Protein AF-0000000078268380 (afdb_homodimer)

Solvent-accessible surface area (backbone atoms only — not comparable to full-atom values): 40080 Å² total; per-residue (Å²): 128,82,74,71,72,42,47,41,82,43,81,61,57,64,82,64,25,48,62,53,7,49,46,48,42,41,39,44,39,56,58,44,50,44,55,26,58,75,68,71,49,59,41,20,28,37,31,29,39,25,11,52,25,17,49,46,27,29,56,57,20,68,49,59,56,67,57,49,31,32,64,45,68,56,46,50,64,40,42,48,55,52,28,55,73,39,67,90,38,37,74,67,30,46,23,33,47,20,30,12,30,28,51,27,10,48,48,34,34,51,52,13,50,46,28,63,74,71,45,65,69,65,47,54,49,43,48,30,60,46,40,36,16,44,46,40,17,33,50,14,53,73,41,19,41,57,16,38,52,39,13,25,58,45,55,44,99,84,62,52,67,46,61,66,34,32,50,25,5,49,52,10,30,49,40,23,59,48,26,47,35,44,31,56,78,77,49,37,53,30,18,55,45,50,13,50,53,53,13,47,51,51,29,49,75,69,66,62,54,64,60,65,58,37,72,70,36,46,66,67,35,80,51,62,71,39,66,56,34,84,42,71,66,53,24,59,45,34,38,50,32,40,60,53,47,52,49,50,44,50,51,50,43,52,52,46,15,64,72,72,71,45,64,35,62,72,53,64,16,50,28,31,48,38,29,16,40,8,52,30,8,25,51,17,7,62,48,39,31,56,44,41,33,71,41,64,56,48,48,50,47,27,66,73,62,36,50,42,24,29,56,32,49,45,46,21,19,51,49,33,37,56,53,15,34,28,23,38,56,42,29,47,63,69,40,55,47,58,18,35,52,10,13,48,36,40,49,52,28,11,39,42,20,37,48,10,51,42,48,30,32,75,65,55,64,60,61,86,39,53,63,40,31,49,37,30,6,47,24,46,25,47,21,60,27,72,40,60,48,69,58,86,87,37,63,33,43,26,50,41,36,14,44,53,53,30,30,52,51,34,43,49,52,49,51,37,47,75,68,66,49,43,59,64,78,72,86,119,127,82,74,73,72,41,48,42,80,43,80,62,57,65,85,64,24,48,62,53,7,50,47,48,42,42,38,45,39,56,59,44,50,44,56,26,58,74,68,70,47,58,41,21,27,36,32,30,40,24,11,52,25,18,49,47,27,29,57,58,20,68,47,59,56,66,58,49,29,30,64,43,69,55,46,51,66,41,42,50,54,52,27,56,72,38,67,91,38,37,74,67,30,47,21,34,47,19,30,13,30,29,52,26,9,49,48,34,33,50,52,14,51,46,27,64,75,72,46,64,70,64,48,55,48,44,48,29,60,47,39,36,16,42,45,41,17,34,50,14,52,72,42,17,42,58,16,39,52,40,12,26,58,44,56,45,97,86,62,51,68,46,60,67,32,31,51,26,6,49,51,11,30,48,42,23,58,48,26,48,35,44,30,55,78,77,48,37,54,30,18,56,46,52,13,49,54,52,14,47,52,51,29,50,76,70,67,62,53,64,59,65,58,36,70,70,35,46,64,66,35,78,50,60,70,39,66,55,34,86,44,72,65,52,23,58,44,34,37,50,32,40,61,52,47,52,48,49,45,51,51,50,44,52,53,47,14,63,71,73,71,44,63,35,61,72,53,63,16,48,28,31,48,36,28,17,37,8,51,30,8,25,52,16,7,63,50,39,32,58,43,41,31,70,42,64,54,48,48,49,46,26,67,72,63,36,48,42,25,30,55,32,51,45,45,21,20,53,49,31,38,56,50,18,36,27,23,39,56,43,30,48,61,68,41,56,45,59,19,36,51,10,14,48,37,40,50,51,28,10,41,42,20,37,48,11,50,44,48,31,32,76,65,54,63,62,59,86,39,52,64,39,31,48,37,29,6,47,24,46,24,46,21,61,28,71,41,60,48,69,57,87,87,37,64,34,43,25,51,42,37,14,44,54,52,30,29,52,50,34,43,49,51,49,51,37,48,74,70,66,48,43,58,64,78,70,87,119

Sequence (856 aa):
MSRRIIQVDEKVPLLQGFPLSLQHLFAMFGASVLVPTLFKIDPAIVLLMNGIGTLIYLFICKGKAPAFLGSSFAFLSPVFVVLGADQALWGGNYSYALGGFIASGLIFCTVALIIGRFGSDWIKIVLPPATMGPIVALIGLELAGVATGMAGIMPDDSGAYNMDAIIVSMVTLLVVAFGSIVFRGFMAVIPVLVGIIVGYAVAIGMGMVDFATITTAPVISFPTVYLPKFDINMILIIIPASLVVISEHIGHLVVTGNIIGRDLVKDPGLHRSLLGDGIATTLSGFMGSVPVTTYGENIGVMAITRVYSVWVIGGAAVISICLAFIGKLSAFIQSIPTPVMGGICILLFGVIAASGIRMLVEAKVDYSKPANLILTAVVLIVGLSGTALHIGTVQLKGMALGTVVGMALSMIFHLLDHLGLTNQPAEHMSRRIIQVDEKVPLLQGFPLSLQHLFAMFGASVLVPTLFKIDPAIVLLMNGIGTLIYLFICKGKAPAFLGSSFAFLSPVFVVLGADQALWGGNYSYALGGFIASGLIFCTVALIIGRFGSDWIKIVLPPATMGPIVALIGLELAGVATGMAGIMPDDSGAYNMDAIIVSMVTLLVVAFGSIVFRGFMAVIPVLVGIIVGYAVAIGMGMVDFATITTAPVISFPTVYLPKFDINMILIIIPASLVVISEHIGHLVVTGNIIGRDLVKDPGLHRSLLGDGIATTLSGFMGSVPVTTYGENIGVMAITRVYSVWVIGGAAVISICLAFIGKLSAFIQSIPTPVMGGICILLFGVIAASGIRMLVEAKVDYSKPANLILTAVVLIVGLSGTALHIGTVQLKGMALGTVVGMALSMIFHLLDHLGLTNQPAEH

Radius of gyration: 27.49 Å; Cα contacts (8 Å, |Δi|>4): 1688; chains: 2; bounding box: 57×74×63 Å

InterPro domains:
  IPR006042 Xanthine/uracil permease [PS01116] (336-356)
  IPR006042 Xanthine/uracil permease [TIGR00801] (13-412)
  IPR006043 Nucleobase cation symporter 2 family [PF00860] (18-390)

Foldseek 3Di:
DPQDFAAAADDDDPVVLQLLLVLLLLLCVLVLLQVCLLLVFFSLLQLQLQLVLQVLLCVLLVSHAAFGKHFDLLQVVLLCVQQVVPVVPSVVSLQQVLQLLLVLLVVLLVVLVVCVVPNCVVCCLLANLLQLLLLLLLSLVVCLVVLCVLQQVAADPVRDTDVLSVVLLQQLQCQLVVQCVPPDDSSVLNSNSVSLVVSQVSCVVVVLFDCPLLVPWDQFAAGDFDAHDHDPLSSLSRNLSSLSLLSVQVLLQCLLCVLSVHNVCVRVHSSSSSNSQSVSSNVSSRRSHHRMGTDVSSSVSCNVNSYNYNVSNSSSSVVSSVVSGGGSVSSVSNRRRSSSSSSSSNVVSNVSSVVSVVSCVVVVDDVVDVLSVVLNVQLNCQQNVQDWDDDDSHIAHHSSRSSVVSSVSSNVVVVCVVVVNDPDPDPD/DPFDFAAQADDDDCVVLQLLLVLLLLLCVLVLLQQCLLLVFFSLLQLQLQLVLQVLLCVLLVSHAAFGKHFDLLQVVLLCVQQVVPVVPSVVSLQQVLQLLLVLLVVLLVVLVVCVVPNDVVCCLLANLLQLLLLLLLSLVVCLVVLCVLQQVAADPVRDTDVLSVVLLQQLQCQLVVQCVPPDDSSVLNSNSVSLVVSQVSCVVVVLFDCPLLVPWDFFAAGDFDAHDHDPLSSLSRNLSSLSLLSVQVLLQCLLCVLSVHNVCVRVHSSSSSNSQSVSSNVSSRRSHHRMGTDVSSSVSCNVNSYNYNVSNSSSSVVSSVVSGGGSVSSVSNRRRSSSSSSSSNVVSNVSSVVSVVSCVVVVDDVVDVLSVVLNVQLNCQQNVQDWDDDDSHIAHHSSRSSVVSSVSSNVVVVCVVVVNDPDPDPD

Structure (mmCIF, N/CA/C/O backbone):
data_AF-0000000078268380-model_v1
#
loop_
_entity.id
_entity.type
_entity.pdbx_description
1 polymer 'Uracil permease'
#
loop_
_atom_site.group_PDB
_atom_site.id
_atom_site.type_symbol
_atom_site.label_atom_id
_atom_site.label_alt_id
_atom_site.label_comp_id
_atom_site.label_asym_id
_atom_site.label_entity_id
_atom_site.label_seq_id
_atom_site.pdbx_PDB_ins_code
_atom_site.Cartn_x
_atom_site.Cartn_y
_atom_site.Cartn_z
_atom_site.occupancy
_atom_site.B_iso_or_equiv
_atom_site.auth_seq_id
_atom_site.auth_comp_id
_atom_site.auth_asym_id
_atom_site.auth_atom_id
_atom_site.pdbx_PDB_model_num
ATOM 1 N N . MET A 1 1 ? -25.547 10.328 28.188 1 31.53 1 MET A N 1
ATOM 2 C CA . MET A 1 1 ? -26.312 11.438 27.625 1 31.53 1 MET A CA 1
ATOM 3 C C . MET A 1 1 ? -25.781 11.812 26.25 1 31.53 1 MET A C 1
ATOM 5 O O . MET A 1 1 ? -24.578 11.984 26.062 1 31.53 1 MET A O 1
ATOM 9 N N . SER A 1 2 ? -26.406 11.43 25.188 1 46.62 2 SER A N 1
ATOM 10 C CA . SER A 1 2 ? -26.047 11.562 23.781 1 46.62 2 SER A CA 1
ATOM 11 C C . SER A 1 2 ? -25.516 12.961 23.469 1 46.62 2 SER A C 1
ATOM 13 O O . SER A 1 2 ? -26.156 13.961 23.812 1 46.62 2 SER A O 1
ATOM 15 N N . ARG A 1 3 ? -24.312 13.109 23.484 1 55.84 3 ARG A N 1
ATOM 16 C CA . ARG A 1 3 ? -23.703 14.43 23.281 1 55.84 3 ARG A CA 1
ATOM 17 C C . ARG A 1 3 ? -24.422 15.188 22.172 1 55.84 3 ARG A C 1
ATOM 19 O O . ARG A 1 3 ? -24.625 14.656 21.078 1 55.84 3 ARG A O 1
ATOM 26 N N . ARG A 1 4 ? -24.984 16.203 22.5 1 76.5 4 ARG A N 1
ATOM 27 C CA . ARG A 1 4 ? -25.641 17.109 21.547 1 76.5 4 ARG A CA 1
ATOM 28 C C . ARG A 1 4 ? -24.719 17.438 20.375 1 76.5 4 ARG A C 1
ATOM 30 O O . ARG A 1 4 ? -23.516 17.641 20.562 1 76.5 4 ARG A O 1
ATOM 37 N N . ILE A 1 5 ? -25.188 17.266 19.078 1 86.38 5 ILE A N 1
ATOM 38 C CA . ILE A 1 5 ? -24.469 17.594 17.844 1 86.38 5 ILE A CA 1
ATOM 39 C C . ILE A 1 5 ? -24.516 19.109 17.609 1 86.38 5 ILE A C 1
ATOM 41 O O . ILE A 1 5 ? -25.578 19.719 17.656 1 86.38 5 ILE A O 1
ATOM 45 N N . ILE A 1 6 ? -23.391 19.797 17.609 1 91.19 6 ILE A N 1
ATOM 46 C CA . ILE A 1 6 ? -23.312 21.203 17.25 1 91.19 6 ILE A CA 1
ATOM 47 C C . ILE A 1 6 ? -23.109 21.328 15.734 1 91.19 6 ILE A C 1
ATOM 49 O O . ILE A 1 6 ? -22.109 20.844 15.188 1 91.19 6 ILE A O 1
ATOM 53 N N . GLN A 1 7 ? -24.016 22.016 15.172 1 92.25 7 GLN A N 1
ATOM 54 C CA . GLN A 1 7 ? -24.047 22.047 13.711 1 92.25 7 GLN A CA 1
ATOM 55 C C . GLN A 1 7 ? -23.062 23.078 13.156 1 92.25 7 GLN A C 1
ATOM 57 O O . GLN A 1 7 ? -22.531 23.891 13.906 1 92.25 7 GLN A O 1
ATOM 62 N N . VAL A 1 8 ? -22.875 23.109 11.875 1 94.06 8 VAL A N 1
ATOM 63 C CA . VAL A 1 8 ? -21.828 23.844 11.164 1 94.06 8 VAL A CA 1
ATOM 64 C C . VAL A 1 8 ? -22.016 25.344 11.375 1 94.06 8 VAL A C 1
ATOM 66 O O . VAL A 1 8 ? -21.047 26.062 11.609 1 94.06 8 VAL A O 1
ATOM 69 N N . ASP A 1 9 ? -23.203 25.781 11.438 1 91.75 9 ASP A N 1
ATOM 70 C CA . ASP A 1 9 ? -23.5 27.203 11.461 1 91.75 9 ASP A CA 1
ATOM 71 C C . ASP A 1 9 ? -23.734 27.703 12.883 1 91.75 9 ASP A C 1
ATOM 73 O O . ASP A 1 9 ? -23.922 28.906 13.109 1 91.75 9 ASP A O 1
ATOM 77 N N . GLU A 1 10 ? -23.672 26.797 13.719 1 91.19 10 GLU A N 1
ATOM 78 C CA . GLU A 1 10 ? -23.984 27.172 15.094 1 91.19 10 GLU A CA 1
ATOM 79 C C . GLU A 1 10 ? -22.797 27.828 15.781 1 91.19 10 GLU A C 1
ATOM 81 O O . GLU A 1 10 ? -21.672 27.344 15.688 1 91.19 10 GLU A O 1
ATOM 86 N N . LYS A 1 11 ? -23.156 28.891 16.453 1 91 11 LYS A N 1
ATOM 87 C CA . LYS A 1 11 ? -22.125 29.594 17.203 1 91 11 LYS A CA 1
ATOM 88 C C . LYS A 1 11 ? -21.984 29.031 18.609 1 91 11 LYS A C 1
ATOM 90 O O . LYS A 1 11 ? -22.969 28.719 19.281 1 91 11 LYS A O 1
ATOM 95 N N . VAL A 1 12 ? -20.797 28.844 18.938 1 88.75 12 VAL A N 1
ATOM 96 C CA . VAL A 1 12 ? -20.5 28.312 20.266 1 88.75 12 VAL A CA 1
ATOM 97 C C . VAL A 1 12 ? -19.969 29.438 21.172 1 88.75 12 VAL A C 1
ATOM 99 O O . VAL A 1 12 ? -19.141 30.25 20.734 1 88.75 12 VAL A O 1
ATOM 102 N N . PRO A 1 13 ? -20.531 29.469 22.328 1 88.44 13 PRO A N 1
ATOM 103 C CA . PRO A 1 13 ? -20 30.484 23.266 1 88.44 13 PRO A CA 1
ATOM 104 C C . PRO A 1 13 ? -18.5 30.359 23.484 1 88.44 13 PRO A C 1
ATOM 106 O O . PRO A 1 13 ? -17.953 29.25 23.391 1 88.44 13 PRO A O 1
ATOM 109 N N . LEU A 1 14 ? -17.922 31.469 23.75 1 87.88 14 LEU A N 1
ATOM 110 C CA . LEU A 1 14 ? -16.469 31.562 23.828 1 87.88 14 LEU A CA 1
ATOM 111 C C . LEU A 1 14 ? -15.922 30.625 24.891 1 87.88 14 LEU A C 1
ATOM 113 O O . LEU A 1 14 ? -14.867 30.016 24.719 1 87.88 14 LEU A O 1
ATOM 117 N N . LEU A 1 15 ? -16.609 30.484 25.953 1 87.56 15 LEU A N 1
ATOM 118 C CA . LEU A 1 15 ? -16.125 29.656 27.047 1 87.56 15 LEU A CA 1
ATOM 119 C C . LEU A 1 15 ? -16.125 28.188 26.656 1 87.56 15 LEU A C 1
ATOM 121 O O . LEU A 1 15 ? -15.234 27.438 27.078 1 87.56 15 LEU A O 1
ATOM 125 N N . GLN A 1 16 ? -17.047 27.875 25.906 1 87.31 16 GLN A N 1
ATOM 126 C CA . GLN A 1 16 ? -17.125 26.5 25.422 1 87.31 16 GLN A CA 1
ATOM 127 C C . GLN A 1 16 ? -16.312 26.312 24.156 1 87.31 16 GLN A C 1
ATOM 129 O O . GLN A 1 16 ? -15.766 25.234 23.906 1 87.31 16 GLN A O 1
ATOM 134 N N . GLY A 1 17 ? -16.25 27.359 23.422 1 90.5 17 GLY A N 1
ATOM 135 C CA . GLY A 1 17 ? -15.594 27.297 22.125 1 90.5 17 GLY A CA 1
ATOM 136 C C . GLY A 1 17 ? -14.086 27.281 22.219 1 90.5 17 GLY A C 1
ATOM 137 O O . GLY A 1 17 ? -13.414 26.641 21.406 1 90.5 17 GLY A O 1
ATOM 138 N N . PHE A 1 18 ? -13.57 27.922 23.219 1 92.94 18 PHE A N 1
ATOM 139 C CA . PHE A 1 18 ? -12.125 28.094 23.328 1 92.94 18 PHE A CA 1
ATOM 140 C C . PHE A 1 18 ? -11.438 26.734 23.516 1 92.94 18 PHE A C 1
ATOM 142 O O . PHE A 1 18 ? -10.516 26.391 22.766 1 92.94 18 PHE A O 1
ATOM 149 N N . PRO A 1 19 ? -11.875 25.938 24.469 1 90.5 19 PRO A N 1
ATOM 150 C CA . PRO A 1 19 ? -11.25 24.625 24.609 1 90.5 19 PRO A CA 1
ATOM 151 C C . PRO A 1 19 ? -11.414 23.75 23.359 1 90.5 19 PRO A C 1
ATOM 153 O O . PRO A 1 19 ? -10.531 22.969 23.031 1 90.5 19 PRO A O 1
ATOM 156 N N . LEU A 1 20 ? -12.492 23.906 22.703 1 91.69 20 LEU A N 1
ATOM 157 C CA . LEU A 1 20 ? -12.742 23.141 21.484 1 91.69 20 LEU A CA 1
ATOM 158 C C . LEU A 1 20 ? -11.805 23.578 20.375 1 91.69 20 LEU A C 1
ATOM 160 O O . LEU A 1 20 ? -11.289 22.734 19.625 1 91.69 20 LEU A O 1
ATOM 164 N N . SER A 1 21 ? -11.625 24.844 20.312 1 95.12 21 SER A N 1
ATOM 165 C CA . SER A 1 21 ? -10.68 25.375 19.328 1 95.12 21 SER A CA 1
ATOM 166 C C . SER A 1 21 ? -9.258 24.906 19.625 1 95.12 21 SER A C 1
ATOM 168 O O . SER A 1 21 ? -8.508 24.547 18.703 1 95.12 21 SER A O 1
ATOM 170 N N . LEU A 1 22 ? -8.914 24.906 20.859 1 93 22 LEU A N 1
ATOM 171 C CA . LEU A 1 22 ? -7.594 24.438 21.266 1 93 22 LEU A CA 1
ATOM 172 C C . LEU A 1 22 ? -7.402 22.969 20.906 1 93 22 LEU A C 1
ATOM 174 O O . LEU A 1 22 ? -6.305 22.562 20.531 1 93 22 LEU A O 1
ATOM 178 N N . GLN A 1 23 ? -8.438 22.297 21.047 1 90.12 23 GLN A N 1
ATOM 179 C CA . GLN A 1 23 ? -8.406 20.875 20.719 1 90.12 23 GLN A CA 1
ATOM 180 C C . GLN A 1 23 ? -8.07 20.656 19.25 1 90.12 23 GLN A C 1
ATOM 182 O O . GLN A 1 23 ? -7.258 19.797 18.906 1 90.12 23 GLN A O 1
ATOM 187 N N . HIS A 1 24 ? -8.703 21.391 18.391 1 92.69 24 HIS A N 1
ATOM 188 C CA . HIS A 1 24 ? -8.422 21.297 16.953 1 92.69 24 HIS A CA 1
ATOM 189 C C . HIS A 1 24 ? -6.977 21.672 16.656 1 92.69 24 HIS A C 1
ATOM 191 O O . HIS A 1 24 ? -6.316 21.031 15.844 1 92.69 24 HIS A O 1
ATOM 197 N N . LEU A 1 25 ? -6.547 22.672 17.344 1 92.44 25 LEU A N 1
ATOM 198 C CA . LEU A 1 25 ? -5.18 23.141 17.125 1 92.44 25 LEU A CA 1
ATOM 199 C C . LEU A 1 25 ? -4.172 22.078 17.562 1 92.44 25 LEU A C 1
ATOM 201 O O . LEU A 1 25 ? -3.207 21.812 16.859 1 92.44 25 LEU A O 1
ATOM 205 N N . PHE A 1 26 ? -4.41 21.5 18.656 1 88.75 26 PHE A N 1
ATOM 206 C CA . PHE A 1 26 ? -3.473 20.516 19.188 1 88.75 26 PHE A CA 1
ATOM 207 C C . PHE A 1 26 ? -3.516 19.219 18.391 1 88.75 26 PHE A C 1
ATOM 209 O O . PHE A 1 26 ? -2.504 18.531 18.25 1 88.75 26 PHE A O 1
ATOM 216 N N . ALA A 1 27 ? -4.66 18.953 17.797 1 85.69 27 ALA A N 1
ATOM 217 C CA . ALA A 1 27 ? -4.793 17.75 16.969 1 85.69 27 ALA A CA 1
ATOM 218 C C . ALA A 1 27 ? -3.918 17.844 15.727 1 85.69 27 ALA A C 1
ATOM 220 O O . ALA A 1 27 ? -3.4 16.828 15.25 1 85.69 27 ALA A O 1
ATOM 221 N N . MET A 1 28 ? -3.801 19.016 15.297 1 87 28 MET A N 1
ATOM 222 C CA . MET A 1 28 ? -3.043 19.172 14.062 1 87 28 MET A CA 1
ATOM 223 C C . MET A 1 28 ? -1.598 19.562 14.359 1 87 28 MET A C 1
ATOM 225 O O . MET A 1 28 ? -0.803 19.75 13.438 1 87 28 MET A O 1
ATOM 229 N N . PHE A 1 29 ? -1.174 19.688 15.594 1 81.12 29 PHE A N 1
ATOM 230 C CA . PHE A 1 29 ? 0.102 20.266 16.016 1 81.12 29 PHE A CA 1
ATOM 231 C C . PHE A 1 29 ? 1.265 19.422 15.5 1 81.12 29 PHE A C 1
ATOM 233 O O . PHE A 1 29 ? 2.277 19.953 15.047 1 81.12 29 PHE A O 1
ATOM 240 N N . GLY A 1 30 ? 1.129 18.156 15.555 1 78.19 30 GLY A N 1
ATOM 241 C CA . GLY A 1 30 ? 2.189 17.281 15.086 1 78.19 30 GLY A CA 1
ATOM 242 C C . GLY A 1 30 ? 2.586 17.547 13.648 1 78.19 30 GLY A C 1
ATOM 243 O O . GLY A 1 30 ? 3.77 17.703 13.344 1 78.19 30 GLY A O 1
ATOM 244 N N . ALA A 1 31 ? 1.617 17.641 12.812 1 80.31 31 ALA A N 1
ATOM 245 C CA . ALA A 1 31 ? 1.868 17.875 11.398 1 80.31 31 ALA A CA 1
ATOM 246 C C . ALA A 1 31 ? 2.432 19.281 11.172 1 80.31 31 ALA A C 1
ATOM 248 O O . ALA A 1 31 ? 3.299 19.469 10.312 1 80.31 31 ALA A O 1
ATOM 249 N N . SER A 1 32 ? 1.978 20.266 11.953 1 83.31 32 SER A N 1
ATOM 250 C CA . SER A 1 32 ? 2.355 21.656 11.773 1 83.31 32 SER A CA 1
ATOM 251 C C . SER A 1 32 ? 3.799 21.906 12.195 1 83.31 32 SER A C 1
ATOM 253 O O . SER A 1 32 ? 4.434 22.859 11.75 1 83.31 32 SER A O 1
ATOM 255 N N . VAL A 1 33 ? 4.25 21.031 13.008 1 85.88 33 VAL A N 1
ATOM 256 C CA . VAL A 1 33 ? 5.605 21.25 13.5 1 85.88 33 VAL A CA 1
ATOM 257 C C . VAL A 1 33 ? 6.586 20.391 12.703 1 85.88 33 VAL A C 1
ATOM 259 O O . VAL A 1 33 ? 7.77 20.719 12.609 1 85.88 33 VAL A O 1
ATOM 262 N N . LEU A 1 34 ? 6.105 19.406 12.102 1 88.12 34 LEU A N 1
ATOM 263 C CA . LEU A 1 34 ? 6.977 18.453 11.438 1 88.12 34 LEU A CA 1
ATOM 264 C C . LEU A 1 34 ? 7.52 19.016 10.133 1 88.12 34 LEU A C 1
ATOM 266 O O . LEU A 1 34 ? 8.727 18.953 9.875 1 88.12 34 LEU A O 1
ATOM 270 N N . VAL A 1 35 ? 6.684 19.562 9.336 1 91.5 35 VAL A N 1
ATOM 271 C CA . VAL A 1 35 ? 7.059 19.984 7.992 1 91.5 35 VAL A CA 1
ATOM 272 C C . VAL A 1 35 ? 8.117 21.078 8.07 1 91.5 35 VAL A C 1
ATOM 274 O O . VAL A 1 35 ? 9.164 20.984 7.414 1 91.5 35 VAL A O 1
ATOM 277 N N . PRO A 1 36 ? 7.926 22.094 8.922 1 92.06 36 PRO A N 1
ATOM 278 C CA . PRO A 1 36 ? 8.969 23.125 9.008 1 92.06 36 PRO A CA 1
ATOM 279 C C . PRO A 1 36 ? 10.281 22.578 9.57 1 92.06 36 PRO A C 1
ATOM 281 O O . PRO A 1 36 ? 11.359 23.047 9.195 1 92.06 36 PRO A O 1
ATOM 284 N N . THR A 1 37 ? 10.211 21.641 10.391 1 88.06 37 THR A N 1
ATOM 285 C CA . THR A 1 37 ? 11.422 21.031 10.914 1 88.06 37 THR A CA 1
ATOM 286 C C . THR A 1 37 ? 12.172 20.281 9.812 1 88.06 37 THR A C 1
ATOM 288 O O . THR A 1 37 ? 13.398 20.359 9.719 1 88.06 37 THR A O 1
ATOM 291 N N . LEU A 1 38 ? 11.422 19.625 8.992 1 88.44 38 LEU A N 1
ATOM 292 C CA . LEU A 1 38 ? 12.031 18.875 7.902 1 88.44 38 LEU A CA 1
ATOM 293 C C . LEU A 1 38 ? 12.648 19.797 6.867 1 88.44 38 LEU A C 1
ATOM 295 O O . LEU A 1 38 ? 13.695 19.5 6.293 1 88.44 38 LEU A O 1
ATOM 299 N N . PHE A 1 39 ? 12.047 20.906 6.66 1 92.06 39 PHE A N 1
ATOM 300 C CA . PHE A 1 39 ? 12.539 21.859 5.672 1 92.06 39 PHE A CA 1
ATOM 301 C C . PHE A 1 39 ? 13.523 22.828 6.297 1 92.06 39 PHE A C 1
ATOM 303 O O . PHE A 1 39 ? 14.164 23.625 5.594 1 92.06 39 PHE A O 1
ATOM 310 N N . LYS A 1 40 ? 13.695 22.797 7.633 1 89.81 40 LYS A N 1
ATOM 311 C CA . LYS A 1 40 ? 14.578 23.672 8.383 1 89.81 40 LYS A CA 1
ATOM 312 C C . LYS A 1 40 ? 14.18 25.141 8.211 1 89.81 40 LYS A C 1
ATOM 314 O O . LYS A 1 40 ? 15.016 25.984 7.898 1 89.81 40 LYS A O 1
ATOM 319 N N . ILE A 1 41 ? 12.938 25.344 8.352 1 93.06 41 ILE A N 1
ATOM 320 C CA . ILE A 1 41 ? 12.43 26.719 8.297 1 93.06 41 ILE A CA 1
ATOM 321 C C . ILE A 1 41 ? 11.75 27.062 9.625 1 93.06 41 ILE A C 1
ATOM 323 O O . ILE A 1 41 ? 11.562 26.203 10.477 1 93.06 41 ILE A O 1
ATOM 327 N N . ASP A 1 42 ? 11.414 28.297 9.734 1 93.94 42 ASP A N 1
ATOM 328 C CA . ASP A 1 42 ? 10.773 28.797 10.945 1 93.94 42 ASP A CA 1
ATOM 329 C C . ASP A 1 42 ? 9.359 28.25 11.094 1 93.94 42 ASP A C 1
ATOM 331 O O . ASP A 1 42 ? 8.484 28.531 10.266 1 93.94 42 ASP A O 1
ATOM 335 N N . PRO A 1 43 ? 9.094 27.516 12.195 1 94.88 43 PRO A N 1
ATOM 336 C CA . PRO A 1 43 ? 7.746 26.953 12.359 1 94.88 43 PRO A CA 1
ATOM 337 C C . PRO A 1 43 ? 6.688 28.047 12.547 1 94.88 43 PRO A C 1
ATOM 339 O O . PRO A 1 43 ? 5.504 27.797 12.289 1 94.88 43 PRO A O 1
ATOM 342 N N . ALA A 1 44 ? 7.148 29.219 12.922 1 95.62 44 ALA A N 1
ATOM 343 C CA . ALA A 1 44 ? 6.215 30.312 13.172 1 95.62 44 ALA A CA 1
ATOM 344 C C . ALA A 1 44 ? 5.484 30.719 11.898 1 95.62 44 ALA A C 1
ATOM 346 O O . ALA A 1 44 ? 4.289 31.016 11.922 1 95.62 44 ALA A O 1
ATOM 347 N N . ILE A 1 45 ? 6.168 30.75 10.812 1 96.62 45 ILE A N 1
ATOM 348 C CA . ILE A 1 45 ? 5.547 31.172 9.562 1 96.62 45 ILE A CA 1
ATOM 349 C C . ILE A 1 45 ? 4.52 30.125 9.117 1 96.62 45 ILE A C 1
ATOM 351 O O . ILE A 1 45 ? 3.508 30.469 8.5 1 96.62 45 ILE A O 1
ATOM 355 N N . VAL A 1 46 ? 4.777 28.859 9.406 1 96.56 46 VAL A N 1
ATOM 356 C CA . VAL A 1 46 ? 3.861 27.781 9.062 1 96.56 46 VAL A CA 1
ATOM 357 C C . VAL A 1 46 ? 2.586 27.891 9.891 1 96.56 46 VAL A C 1
ATOM 359 O O . VAL A 1 46 ? 1.479 27.797 9.352 1 96.56 46 VAL A O 1
ATOM 362 N N . LEU A 1 47 ? 2.75 28.172 11.172 1 95.94 47 LEU A N 1
ATOM 363 C CA . LEU A 1 47 ? 1.595 28.359 12.047 1 95.94 47 LEU A CA 1
ATOM 364 C C . LEU A 1 47 ? 0.762 29.547 11.594 1 95.94 47 LEU A C 1
ATOM 366 O O . LEU A 1 47 ? -0.469 29.484 11.594 1 95.94 47 LEU A O 1
ATOM 370 N N . LEU A 1 48 ? 1.456 30.562 11.242 1 97.12 48 LEU A N 1
ATOM 371 C CA . LEU A 1 48 ? 0.785 31.781 10.789 1 97.12 48 LEU A CA 1
ATOM 372 C C . LEU A 1 48 ? -0.07 31.5 9.555 1 97.12 48 LEU A C 1
ATOM 374 O O . LEU A 1 48 ? -1.255 31.828 9.531 1 97.12 48 LEU A O 1
ATOM 378 N N . MET A 1 49 ? 0.496 30.844 8.641 1 97.19 49 MET A N 1
ATOM 379 C CA . MET A 1 49 ? -0.193 30.656 7.371 1 97.19 49 MET A CA 1
ATOM 380 C C . MET A 1 49 ? -1.244 29.547 7.484 1 97.19 49 MET A C 1
ATOM 382 O O . MET A 1 49 ? -2.225 29.547 6.738 1 97.19 49 MET A O 1
ATOM 386 N N . ASN A 1 50 ? -1.064 28.547 8.383 1 96.69 50 ASN A N 1
ATOM 387 C CA . ASN A 1 50 ? -2.143 27.609 8.68 1 96.69 50 ASN A CA 1
ATOM 388 C C . ASN A 1 50 ? -3.408 28.328 9.125 1 96.69 50 ASN A C 1
ATOM 390 O O . ASN A 1 50 ? -4.504 28.016 8.656 1 96.69 50 ASN A O 1
ATOM 394 N N . GLY A 1 51 ? -3.154 29.281 10.031 1 97.56 51 GLY A N 1
ATOM 395 C CA . GLY A 1 51 ? -4.285 30.047 10.531 1 97.56 51 GLY A CA 1
ATOM 396 C C . GLY A 1 51 ? -4.922 30.922 9.477 1 97.56 51 GLY A C 1
ATOM 397 O O . GLY A 1 51 ? -6.137 30.875 9.273 1 97.56 51 GLY A O 1
ATOM 398 N N . ILE A 1 52 ? -4.113 31.672 8.773 1 98.19 52 ILE A N 1
ATOM 399 C CA . ILE A 1 52 ? -4.613 32.562 7.738 1 98.19 52 ILE A CA 1
ATOM 400 C C . ILE A 1 52 ? -5.293 31.766 6.633 1 98.19 52 ILE A C 1
ATOM 402 O O . ILE A 1 52 ? -6.379 32.125 6.172 1 98.19 52 ILE A O 1
ATOM 406 N N . GLY A 1 53 ? -4.605 30.75 6.215 1 98 53 GLY A N 1
ATOM 407 C CA . GLY A 1 53 ? -5.176 29.891 5.191 1 98 53 GLY A CA 1
ATOM 408 C C . GLY A 1 53 ? -6.531 29.328 5.574 1 98 53 GLY A C 1
ATOM 409 O O . GLY A 1 53 ? -7.438 29.25 4.746 1 98 53 GLY A O 1
ATOM 410 N N . THR A 1 54 ? -6.656 28.875 6.797 1 98.06 54 THR A N 1
ATOM 411 C CA . THR A 1 54 ? -7.914 28.328 7.293 1 98.06 54 THR A CA 1
ATOM 412 C C . THR A 1 54 ? -9.016 29.391 7.234 1 98.06 54 THR A C 1
ATOM 414 O O . THR A 1 54 ? -10.141 29.094 6.82 1 98.06 54 THR A O 1
ATOM 417 N N . LEU A 1 55 ? -8.695 30.609 7.656 1 98.44 55 LEU A N 1
ATOM 418 C CA . LEU A 1 55 ? -9.68 31.688 7.637 1 98.44 55 LEU A CA 1
ATOM 419 C C . LEU A 1 55 ? -10.109 32 6.207 1 98.44 55 LEU A C 1
ATOM 421 O O . LEU A 1 55 ? -11.289 32.25 5.945 1 98.44 55 LEU A O 1
ATOM 425 N N . ILE A 1 56 ? -9.172 31.984 5.297 1 98.38 56 ILE A N 1
ATOM 426 C CA . ILE A 1 56 ? -9.477 32.219 3.887 1 98.38 56 ILE A CA 1
ATOM 427 C C . ILE A 1 56 ? -10.398 31.109 3.371 1 98.38 56 ILE A C 1
ATOM 429 O O . ILE A 1 56 ? -11.383 31.391 2.684 1 98.38 56 ILE A O 1
ATOM 433 N N . TYR A 1 57 ? -10.039 29.906 3.66 1 98.12 57 TYR A N 1
ATOM 434 C CA . TYR A 1 57 ? -10.836 28.75 3.254 1 98.12 57 TYR A CA 1
ATOM 435 C C . TYR A 1 57 ? -12.266 28.875 3.752 1 98.12 57 TYR A C 1
ATOM 437 O O . TYR A 1 57 ? -13.219 28.656 2.992 1 98.12 57 TYR A O 1
ATOM 445 N N . LEU A 1 58 ? -12.43 29.219 5.055 1 98.06 58 LEU A N 1
ATOM 446 C CA . LEU A 1 58 ? -13.758 29.344 5.645 1 98.06 58 LEU A CA 1
ATOM 447 C C . LEU A 1 58 ? -14.539 30.469 4.973 1 98.06 58 LEU A C 1
ATOM 449 O O . LEU A 1 58 ? -15.75 30.328 4.742 1 98.06 58 LEU A O 1
ATOM 453 N N . PHE A 1 59 ? -13.875 31.5 4.691 1 98 59 PHE A N 1
ATOM 454 C CA . PHE A 1 59 ? -14.516 32.656 4.055 1 98 59 PHE A CA 1
ATOM 455 C C . PHE A 1 59 ? -14.984 32.281 2.646 1 98 59 PHE A C 1
ATOM 457 O O . PHE A 1 59 ? -16.125 32.562 2.275 1 98 59 PHE A O 1
ATOM 464 N N . ILE A 1 60 ? -14.148 31.672 1.86 1 97.88 60 ILE A N 1
ATOM 465 C CA . ILE A 1 60 ? -14.438 31.344 0.469 1 97.88 60 ILE A CA 1
ATOM 466 C C . ILE A 1 60 ? -15.547 30.297 0.408 1 97.88 60 ILE A C 1
ATOM 468 O O . ILE A 1 60 ? -16.391 30.328 -0.489 1 97.88 60 ILE A O 1
ATOM 472 N N . CYS A 1 61 ? -15.547 29.406 1.361 1 97.62 61 CYS A N 1
ATOM 473 C CA . CYS A 1 61 ? -16.562 28.375 1.411 1 97.62 61 CYS A CA 1
ATOM 474 C C . CYS A 1 61 ? -17.844 28.875 2.074 1 97.62 61 CYS A C 1
ATOM 476 O O . CYS A 1 61 ? -18.75 28.109 2.359 1 97.62 61 CYS A O 1
ATOM 478 N N . LYS A 1 62 ? -17.922 30.172 2.436 1 97.12 62 LYS A N 1
ATOM 479 C CA . LYS A 1 62 ? -19.094 30.844 2.986 1 97.12 62 LYS A CA 1
ATOM 480 C C . LYS A 1 62 ? -19.469 30.266 4.344 1 97.12 62 LYS A C 1
ATOM 482 O O . LYS A 1 62 ? -20.656 30.172 4.672 1 97.12 62 LYS A O 1
ATOM 487 N N . GLY A 1 63 ? -18.516 29.75 4.969 1 96.38 63 GLY A N 1
ATOM 488 C CA . GLY A 1 63 ? -18.734 29.219 6.305 1 96.38 63 GLY A CA 1
ATOM 489 C C . GLY A 1 63 ? -19.547 27.922 6.305 1 96.38 63 GLY A C 1
ATOM 490 O O . GLY A 1 63 ? -20.219 27.609 7.289 1 96.38 63 GLY A O 1
ATOM 491 N N . LYS A 1 64 ? -19.469 27.172 5.266 1 96.56 64 LYS A N 1
ATOM 492 C CA . LYS A 1 64 ? -20.312 26 5.172 1 96.56 64 LYS A CA 1
ATOM 493 C C . LYS A 1 64 ? -19.484 24.719 5.281 1 96.56 64 LYS A C 1
ATOM 495 O O . LYS A 1 64 ? -20.031 23.641 5.531 1 96.56 64 LYS A O 1
ATOM 500 N N . ALA A 1 65 ? -18.219 24.875 5.062 1 96.12 65 ALA A N 1
ATOM 501 C CA . ALA A 1 65 ? -17.328 23.719 5.102 1 96.12 65 ALA A CA 1
ATOM 502 C C . ALA A 1 65 ? -16.297 23.859 6.219 1 96.12 65 ALA A C 1
ATOM 504 O O . ALA A 1 65 ? -15.266 24.484 6.035 1 96.12 65 ALA A O 1
ATOM 505 N N . PRO A 1 66 ? -16.547 23.188 7.305 1 95.88 66 PRO A N 1
ATOM 506 C CA . PRO A 1 66 ? -15.57 23.266 8.391 1 95.88 66 PRO A CA 1
ATOM 507 C C . PRO A 1 66 ? -14.312 22.438 8.109 1 95.88 66 PRO A C 1
ATOM 509 O O . PRO A 1 66 ? -14.383 21.219 8.016 1 95.88 66 PRO A O 1
ATOM 512 N N . ALA A 1 67 ? -13.227 23.094 7.941 1 95.5 67 ALA A N 1
ATOM 513 C CA . ALA A 1 67 ? -11.953 22.422 7.727 1 95.5 67 ALA A CA 1
ATOM 514 C C . ALA A 1 67 ? -10.789 23.312 8.148 1 95.5 67 ALA A C 1
ATOM 516 O O . ALA A 1 67 ? -10.82 24.531 7.945 1 95.5 67 ALA A O 1
ATOM 517 N N . PHE A 1 68 ? -9.875 22.688 8.797 1 95.75 68 PHE A N 1
ATOM 518 C CA . PHE A 1 68 ? -8.617 23.344 9.133 1 95.75 68 PHE A CA 1
ATOM 519 C C . PHE A 1 68 ? -7.551 23.031 8.094 1 95.75 68 PHE A C 1
ATOM 521 O O . PHE A 1 68 ? -7.422 21.891 7.652 1 95.75 68 PHE A O 1
ATOM 528 N N . LEU A 1 69 ? -6.855 24.062 7.621 1 96.25 69 LEU A N 1
ATOM 529 C CA . LEU A 1 69 ? -5.781 23.875 6.652 1 96.25 69 LEU A CA 1
ATOM 530 C C . LEU A 1 69 ? -4.426 23.797 7.348 1 96.25 69 LEU A C 1
ATOM 532 O O . LEU A 1 69 ? -4.141 24.594 8.25 1 96.25 69 LEU A O 1
ATOM 536 N N . GLY A 1 70 ? -3.674 22.828 7.012 1 94.44 70 GLY A N 1
ATOM 537 C CA . GLY A 1 70 ? -2.322 22.656 7.516 1 94.44 70 GLY A CA 1
ATOM 538 C C . GLY A 1 70 ? -1.335 22.234 6.445 1 94.44 70 GLY A C 1
ATOM 539 O O . GLY A 1 70 ? -1.671 22.203 5.258 1 94.44 70 GLY A O 1
ATOM 540 N N . SER A 1 71 ? -0.124 21.984 6.855 1 94 71 SER A N 1
ATOM 541 C CA . SER A 1 71 ? 0.956 21.656 5.934 1 94 71 SER A CA 1
ATOM 542 C C . SER A 1 71 ? 0.638 20.391 5.141 1 94 71 SER A C 1
ATOM 544 O O . SER A 1 71 ? 0.163 19.406 5.703 1 94 71 SER A O 1
ATOM 546 N N . SER A 1 72 ? 0.862 20.422 3.885 1 93.31 72 SER A N 1
ATOM 547 C CA . SER A 1 72 ? 0.611 19.266 3.027 1 93.31 72 SER A CA 1
ATOM 548 C C . SER A 1 72 ? 1.841 18.375 2.936 1 93.31 72 SER A C 1
ATOM 550 O O . SER A 1 72 ? 2.904 18.812 2.492 1 93.31 72 SER A O 1
ATOM 552 N N . PHE A 1 73 ? 1.679 17.172 3.246 1 90.19 73 PHE A N 1
ATOM 553 C CA . PHE A 1 73 ? 2.777 16.203 3.232 1 90.19 73 PHE A CA 1
ATOM 554 C C . PHE A 1 73 ? 3.068 15.734 1.812 1 90.19 73 PHE A C 1
ATOM 556 O O . PHE A 1 73 ? 4.125 15.156 1.55 1 90.19 73 PHE A O 1
ATOM 563 N N . ALA A 1 74 ? 2.176 16.031 0.904 1 90.06 74 ALA A N 1
ATOM 564 C CA . ALA A 1 74 ? 2.346 15.617 -0.488 1 90.06 74 ALA A CA 1
ATOM 565 C C . ALA A 1 74 ? 3.559 16.297 -1.116 1 90.06 74 ALA A C 1
ATOM 567 O O . ALA A 1 74 ? 4.117 15.797 -2.098 1 90.06 74 ALA A O 1
ATOM 568 N N . PHE A 1 75 ? 4.016 17.312 -0.525 1 93.5 75 PHE A N 1
ATOM 569 C CA . PHE A 1 75 ? 5.086 18.109 -1.123 1 93.5 75 PHE A CA 1
ATOM 570 C C . PHE A 1 75 ? 6.434 17.734 -0.512 1 93.5 75 PHE A C 1
ATOM 572 O O . PHE A 1 75 ? 7.473 18.234 -0.955 1 93.5 75 PHE A O 1
ATOM 579 N N . LEU A 1 76 ? 6.465 16.906 0.441 1 91.44 76 LEU A N 1
ATOM 580 C CA . LEU A 1 76 ? 7.711 16.547 1.114 1 91.44 76 LEU A CA 1
ATOM 581 C C . LEU A 1 76 ? 8.711 15.953 0.13 1 91.44 76 LEU A C 1
ATOM 583 O O . LEU A 1 76 ? 9.828 16.469 -0.016 1 91.44 76 LEU A O 1
ATOM 587 N N . SER A 1 77 ? 8.258 15.016 -0.61 1 86.94 77 SER A N 1
ATOM 588 C CA . SER A 1 77 ? 9.172 14.289 -1.491 1 86.94 77 SER A CA 1
ATOM 589 C C . SER A 1 77 ? 9.742 15.203 -2.57 1 86.94 77 SER A C 1
ATOM 591 O O . SER A 1 77 ? 10.961 15.289 -2.736 1 86.94 77 SER A O 1
ATOM 593 N N . PRO A 1 78 ? 8.977 15.914 -3.262 1 88.25 78 PRO A N 1
ATOM 594 C CA . PRO A 1 78 ? 9.547 16.781 -4.293 1 88.25 78 PRO A CA 1
ATOM 595 C C . PRO A 1 78 ? 10.398 17.906 -3.709 1 88.25 78 PRO A C 1
ATOM 597 O O . PRO A 1 78 ? 11.375 18.328 -4.328 1 88.25 78 PRO A O 1
ATOM 600 N N . VAL A 1 79 ? 10.086 18.391 -2.572 1 92.06 79 VAL A N 1
ATOM 601 C CA . VAL A 1 79 ? 10.852 19.469 -1.963 1 92.06 79 VAL A CA 1
ATOM 602 C C . VAL A 1 79 ? 12.227 18.953 -1.542 1 92.06 79 VAL A C 1
ATOM 604 O O . VAL A 1 79 ? 13.227 19.672 -1.647 1 92.06 79 VAL A O 1
ATOM 607 N N . PHE A 1 80 ? 12.25 17.703 -1.071 1 88 80 PHE A N 1
ATOM 608 C CA . PHE A 1 80 ? 13.539 17.125 -0.725 1 88 80 PHE A CA 1
ATOM 609 C C . PHE A 1 80 ? 14.445 17.031 -1.95 1 88 80 PHE A C 1
ATOM 611 O O . PHE A 1 80 ? 15.656 17.203 -1.846 1 88 80 PHE A O 1
ATOM 618 N N . VAL A 1 81 ? 13.867 16.812 -3.08 1 83.5 81 VAL A N 1
ATOM 619 C CA . VAL A 1 81 ? 14.633 16.766 -4.32 1 83.5 81 VAL A CA 1
ATOM 620 C C . VAL A 1 81 ? 15.195 18.156 -4.633 1 83.5 81 VAL A C 1
ATOM 622 O O . VAL A 1 81 ? 16.359 18.281 -5.012 1 83.5 81 VAL A O 1
ATOM 625 N N . VAL A 1 82 ? 14.445 19.141 -4.414 1 87.31 82 VAL A N 1
ATOM 626 C CA . VAL A 1 82 ? 14.852 20.516 -4.703 1 87.31 82 VAL A CA 1
ATOM 627 C C . VAL A 1 82 ? 15.906 20.969 -3.691 1 87.31 82 VAL A C 1
ATOM 629 O O . VAL A 1 82 ? 16.922 21.562 -4.062 1 87.31 82 VAL A O 1
ATOM 632 N N . LEU A 1 83 ? 15.648 20.625 -2.43 1 88.44 83 LEU A N 1
ATOM 633 C CA . LEU A 1 83 ? 16.562 21.047 -1.371 1 88.44 83 LEU A CA 1
ATOM 634 C C . LEU A 1 83 ? 17.875 20.281 -1.458 1 88.44 83 LEU A C 1
ATOM 636 O O . LEU A 1 83 ? 18.938 20.828 -1.109 1 88.44 83 LEU A O 1
ATOM 640 N N . GLY A 1 84 ? 17.844 19 -1.887 1 77.25 84 GLY A N 1
ATOM 641 C CA . GLY A 1 84 ? 19 18.141 -1.942 1 77.25 84 GLY A CA 1
ATOM 642 C C . GLY A 1 84 ? 19.844 18.344 -3.189 1 77.25 84 GLY A C 1
ATOM 643 O O . GLY A 1 84 ? 20.922 17.75 -3.326 1 77.25 84 GLY A O 1
ATOM 644 N N . ALA A 1 85 ? 19.312 19.031 -4.086 1 67.62 85 ALA A N 1
ATOM 645 C CA . ALA A 1 85 ? 20.109 19.297 -5.281 1 67.62 85 ALA A CA 1
ATOM 646 C C . ALA A 1 85 ? 21.469 19.891 -4.922 1 67.62 85 ALA A C 1
ATOM 648 O O . ALA A 1 85 ? 22.469 19.578 -5.551 1 67.62 85 ALA A O 1
ATOM 649 N N . ASP A 1 86 ? 21.531 20.641 -3.871 1 69.62 86 ASP A N 1
ATOM 650 C CA . ASP A 1 86 ? 22.766 21.141 -3.264 1 69.62 86 ASP A CA 1
ATOM 651 C C . ASP A 1 86 ? 22.625 21.219 -1.745 1 69.62 86 ASP A C 1
ATOM 653 O O . ASP A 1 86 ? 22.031 22.172 -1.222 1 69.62 86 ASP A O 1
ATOM 657 N N . GLN A 1 87 ? 23.156 20.328 -1.171 1 66.94 87 GLN A N 1
ATOM 658 C CA . GLN A 1 87 ? 23.016 20.219 0.277 1 66.94 87 GLN A CA 1
ATOM 659 C C . GLN A 1 87 ? 23.609 21.438 0.979 1 66.94 87 GLN A C 1
ATOM 661 O O . GLN A 1 87 ? 23.141 21.844 2.037 1 66.94 87 GLN A O 1
ATOM 666 N N . ALA A 1 88 ? 24.562 22 0.364 1 66.38 88 ALA A N 1
ATOM 667 C CA . ALA A 1 88 ? 25.266 23.156 0.933 1 66.38 88 ALA A CA 1
ATOM 668 C C . ALA A 1 88 ? 24.391 24.406 0.872 1 66.38 88 ALA A C 1
ATOM 670 O O . ALA A 1 88 ? 24.594 25.344 1.646 1 66.38 88 ALA A O 1
ATOM 671 N N . LEU A 1 89 ? 23.438 24.297 0.094 1 73.06 89 LEU A N 1
ATOM 672 C CA . LEU A 1 89 ? 22.594 25.484 -0.092 1 73.06 89 LEU A CA 1
ATOM 673 C C . LEU A 1 89 ? 21.141 25.172 0.277 1 73.06 89 LEU A C 1
ATOM 675 O O . LEU A 1 89 ? 20.219 25.578 -0.428 1 73.06 89 LEU A O 1
ATOM 679 N N . TRP A 1 90 ? 20.953 24.5 1.258 1 75.19 90 TRP A N 1
ATOM 680 C CA . TRP A 1 90 ? 19.609 24.125 1.696 1 75.19 90 TRP A CA 1
ATOM 681 C C . TRP A 1 90 ? 18.703 25.344 1.826 1 75.19 90 TRP A C 1
ATOM 683 O O . TRP A 1 90 ? 17.672 25.422 1.172 1 75.19 90 TRP A O 1
ATOM 693 N N . GLY A 1 91 ? 19.172 26.312 2.516 1 75.81 91 GLY A N 1
ATOM 694 C CA . GLY A 1 91 ? 18.391 27.531 2.711 1 75.81 91 GLY A CA 1
ATOM 695 C C . GLY A 1 91 ? 18.141 28.281 1.422 1 75.81 91 GLY A C 1
ATOM 696 O O . GLY A 1 91 ? 17.016 28.766 1.188 1 75.81 91 GLY A O 1
ATOM 697 N N . GLY A 1 92 ? 19.125 28.344 0.63 1 82.56 92 GLY A N 1
ATOM 698 C CA . GLY A 1 92 ? 18.969 29.016 -0.654 1 82.56 92 GLY A CA 1
ATOM 699 C C . GLY A 1 92 ? 18.047 28.281 -1.604 1 82.56 92 GLY A C 1
ATOM 700 O O . GLY A 1 92 ? 17.297 28.922 -2.354 1 82.56 92 GLY A O 1
ATOM 701 N N . ASN A 1 93 ? 18.031 27.062 -1.472 1 91.06 93 ASN A N 1
ATOM 702 C CA . ASN A 1 93 ? 17.203 26.25 -2.357 1 91.06 93 ASN A CA 1
ATOM 703 C C . ASN A 1 93 ? 15.734 26.281 -1.952 1 91.06 93 ASN A C 1
ATOM 705 O O . ASN A 1 93 ? 14.859 25.969 -2.76 1 91.06 93 ASN A O 1
ATOM 709 N N . TYR A 1 94 ? 15.5 26.703 -0.723 1 94.81 94 TYR A N 1
ATOM 710 C CA . TYR A 1 94 ? 14.117 26.734 -0.266 1 94.81 94 TYR A CA 1
ATOM 711 C C . TYR A 1 94 ? 13.328 27.797 -1.022 1 94.81 94 TYR A C 1
ATOM 713 O O . TYR A 1 94 ? 12.141 27.625 -1.295 1 94.81 94 TYR A O 1
ATOM 721 N N . SER A 1 95 ? 14.023 28.828 -1.43 1 95.31 95 SER A N 1
ATOM 722 C CA . SER A 1 95 ? 13.375 29.891 -2.189 1 95.31 95 SER A CA 1
ATOM 723 C C . SER A 1 95 ? 12.852 29.375 -3.525 1 95.31 95 SER A C 1
ATOM 725 O O . SER A 1 95 ? 11.82 29.844 -4.02 1 95.31 95 SER A O 1
ATOM 727 N N . TYR A 1 96 ? 13.539 28.422 -4.062 1 93.88 96 TYR A N 1
ATOM 728 C CA . TYR A 1 96 ? 13.102 27.828 -5.324 1 93.88 96 TYR A CA 1
ATOM 729 C C . TYR A 1 96 ? 11.891 26.922 -5.109 1 93.88 96 TYR A C 1
ATOM 731 O O . TYR A 1 96 ? 11.039 26.812 -5.988 1 93.88 96 TYR A O 1
ATOM 739 N N . ALA A 1 97 ? 11.844 26.297 -3.959 1 95.69 97 ALA A N 1
ATOM 740 C CA . ALA A 1 97 ? 10.672 25.484 -3.635 1 95.69 97 ALA A CA 1
ATOM 741 C C . ALA A 1 97 ? 9.422 26.344 -3.535 1 95.69 97 ALA A C 1
ATOM 743 O O . ALA A 1 97 ? 8.328 25.922 -3.918 1 95.69 97 ALA A O 1
ATOM 744 N N . LEU A 1 98 ? 9.664 27.562 -3.074 1 97.5 98 LEU A N 1
ATOM 745 C CA . LEU A 1 98 ? 8.547 28.484 -2.908 1 97.5 98 LEU A CA 1
ATOM 746 C C . LEU A 1 98 ? 7.906 28.812 -4.254 1 97.5 98 LEU A C 1
ATOM 748 O O . LEU A 1 98 ? 6.688 28.969 -4.348 1 97.5 98 LEU A O 1
ATOM 752 N N . GLY A 1 99 ? 8.734 28.938 -5.238 1 97.06 99 GLY A N 1
ATOM 753 C CA . GLY A 1 99 ? 8.18 29.141 -6.574 1 97.06 99 GLY A CA 1
ATOM 754 C C . GLY A 1 99 ? 7.277 28 -7.012 1 97.06 99 GLY A C 1
ATOM 755 O O . GLY A 1 99 ? 6.258 28.219 -7.668 1 97.06 99 GLY A O 1
ATOM 756 N N . GLY A 1 100 ? 7.668 26.828 -6.664 1 96.12 100 GLY A N 1
ATOM 757 C CA . GLY A 1 100 ? 6.848 25.672 -6.953 1 96.12 100 GLY A CA 1
ATOM 758 C C . GLY A 1 100 ? 5.551 25.641 -6.172 1 96.12 100 GLY A C 1
ATOM 759 O O . GLY A 1 100 ? 4.52 25.203 -6.684 1 96.12 100 GLY A O 1
ATOM 760 N N . PHE A 1 101 ? 5.617 26.141 -4.934 1 97.88 101 PHE A N 1
ATOM 761 C CA . PHE A 1 101 ? 4.418 26.203 -4.105 1 97.88 101 PHE A CA 1
ATOM 762 C C . PHE A 1 101 ? 3.391 27.156 -4.703 1 97.88 101 PHE A C 1
ATOM 764 O O . PHE A 1 101 ? 2.203 26.828 -4.773 1 97.88 101 PHE A O 1
ATOM 771 N N . ILE A 1 102 ? 3.885 28.266 -5.121 1 98.31 102 ILE A N 1
ATOM 772 C CA . ILE A 1 102 ? 3.012 29.281 -5.715 1 98.31 102 ILE A CA 1
ATOM 773 C C . ILE A 1 102 ? 2.377 28.734 -6.988 1 98.31 102 ILE A C 1
ATOM 775 O O . ILE A 1 102 ? 1.168 28.859 -7.195 1 98.31 102 ILE A O 1
ATOM 779 N N . ALA A 1 103 ? 3.18 28.094 -7.777 1 97.81 103 ALA A N 1
ATOM 780 C CA . ALA A 1 103 ? 2.668 27.484 -9 1 97.81 103 ALA A CA 1
ATOM 781 C C . ALA A 1 103 ? 1.609 26.422 -8.68 1 97.81 103 ALA A C 1
ATOM 783 O O . ALA A 1 103 ? 0.597 26.328 -9.375 1 97.81 103 ALA A O 1
ATOM 784 N N . SER A 1 104 ? 1.838 25.641 -7.684 1 97.06 104 SER A N 1
ATOM 785 C CA . SER A 1 104 ? 0.885 24.625 -7.277 1 97.06 104 SER A CA 1
ATOM 786 C C . SER A 1 104 ? -0.434 25.234 -6.824 1 97.06 104 SER A C 1
ATOM 788 O O . SER A 1 104 ? -1.509 24.734 -7.164 1 97.06 104 SER A O 1
ATOM 790 N N . GLY A 1 105 ? -0.296 26.297 -6 1 98 105 GLY A N 1
ATOM 791 C CA . GLY A 1 105 ? -1.501 27 -5.594 1 98 105 GLY A CA 1
ATOM 792 C C . GLY A 1 105 ? -2.312 27.516 -6.766 1 98 105 GLY A C 1
ATOM 793 O O . GLY A 1 105 ? -3.541 27.422 -6.77 1 98 105 GLY A O 1
ATOM 794 N N . LEU A 1 106 ? -1.636 28 -7.73 1 98.06 106 LEU A N 1
ATOM 795 C CA . LEU A 1 106 ? -2.299 28.516 -8.922 1 98.06 106 LEU A CA 1
ATOM 796 C C . LEU A 1 106 ? -2.951 27.375 -9.719 1 98.06 106 LEU A C 1
ATOM 798 O O . LEU A 1 106 ? -4.004 27.578 -10.328 1 98.06 106 LEU A O 1
ATOM 802 N N . ILE A 1 107 ? -2.328 26.297 -9.695 1 96.81 107 ILE A N 1
ATOM 803 C CA . ILE A 1 107 ? -2.922 25.141 -10.344 1 96.81 107 ILE A CA 1
ATOM 804 C C . ILE A 1 107 ? -4.227 24.766 -9.641 1 96.81 107 ILE A C 1
ATOM 806 O O . ILE A 1 107 ? -5.23 24.484 -10.297 1 96.81 107 ILE A O 1
ATOM 810 N N . PHE A 1 108 ? -4.203 24.75 -8.305 1 97 108 PHE A N 1
ATOM 811 C CA . PHE A 1 108 ? -5.426 24.516 -7.551 1 97 108 PHE A CA 1
ATOM 812 C C . PHE A 1 108 ? -6.527 25.484 -7.969 1 97 108 PHE A C 1
ATOM 814 O O . PHE A 1 108 ? -7.66 25.062 -8.219 1 97 108 PHE A O 1
ATOM 821 N N . CYS A 1 109 ? -6.156 26.719 -8.062 1 97.69 109 CYS A N 1
ATOM 822 C CA . CYS A 1 109 ? -7.117 27.75 -8.422 1 97.69 109 CYS A CA 1
ATOM 823 C C . CYS A 1 109 ? -7.66 27.516 -9.828 1 97.69 109 CYS A C 1
ATOM 825 O O . CYS A 1 109 ? -8.859 27.656 -10.07 1 97.69 109 CYS A O 1
ATOM 827 N N . THR A 1 110 ? -6.805 27.172 -10.695 1 97.25 110 THR A N 1
ATOM 828 C CA . THR A 1 110 ? -7.211 26.938 -12.078 1 97.25 110 THR A CA 1
ATOM 829 C C . THR A 1 110 ? -8.164 25.75 -12.164 1 97.25 110 THR A C 1
ATOM 831 O O . THR A 1 110 ? -9.203 25.828 -12.828 1 97.25 110 THR A O 1
ATOM 834 N N . VAL A 1 111 ? -7.824 24.703 -11.484 1 95 111 VAL A N 1
ATOM 835 C CA . VAL A 1 111 ? -8.68 23.516 -11.492 1 95 111 VAL A CA 1
ATOM 836 C C . VAL A 1 111 ? -10.023 23.859 -10.844 1 95 111 VAL A C 1
ATOM 838 O O . VAL A 1 111 ? -11.07 23.391 -11.305 1 95 111 VAL A O 1
ATOM 841 N N . ALA A 1 112 ? -9.961 24.609 -9.789 1 96.81 112 ALA A N 1
ATOM 842 C CA . ALA A 1 112 ? -11.188 25.047 -9.117 1 96.81 112 ALA A CA 1
ATOM 843 C C . ALA A 1 112 ? -12.094 25.812 -10.062 1 96.81 112 ALA A C 1
ATOM 845 O O . ALA A 1 112 ? -13.305 25.594 -10.086 1 96.81 112 ALA A O 1
ATOM 846 N N . LEU A 1 113 ? -11.523 26.656 -10.836 1 96.69 113 LEU A N 1
ATOM 847 C CA . LEU A 1 113 ? -12.289 27.453 -11.789 1 96.69 113 LEU A CA 1
ATOM 848 C C . LEU A 1 113 ? -12.867 26.562 -12.891 1 96.69 113 LEU A C 1
ATOM 850 O O . LEU A 1 113 ? -14 26.766 -13.32 1 96.69 113 LEU A O 1
ATOM 854 N N . ILE A 1 114 ? -12.141 25.625 -13.281 1 95.38 114 ILE A N 1
ATOM 855 C CA . ILE A 1 114 ? -12.617 24.688 -14.289 1 95.38 114 ILE A CA 1
ATOM 856 C C . ILE A 1 114 ? -13.797 23.891 -13.742 1 95.38 114 ILE A C 1
ATOM 858 O O . ILE A 1 114 ? -14.805 23.703 -14.43 1 95.38 114 ILE A O 1
ATOM 862 N N . ILE A 1 115 ? -13.68 23.484 -12.531 1 94.56 115 ILE A N 1
ATOM 863 C CA . ILE A 1 115 ? -14.758 22.734 -11.883 1 94.56 115 ILE A CA 1
ATOM 864 C C . ILE A 1 115 ? -15.992 23.625 -11.75 1 94.56 115 ILE A C 1
ATOM 866 O O . ILE A 1 115 ? -17.125 23.172 -11.945 1 94.56 115 ILE A O 1
ATOM 870 N N . GLY A 1 116 ? -15.781 24.844 -11.43 1 94.38 116 GLY A N 1
ATOM 871 C CA . GLY A 1 116 ? -16.875 25.781 -11.305 1 94.38 116 GLY A CA 1
ATOM 872 C C . GLY A 1 116 ? -17.641 26 -12.602 1 94.38 116 GLY A C 1
ATOM 873 O O . GLY A 1 116 ? -18.859 26.172 -12.602 1 94.38 116 GLY A O 1
ATOM 874 N N . ARG A 1 117 ? -16.953 25.922 -13.688 1 94.19 117 ARG A N 1
ATOM 875 C CA . ARG A 1 117 ? -17.562 26.219 -14.984 1 94.19 117 ARG A CA 1
ATOM 876 C C . ARG A 1 117 ? -18.094 24.953 -15.641 1 94.19 117 ARG A C 1
ATOM 878 O O . ARG A 1 117 ? -19.156 24.969 -16.266 1 94.19 117 ARG A O 1
ATOM 885 N N . PHE A 1 118 ? -17.344 23.812 -15.453 1 92.62 118 PHE A N 1
ATOM 886 C CA . PHE A 1 118 ? -17.672 22.625 -16.25 1 92.62 118 PHE A CA 1
ATOM 887 C C . PHE A 1 118 ? -18.156 21.5 -15.359 1 92.62 118 PHE A C 1
ATOM 889 O O . PHE A 1 118 ? -18.547 20.438 -15.852 1 92.62 118 PHE A O 1
ATOM 896 N N . GLY A 1 119 ? -18.188 21.719 -14.148 1 89.25 119 GLY A N 1
ATOM 897 C CA . GLY A 1 119 ? -18.594 20.641 -13.242 1 89.25 119 GLY A CA 1
ATOM 898 C C . GLY A 1 119 ? -17.438 19.75 -12.828 1 89.25 119 GLY A C 1
ATOM 899 O O . GLY A 1 119 ? -16.312 19.906 -13.305 1 89.25 119 GLY A O 1
ATOM 900 N N . SER A 1 120 ? -17.656 18.828 -11.898 1 87.88 120 SER A N 1
ATOM 901 C CA . SER A 1 120 ? -16.594 18.016 -11.336 1 87.88 120 SER A CA 1
ATOM 902 C C . SER A 1 120 ? -16.672 16.578 -11.836 1 87.88 120 SER A C 1
ATOM 904 O O . SER A 1 120 ? -15.875 15.734 -11.422 1 87.88 120 SER A O 1
ATOM 906 N N . ASP A 1 121 ? -17.469 16.188 -12.766 1 87.31 121 ASP A N 1
ATOM 907 C CA . ASP A 1 121 ? -17.688 14.82 -13.219 1 87.31 121 ASP A CA 1
ATOM 908 C C . ASP A 1 121 ? -16.453 14.281 -13.938 1 87.31 121 ASP A C 1
ATOM 910 O O . ASP A 1 121 ? -16.172 13.078 -13.898 1 87.31 121 ASP A O 1
ATOM 914 N N . TRP A 1 122 ? -15.758 15.18 -14.578 1 87.19 122 TRP A N 1
ATOM 915 C CA . TRP A 1 122 ? -14.57 14.758 -15.32 1 87.19 122 TRP A CA 1
ATOM 916 C C . TRP A 1 122 ? -13.5 14.234 -14.375 1 87.19 122 TRP A C 1
ATOM 918 O O . TRP A 1 122 ? -12.625 13.461 -14.789 1 87.19 122 TRP A O 1
ATOM 928 N N . ILE A 1 123 ? -13.523 14.617 -13.125 1 85 123 ILE A N 1
ATOM 929 C CA . ILE A 1 123 ? -12.523 14.164 -12.156 1 85 123 ILE A CA 1
ATOM 930 C C . ILE A 1 123 ? -12.672 12.664 -11.93 1 85 123 ILE A C 1
ATOM 932 O O . ILE A 1 123 ? -11.68 11.953 -11.734 1 85 123 ILE A O 1
ATOM 936 N N . LYS A 1 124 ? -13.883 12.18 -11.984 1 85.5 124 LYS A N 1
ATOM 937 C CA . LYS A 1 124 ? -14.148 10.758 -11.781 1 85.5 124 LYS A CA 1
ATOM 938 C C . LYS A 1 124 ? -13.523 9.922 -12.898 1 85.5 124 LYS A C 1
ATOM 940 O O . LYS A 1 124 ? -13.219 8.742 -12.703 1 85.5 124 LYS A O 1
ATOM 945 N N . ILE A 1 125 ? -13.344 10.586 -14.023 1 90.25 125 ILE A N 1
ATOM 946 C CA . ILE A 1 125 ? -12.758 9.906 -15.172 1 90.25 125 ILE A CA 1
ATOM 947 C C . ILE A 1 125 ? -11.234 9.93 -15.07 1 90.25 125 ILE A C 1
ATOM 949 O O . ILE A 1 125 ? -10.578 8.914 -15.305 1 90.25 125 ILE A O 1
ATOM 953 N N . VAL A 1 126 ? -10.695 11.016 -14.648 1 89.5 126 VAL A N 1
ATOM 954 C CA . VAL A 1 126 ? -9.25 11.211 -14.617 1 89.5 126 VAL A CA 1
ATOM 955 C C . VAL A 1 126 ? -8.672 10.539 -13.375 1 89.5 126 VAL A C 1
ATOM 957 O O . VAL A 1 126 ? -7.586 9.953 -13.422 1 89.5 126 VAL A O 1
ATOM 960 N N . LEU A 1 127 ? -9.438 10.641 -12.242 1 90.06 127 LEU A N 1
ATOM 961 C CA . LEU A 1 127 ? -8.977 10.117 -10.961 1 90.06 127 LEU A CA 1
ATOM 962 C C . LEU A 1 127 ? -10.078 9.336 -10.266 1 90.06 127 LEU A C 1
ATOM 964 O O . LEU A 1 127 ? -10.539 9.727 -9.188 1 90.06 127 LEU A O 1
ATOM 968 N N . PRO A 1 128 ? -10.422 8.219 -10.82 1 91.94 128 PRO A N 1
ATOM 969 C CA . PRO A 1 128 ? -11.406 7.402 -10.109 1 91.94 128 PRO A CA 1
ATOM 970 C C . PRO A 1 128 ? -10.906 6.93 -8.742 1 91.94 128 PRO A C 1
ATOM 972 O O . PRO A 1 128 ? -9.703 6.988 -8.469 1 91.94 128 PRO A O 1
ATOM 975 N N . PRO A 1 129 ? -11.766 6.469 -7.93 1 91.75 129 PRO A N 1
ATOM 976 C CA . PRO A 1 129 ? -11.359 6.035 -6.59 1 91.75 129 PRO A CA 1
ATOM 977 C C . PRO A 1 129 ? -10.242 4.992 -6.617 1 91.75 129 PRO A C 1
ATOM 979 O O . PRO A 1 129 ? -9.344 5.02 -5.773 1 91.75 129 PRO A O 1
ATOM 982 N N . ALA A 1 130 ? -10.242 4.125 -7.633 1 95.19 130 ALA A N 1
ATOM 983 C CA . ALA A 1 130 ? -9.25 3.061 -7.758 1 95.19 130 ALA A CA 1
ATOM 984 C C . ALA A 1 130 ? -7.863 3.633 -8.023 1 95.19 130 ALA A C 1
ATOM 986 O O . ALA A 1 130 ? -6.855 2.938 -7.859 1 95.19 130 ALA A O 1
ATOM 987 N N . THR A 1 131 ? -7.82 4.863 -8.461 1 93.62 131 THR A N 1
ATOM 988 C CA . THR A 1 131 ? -6.559 5.559 -8.688 1 93.62 131 THR A CA 1
ATOM 989 C C . THR A 1 131 ? -6.262 6.527 -7.543 1 93.62 131 THR A C 1
ATOM 991 O O . THR A 1 131 ? -5.121 6.629 -7.09 1 93.62 131 THR A O 1
ATOM 994 N N . MET A 1 132 ? -7.25 7.176 -7.012 1 91.38 132 MET A N 1
ATOM 995 C CA . MET A 1 132 ? -7.086 8.195 -5.98 1 91.38 132 MET A CA 1
ATOM 996 C C . MET A 1 132 ? -6.57 7.582 -4.684 1 91.38 132 MET A C 1
ATOM 998 O O . MET A 1 132 ? -5.637 8.102 -4.07 1 91.38 132 MET A O 1
ATOM 1002 N N . GLY A 1 133 ? -7.211 6.535 -4.293 1 92.44 133 GLY A N 1
ATOM 1003 C CA . GLY A 1 133 ? -6.832 5.879 -3.051 1 92.44 133 GLY A CA 1
ATOM 1004 C C . GLY A 1 133 ? -5.359 5.516 -2.994 1 92.44 133 GLY A C 1
ATOM 1005 O O . GLY A 1 133 ? -4.641 5.953 -2.096 1 92.44 133 GLY A O 1
ATOM 1006 N N . PRO A 1 134 ? -4.91 4.789 -4.035 1 95.5 134 PRO A N 1
ATOM 1007 C CA . PRO A 1 134 ? -3.498 4.398 -4.055 1 95.5 134 PRO A CA 1
ATOM 1008 C C . PRO A 1 134 ? -2.555 5.598 -4.109 1 95.5 134 PRO A C 1
ATOM 1010 O O . PRO A 1 134 ? -1.472 5.566 -3.521 1 95.5 134 PRO A O 1
ATOM 1013 N N . ILE A 1 135 ? -2.92 6.586 -4.781 1 91.69 135 ILE A N 1
ATOM 1014 C CA . ILE A 1 135 ? -2.074 7.77 -4.883 1 91.69 135 ILE A CA 1
ATOM 1015 C C . ILE A 1 135 ? -1.918 8.406 -3.504 1 91.69 135 ILE A C 1
ATOM 1017 O O . ILE A 1 135 ? -0.811 8.781 -3.105 1 91.69 135 ILE A O 1
ATOM 1021 N N . VAL A 1 136 ? -3 8.555 -2.818 1 90.56 136 VAL A N 1
ATOM 1022 C CA . VAL A 1 136 ? -2.955 9.133 -1.479 1 90.56 136 VAL A CA 1
ATOM 1023 C C . VAL A 1 136 ? -2.15 8.227 -0.551 1 90.56 136 VAL A C 1
ATOM 1025 O O . VAL A 1 136 ? -1.368 8.711 0.272 1 90.56 136 VAL A O 1
ATOM 1028 N N . ALA A 1 137 ? -2.322 6.953 -0.7 1 94.19 137 ALA A N 1
ATOM 1029 C CA . ALA A 1 137 ? -1.558 6.008 0.108 1 94.19 137 ALA A CA 1
ATOM 1030 C C . ALA A 1 137 ? -0.061 6.148 -0.151 1 94.19 137 ALA A C 1
ATOM 1032 O O . ALA A 1 137 ? 0.748 6.047 0.775 1 94.19 137 ALA A O 1
ATOM 1033 N N . LEU A 1 138 ? 0.297 6.418 -1.348 1 93.56 138 LEU A N 1
ATOM 1034 C CA . LEU A 1 138 ? 1.696 6.527 -1.744 1 93.56 138 LEU A CA 1
ATOM 1035 C C . LEU A 1 138 ? 2.371 7.699 -1.037 1 93.56 138 LEU A C 1
ATOM 1037 O O . LEU A 1 138 ? 3.578 7.672 -0.793 1 93.56 138 LEU A O 1
ATOM 1041 N N . ILE A 1 139 ? 1.595 8.727 -0.697 1 90.06 139 ILE A N 1
ATOM 1042 C CA . ILE A 1 139 ? 2.156 9.883 -0.009 1 90.06 139 ILE A CA 1
ATOM 1043 C C . ILE A 1 139 ? 2.824 9.438 1.289 1 90.06 139 ILE A C 1
ATOM 1045 O O . ILE A 1 139 ? 3.971 9.805 1.562 1 90.06 139 ILE A O 1
ATOM 1049 N N . GLY A 1 140 ? 2.133 8.633 1.987 1 92.12 140 GLY A N 1
ATOM 1050 C CA . GLY A 1 140 ? 2.678 8.148 3.246 1 92.12 140 GLY A CA 1
ATOM 1051 C C . GLY A 1 140 ? 3.717 7.055 3.066 1 92.12 140 GLY A C 1
ATOM 1052 O O . GLY A 1 140 ? 4.746 7.055 3.744 1 92.12 140 GLY A O 1
ATOM 1053 N N . LEU A 1 141 ? 3.496 6.148 2.158 1 94.94 141 LEU A N 1
ATOM 1054 C CA . LEU A 1 141 ? 4.34 4.969 1.997 1 94.94 141 LEU A CA 1
ATOM 1055 C C . LEU A 1 141 ? 5.73 5.359 1.505 1 94.94 141 LEU A C 1
ATOM 1057 O O . LEU A 1 141 ? 6.723 4.734 1.883 1 94.94 141 LEU A O 1
ATOM 1061 N N . GLU A 1 142 ? 5.785 6.312 0.674 1 91 142 GLU A N 1
ATOM 1062 C CA . GLU A 1 142 ? 7.062 6.73 0.1 1 91 142 GLU A CA 1
ATOM 1063 C C . GLU A 1 142 ? 7.98 7.324 1.165 1 91 142 GLU A C 1
ATOM 1065 O O . GLU A 1 142 ? 9.203 7.348 0.998 1 91 142 GLU A O 1
ATOM 1070 N N . LEU A 1 143 ? 7.367 7.777 2.246 1 90.19 143 LEU A N 1
ATOM 1071 C CA . LEU A 1 143 ? 8.148 8.469 3.264 1 90.19 143 LEU A CA 1
ATOM 1072 C C . LEU A 1 143 ? 8.508 7.531 4.41 1 90.19 143 LEU A C 1
ATOM 1074 O O . LEU A 1 143 ? 9.047 7.965 5.43 1 90.19 143 LEU A O 1
ATOM 1078 N N . ALA A 1 144 ? 8.25 6.289 4.246 1 92.88 144 ALA A N 1
ATOM 1079 C CA . ALA A 1 144 ? 8.516 5.309 5.293 1 92.88 144 ALA A CA 1
ATOM 1080 C C . ALA A 1 144 ? 9.992 5.309 5.68 1 92.88 144 ALA A C 1
ATOM 1082 O O . ALA A 1 144 ? 10.336 5.301 6.863 1 92.88 144 ALA A O 1
ATOM 1083 N N . GLY A 1 145 ? 10.922 5.379 4.691 1 89.75 145 GLY A N 1
ATOM 1084 C CA . GLY A 1 145 ? 12.352 5.379 4.957 1 89.75 145 GLY A CA 1
ATOM 1085 C C . GLY A 1 145 ? 12.82 6.613 5.707 1 89.75 145 GLY A C 1
ATOM 1086 O O . GLY A 1 145 ? 13.688 6.527 6.574 1 89.75 145 GLY A O 1
ATOM 1087 N N . VAL A 1 146 ? 12.195 7.711 5.402 1 87.69 146 VAL A N 1
ATOM 1088 C CA . VAL A 1 146 ? 12.531 8.969 6.062 1 87.69 146 VAL A CA 1
ATOM 1089 C C . VAL A 1 146 ? 12.156 8.891 7.543 1 87.69 146 VAL A C 1
ATOM 1091 O O . VAL A 1 146 ? 12.93 9.289 8.406 1 87.69 146 VAL A O 1
ATOM 1094 N N . ALA A 1 147 ? 11 8.359 7.793 1 92.06 147 ALA A N 1
ATOM 1095 C CA . ALA A 1 147 ? 10.516 8.266 9.164 1 92.06 147 ALA A CA 1
ATOM 1096 C C . ALA A 1 147 ? 11.43 7.375 10.008 1 92.06 147 ALA A C 1
ATOM 1098 O O . ALA A 1 147 ? 11.828 7.75 11.109 1 92.06 147 ALA A O 1
ATOM 1099 N N . THR A 1 148 ? 11.781 6.242 9.508 1 91.44 148 THR A N 1
ATOM 1100 C CA . THR A 1 148 ? 12.594 5.309 10.281 1 91.44 148 THR A CA 1
ATOM 1101 C C . THR A 1 148 ? 14.031 5.809 10.391 1 91.44 148 THR A C 1
ATOM 1103 O O . THR A 1 148 ? 14.703 5.559 11.391 1 91.44 148 THR A O 1
ATOM 1106 N N . GLY A 1 149 ? 14.547 6.512 9.375 1 89.25 149 GLY A N 1
ATOM 1107 C CA . GLY A 1 149 ? 15.844 7.16 9.484 1 89.25 149 GLY A CA 1
ATOM 1108 C C . GLY A 1 149 ? 15.914 8.188 10.594 1 89.25 149 GLY A C 1
ATOM 1109 O O . GLY A 1 149 ? 16.859 8.203 11.375 1 89.25 149 GLY A O 1
ATOM 1110 N N . MET A 1 150 ? 14.859 8.961 10.695 1 90.5 150 MET A N 1
ATOM 1111 C CA . MET A 1 150 ? 14.789 9.984 11.734 1 90.5 150 MET A CA 1
ATOM 1112 C C . MET A 1 150 ? 14.648 9.344 13.117 1 90.5 150 MET A C 1
ATOM 1114 O O . MET A 1 150 ? 15.133 9.891 14.109 1 90.5 150 MET A O 1
ATOM 1118 N N . ALA A 1 151 ? 14.047 8.172 13.125 1 93.44 151 ALA A N 1
ATOM 1119 C CA . ALA A 1 151 ? 13.805 7.477 14.391 1 93.44 151 ALA A CA 1
ATOM 1120 C C . ALA A 1 151 ? 15.078 6.785 14.883 1 93.44 151 ALA A C 1
ATOM 1122 O O . ALA A 1 151 ? 15.148 6.363 16.031 1 93.44 151 ALA A O 1
ATOM 1123 N N . GLY A 1 152 ? 16.078 6.656 14.039 1 90.12 152 GLY A N 1
ATOM 1124 C CA . GLY A 1 152 ? 17.328 6.023 14.422 1 90.12 152 GLY A CA 1
ATOM 1125 C C . GLY A 1 152 ? 17.297 4.512 14.312 1 90.12 152 GLY A C 1
ATOM 1126 O O . GLY A 1 152 ? 18.172 3.824 14.828 1 90.12 152 GLY A O 1
ATOM 1127 N N . ILE A 1 153 ? 16.281 4 13.68 1 86.5 153 ILE A N 1
ATOM 1128 C CA . ILE A 1 153 ? 16.125 2.555 13.594 1 86.5 153 ILE A CA 1
ATOM 1129 C C . ILE A 1 153 ? 16.938 2.014 12.414 1 86.5 153 ILE A C 1
ATOM 1131 O O . ILE A 1 153 ? 17.125 0.802 12.289 1 86.5 153 ILE A O 1
ATOM 1135 N N . MET A 1 154 ? 17.516 2.797 11.578 1 81.69 154 MET A N 1
ATOM 1136 C CA . MET A 1 154 ? 18.438 2.391 10.516 1 81.69 154 MET A CA 1
ATOM 1137 C C . MET A 1 154 ? 19.891 2.586 10.945 1 81.69 154 MET A C 1
ATOM 1139 O O . MET A 1 154 ? 20.219 3.582 11.586 1 81.69 154 MET A O 1
ATOM 1143 N N . PRO A 1 155 ? 20.656 1.573 10.703 1 76.88 155 PRO A N 1
ATOM 1144 C CA . PRO A 1 155 ? 22.062 1.716 11.094 1 76.88 155 PRO A CA 1
ATOM 1145 C C . PRO A 1 155 ? 22.781 2.824 10.32 1 76.88 155 PRO A C 1
ATOM 1147 O O . PRO A 1 155 ? 22.359 3.176 9.211 1 76.88 155 PRO A O 1
ATOM 1150 N N . ASP A 1 156 ? 23.656 3.391 11.008 1 73 156 ASP A N 1
ATOM 1151 C CA . ASP A 1 156 ? 24.469 4.391 10.328 1 73 156 ASP A CA 1
ATOM 1152 C C . ASP A 1 156 ? 25.422 3.736 9.336 1 73 156 ASP A C 1
ATOM 1154 O O . ASP A 1 156 ? 25.359 2.527 9.102 1 73 156 ASP A O 1
ATOM 1158 N N . ASP A 1 157 ? 26.172 4.539 8.648 1 67.81 157 ASP A N 1
ATOM 1159 C CA . ASP A 1 157 ? 27.094 4.07 7.609 1 67.81 157 ASP A CA 1
ATOM 1160 C C . ASP A 1 157 ? 28.062 3.027 8.164 1 67.81 157 ASP A C 1
ATOM 1162 O O . ASP A 1 157 ? 28.547 2.17 7.426 1 67.81 157 ASP A O 1
ATOM 1166 N N . SER A 1 158 ? 28.266 3.127 9.461 1 71.69 158 SER A N 1
ATOM 1167 C CA . SER A 1 158 ? 29.188 2.199 10.102 1 71.69 158 SER A CA 1
ATOM 1168 C C . SER A 1 158 ? 28.469 0.946 10.586 1 71.69 158 SER A C 1
ATOM 1170 O O . SER A 1 158 ? 29.094 0.022 11.102 1 71.69 158 SER A O 1
ATOM 1172 N N . GLY A 1 159 ? 27.203 0.957 10.391 1 72.31 159 GLY A N 1
ATOM 1173 C CA . GLY A 1 159 ? 26.422 -0.2 10.812 1 72.31 159 GLY A CA 1
ATOM 1174 C C . GLY A 1 159 ? 25.984 -0.126 12.266 1 72.31 159 GLY A C 1
ATOM 1175 O O . GLY A 1 159 ? 25.375 -1.062 12.781 1 72.31 159 GLY A O 1
ATOM 1176 N N . ALA A 1 160 ? 26.328 0.968 12.977 1 80.12 160 ALA A N 1
ATOM 1177 C CA . ALA A 1 160 ? 26.031 1.106 14.398 1 80.12 160 ALA A CA 1
ATOM 1178 C C . ALA A 1 160 ? 24.641 1.711 14.609 1 80.12 160 ALA A C 1
ATOM 1180 O O . ALA A 1 160 ? 24.203 2.568 13.836 1 80.12 160 ALA A O 1
ATOM 1181 N N . TYR A 1 161 ? 23.906 1.214 15.625 1 85.56 161 TYR A N 1
ATOM 1182 C CA . TYR A 1 161 ? 22.594 1.72 16 1 85.56 161 TYR A CA 1
ATOM 1183 C C . TYR A 1 161 ? 22.703 2.73 17.141 1 85.56 161 TYR A C 1
ATOM 1185 O O . TYR A 1 161 ? 23.516 2.561 18.047 1 85.56 161 TYR A O 1
ATOM 1193 N N . ASN A 1 162 ? 22.031 3.857 17.031 1 89.06 162 ASN A N 1
ATOM 1194 C CA . ASN A 1 162 ? 21.891 4.82 18.125 1 89.06 162 ASN A CA 1
ATOM 1195 C C . ASN A 1 162 ? 20.766 4.438 19.078 1 89.06 162 ASN A C 1
ATOM 1197 O O . ASN A 1 162 ? 19.609 4.82 18.875 1 89.06 162 ASN A O 1
ATOM 1201 N N . MET A 1 163 ? 21.109 3.848 20.078 1 91.44 163 MET A N 1
ATOM 1202 C CA . MET A 1 163 ? 20.125 3.283 21 1 91.44 163 MET A CA 1
ATOM 1203 C C . MET A 1 163 ? 19.312 4.383 21.672 1 91.44 163 MET A C 1
ATOM 1205 O O . MET A 1 163 ? 18.125 4.207 21.922 1 91.44 163 MET A O 1
ATOM 1209 N N . ASP A 1 164 ? 19.953 5.465 21.938 1 94.44 164 ASP A N 1
ATOM 1210 C CA . ASP A 1 164 ? 19.234 6.578 22.547 1 94.44 164 ASP A CA 1
ATOM 1211 C C . ASP A 1 164 ? 18.125 7.086 21.609 1 94.44 164 ASP A C 1
ATOM 1213 O O . ASP A 1 164 ? 17 7.34 22.062 1 94.44 164 ASP A O 1
ATOM 1217 N N . ALA A 1 165 ? 18.516 7.215 20.344 1 94.62 165 ALA A N 1
ATOM 1218 C CA . ALA A 1 165 ? 17.531 7.672 19.359 1 94.62 165 ALA A CA 1
ATOM 1219 C C . ALA A 1 165 ? 16.375 6.672 19.234 1 94.62 165 ALA A C 1
ATOM 1221 O O . ALA A 1 165 ? 15.219 7.066 19.109 1 94.62 165 ALA A O 1
ATOM 1222 N N . ILE A 1 166 ? 16.734 5.449 19.328 1 94.25 166 ILE A N 1
ATOM 1223 C CA . ILE A 1 166 ? 15.742 4.391 19.188 1 94.25 166 ILE A CA 1
ATOM 1224 C C . ILE A 1 166 ? 14.797 4.406 20.375 1 94.25 166 ILE A C 1
ATOM 1226 O O . ILE A 1 166 ? 13.578 4.305 20.219 1 94.25 166 ILE A O 1
ATOM 1230 N N . ILE A 1 167 ? 15.289 4.566 21.5 1 96.44 167 ILE A N 1
ATOM 1231 C CA . ILE A 1 167 ? 14.469 4.586 22.703 1 96.44 167 ILE A CA 1
ATOM 1232 C C . ILE A 1 167 ? 13.508 5.766 22.656 1 96.44 167 ILE A C 1
ATOM 1234 O O . ILE A 1 167 ? 12.305 5.605 22.891 1 96.44 167 ILE A O 1
ATOM 1238 N N . VAL A 1 168 ? 14.039 6.906 22.344 1 97.38 168 VAL A N 1
ATOM 1239 C CA . VAL A 1 168 ? 13.227 8.117 22.312 1 97.38 168 VAL A CA 1
ATOM 1240 C C . VAL A 1 168 ? 12.133 7.98 21.266 1 97.38 168 VAL A C 1
ATOM 1242 O O . VAL A 1 168 ? 10.969 8.297 21.516 1 97.38 168 VAL A O 1
ATOM 1245 N N . SER A 1 169 ? 12.484 7.547 20.078 1 96.94 169 SER A N 1
ATOM 1246 C CA . SER A 1 169 ? 11.516 7.438 19 1 96.94 169 SER A CA 1
ATOM 1247 C C . SER A 1 169 ? 10.461 6.375 19.297 1 96.94 169 SER A C 1
ATOM 1249 O O . SER A 1 169 ? 9.273 6.582 19.031 1 96.94 169 SER A O 1
ATOM 1251 N N . MET A 1 170 ? 10.883 5.273 19.891 1 96 170 MET A N 1
ATOM 1252 C CA . MET A 1 170 ? 9.945 4.195 20.188 1 96 170 MET A CA 1
ATOM 1253 C C . MET A 1 170 ? 8.984 4.598 21.297 1 96 170 MET A C 1
ATOM 1255 O O . MET A 1 170 ? 7.797 4.285 21.234 1 96 170 MET A O 1
ATOM 1259 N N . VAL A 1 171 ? 9.492 5.23 22.266 1 97.69 171 VAL A N 1
ATOM 1260 C CA . VAL A 1 171 ? 8.633 5.707 23.344 1 97.69 171 VAL A CA 1
ATOM 1261 C C . VAL A 1 171 ? 7.594 6.676 22.781 1 97.69 171 VAL A C 1
ATOM 1263 O O . VAL A 1 171 ? 6.406 6.578 23.094 1 97.69 171 VAL A O 1
ATOM 1266 N N . THR A 1 172 ? 8.078 7.59 21.969 1 97.12 172 THR A N 1
ATOM 1267 C CA . THR A 1 172 ? 7.172 8.555 21.359 1 97.12 172 THR A CA 1
ATOM 1268 C C . THR A 1 172 ? 6.098 7.836 20.531 1 97.12 172 THR A C 1
ATOM 1270 O O . THR A 1 172 ? 4.906 8.117 20.688 1 97.12 172 THR A O 1
ATOM 1273 N N . LEU A 1 173 ? 6.52 6.906 19.719 1 96.5 173 LEU A N 1
ATOM 1274 C CA . LEU A 1 173 ? 5.617 6.148 18.859 1 96.5 173 LEU A CA 1
ATOM 1275 C C . LEU A 1 173 ? 4.59 5.387 19.688 1 96.5 173 LEU A C 1
ATOM 1277 O O . LEU A 1 173 ? 3.391 5.438 19.391 1 96.5 173 LEU A O 1
ATOM 1281 N N . LEU A 1 174 ? 5.035 4.723 20.672 1 96.81 174 LEU A N 1
ATOM 1282 C CA . LEU A 1 174 ? 4.16 3.869 21.469 1 96.81 174 LEU A CA 1
ATOM 1283 C C . LEU A 1 174 ? 3.17 4.703 22.266 1 96.81 174 LEU A C 1
ATOM 1285 O O . LEU A 1 174 ? 2.021 4.297 22.453 1 96.81 174 LEU A O 1
ATOM 1289 N N . VAL A 1 175 ? 3.578 5.863 22.719 1 96.62 175 VAL A N 1
ATOM 1290 C CA . VAL A 1 175 ? 2.676 6.742 23.453 1 96.62 175 VAL A CA 1
ATOM 1291 C C . VAL A 1 175 ? 1.558 7.223 22.531 1 96.62 175 VAL A C 1
ATOM 1293 O O . VAL A 1 175 ? 0.39 7.254 22.922 1 96.62 175 VAL A O 1
ATOM 1296 N N . VAL A 1 176 ? 1.916 7.59 21.375 1 94.38 176 VAL A N 1
ATOM 1297 C CA . VAL A 1 176 ? 0.906 8.062 20.438 1 94.38 176 VAL A CA 1
ATOM 1298 C C . VAL A 1 176 ? -0.024 6.91 20.062 1 94.38 176 VAL A C 1
ATOM 1300 O O . VAL A 1 176 ? -1.248 7.066 20.062 1 94.38 176 VAL A O 1
ATOM 1303 N N . ALA A 1 177 ? 0.562 5.789 19.734 1 93.94 177 ALA A N 1
ATOM 1304 C CA . ALA A 1 177 ? -0.217 4.637 19.297 1 93.94 177 ALA A CA 1
ATOM 1305 C C . ALA A 1 177 ? -1.155 4.156 20.406 1 93.94 177 ALA A C 1
ATOM 1307 O O . ALA A 1 177 ? -2.354 3.975 20.172 1 93.94 177 ALA A O 1
ATOM 1308 N N . PHE A 1 178 ? -0.646 3.982 21.578 1 94.94 178 PHE A N 1
ATOM 1309 C CA . PHE A 1 178 ? -1.456 3.482 22.688 1 94.94 178 PHE A CA 1
ATOM 1310 C C . PHE A 1 178 ? -2.385 4.566 23.203 1 94.94 178 PHE A C 1
ATOM 1312 O O . PHE A 1 178 ? -3.506 4.281 23.641 1 94.94 178 PHE A O 1
ATOM 1319 N N . GLY A 1 179 ? -1.934 5.766 23.203 1 93.56 179 GLY A N 1
ATOM 1320 C CA . GLY A 1 179 ? -2.793 6.867 23.609 1 93.56 179 GLY A CA 1
ATOM 1321 C C . GLY A 1 179 ? -4.027 7.008 22.734 1 93.56 179 GLY A C 1
ATOM 1322 O O . GLY A 1 179 ? -5.113 7.316 23.234 1 93.56 179 GLY A O 1
ATOM 1323 N N . SER A 1 180 ? -3.838 6.789 21.484 1 89.88 180 SER A N 1
ATOM 1324 C CA . SER A 1 180 ? -4.953 6.895 20.547 1 89.88 180 SER A CA 1
ATOM 1325 C C . SER A 1 180 ? -6.039 5.871 20.875 1 89.88 180 SER A C 1
ATOM 1327 O O . SER A 1 180 ? -7.203 6.059 20.516 1 89.88 180 SER A O 1
ATOM 1329 N N . ILE A 1 181 ? -5.648 4.836 21.594 1 90.5 181 ILE A N 1
ATOM 1330 C CA . ILE A 1 181 ? -6.586 3.748 21.844 1 90.5 181 ILE A CA 1
ATOM 1331 C C . ILE A 1 181 ? -7.094 3.84 23.281 1 90.5 181 ILE A C 1
ATOM 1333 O O . ILE A 1 181 ? -8.242 3.49 23.578 1 90.5 181 ILE A O 1
ATOM 1337 N N . VAL A 1 182 ? -6.246 4.316 24.156 1 92.62 182 VAL A N 1
ATOM 1338 C CA . VAL A 1 182 ? -6.551 4.195 25.578 1 92.62 182 VAL A CA 1
ATOM 1339 C C . VAL A 1 182 ? -7.055 5.531 26.125 1 92.62 182 VAL A C 1
ATOM 1341 O O . VAL A 1 182 ? -7.871 5.57 27.047 1 92.62 182 VAL A O 1
ATOM 1344 N N . PHE A 1 183 ? -6.586 6.637 25.531 1 91.31 183 PHE A N 1
ATOM 1345 C CA . PHE A 1 183 ? -6.965 7.941 26.062 1 91.31 183 PHE A CA 1
ATOM 1346 C C . PHE A 1 183 ? -8.461 8.18 25.891 1 91.31 183 PHE A C 1
ATOM 1348 O O . PHE A 1 183 ? -9.094 7.609 25 1 91.31 183 PHE A O 1
ATOM 1355 N N . ARG A 1 184 ? -9.039 8.945 26.828 1 87.44 184 ARG A N 1
ATOM 1356 C CA . ARG A 1 184 ? -10.469 9.234 26.812 1 87.44 184 ARG A CA 1
ATOM 1357 C C . ARG A 1 184 ? -10.727 10.734 26.859 1 87.44 184 ARG A C 1
ATOM 1359 O O . ARG A 1 184 ? -9.836 11.516 27.203 1 87.44 184 ARG A O 1
ATOM 1366 N N . GLY A 1 185 ? -11.938 11.102 26.375 1 80.69 185 GLY A N 1
ATOM 1367 C CA . GLY A 1 185 ? -12.328 12.5 26.438 1 80.69 185 GLY A CA 1
ATOM 1368 C C . GLY A 1 185 ? -11.422 13.398 25.609 1 80.69 185 GLY A C 1
ATOM 1369 O O . GLY A 1 185 ? -11.133 13.117 24.453 1 80.69 185 GLY A O 1
ATOM 1370 N N . PHE A 1 186 ? -10.945 14.5 26.266 1 81 186 PHE A N 1
ATOM 1371 C CA . PHE A 1 186 ? -10.094 15.484 25.609 1 81 186 PHE A CA 1
ATOM 1372 C C . PHE A 1 186 ? -8.766 14.859 25.203 1 81 186 PHE A C 1
ATOM 1374 O O . PHE A 1 186 ? -8.227 15.172 24.141 1 81 186 PHE A O 1
ATOM 1381 N N . MET A 1 187 ? -8.266 14 25.906 1 86.69 187 MET A N 1
ATOM 1382 C CA . MET A 1 187 ? -6.961 13.398 25.656 1 86.69 187 MET A CA 1
ATOM 1383 C C . MET A 1 187 ? -7.008 12.477 24.453 1 86.69 187 MET A C 1
ATOM 1385 O O . MET A 1 187 ? -5.98 12.211 23.828 1 86.69 187 MET A O 1
ATOM 1389 N N . ALA A 1 188 ? -8.148 12.047 24.062 1 85.5 188 ALA A N 1
ATOM 1390 C CA . ALA A 1 188 ? -8.32 11.117 22.953 1 85.5 188 ALA A CA 1
ATOM 1391 C C . ALA A 1 188 ? -8.016 11.789 21.625 1 85.5 188 ALA A C 1
ATOM 1393 O O . ALA A 1 188 ? -7.703 11.117 20.641 1 85.5 188 ALA A O 1
ATOM 1394 N N . VAL A 1 189 ? -8.039 13.133 21.703 1 82.25 189 VAL A N 1
ATOM 1395 C CA . VAL A 1 189 ? -7.906 13.852 20.438 1 82.25 189 VAL A CA 1
ATOM 1396 C C . VAL A 1 189 ? -6.484 14.383 20.297 1 82.25 189 VAL A C 1
ATOM 1398 O O . VAL A 1 189 ? -6.09 14.828 19.219 1 82.25 189 VAL A O 1
ATOM 1401 N N . ILE A 1 190 ? -5.633 14.203 21.359 1 88.62 190 ILE A N 1
ATOM 1402 C CA . ILE A 1 190 ? -4.32 14.844 21.266 1 88.62 190 ILE A CA 1
ATOM 1403 C C . ILE A 1 190 ? -3.23 13.82 21.578 1 88.62 190 ILE A C 1
ATOM 1405 O O . ILE A 1 190 ? -2.291 14.109 22.312 1 88.62 190 ILE A O 1
ATOM 1409 N N . PRO A 1 191 ? -3.359 12.648 21.141 1 90.06 191 PRO A N 1
ATOM 1410 C CA . PRO A 1 191 ? -2.301 11.68 21.422 1 90.06 191 PRO A CA 1
ATOM 1411 C C . PRO A 1 191 ? -0.952 12.086 20.844 1 90.06 191 PRO A C 1
ATOM 1413 O O . PRO A 1 191 ? 0.093 11.812 21.438 1 90.06 191 PRO A O 1
ATOM 1416 N N . VAL A 1 192 ? -0.966 12.719 19.781 1 90.06 192 VAL A N 1
ATOM 1417 C CA . VAL A 1 192 ? 0.272 13.109 19.125 1 90.06 192 VAL A CA 1
ATOM 1418 C C . VAL A 1 192 ? 1.003 14.148 19.953 1 90.06 192 VAL A C 1
ATOM 1420 O O . VAL A 1 192 ? 2.217 14.062 20.156 1 90.06 192 VAL A O 1
ATOM 1423 N N . LEU A 1 193 ? 0.263 15.109 20.422 1 90.75 193 LEU A N 1
ATOM 1424 C CA . LEU A 1 193 ? 0.868 16.125 21.281 1 90.75 193 LEU A CA 1
ATOM 1425 C C . LEU A 1 193 ? 1.45 15.492 22.547 1 90.75 193 LEU A C 1
ATOM 1427 O O . LEU A 1 193 ? 2.559 15.836 22.969 1 90.75 193 LEU A O 1
ATOM 1431 N N . VAL A 1 194 ? 0.714 14.617 23.156 1 94.06 194 VAL A N 1
ATOM 1432 C CA . VAL A 1 194 ? 1.197 13.93 24.344 1 94.06 194 VAL A CA 1
ATOM 1433 C C . VAL A 1 194 ? 2.463 13.141 24 1 94.06 194 VAL A C 1
ATOM 1435 O O . VAL A 1 194 ? 3.406 13.102 24.797 1 94.06 194 VAL A O 1
ATOM 1438 N N . GLY A 1 195 ? 2.443 12.531 22.859 1 95 195 GLY A N 1
ATOM 1439 C CA . GLY A 1 195 ? 3.629 11.82 22.406 1 95 195 GLY A CA 1
ATOM 1440 C C . GLY A 1 195 ? 4.844 12.719 22.266 1 95 195 GLY A C 1
ATOM 1441 O O . GLY A 1 195 ? 5.945 12.352 22.672 1 95 195 GLY A O 1
ATOM 1442 N N . ILE A 1 196 ? 4.648 13.867 21.75 1 93.56 196 ILE A N 1
ATOM 1443 C CA . ILE A 1 196 ? 5.734 14.836 21.609 1 93.56 196 ILE A CA 1
ATOM 1444 C C . ILE A 1 196 ? 6.258 15.234 22.984 1 93.56 196 ILE A C 1
ATOM 1446 O O . ILE A 1 196 ? 7.473 15.266 23.219 1 93.56 196 ILE A O 1
ATOM 1450 N N . ILE A 1 197 ? 5.379 15.477 23.906 1 95.12 197 ILE A N 1
ATOM 1451 C CA . ILE A 1 197 ? 5.754 15.922 25.234 1 95.12 197 ILE A CA 1
ATOM 1452 C C . ILE A 1 197 ? 6.516 14.805 25.953 1 95.12 197 ILE A C 1
ATOM 1454 O O . ILE A 1 197 ? 7.57 15.047 26.547 1 95.12 197 ILE A O 1
ATOM 1458 N N . VAL A 1 198 ? 6.012 13.617 25.891 1 97.56 198 VAL A N 1
ATOM 1459 C CA . VAL A 1 198 ? 6.648 12.492 26.562 1 97.56 198 VAL A CA 1
ATOM 1460 C C . VAL A 1 198 ? 7.988 12.18 25.906 1 97.56 198 VAL A C 1
ATOM 1462 O O . VAL A 1 198 ? 8.984 11.938 26.578 1 97.56 198 VAL A O 1
ATOM 1465 N N . GLY A 1 199 ? 7.996 12.133 24.578 1 97.25 199 GLY A N 1
ATOM 1466 C CA . GLY A 1 199 ? 9.25 11.93 23.875 1 97.25 199 GLY A CA 1
ATOM 1467 C C . GLY A 1 199 ? 10.289 12.984 24.188 1 97.25 199 GLY A C 1
ATOM 1468 O O . GLY A 1 199 ? 11.469 12.672 24.359 1 97.25 199 GLY A O 1
ATOM 1469 N N . TYR A 1 200 ? 9.852 14.195 24.312 1 96.25 200 TYR A N 1
ATOM 1470 C CA . TYR A 1 200 ? 10.734 15.305 24.672 1 96.25 200 TYR A CA 1
ATOM 1471 C C . TYR A 1 200 ? 11.289 15.125 26.078 1 96.25 200 TYR A C 1
ATOM 1473 O O . TYR A 1 200 ? 12.477 15.352 26.312 1 96.25 200 TYR A O 1
ATOM 1481 N N . ALA A 1 201 ? 10.453 14.695 26.922 1 97.75 201 ALA A N 1
ATOM 1482 C CA . ALA A 1 201 ? 10.867 14.461 28.312 1 97.75 201 ALA A CA 1
ATOM 1483 C C . ALA A 1 201 ? 11.93 13.359 28.391 1 97.75 201 ALA A C 1
ATOM 1485 O O . ALA A 1 201 ? 12.922 13.5 29.094 1 97.75 201 ALA A O 1
ATOM 1486 N N . VAL A 1 202 ? 11.695 12.32 27.688 1 97.94 202 VAL A N 1
ATOM 1487 C CA . VAL A 1 202 ? 12.664 11.234 27.656 1 97.94 202 VAL A CA 1
ATOM 1488 C C . VAL A 1 202 ? 13.977 11.727 27.047 1 97.94 202 VAL A C 1
ATOM 1490 O O . VAL A 1 202 ? 15.062 11.383 27.531 1 97.94 202 VAL A O 1
ATOM 1493 N N . ALA A 1 203 ? 13.875 12.516 26.031 1 97.38 203 ALA A N 1
ATOM 1494 C CA . ALA A 1 203 ? 15.047 13.07 25.375 1 97.38 203 ALA A CA 1
ATOM 1495 C C . ALA A 1 203 ? 15.836 13.977 26.312 1 97.38 203 ALA A C 1
ATOM 1497 O O . ALA A 1 203 ? 17.062 14.023 26.25 1 97.38 203 ALA A O 1
ATOM 1498 N N . ILE A 1 204 ? 15.141 14.727 27.141 1 96.62 204 ILE A N 1
ATOM 1499 C CA . ILE A 1 204 ? 15.789 15.555 28.141 1 96.62 204 ILE A CA 1
ATOM 1500 C C . ILE A 1 204 ? 16.594 14.672 29.094 1 96.62 204 ILE A C 1
ATOM 1502 O O . ILE A 1 204 ? 17.75 14.977 29.406 1 96.62 204 ILE A O 1
ATOM 1506 N N . GLY A 1 205 ? 15.984 13.586 29.484 1 96.44 205 GLY A N 1
ATOM 1507 C CA . GLY A 1 205 ? 16.656 12.656 30.375 1 96.44 205 GLY A CA 1
ATOM 1508 C C . GLY A 1 205 ? 17.906 12.039 29.781 1 96.44 205 GLY A C 1
ATOM 1509 O O . GLY A 1 205 ? 18.844 11.719 30.5 1 96.44 205 GLY A O 1
ATOM 1510 N N . MET A 1 206 ? 17.906 12.016 28.516 1 95.81 206 MET A N 1
ATOM 1511 C CA . MET A 1 206 ? 19.047 11.398 27.828 1 95.81 206 MET A CA 1
ATOM 1512 C C . MET A 1 206 ? 20.031 12.453 27.359 1 95.81 206 MET A C 1
ATOM 1514 O O . MET A 1 206 ? 21 12.141 26.656 1 95.81 206 MET A O 1
ATOM 1518 N N . GLY A 1 207 ? 19.828 13.695 27.531 1 93.31 207 GLY A N 1
ATOM 1519 C CA . GLY A 1 207 ? 20.75 14.781 27.234 1 93.31 207 GLY A CA 1
ATOM 1520 C C . GLY A 1 207 ? 20.703 15.219 25.797 1 93.31 207 GLY A C 1
ATOM 1521 O O . GLY A 1 207 ? 21.688 15.75 25.266 1 93.31 207 GLY A O 1
ATOM 1522 N N . MET A 1 208 ? 19.578 15.016 25.188 1 94.12 208 MET A N 1
ATOM 1523 C CA . MET A 1 208 ? 19.5 15.289 23.766 1 94.12 208 MET A CA 1
ATOM 1524 C C . MET A 1 208 ? 18.953 16.688 23.5 1 94.12 208 MET A C 1
ATOM 1526 O O . MET A 1 208 ? 18.906 17.141 22.359 1 94.12 208 MET A O 1
ATOM 1530 N N . VAL A 1 209 ? 18.578 17.438 24.531 1 94.12 209 VAL A N 1
ATOM 1531 C CA . VAL A 1 209 ? 17.906 18.719 24.328 1 94.12 209 VAL A CA 1
ATOM 1532 C C . VAL A 1 209 ? 18.812 19.859 24.797 1 94.12 209 VAL A C 1
ATOM 1534 O O . VAL A 1 209 ? 19.391 19.797 25.891 1 94.12 209 VAL A O 1
ATOM 1537 N N . ASP A 1 210 ? 18.984 20.797 23.906 1 89.94 210 ASP A N 1
ATOM 1538 C CA . ASP A 1 210 ? 19.703 22.031 24.25 1 89.94 210 ASP A CA 1
ATOM 1539 C C . ASP A 1 210 ? 18.734 23.125 24.656 1 89.94 210 ASP A C 1
ATOM 1541 O O . ASP A 1 210 ? 18.031 23.703 23.812 1 89.94 210 ASP A O 1
ATOM 1545 N N . PHE A 1 211 ? 18.797 23.594 25.797 1 90.81 211 PHE A N 1
ATOM 1546 C CA . PHE A 1 211 ? 17.844 24.562 26.344 1 90.81 211 PHE A CA 1
ATOM 1547 C C . PHE A 1 211 ? 18.281 25.984 26.047 1 90.81 211 PHE A C 1
ATOM 1549 O O . PHE A 1 211 ? 17.5 26.922 26.188 1 90.81 211 PHE A O 1
ATOM 1556 N N . ALA A 1 212 ? 19.469 26.156 25.594 1 89.12 212 ALA A N 1
ATOM 1557 C CA . ALA A 1 212 ? 19.984 27.5 25.344 1 89.12 212 ALA A CA 1
ATOM 1558 C C . ALA A 1 212 ? 19.156 28.203 24.281 1 89.12 212 ALA A C 1
ATOM 1560 O O . ALA A 1 212 ? 18.906 29.406 24.391 1 89.12 212 ALA A O 1
ATOM 1561 N N . THR A 1 213 ? 18.719 27.516 23.391 1 85.25 213 THR A N 1
ATOM 1562 C CA . THR A 1 213 ? 17.938 28.094 22.297 1 85.25 213 THR A CA 1
ATOM 1563 C C . THR A 1 213 ? 16.594 28.609 22.828 1 85.25 213 THR A C 1
ATOM 1565 O O . THR A 1 213 ? 16.094 29.625 22.344 1 85.25 213 THR A O 1
ATOM 1568 N N . ILE A 1 214 ? 16.062 28 23.781 1 89.81 214 ILE A N 1
ATOM 1569 C CA . ILE A 1 214 ? 14.766 28.359 24.328 1 89.81 214 ILE A CA 1
ATOM 1570 C C . ILE A 1 214 ? 14.922 29.547 25.281 1 89.81 214 ILE A C 1
ATOM 1572 O O . ILE A 1 214 ? 14.117 30.484 25.266 1 89.81 214 ILE A O 1
ATOM 1576 N N . THR A 1 215 ? 15.969 29.5 26.031 1 89.62 215 THR A N 1
ATOM 1577 C CA . THR A 1 215 ? 16.188 30.516 27.047 1 89.62 215 THR A CA 1
ATOM 1578 C C . THR A 1 215 ? 16.5 31.859 26.406 1 89.62 215 THR A C 1
ATOM 1580 O O . THR A 1 215 ? 16.078 32.906 26.906 1 89.62 215 THR A O 1
ATOM 1583 N N . THR A 1 216 ? 17.141 31.859 25.344 1 90.88 216 THR A N 1
ATOM 1584 C CA . THR A 1 216 ? 17.578 33.094 24.703 1 90.88 216 THR A CA 1
ATOM 1585 C C . THR A 1 216 ? 16.531 33.594 23.734 1 90.88 216 THR A C 1
ATOM 1587 O O . THR A 1 216 ? 16.594 34.75 23.297 1 90.88 216 THR A O 1
ATOM 1590 N N . ALA A 1 217 ? 15.57 32.812 23.484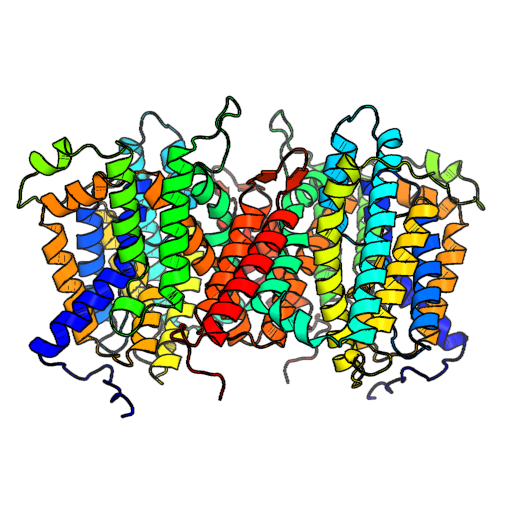 1 91.12 217 ALA A N 1
ATOM 1591 C CA . ALA A 1 217 ? 14.547 33.219 22.531 1 91.12 217 ALA A CA 1
ATOM 1592 C C . ALA A 1 217 ? 13.648 34.281 23.109 1 91.12 217 ALA A C 1
ATOM 1594 O O . ALA A 1 217 ? 13.305 34.25 24.281 1 91.12 217 ALA A O 1
ATOM 1595 N N . PRO A 1 218 ? 13.312 35.281 22.328 1 92.56 218 PRO A N 1
ATOM 1596 C CA . PRO A 1 218 ? 12.375 36.312 22.781 1 92.56 218 PRO A CA 1
ATOM 1597 C C . PRO A 1 218 ? 10.969 35.781 23 1 92.56 218 PRO A C 1
ATOM 1599 O O . PRO A 1 218 ? 10.594 34.75 22.422 1 92.56 218 PRO A O 1
ATOM 1602 N N . VAL A 1 219 ? 10.227 36.438 23.844 1 92.75 219 VAL A N 1
ATOM 1603 C CA . VAL A 1 219 ? 8.859 36.031 24.125 1 92.75 219 VAL A CA 1
ATOM 1604 C C . VAL A 1 219 ? 7.977 36.312 22.922 1 92.75 219 VAL A C 1
ATOM 1606 O O . VAL A 1 219 ? 7.168 35.469 22.516 1 92.75 219 VAL A O 1
ATOM 1609 N N . ILE A 1 220 ? 8.156 37.469 22.328 1 94.75 220 ILE A N 1
ATOM 1610 C CA . ILE A 1 220 ? 7.434 37.844 21.125 1 94.75 220 ILE A CA 1
ATOM 1611 C C . ILE A 1 220 ? 8.414 37.938 19.953 1 94.75 220 ILE A C 1
ATOM 1613 O O . ILE A 1 220 ? 9.484 38.531 20.094 1 94.75 220 ILE A O 1
ATOM 1617 N N . SER A 1 221 ? 8.117 37.281 18.938 1 92.81 221 SER A N 1
ATOM 1618 C CA . SER A 1 221 ? 8.953 37.344 17.734 1 92.81 221 SER A CA 1
ATOM 1619 C C . SER A 1 221 ? 8.117 37.281 16.469 1 92.81 221 SER A C 1
ATOM 1621 O O . SER A 1 221 ? 7.074 36.625 16.438 1 92.81 221 SER A O 1
ATOM 1623 N N . PHE A 1 222 ? 8.531 38 15.461 1 94.62 222 PHE A N 1
ATOM 1624 C CA . PHE A 1 222 ? 7.867 37.969 14.164 1 94.62 222 PHE A CA 1
ATOM 1625 C C . PHE A 1 222 ? 8.328 36.75 13.352 1 94.62 222 PHE A C 1
ATOM 1627 O O . PHE A 1 222 ? 9.516 36.406 13.344 1 94.62 222 PHE A O 1
ATOM 1634 N N . PRO A 1 223 ? 7.367 36.094 12.711 1 95.31 223 PRO A N 1
ATOM 1635 C CA . PRO A 1 223 ? 7.75 34.938 11.867 1 95.31 223 PRO A CA 1
ATOM 1636 C C . PRO A 1 223 ? 8.703 35.344 10.742 1 95.31 223 PRO A C 1
ATOM 1638 O O . PRO A 1 223 ? 8.562 36.438 10.172 1 95.31 223 PRO A O 1
ATOM 1641 N N . THR A 1 224 ? 9.641 34.469 10.422 1 93.88 224 THR A N 1
ATOM 1642 C CA . THR A 1 224 ? 10.602 34.719 9.352 1 93.88 224 THR A CA 1
ATOM 1643 C C . THR A 1 224 ? 9.945 34.5 7.988 1 93.88 224 THR A C 1
ATOM 1645 O O . THR A 1 224 ? 9.359 33.438 7.727 1 93.88 224 THR A O 1
ATOM 1648 N N . VAL A 1 225 ? 10.062 35.5 7.125 1 94.69 225 VAL A N 1
ATOM 1649 C CA . VAL A 1 225 ? 9.516 35.406 5.777 1 94.69 225 VAL A CA 1
ATOM 1650 C C . VAL A 1 225 ? 10.625 35.062 4.789 1 94.69 225 VAL A C 1
ATOM 1652 O O . VAL A 1 225 ? 11.727 35.594 4.863 1 94.69 225 VAL A O 1
ATOM 1655 N N . TYR A 1 226 ? 10.328 34.094 3.936 1 95.38 226 TYR A N 1
ATOM 1656 C CA . TYR A 1 226 ? 11.258 33.688 2.877 1 95.38 226 TYR A CA 1
ATOM 1657 C C . TYR A 1 226 ? 10.742 34.125 1.513 1 95.38 226 TYR A C 1
ATOM 1659 O O . TYR A 1 226 ? 9.578 33.906 1.177 1 95.38 226 TYR A O 1
ATOM 1667 N N . LEU A 1 227 ? 11.586 34.719 0.705 1 95.75 227 LEU A N 1
ATOM 1668 C CA . LEU A 1 227 ? 11.156 35.25 -0.585 1 95.75 227 LEU A CA 1
ATOM 1669 C C . LEU A 1 227 ? 11.273 34.188 -1.675 1 95.75 227 LEU A C 1
ATOM 1671 O O . LEU A 1 227 ? 12.281 33.469 -1.744 1 95.75 227 LEU A O 1
ATOM 1675 N N . PRO A 1 228 ? 10.32 34.125 -2.502 1 97 228 PRO A N 1
ATOM 1676 C CA . PRO A 1 228 ? 10.32 33.094 -3.541 1 97 228 PRO A CA 1
ATOM 1677 C C . PRO A 1 228 ? 11.234 33.438 -4.715 1 97 228 PRO A C 1
ATOM 1679 O O . PRO A 1 228 ? 11.453 34.594 -5.004 1 97 228 PRO A O 1
ATOM 1682 N N . LYS A 1 229 ? 11.766 32.406 -5.289 1 96.12 229 LYS A N 1
ATOM 1683 C CA . LYS A 1 229 ? 12.461 32.469 -6.574 1 96.12 229 LYS A CA 1
ATOM 1684 C C . LYS A 1 229 ? 11.797 31.516 -7.578 1 96.12 229 LYS A C 1
ATOM 1686 O O . LYS A 1 229 ? 11.211 30.5 -7.191 1 96.12 229 LYS A O 1
ATOM 1691 N N . PHE A 1 230 ? 11.922 31.953 -8.852 1 95.94 230 PHE A N 1
ATOM 1692 C CA . PHE A 1 230 ? 11.211 31.188 -9.867 1 95.94 230 PHE A CA 1
ATOM 1693 C C . PHE A 1 230 ? 12.188 30.531 -10.836 1 95.94 230 PHE A C 1
ATOM 1695 O O . PHE A 1 230 ? 12.945 31.234 -11.516 1 95.94 230 PHE A O 1
ATOM 1702 N N . ASP A 1 231 ? 12.219 29.25 -10.734 1 92.69 231 ASP A N 1
ATOM 1703 C CA . ASP A 1 231 ? 12.961 28.422 -11.672 1 92.69 231 ASP A CA 1
ATOM 1704 C C . ASP A 1 231 ? 12.07 27.328 -12.258 1 92.69 231 ASP A C 1
ATOM 1706 O O . ASP A 1 231 ? 11.508 26.516 -11.523 1 92.69 231 ASP A O 1
ATOM 1710 N N . ILE A 1 232 ? 12.008 27.281 -13.516 1 91.75 232 ILE A N 1
ATOM 1711 C CA . ILE A 1 232 ? 11.047 26.422 -14.211 1 91.75 232 ILE A CA 1
ATOM 1712 C C . ILE A 1 232 ? 11.359 24.953 -13.922 1 91.75 232 ILE A C 1
ATOM 1714 O O . ILE A 1 232 ? 10.453 24.141 -13.797 1 91.75 232 ILE A O 1
ATOM 1718 N N . ASN A 1 233 ? 12.602 24.609 -13.852 1 86.06 233 ASN A N 1
ATOM 1719 C CA . ASN A 1 233 ? 12.984 23.219 -13.594 1 86.06 233 ASN A CA 1
ATOM 1720 C C . ASN A 1 233 ? 12.539 22.766 -12.203 1 86.06 233 ASN A C 1
ATOM 1722 O O . ASN A 1 233 ? 12.047 21.656 -12.039 1 86.06 233 ASN A O 1
ATOM 1726 N N . MET A 1 234 ? 12.742 23.625 -11.242 1 88.94 234 MET A N 1
ATOM 1727 C CA . MET A 1 234 ? 12.344 23.297 -9.875 1 88.94 234 MET A CA 1
ATOM 1728 C C . MET A 1 234 ? 10.82 23.266 -9.742 1 88.94 234 MET A C 1
ATOM 1730 O O . MET A 1 234 ? 10.273 22.422 -9.031 1 88.94 234 MET A O 1
ATOM 1734 N N . ILE A 1 235 ? 10.211 24.156 -10.453 1 93.19 235 ILE A N 1
ATOM 1735 C CA . ILE A 1 235 ? 8.758 24.219 -10.445 1 93.19 235 ILE A CA 1
ATOM 1736 C C . ILE A 1 235 ? 8.18 22.922 -11.008 1 93.19 235 ILE A C 1
ATOM 1738 O O . ILE A 1 235 ? 7.23 22.359 -10.453 1 93.19 235 ILE A O 1
ATOM 1742 N N . LEU A 1 236 ? 8.758 22.406 -11.969 1 87.88 236 LEU A N 1
ATOM 1743 C CA . LEU A 1 236 ? 8.266 21.203 -12.633 1 87.88 236 LEU A CA 1
ATOM 1744 C C . LEU A 1 236 ? 8.422 19.984 -11.734 1 87.88 236 LEU A C 1
ATOM 1746 O O . LEU A 1 236 ? 7.656 19.031 -11.844 1 87.88 236 LEU A O 1
ATOM 1750 N N . ILE A 1 237 ? 9.359 20.047 -10.836 1 83.81 237 ILE A N 1
ATOM 1751 C CA . ILE A 1 237 ? 9.578 18.953 -9.891 1 83.81 237 ILE A CA 1
ATOM 1752 C C . ILE A 1 237 ? 8.453 18.938 -8.859 1 83.81 237 ILE A C 1
ATOM 1754 O O . ILE A 1 237 ? 8.031 17.859 -8.406 1 83.81 237 ILE A O 1
ATOM 1758 N N . ILE A 1 238 ? 7.898 20.094 -8.617 1 91.25 238 ILE A N 1
ATOM 1759 C CA . ILE A 1 238 ? 6.992 20.234 -7.484 1 91.25 238 ILE A CA 1
ATOM 1760 C C . ILE A 1 238 ? 5.547 20.125 -7.965 1 91.25 238 ILE A C 1
ATOM 1762 O O . ILE A 1 238 ? 4.688 19.594 -7.254 1 91.25 238 ILE A O 1
ATOM 1766 N N . ILE A 1 239 ? 5.262 20.422 -9.164 1 90.5 239 ILE A N 1
ATOM 1767 C CA . ILE A 1 239 ? 3.91 20.625 -9.68 1 90.5 239 ILE A CA 1
ATOM 1768 C C . ILE A 1 239 ? 3.148 19.297 -9.664 1 90.5 239 ILE A C 1
ATOM 1770 O O . ILE A 1 239 ? 1.938 19.281 -9.422 1 90.5 239 ILE A O 1
ATOM 1774 N N . PRO A 1 240 ? 3.73 18.172 -9.844 1 84.12 240 PRO A N 1
ATOM 1775 C CA . PRO A 1 240 ? 2.961 16.922 -9.812 1 84.12 240 PRO A CA 1
ATOM 1776 C C . PRO A 1 240 ? 2.316 16.656 -8.453 1 84.12 240 PRO A C 1
ATOM 1778 O O . PRO A 1 240 ? 1.283 15.992 -8.375 1 84.12 240 PRO A O 1
ATOM 1781 N N . ALA A 1 241 ? 2.906 17.156 -7.422 1 88.94 241 ALA A N 1
ATOM 1782 C CA . ALA A 1 241 ? 2.34 17 -6.086 1 88.94 241 ALA A CA 1
ATOM 1783 C C . ALA A 1 241 ? 0.962 17.656 -5.996 1 88.94 241 ALA A C 1
ATOM 1785 O O . ALA A 1 241 ? 0.117 17.219 -5.207 1 88.94 241 ALA A O 1
ATOM 1786 N N . SER A 1 242 ? 0.735 18.641 -6.855 1 91.62 242 SER A N 1
ATOM 1787 C CA . SER A 1 242 ? -0.548 19.344 -6.848 1 91.62 242 SER A CA 1
ATOM 1788 C C . SER A 1 242 ? -1.685 18.406 -7.254 1 91.62 242 SER A C 1
ATOM 1790 O O . SER A 1 242 ? -2.787 18.5 -6.707 1 91.62 242 SER A O 1
ATOM 1792 N N . LEU A 1 243 ? -1.427 17.531 -8.109 1 82.06 243 LEU A N 1
ATOM 1793 C CA . LEU A 1 243 ? -2.457 16.609 -8.562 1 82.06 243 LEU A CA 1
ATOM 1794 C C . LEU A 1 243 ? -2.848 15.641 -7.449 1 82.06 243 LEU A C 1
ATOM 1796 O O . LEU A 1 243 ? -4.023 15.297 -7.305 1 82.06 243 LEU A O 1
ATOM 1800 N N . VAL A 1 244 ? -1.88 15.352 -6.699 1 82.19 244 VAL A N 1
ATOM 1801 C CA . VAL A 1 244 ? -2.107 14.445 -5.582 1 82.19 244 VAL A CA 1
ATOM 1802 C C . VAL A 1 244 ? -2.938 15.148 -4.508 1 82.19 244 VAL A C 1
ATOM 1804 O O . VAL A 1 244 ? -3.869 14.562 -3.951 1 82.19 244 VAL A O 1
ATOM 1807 N N . VAL A 1 245 ? -2.607 16.344 -4.266 1 91.25 245 VAL A N 1
ATOM 1808 C CA . VAL A 1 245 ? -3.277 17.109 -3.217 1 91.25 245 VAL A CA 1
ATOM 1809 C C . VAL A 1 245 ? -4.738 17.328 -3.596 1 91.25 245 VAL A C 1
ATOM 1811 O O . VAL A 1 245 ? -5.617 17.328 -2.73 1 91.25 245 VAL A O 1
ATOM 1814 N N . ILE A 1 246 ? -4.996 17.516 -4.863 1 89.69 246 ILE A N 1
ATOM 1815 C CA . ILE A 1 246 ? -6.371 17.703 -5.324 1 89.69 246 ILE A CA 1
ATOM 1816 C C . ILE A 1 246 ? -7.203 16.469 -4.965 1 89.69 246 ILE A C 1
ATOM 1818 O O . ILE A 1 246 ? -8.32 16.594 -4.453 1 89.69 246 ILE A O 1
ATOM 1822 N N . SER A 1 247 ? -6.676 15.336 -5.219 1 80.81 247 SER A N 1
ATOM 1823 C CA . SER A 1 247 ? -7.355 14.094 -4.883 1 80.81 247 SER A CA 1
ATOM 1824 C C . SER A 1 247 ? -7.59 13.977 -3.383 1 80.81 247 SER A C 1
ATOM 1826 O O . SER A 1 247 ? -8.672 13.578 -2.947 1 80.81 247 SER A O 1
ATOM 1828 N N . GLU A 1 248 ? -6.59 14.234 -2.658 1 83.31 248 GLU A N 1
ATOM 1829 C CA . GLU A 1 248 ? -6.676 14.195 -1.201 1 83.31 248 GLU A CA 1
ATOM 1830 C C . GLU A 1 248 ? -7.742 15.156 -0.684 1 83.31 248 GLU A C 1
ATOM 1832 O O . GLU A 1 248 ? -8.516 14.812 0.208 1 83.31 248 GLU A O 1
ATOM 1837 N N . HIS A 1 249 ? -7.75 16.344 -1.264 1 91.81 249 HIS A N 1
ATOM 1838 C CA . HIS A 1 249 ? -8.719 17.359 -0.893 1 91.81 249 HIS A CA 1
ATOM 1839 C C . HIS A 1 249 ? -10.148 16.891 -1.149 1 91.81 249 HIS A C 1
ATOM 1841 O O . HIS A 1 249 ? -11.031 17.094 -0.315 1 91.81 249 HIS A O 1
ATOM 1847 N N . ILE A 1 250 ? -10.383 16.312 -2.234 1 87.31 250 ILE A N 1
ATOM 1848 C CA . ILE A 1 250 ? -11.711 15.805 -2.578 1 87.31 250 ILE A CA 1
ATOM 1849 C C . ILE A 1 250 ? -12.133 14.758 -1.555 1 87.31 250 ILE A C 1
ATOM 1851 O O . ILE A 1 250 ? -13.273 14.773 -1.074 1 87.31 250 ILE A O 1
ATOM 1855 N N . GLY A 1 251 ? -11.25 13.883 -1.273 1 82.69 251 GLY A N 1
ATOM 1856 C CA . GLY A 1 251 ? -11.539 12.875 -0.265 1 82.69 251 GLY A CA 1
ATOM 1857 C C . GLY A 1 251 ? -11.938 13.469 1.074 1 82.69 251 GLY A C 1
ATOM 1858 O O . GLY A 1 251 ? -12.914 13.031 1.688 1 82.69 251 GLY A O 1
ATOM 1859 N N . HIS A 1 252 ? -11.203 14.414 1.509 1 88.56 252 HIS A N 1
ATOM 1860 C CA . HIS A 1 252 ? -11.5 15.07 2.777 1 88.56 252 HIS A CA 1
ATOM 1861 C C . HIS A 1 252 ? -12.859 15.75 2.746 1 88.56 252 HIS A C 1
ATOM 1863 O O . HIS A 1 252 ? -13.594 15.719 3.736 1 88.56 252 HIS A O 1
ATOM 1869 N N . LEU A 1 253 ? -13.141 16.328 1.624 1 92.25 253 LEU A N 1
ATOM 1870 C CA . LEU A 1 253 ? -14.406 17.047 1.495 1 92.25 253 LEU A CA 1
ATOM 1871 C C . LEU A 1 253 ? -15.586 16.078 1.571 1 92.25 253 LEU A C 1
ATOM 1873 O O . LEU A 1 253 ? -16.578 16.344 2.25 1 92.25 253 LEU A O 1
ATOM 1877 N N . VAL A 1 254 ? -15.477 15.023 0.924 1 85.38 254 VAL A N 1
ATOM 1878 C CA . VAL A 1 254 ? -16.531 14.016 0.901 1 85.38 254 VAL A CA 1
ATOM 1879 C C . VAL A 1 254 ? -16.703 13.414 2.293 1 85.38 254 VAL A C 1
ATOM 1881 O O . VAL A 1 254 ? -17.828 13.266 2.781 1 85.38 254 VAL A O 1
ATOM 1884 N N . VAL A 1 255 ? -15.656 13.094 2.904 1 82.19 255 VAL A N 1
ATOM 1885 C CA . VAL A 1 255 ? -15.703 12.477 4.227 1 82.19 255 VAL A CA 1
ATOM 1886 C C . VAL A 1 255 ? -16.297 13.469 5.234 1 82.19 255 VAL A C 1
ATOM 1888 O O . VAL A 1 255 ? -17.094 13.086 6.094 1 82.19 255 VAL A O 1
ATOM 1891 N N . THR A 1 256 ? -15.852 14.672 5.16 1 90.44 256 THR A N 1
ATOM 1892 C CA . THR A 1 256 ? -16.406 15.711 6.027 1 90.44 256 THR A CA 1
ATOM 1893 C C . THR A 1 256 ? -17.906 15.836 5.824 1 90.44 256 THR A C 1
ATOM 1895 O O . THR A 1 256 ? -18.672 15.93 6.789 1 90.44 256 THR A O 1
ATOM 1898 N N . GLY A 1 257 ? -18.281 15.828 4.57 1 92.5 257 GLY A N 1
ATOM 1899 C CA . GLY A 1 257 ? -19.703 15.891 4.266 1 92.5 257 GLY A CA 1
ATOM 1900 C C . GLY A 1 257 ? -20.5 14.742 4.863 1 92.5 257 GLY A C 1
ATOM 1901 O O . GLY A 1 257 ? -21.594 14.945 5.398 1 92.5 257 GLY A O 1
ATOM 1902 N N . ASN A 1 258 ? -20 13.633 4.766 1 84.5 258 ASN A N 1
ATOM 1903 C CA . ASN A 1 258 ? -20.656 12.445 5.312 1 84.5 258 ASN A CA 1
ATOM 1904 C C . ASN A 1 258 ? -20.781 12.539 6.832 1 84.5 258 ASN A C 1
ATOM 1906 O O . ASN A 1 258 ? -21.781 12.102 7.395 1 84.5 258 ASN A O 1
ATOM 1910 N N . ILE A 1 259 ? -19.812 13.078 7.457 1 84.06 259 ILE A N 1
ATOM 1911 C CA . ILE A 1 259 ? -19.797 13.164 8.914 1 84.06 259 ILE A CA 1
ATOM 1912 C C . ILE A 1 259 ? -20.812 14.203 9.383 1 84.06 259 ILE A C 1
ATOM 1914 O O . ILE A 1 259 ? -21.516 13.977 10.367 1 84.06 259 ILE A O 1
ATOM 1918 N N . ILE A 1 260 ? -20.891 15.234 8.625 1 92.06 260 ILE A N 1
ATOM 1919 C CA . ILE A 1 260 ? -21.766 16.312 9.078 1 92.06 260 ILE A CA 1
ATOM 1920 C C . ILE A 1 260 ? -23.172 16.125 8.492 1 92.06 260 ILE A C 1
ATOM 1922 O O . ILE A 1 260 ? -24.109 16.812 8.906 1 92.06 260 ILE A O 1
ATOM 1926 N N . GLY A 1 261 ? -23.328 15.211 7.488 1 90.81 261 GLY A N 1
ATOM 1927 C CA . GLY A 1 261 ? -24.625 14.938 6.883 1 90.81 261 GLY A CA 1
ATOM 1928 C C . GLY A 1 261 ? -25.031 15.977 5.855 1 90.81 261 GLY A C 1
ATOM 1929 O O . GLY A 1 261 ? -26.203 16.328 5.762 1 90.81 261 GLY A O 1
ATOM 1930 N N . ARG A 1 262 ? -24.031 16.547 5.242 1 94 262 ARG A N 1
ATOM 1931 C CA . ARG A 1 262 ? -24.266 17.531 4.195 1 94 262 ARG A CA 1
ATOM 1932 C C . ARG A 1 262 ? -23.422 17.234 2.961 1 94 262 ARG A C 1
ATOM 1934 O O . ARG A 1 262 ? -22.297 16.766 3.078 1 94 262 ARG A O 1
ATOM 1941 N N . ASP A 1 263 ? -23.938 17.578 1.79 1 93.69 263 ASP A N 1
ATOM 1942 C CA . ASP A 1 263 ? -23.156 17.406 0.562 1 93.69 263 ASP A CA 1
ATOM 1943 C C . ASP A 1 263 ? -22.312 18.641 0.279 1 93.69 263 ASP A C 1
ATOM 1945 O O . ASP A 1 263 ? -22.719 19.531 -0.47 1 93.69 263 ASP A O 1
ATOM 1949 N N . LEU A 1 264 ? -21.125 18.609 0.683 1 94.62 264 LEU A N 1
ATOM 1950 C CA . LEU A 1 264 ? -20.234 19.75 0.575 1 94.62 264 LEU A CA 1
ATOM 1951 C C . LEU A 1 264 ? -19.703 19.906 -0.849 1 94.62 264 LEU A C 1
ATOM 1953 O O . LEU A 1 264 ? -19.203 20.969 -1.221 1 94.62 264 LEU A O 1
ATOM 1957 N N . VAL A 1 265 ? -19.797 18.844 -1.591 1 91.56 265 VAL A N 1
ATOM 1958 C CA . VAL A 1 265 ? -19.344 18.906 -2.979 1 91.56 265 VAL A CA 1
ATOM 1959 C C . VAL A 1 265 ? -20.281 19.781 -3.793 1 91.56 265 VAL A C 1
ATOM 1961 O O . VAL A 1 265 ? -19.875 20.406 -4.77 1 91.56 265 VAL A O 1
ATOM 1964 N N . LYS A 1 266 ? -21.484 19.781 -3.375 1 92.06 266 LYS A N 1
ATOM 1965 C CA . LYS A 1 266 ? -22.516 20.562 -4.047 1 92.06 266 LYS A CA 1
ATOM 1966 C C . LYS A 1 266 ? -22.656 21.953 -3.428 1 92.06 266 LYS A C 1
ATOM 1968 O O . LYS A 1 266 ? -22.734 22.953 -4.145 1 92.06 266 LYS A O 1
ATOM 1973 N N . ASP A 1 267 ? -22.672 21.984 -2.115 1 94.62 267 ASP A N 1
ATOM 1974 C CA . ASP A 1 267 ? -22.797 23.234 -1.359 1 94.62 267 ASP A CA 1
ATOM 1975 C C . ASP A 1 267 ? -21.906 23.219 -0.129 1 94.62 267 ASP A C 1
ATOM 1977 O O . ASP A 1 267 ? -22.156 22.484 0.829 1 94.62 267 ASP A O 1
ATOM 1981 N N . PRO A 1 268 ? -20.938 24.125 -0.161 1 95.62 268 PRO A N 1
ATOM 1982 C CA . PRO A 1 268 ? -20.641 25.328 -0.956 1 95.62 268 PRO A CA 1
ATOM 1983 C C . PRO A 1 268 ? -20.078 24.984 -2.34 1 95.62 268 PRO A C 1
ATOM 1985 O O . PRO A 1 268 ? -20.047 25.859 -3.219 1 95.62 268 PRO A O 1
ATOM 1988 N N . GLY A 1 269 ? -19.625 23.766 -2.447 1 95.12 269 GLY A N 1
ATOM 1989 C CA . GLY A 1 269 ? -19.109 23.344 -3.744 1 95.12 269 GLY A CA 1
ATOM 1990 C C . GLY A 1 269 ? -17.641 22.984 -3.719 1 95.12 269 GLY A C 1
ATOM 1991 O O . GLY A 1 269 ? -16.859 23.625 -3.02 1 95.12 269 GLY A O 1
ATOM 1992 N N . LEU A 1 270 ? -17.312 22.031 -4.566 1 95.25 270 LEU A N 1
ATOM 1993 C CA . LEU A 1 270 ? -15.922 21.609 -4.684 1 95.25 270 LEU A CA 1
ATOM 1994 C C . LEU A 1 270 ? -15.062 22.75 -5.234 1 95.25 270 LEU A C 1
ATOM 1996 O O . LEU A 1 270 ? -13.906 22.891 -4.84 1 95.25 270 LEU A O 1
ATOM 2000 N N . HIS A 1 271 ? -15.625 23.516 -6.129 1 96.88 271 HIS A N 1
ATOM 2001 C CA . HIS A 1 271 ? -14.883 24.609 -6.734 1 96.88 271 HIS A CA 1
ATOM 2002 C C . HIS A 1 271 ? -14.484 25.656 -5.688 1 96.88 271 HIS A C 1
ATOM 2004 O O . HIS A 1 271 ? -13.367 26.172 -5.719 1 96.88 271 HIS A O 1
ATOM 2010 N N . ARG A 1 272 ? -15.305 25.922 -4.73 1 97.75 272 ARG A N 1
ATOM 2011 C CA . ARG A 1 272 ? -15 26.906 -3.699 1 97.75 272 ARG A CA 1
ATOM 2012 C C . ARG A 1 272 ? -13.969 26.375 -2.711 1 97.75 272 ARG A C 1
ATOM 2014 O O . ARG A 1 272 ? -13.062 27.094 -2.299 1 97.75 272 ARG A O 1
ATOM 2021 N N . SER A 1 273 ? -14.258 25.125 -2.324 1 97.31 273 SER A N 1
ATOM 2022 C CA . SER A 1 273 ? -13.328 24.531 -1.368 1 97.31 273 SER A CA 1
ATOM 2023 C C . SER A 1 273 ? -11.922 24.438 -1.943 1 97.31 273 SER A C 1
ATOM 2025 O O . SER A 1 273 ? -10.945 24.781 -1.272 1 97.31 273 SER A O 1
ATOM 2027 N N . LEU A 1 274 ? -11.812 24 -3.168 1 97.12 274 LEU A N 1
ATOM 2028 C CA . LEU A 1 274 ? -10.508 23.875 -3.816 1 97.12 274 LEU A CA 1
ATOM 2029 C C . LEU A 1 274 ? -9.898 25.25 -4.059 1 97.12 274 LEU A C 1
ATOM 2031 O O . LEU A 1 274 ? -8.672 25.406 -3.988 1 97.12 274 LEU A O 1
ATOM 2035 N N . LEU A 1 275 ? -10.719 26.203 -4.391 1 97.94 275 LEU A N 1
ATOM 2036 C CA . LEU A 1 275 ? -10.242 27.562 -4.562 1 97.94 275 LEU A CA 1
ATOM 2037 C C . LEU A 1 275 ? -9.656 28.109 -3.258 1 97.94 275 LEU A C 1
ATOM 2039 O O . LEU A 1 275 ? -8.617 28.766 -3.268 1 97.94 275 LEU A O 1
ATOM 2043 N N . GLY A 1 276 ? -10.367 27.875 -2.191 1 97.88 276 GLY A N 1
ATOM 2044 C CA . GLY A 1 276 ? -9.836 28.25 -0.893 1 97.88 276 GLY A CA 1
ATOM 2045 C C . GLY A 1 276 ? -8.484 27.641 -0.6 1 97.88 276 GLY A C 1
ATOM 2046 O O . GLY A 1 276 ? -7.57 28.328 -0.143 1 97.88 276 GLY A O 1
ATOM 2047 N N . ASP A 1 277 ? -8.336 26.375 -0.881 1 97.56 277 ASP A N 1
ATOM 2048 C CA . ASP A 1 277 ? -7.07 25.672 -0.713 1 97.56 277 ASP A CA 1
ATOM 2049 C C . ASP A 1 277 ? -5.988 26.281 -1.607 1 97.56 277 ASP A C 1
ATOM 2051 O O . ASP A 1 277 ? -4.848 26.469 -1.173 1 97.56 277 ASP A O 1
ATOM 2055 N N . GLY A 1 278 ? -6.363 26.562 -2.826 1 98.06 278 GLY A N 1
ATOM 2056 C CA . GLY A 1 278 ? -5.426 27.109 -3.791 1 98.06 278 GLY A CA 1
ATOM 2057 C C . GLY A 1 278 ? -4.918 28.484 -3.416 1 98.06 278 GLY A C 1
ATOM 2058 O O . GLY A 1 278 ? -3.713 28.734 -3.465 1 98.06 278 GLY A O 1
ATOM 2059 N N . ILE A 1 279 ? -5.801 29.344 -3.045 1 98.56 279 ILE A N 1
ATOM 2060 C CA . ILE A 1 279 ? -5.434 30.703 -2.658 1 98.56 279 ILE A CA 1
ATOM 2061 C C . ILE A 1 279 ? -4.551 30.656 -1.413 1 98.56 279 ILE A C 1
ATOM 2063 O O . ILE A 1 279 ? -3.543 31.375 -1.339 1 98.56 279 ILE A O 1
ATOM 2067 N N . ALA A 1 280 ? -4.961 29.875 -0.484 1 98.31 280 ALA A N 1
ATOM 2068 C CA . ALA A 1 280 ? -4.168 29.734 0.734 1 98.31 280 ALA A CA 1
ATOM 2069 C C . ALA A 1 280 ? -2.76 29.234 0.418 1 98.31 280 ALA A C 1
ATOM 2071 O O . ALA A 1 280 ? -1.778 29.734 0.969 1 98.31 280 ALA A O 1
ATOM 2072 N N . THR A 1 281 ? -2.645 28.25 -0.458 1 98.25 281 THR A N 1
ATOM 2073 C CA . THR A 1 281 ? -1.35 27.703 -0.841 1 98.25 281 THR A CA 1
ATOM 2074 C C . THR A 1 281 ? -0.513 28.75 -1.577 1 98.25 281 THR A C 1
ATOM 2076 O O . THR A 1 281 ? 0.691 28.859 -1.34 1 98.25 281 THR A O 1
ATOM 2079 N N . THR A 1 282 ? -1.155 29.484 -2.447 1 98.44 282 THR A N 1
ATOM 2080 C CA . THR A 1 282 ? -0.458 30.531 -3.188 1 98.44 282 THR A CA 1
ATOM 2081 C C . THR A 1 282 ? 0.094 31.578 -2.23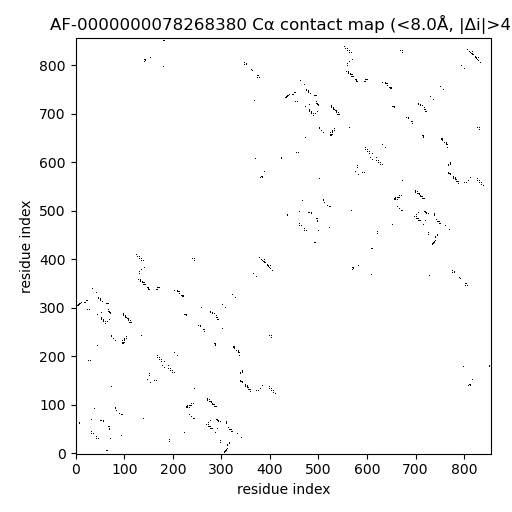6 1 98.44 282 THR A C 1
ATOM 2083 O O . THR A 1 282 ? 1.267 31.953 -2.324 1 98.44 282 THR A O 1
ATOM 2086 N N . LEU A 1 283 ? -0.734 32 -1.347 1 98.31 283 LEU A N 1
ATOM 2087 C CA . LEU A 1 283 ? -0.323 33.031 -0.383 1 98.31 283 LEU A CA 1
ATOM 2088 C C . LEU A 1 283 ? 0.771 32.5 0.536 1 98.31 283 LEU A C 1
ATOM 2090 O O . LEU A 1 283 ? 1.69 33.219 0.905 1 98.31 283 LEU A O 1
ATOM 2094 N N . SER A 1 284 ? 0.606 31.25 0.944 1 97.75 284 SER A N 1
ATOM 2095 C CA . SER A 1 284 ? 1.623 30.625 1.778 1 97.75 284 SER A CA 1
ATOM 2096 C C . SER A 1 284 ? 2.982 30.625 1.086 1 97.75 284 SER A C 1
ATOM 2098 O O . SER A 1 284 ? 4.016 30.812 1.731 1 97.75 284 SER A O 1
ATOM 2100 N N . GLY A 1 285 ? 2.949 30.328 -0.2 1 97.62 285 GLY A N 1
ATOM 2101 C CA . GLY A 1 285 ? 4.184 30.375 -0.969 1 97.62 285 GLY A CA 1
ATOM 2102 C C . GLY A 1 285 ? 4.809 31.75 -1.018 1 97.62 285 GLY A C 1
ATOM 2103 O O . GLY A 1 285 ? 6.023 31.891 -0.884 1 97.62 285 GLY A O 1
ATOM 2104 N N . PHE A 1 286 ? 4.023 32.75 -1.161 1 97.88 286 PHE A N 1
ATOM 2105 C CA . PHE A 1 286 ? 4.523 34.125 -1.229 1 97.88 286 PHE A CA 1
ATOM 2106 C C . PHE A 1 286 ? 5.105 34.562 0.112 1 97.88 286 PHE A C 1
ATOM 2108 O O . PHE A 1 286 ? 6.055 35.344 0.159 1 97.88 286 PHE A O 1
ATOM 2115 N N . MET A 1 287 ? 4.559 34.031 1.19 1 97.12 287 MET A N 1
ATOM 2116 C CA . MET A 1 287 ? 4.98 34.406 2.527 1 97.12 287 MET A CA 1
ATOM 2117 C C . MET A 1 287 ? 6.129 33.531 3.021 1 97.12 287 MET A C 1
ATOM 2119 O O . MET A 1 287 ? 6.672 33.781 4.105 1 97.12 287 MET A O 1
ATOM 2123 N N . GLY A 1 288 ? 6.496 32.562 2.25 1 96.69 288 GLY A N 1
ATOM 2124 C CA . GLY A 1 288 ? 7.633 31.734 2.613 1 96.69 288 GLY A CA 1
ATOM 2125 C C . GLY A 1 288 ? 7.25 30.547 3.473 1 96.69 288 GLY A C 1
ATOM 2126 O O . GLY A 1 288 ? 8.086 30 4.199 1 96.69 288 GLY A O 1
ATOM 2127 N N . SER A 1 289 ? 6.02 30.188 3.457 1 97 289 SER A N 1
ATOM 2128 C CA . SER A 1 289 ? 5.535 29.016 4.188 1 97 289 SER A CA 1
ATOM 2129 C C . SER A 1 289 ? 5.359 27.828 3.264 1 97 289 SER A C 1
ATOM 2131 O O . SER A 1 289 ? 5.957 27.766 2.188 1 97 289 SER A O 1
ATOM 2133 N N . VAL A 1 290 ? 4.691 26.812 3.717 1 96.56 290 VAL A N 1
ATOM 2134 C CA . VAL A 1 290 ? 4.531 25.562 2.982 1 96.56 290 VAL A CA 1
ATOM 2135 C C . VAL A 1 290 ? 3.109 25.453 2.441 1 96.56 290 VAL A C 1
ATOM 2137 O O . VAL A 1 290 ? 2.207 26.141 2.908 1 96.56 290 VAL A O 1
ATOM 2140 N N . PRO A 1 291 ? 2.982 24.641 1.4 1 96.69 291 PRO A N 1
ATOM 2141 C CA . PRO A 1 291 ? 1.616 24.453 0.909 1 96.69 291 PRO A CA 1
ATOM 2142 C C . PRO A 1 291 ? 0.682 23.875 1.973 1 96.69 291 PRO A C 1
ATOM 2144 O O . PRO A 1 291 ? 1.129 23.156 2.871 1 96.69 291 PRO A O 1
ATOM 2147 N N . VAL A 1 292 ? -0.608 24.203 1.81 1 95.81 292 VAL A N 1
ATOM 2148 C CA . VAL A 1 292 ? -1.574 23.812 2.826 1 95.81 292 VAL A CA 1
ATOM 2149 C C . VAL A 1 292 ? -2.678 22.969 2.189 1 95.81 292 VAL A C 1
ATOM 2151 O O . VAL A 1 292 ? -2.898 23.031 0.978 1 95.81 292 VAL A O 1
ATOM 2154 N N . THR A 1 293 ? -3.254 22.141 2.963 1 93.75 293 THR A N 1
ATOM 2155 C CA . THR A 1 293 ? -4.418 21.344 2.582 1 93.75 293 THR A CA 1
ATOM 2156 C C . THR A 1 293 ? -5.281 21.031 3.799 1 93.75 293 THR A C 1
ATOM 2158 O O . THR A 1 293 ? -4.906 21.344 4.93 1 93.75 293 THR A O 1
ATOM 2161 N N . THR A 1 294 ? -6.484 20.562 3.521 1 93.38 294 THR A N 1
ATOM 2162 C CA . THR A 1 294 ? -7.395 20.188 4.605 1 93.38 294 THR A CA 1
ATOM 2163 C C . THR A 1 294 ? -6.84 19.016 5.402 1 93.38 294 THR A C 1
ATOM 2165 O O . THR A 1 294 ? -6.23 18.109 4.836 1 93.38 294 THR A O 1
ATOM 2168 N N . TYR A 1 295 ? -7.07 19.031 6.676 1 89.81 295 TYR A N 1
ATOM 2169 C CA . TYR A 1 295 ? -6.477 18.031 7.547 1 89.81 295 TYR A CA 1
ATOM 2170 C C . TYR A 1 295 ? -7.508 16.984 7.965 1 89.81 295 TYR A C 1
ATOM 2172 O O . TYR A 1 295 ? -8.539 17.328 8.555 1 89.81 295 TYR A O 1
ATOM 2180 N N . GLY A 1 296 ? -7.16 15.828 7.762 1 83.56 296 GLY A N 1
ATOM 2181 C CA . GLY A 1 296 ? -7.988 14.719 8.195 1 83.56 296 GLY A CA 1
ATOM 2182 C C . GLY A 1 296 ? -8.07 14.578 9.703 1 83.56 296 GLY A C 1
ATOM 2183 O O . GLY A 1 296 ? -9.086 14.133 10.234 1 83.56 296 GLY A O 1
ATOM 2184 N N . GLU A 1 297 ? -7.027 14.945 10.414 1 81.75 297 GLU A N 1
ATOM 2185 C CA . GLU A 1 297 ? -7.027 14.891 11.875 1 81.75 297 GLU A CA 1
ATOM 2186 C C . GLU A 1 297 ? -8.18 15.703 12.453 1 81.75 297 GLU A C 1
ATOM 2188 O O . GLU A 1 297 ? -8.828 15.273 13.414 1 81.75 297 GLU A O 1
ATOM 2193 N N . ASN A 1 298 ? -8.367 16.828 11.867 1 90.12 298 ASN A N 1
ATOM 2194 C CA . ASN A 1 298 ? -9.453 17.672 12.344 1 90.12 298 ASN A CA 1
ATOM 2195 C C . ASN A 1 298 ? -10.812 17.078 12.016 1 90.12 298 ASN A C 1
ATOM 2197 O O . ASN A 1 298 ? -11.781 17.281 12.75 1 90.12 298 ASN A O 1
ATOM 2201 N N . ILE A 1 299 ? -10.883 16.391 10.93 1 87.75 299 ILE A N 1
ATOM 2202 C CA . ILE A 1 299 ? -12.109 15.672 10.609 1 87.75 299 ILE A CA 1
ATOM 2203 C C . ILE A 1 299 ? -12.367 14.609 11.68 1 87.75 299 ILE A C 1
ATOM 2205 O O . ILE A 1 299 ? -13.508 14.422 12.109 1 87.75 299 ILE A O 1
ATOM 2209 N N . GLY A 1 300 ? -11.359 14.008 12.07 1 81.62 300 GLY A N 1
ATOM 2210 C CA . GLY A 1 300 ? -11.484 13.031 13.141 1 81.62 300 GLY A CA 1
ATOM 2211 C C . GLY A 1 300 ? -11.977 13.633 14.445 1 81.62 300 GLY A C 1
ATOM 2212 O O . GLY A 1 300 ? -12.805 13.031 15.141 1 81.62 300 GLY A O 1
ATOM 2213 N N . VAL A 1 301 ? -11.43 14.766 14.75 1 86.38 301 VAL A N 1
ATOM 2214 C CA . VAL A 1 301 ? -11.859 15.461 15.961 1 86.38 301 VAL A CA 1
ATOM 2215 C C . VAL A 1 301 ? -13.352 15.75 15.883 1 86.38 301 VAL A C 1
ATOM 2217 O O . VAL A 1 301 ? -14.086 15.562 16.859 1 86.38 301 VAL A O 1
ATOM 2220 N N . MET A 1 302 ? -13.789 16.188 14.742 1 89 302 MET A N 1
ATOM 2221 C CA . MET A 1 302 ? -15.211 16.484 14.547 1 89 302 MET A CA 1
ATOM 2222 C C . MET A 1 302 ? -16.047 15.234 14.711 1 89 302 MET A C 1
ATOM 2224 O O . MET A 1 302 ? -17.109 15.273 15.336 1 89 302 MET A O 1
ATOM 2228 N N . ALA A 1 303 ? -15.578 14.195 14.203 1 82.25 303 ALA A N 1
ATOM 2229 C CA . ALA A 1 303 ? -16.312 12.938 14.266 1 82.25 303 ALA A CA 1
ATOM 2230 C C . ALA A 1 303 ? -16.469 12.461 15.711 1 82.25 303 ALA A C 1
ATOM 2232 O O . ALA A 1 303 ? -17.5 11.93 16.094 1 82.25 303 ALA A O 1
ATOM 2233 N N . ILE A 1 304 ? -15.453 12.688 16.5 1 77.81 304 ILE A N 1
ATOM 2234 C CA . ILE A 1 304 ? -15.438 12.203 17.875 1 77.81 304 ILE A CA 1
ATOM 2235 C C . ILE A 1 304 ? -16.25 13.141 18.766 1 77.81 304 ILE A C 1
ATOM 2237 O O . ILE A 1 304 ? -17.016 12.688 19.625 1 77.81 304 ILE A O 1
ATOM 2241 N N . THR A 1 305 ? -16.125 14.375 18.531 1 84.25 305 THR A N 1
ATOM 2242 C CA . THR A 1 305 ? -16.734 15.352 19.422 1 84.25 305 THR A CA 1
ATOM 2243 C C . THR A 1 305 ? -18.141 15.711 18.969 1 84.25 305 THR A C 1
ATOM 2245 O O . THR A 1 305 ? -18.938 16.25 19.734 1 84.25 305 THR A O 1
ATOM 2248 N N . ARG A 1 306 ? -18.422 15.516 17.672 1 88.31 306 ARG A N 1
ATOM 2249 C CA . ARG A 1 306 ? -19.688 15.883 17.031 1 88.31 306 ARG A CA 1
ATOM 2250 C C . ARG A 1 306 ? -19.906 17.391 17.078 1 88.31 306 ARG A C 1
ATOM 2252 O O . ARG A 1 306 ? -21.031 17.859 17.312 1 88.31 306 ARG A O 1
ATOM 2259 N N . VAL A 1 307 ? -18.828 18.078 17.109 1 91.25 307 VAL A N 1
ATOM 2260 C CA . VAL A 1 307 ? -18.859 19.531 17 1 91.25 307 VAL A CA 1
ATOM 2261 C C . VAL A 1 307 ? -18.375 19.938 15.609 1 91.25 307 VAL A C 1
ATOM 2263 O O . VAL A 1 307 ? -17.172 19.875 15.312 1 91.25 307 VAL A O 1
ATOM 2266 N N . TYR A 1 308 ? -19.297 20.469 14.82 1 94.75 308 TYR A N 1
ATOM 2267 C CA . TYR A 1 308 ? -19 20.734 13.422 1 94.75 308 TYR A CA 1
ATOM 2268 C C . TYR A 1 308 ? -18.938 22.234 13.141 1 94.75 308 TYR A C 1
ATOM 2270 O O . TYR A 1 308 ? -18.797 22.656 11.992 1 94.75 308 TYR A O 1
ATOM 2278 N N . SER A 1 309 ? -18.906 23.031 14.156 1 95.44 309 SER A N 1
ATOM 2279 C CA . SER A 1 309 ? -19.062 24.469 14.023 1 95.44 309 SER A CA 1
ATOM 2280 C C . SER A 1 309 ? -17.844 25.094 13.359 1 95.44 309 SER A C 1
ATOM 2282 O O . SER A 1 309 ? -16.719 24.891 13.797 1 95.44 309 SER A O 1
ATOM 2284 N N . VAL A 1 310 ? -18.078 25.969 12.383 1 96.12 310 VAL A N 1
ATOM 2285 C CA . VAL A 1 310 ? -17 26.688 11.695 1 96.12 310 VAL A CA 1
ATOM 2286 C C . VAL A 1 310 ? -16.375 27.719 12.625 1 96.12 310 VAL A C 1
ATOM 2288 O O . VAL A 1 310 ? -15.219 28.109 12.461 1 96.12 310 VAL A O 1
ATOM 2291 N N . TRP A 1 311 ? -17.078 28.141 13.594 1 95.69 311 TRP A N 1
ATOM 2292 C CA . TRP A 1 311 ? -16.578 29.125 14.555 1 95.69 311 TRP A CA 1
ATOM 2293 C C . TRP A 1 311 ? -15.492 28.5 15.438 1 95.69 311 TRP A C 1
ATOM 2295 O O . TRP A 1 311 ? -14.539 29.188 15.828 1 95.69 311 TRP A O 1
ATOM 2305 N N . VAL A 1 312 ? -15.688 27.281 15.695 1 95.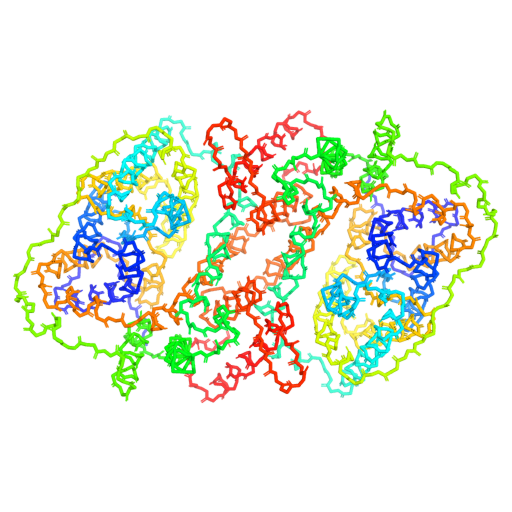81 312 VAL A N 1
ATOM 2306 C CA . VAL A 1 312 ? -14.68 26.578 16.469 1 95.81 312 VAL A CA 1
ATOM 2307 C C . VAL A 1 312 ? -13.398 26.422 15.656 1 95.81 312 VAL A C 1
ATOM 2309 O O . VAL A 1 312 ? -12.297 26.625 16.172 1 95.81 312 VAL A O 1
ATOM 2312 N N . ILE A 1 313 ? -13.562 26.109 14.398 1 96.56 313 ILE A N 1
ATOM 2313 C CA . ILE A 1 313 ? -12.422 25.984 13.5 1 96.56 313 ILE A CA 1
ATOM 2314 C C . ILE A 1 313 ? -11.766 27.344 13.305 1 96.56 313 ILE A C 1
ATOM 2316 O O . ILE A 1 313 ? -10.531 27.453 13.305 1 96.56 313 ILE A O 1
ATOM 2320 N N . GLY A 1 314 ? -12.609 28.344 13.148 1 96.81 314 GLY A N 1
ATOM 2321 C CA . GLY A 1 314 ? -12.094 29.688 13.055 1 96.81 314 GLY A CA 1
ATOM 2322 C C . GLY A 1 314 ? -11.32 30.125 14.289 1 96.81 314 GLY A C 1
ATOM 2323 O O . GLY A 1 314 ? -10.312 30.828 14.188 1 96.81 314 GLY A O 1
ATOM 2324 N N . GLY A 1 315 ? -11.875 29.75 15.406 1 96.38 315 GLY A N 1
ATOM 2325 C CA . GLY A 1 315 ? -11.156 30 16.641 1 96.38 315 GLY A CA 1
ATOM 2326 C C . GLY A 1 315 ? -9.789 29.359 16.688 1 96.38 315 GLY A C 1
ATOM 2327 O O . GLY A 1 315 ? -8.82 29.953 17.172 1 96.38 315 GLY A O 1
ATOM 2328 N N . ALA A 1 316 ? -9.742 28.109 16.234 1 96.5 316 ALA A N 1
ATOM 2329 C CA . ALA A 1 316 ? -8.461 27.422 16.156 1 96.5 316 ALA A CA 1
ATOM 2330 C C . ALA A 1 316 ? -7.488 28.172 15.242 1 96.5 316 ALA A C 1
ATOM 2332 O O . ALA A 1 316 ? -6.289 28.25 15.539 1 96.5 316 ALA A O 1
ATOM 2333 N N . ALA A 1 317 ? -7.988 28.719 14.172 1 97.62 317 ALA A N 1
ATOM 2334 C CA . ALA A 1 317 ? -7.172 29.469 13.219 1 97.62 317 ALA A CA 1
ATOM 2335 C C . ALA A 1 317 ? -6.609 30.734 13.867 1 97.62 317 ALA A C 1
ATOM 2337 O O . ALA A 1 317 ? -5.426 31.047 13.703 1 97.62 317 ALA A O 1
ATOM 2338 N N . VAL A 1 318 ? -7.402 31.406 14.562 1 97.69 318 VAL A N 1
ATOM 2339 C CA . VAL A 1 318 ? -6.984 32.625 15.227 1 97.69 318 VAL A CA 1
ATOM 2340 C C . VAL A 1 318 ? -5.922 32.312 16.281 1 97.69 318 VAL A C 1
ATOM 2342 O O . VAL A 1 318 ? -4.93 33.062 16.406 1 97.69 318 VAL A O 1
ATOM 2345 N N . ILE A 1 319 ? -6.148 31.297 16.984 1 96.75 319 ILE A N 1
ATOM 2346 C CA . ILE A 1 319 ? -5.172 30.891 17.984 1 96.75 319 ILE A CA 1
ATOM 2347 C C . ILE A 1 319 ? -3.848 30.547 17.312 1 96.75 319 ILE A C 1
ATOM 2349 O O . ILE A 1 319 ? -2.777 30.891 17.828 1 96.75 319 ILE A O 1
ATOM 2353 N N . SER A 1 320 ? -3.945 29.828 16.25 1 96.38 320 SER A N 1
ATOM 2354 C CA . SER A 1 320 ? -2.74 29.484 15.5 1 96.38 320 SER A CA 1
ATOM 2355 C C . SER A 1 320 ? -1.968 30.734 15.094 1 96.38 320 SER A C 1
ATOM 2357 O O . SER A 1 320 ? -0.742 30.781 15.211 1 96.38 320 SER A O 1
ATOM 2359 N N . ILE A 1 321 ? -2.65 31.781 14.648 1 97.38 321 ILE A N 1
ATOM 2360 C CA . ILE A 1 321 ? -2.043 33.031 14.25 1 97.38 321 ILE A CA 1
ATOM 2361 C C . ILE A 1 321 ? -1.372 33.688 15.461 1 97.38 321 ILE A C 1
ATOM 2363 O O . ILE A 1 321 ? -0.24 34.188 15.367 1 97.38 321 ILE A O 1
ATOM 2367 N N . CYS A 1 322 ? -2.004 33.625 16.562 1 96.94 322 CYS A N 1
ATOM 2368 C CA . CYS A 1 322 ? -1.461 34.219 17.781 1 96.94 322 CYS A CA 1
ATOM 2369 C C . CYS A 1 322 ? -0.205 33.5 18.234 1 96.94 322 CYS A C 1
ATOM 2371 O O . CYS A 1 322 ? 0.776 34.125 18.625 1 96.94 322 CYS A O 1
ATOM 2373 N N . LEU A 1 323 ? -0.22 32.25 18.141 1 94.81 323 LEU A N 1
ATOM 2374 C CA . LEU A 1 323 ? 0.913 31.453 18.578 1 94.81 323 LEU A CA 1
ATOM 2375 C C . LEU A 1 323 ? 2.123 31.672 17.672 1 94.81 323 LEU A C 1
ATOM 2377 O O . LEU A 1 323 ? 3.264 31.484 18.109 1 94.81 323 LEU A O 1
ATOM 2381 N N . ALA A 1 324 ? 1.853 32.031 16.438 1 96.06 324 ALA A N 1
ATOM 2382 C CA . ALA A 1 324 ? 2.926 32.25 15.477 1 96.06 324 ALA A CA 1
ATOM 2383 C C . ALA A 1 324 ? 3.832 33.406 15.93 1 96.06 324 ALA A C 1
ATOM 2385 O O . ALA A 1 324 ? 4.992 33.469 15.516 1 96.06 324 ALA A O 1
ATOM 2386 N N . PHE A 1 325 ? 3.316 34.219 16.828 1 96.94 325 PHE A N 1
ATOM 2387 C CA . PHE A 1 325 ? 4.078 35.375 17.25 1 96.94 325 PHE A CA 1
ATOM 2388 C C . PHE A 1 325 ? 4.723 35.156 18.609 1 96.94 325 PHE A C 1
ATOM 2390 O O . PHE A 1 325 ? 5.395 36.031 19.141 1 96.94 325 PHE A O 1
ATOM 2397 N N . ILE A 1 326 ? 4.57 33.969 19.109 1 95.06 326 ILE A N 1
ATOM 2398 C CA . ILE A 1 326 ? 5.219 33.625 20.359 1 95.06 326 ILE A CA 1
ATOM 2399 C C . ILE A 1 326 ? 6.582 32.969 20.062 1 95.06 326 ILE A C 1
ATOM 2401 O O . ILE A 1 326 ? 6.664 31.797 19.719 1 95.06 326 ILE A O 1
ATOM 2405 N N . GLY A 1 327 ? 7.625 33.75 20.359 1 92.62 327 GLY A N 1
ATOM 2406 C CA . GLY A 1 327 ? 8.977 33.312 20.047 1 92.62 327 GLY A CA 1
ATOM 2407 C C . GLY A 1 327 ? 9.414 32.094 20.828 1 92.62 327 GLY A C 1
ATOM 2408 O O . GLY A 1 327 ? 10.117 31.219 20.312 1 92.62 327 GLY A O 1
ATOM 2409 N N . LYS A 1 328 ? 9.039 31.953 22.031 1 92.38 328 LYS A N 1
ATOM 2410 C CA . LYS A 1 328 ? 9.414 30.828 22.891 1 92.38 328 LYS A CA 1
ATOM 2411 C C . LYS A 1 328 ? 8.828 29.531 22.359 1 92.38 328 LYS A C 1
ATOM 2413 O O . LYS A 1 328 ? 9.445 28.469 22.5 1 92.38 328 LYS A O 1
ATOM 2418 N N . LEU A 1 329 ? 7.695 29.641 21.766 1 90.38 329 LEU A N 1
ATOM 2419 C CA . LEU A 1 329 ? 7.086 28.453 21.188 1 90.38 329 LEU A CA 1
ATOM 2420 C C . LEU A 1 329 ? 7.875 27.969 19.984 1 90.38 329 LEU A C 1
ATOM 2422 O O . LEU A 1 329 ? 8.109 26.766 19.828 1 90.38 329 LEU A O 1
ATOM 2426 N N . SER A 1 330 ? 8.195 28.875 19.203 1 90.19 330 SER A N 1
ATOM 2427 C CA . SER A 1 330 ? 8.992 28.531 18.031 1 90.19 330 SER A CA 1
ATOM 2428 C C . SER A 1 330 ? 10.32 27.891 18.422 1 90.19 330 SER A C 1
ATOM 2430 O O . SER A 1 330 ? 10.75 26.906 17.812 1 90.19 330 SER A O 1
ATOM 2432 N N . ALA A 1 331 ? 10.93 28.453 19.438 1 91.31 331 ALA A N 1
ATOM 2433 C CA . ALA A 1 331 ? 12.195 27.922 19.953 1 91.31 331 ALA A CA 1
ATOM 2434 C C . ALA A 1 331 ? 12.008 26.531 20.531 1 91.31 331 ALA A C 1
ATOM 2436 O O . ALA A 1 331 ? 12.867 25.672 20.375 1 91.31 331 ALA A O 1
ATOM 2437 N N . PHE A 1 332 ? 10.961 26.359 21.203 1 90.88 332 PHE A N 1
ATOM 2438 C CA . PHE A 1 332 ? 10.633 25.047 21.766 1 90.88 332 PHE A CA 1
ATOM 2439 C C . PHE A 1 332 ? 10.523 24.016 20.641 1 90.88 332 PHE A C 1
ATOM 2441 O O . PHE A 1 332 ? 11.117 22.938 20.734 1 90.88 332 PHE A O 1
ATOM 2448 N N . ILE A 1 333 ? 9.758 24.312 19.578 1 89.75 333 ILE A N 1
ATOM 2449 C CA . ILE A 1 333 ? 9.539 23.406 18.469 1 89.75 333 ILE A CA 1
ATOM 2450 C C . ILE A 1 333 ? 10.883 23.062 17.812 1 89.75 333 ILE A C 1
ATOM 2452 O O . ILE A 1 333 ? 11.141 21.891 17.5 1 89.75 333 ILE A O 1
ATOM 2456 N N . GLN A 1 334 ? 11.75 24 17.75 1 90.19 334 GLN A N 1
ATOM 2457 C CA . GLN A 1 334 ? 13.039 23.797 17.109 1 90.19 334 GLN A CA 1
ATOM 2458 C C . GLN A 1 334 ? 13.969 22.969 17.969 1 90.19 334 GLN A C 1
ATOM 2460 O O . GLN A 1 334 ? 14.93 22.359 17.469 1 90.19 334 GLN A O 1
ATOM 2465 N N . SER A 1 335 ? 13.648 22.906 19.25 1 92.25 335 SER A N 1
ATOM 2466 C CA . SER A 1 335 ? 14.508 22.188 20.172 1 92.25 335 SER A CA 1
ATOM 2467 C C . SER A 1 335 ? 14.117 20.719 20.25 1 92.25 335 SER A C 1
ATOM 2469 O O . SER A 1 335 ? 14.812 19.922 20.875 1 92.25 335 SER A O 1
ATOM 2471 N N . ILE A 1 336 ? 13.039 20.328 19.609 1 93.19 336 ILE A N 1
ATOM 2472 C CA . ILE A 1 336 ? 12.602 18.938 19.641 1 93.19 336 ILE A CA 1
ATOM 2473 C C . ILE A 1 336 ? 13.602 18.062 18.891 1 93.19 336 ILE A C 1
ATOM 2475 O O . ILE A 1 336 ? 13.867 18.297 17.703 1 93.19 336 ILE A O 1
ATOM 2479 N N . PRO A 1 337 ? 14.125 17.094 19.547 1 94.44 337 PRO A N 1
ATOM 2480 C CA . PRO A 1 337 ? 15.117 16.234 18.891 1 94.44 337 PRO A CA 1
ATOM 2481 C C . PRO A 1 337 ? 14.523 15.438 17.734 1 94.44 337 PRO A C 1
ATOM 2483 O O . PRO A 1 337 ? 13.359 15.039 17.781 1 94.44 337 PRO A O 1
ATOM 2486 N N . THR A 1 338 ? 15.367 15.102 16.797 1 93.06 338 THR A N 1
ATOM 2487 C CA . THR A 1 338 ? 14.984 14.414 15.57 1 93.06 338 THR A CA 1
ATOM 2488 C C . THR A 1 338 ? 14.336 13.07 15.883 1 93.06 338 THR A C 1
ATOM 2490 O O . THR A 1 338 ? 13.336 12.695 15.266 1 93.06 338 THR A O 1
ATOM 2493 N N . PRO A 1 339 ? 14.805 12.359 16.875 1 95.56 339 PRO A N 1
ATOM 2494 C CA . PRO A 1 339 ? 14.195 11.055 17.125 1 95.56 339 PRO A CA 1
ATOM 2495 C C . PRO A 1 339 ? 12.75 11.164 17.609 1 95.56 339 PRO A C 1
ATOM 2497 O O . PRO A 1 339 ? 11.945 10.266 17.344 1 95.56 339 PRO A O 1
ATOM 2500 N N . VAL A 1 340 ? 12.422 12.211 18.297 1 95.44 340 VAL A N 1
ATOM 2501 C CA . VAL A 1 340 ? 11.039 12.422 18.719 1 95.44 340 VAL A CA 1
ATOM 2502 C C . VAL A 1 340 ? 10.148 12.562 17.484 1 95.44 340 VAL A C 1
ATOM 2504 O O . VAL A 1 340 ? 9.102 11.914 17.391 1 95.44 340 VAL A O 1
ATOM 2507 N N . MET A 1 341 ? 10.672 13.328 16.562 1 93.19 341 MET A N 1
ATOM 2508 C CA . MET A 1 341 ? 9.93 13.531 15.328 1 93.19 341 MET A CA 1
ATOM 2509 C C . MET A 1 341 ? 9.844 12.234 14.523 1 93.19 341 MET A C 1
ATOM 2511 O O . MET A 1 341 ? 8.828 11.969 13.875 1 93.19 341 MET A O 1
ATOM 2515 N N . GLY A 1 342 ? 10.906 11.531 14.609 1 93.06 342 GLY A N 1
ATOM 2516 C CA . GLY A 1 342 ? 10.906 10.25 13.922 1 93.06 342 GLY A CA 1
ATOM 2517 C C . GLY A 1 342 ? 9.805 9.32 14.391 1 93.06 342 GLY A C 1
ATOM 2518 O O . GLY A 1 342 ? 9.141 8.68 13.578 1 93.06 342 GLY A O 1
ATOM 2519 N N . GLY A 1 343 ? 9.617 9.258 15.695 1 94.19 343 GLY A N 1
ATOM 2520 C CA . GLY A 1 343 ? 8.539 8.445 16.25 1 94.19 343 GLY A CA 1
ATOM 2521 C C . GLY A 1 343 ? 7.168 8.883 15.781 1 94.19 343 GLY A C 1
ATOM 2522 O O . GLY A 1 343 ? 6.328 8.047 15.445 1 94.19 343 GLY A O 1
ATOM 2523 N N . ILE A 1 344 ? 6.992 10.109 15.68 1 93.25 344 ILE A N 1
ATOM 2524 C CA . ILE A 1 344 ? 5.715 10.664 15.242 1 93.25 344 ILE A CA 1
ATOM 2525 C C . ILE A 1 344 ? 5.512 10.375 13.758 1 93.25 344 ILE A C 1
ATOM 2527 O O . ILE A 1 344 ? 4.406 10.031 13.336 1 93.25 344 ILE A O 1
ATOM 2531 N N . CYS A 1 345 ? 6.535 10.516 12.984 1 92.75 345 CYS A N 1
ATOM 2532 C CA . CYS A 1 345 ? 6.453 10.367 11.539 1 92.75 345 CYS A CA 1
ATOM 2533 C C . CYS A 1 345 ? 6.094 8.938 11.156 1 92.75 345 CYS A C 1
ATOM 2535 O O . CYS A 1 345 ? 5.375 8.711 10.18 1 92.75 345 CYS A O 1
ATOM 2537 N N . ILE A 1 346 ? 6.57 8.008 11.922 1 93.88 346 ILE A N 1
ATOM 2538 C CA . ILE A 1 346 ? 6.258 6.617 11.633 1 93.88 346 ILE A CA 1
ATOM 2539 C C . ILE A 1 346 ? 4.746 6.414 11.656 1 93.88 346 ILE A C 1
ATOM 2541 O O . ILE A 1 346 ? 4.18 5.816 10.734 1 93.88 346 ILE A O 1
ATOM 2545 N N . LEU A 1 347 ? 4.129 6.965 12.609 1 93.62 347 LEU A N 1
ATOM 2546 C CA . LEU A 1 347 ? 2.688 6.773 12.727 1 93.62 347 LEU A CA 1
ATOM 2547 C C . LEU A 1 347 ? 1.936 7.703 11.781 1 93.62 347 LEU A C 1
ATOM 2549 O O . LEU A 1 347 ? 0.958 7.293 11.148 1 93.62 347 LEU A O 1
ATOM 2553 N N . LEU A 1 348 ? 2.387 8.891 11.727 1 90.19 348 LEU A N 1
ATOM 2554 C CA . LEU A 1 348 ? 1.682 9.875 10.906 1 90.19 348 LEU A CA 1
ATOM 2555 C C . LEU A 1 348 ? 1.688 9.461 9.438 1 90.19 348 LEU A C 1
ATOM 2557 O O . LEU A 1 348 ? 0.658 9.539 8.766 1 90.19 348 LEU A O 1
ATOM 2561 N N . PHE A 1 349 ? 2.83 9.07 8.891 1 92.94 349 PHE A N 1
ATOM 2562 C CA . PHE A 1 349 ? 2.902 8.664 7.496 1 92.94 349 PHE A CA 1
ATOM 2563 C C . PHE A 1 349 ? 2.105 7.383 7.266 1 92.94 349 PHE A C 1
ATOM 2565 O O . PHE A 1 349 ? 1.486 7.215 6.211 1 92.94 349 PHE A O 1
ATOM 2572 N N . GLY A 1 350 ? 2.131 6.578 8.234 1 94.19 350 GLY A N 1
ATOM 2573 C CA . GLY A 1 350 ? 1.294 5.395 8.164 1 94.19 350 GLY A CA 1
ATOM 2574 C C . GLY A 1 350 ? -0.188 5.711 8.109 1 94.19 350 GLY A C 1
ATOM 2575 O O . GLY A 1 350 ? -0.926 5.113 7.32 1 94.19 350 GLY A O 1
ATOM 2576 N N . VAL A 1 351 ? -0.574 6.617 8.906 1 90.5 351 VAL A N 1
ATOM 2577 C CA . VAL A 1 351 ? -1.982 6.996 8.961 1 90.5 351 VAL A CA 1
ATOM 2578 C C . VAL A 1 351 ? -2.395 7.645 7.645 1 90.5 351 VAL A C 1
ATOM 2580 O O . VAL A 1 351 ? -3.518 7.449 7.172 1 90.5 351 VAL A O 1
ATOM 2583 N N . ILE A 1 352 ? -1.551 8.391 7.109 1 89 352 ILE A N 1
ATOM 2584 C CA . ILE A 1 352 ? -1.835 8.977 5.805 1 89 352 ILE A CA 1
ATOM 2585 C C . ILE A 1 352 ? -2.039 7.871 4.773 1 89 352 ILE A C 1
ATOM 2587 O O . ILE A 1 352 ? -2.986 7.914 3.984 1 89 352 ILE A O 1
ATOM 2591 N N . ALA A 1 353 ? -1.144 6.938 4.781 1 94.12 353 ALA A N 1
ATOM 2592 C CA . ALA A 1 353 ? -1.272 5.801 3.873 1 94.12 353 ALA A CA 1
ATOM 2593 C C . ALA A 1 353 ? -2.592 5.066 4.098 1 94.12 353 ALA A C 1
ATOM 2595 O O . ALA A 1 353 ? -3.299 4.742 3.141 1 94.12 353 ALA A O 1
ATOM 2596 N N . ALA A 1 354 ? -2.896 4.844 5.332 1 93.25 354 ALA A N 1
ATOM 2597 C CA . ALA A 1 354 ? -4.137 4.148 5.672 1 93.25 354 ALA A CA 1
ATOM 2598 C C . ALA A 1 354 ? -5.355 4.957 5.242 1 93.25 354 ALA A C 1
ATOM 2600 O O . ALA A 1 354 ? -6.387 4.391 4.879 1 93.25 354 ALA A O 1
ATOM 2601 N N . SER A 1 355 ? -5.266 6.188 5.277 1 87.88 355 SER A N 1
ATOM 2602 C CA . SER A 1 355 ? -6.367 7.043 4.848 1 87.88 355 SER A CA 1
ATOM 2603 C C . SER A 1 355 ? -6.633 6.887 3.352 1 87.88 355 SER A C 1
ATOM 2605 O O . SER A 1 355 ? -7.777 6.996 2.904 1 87.88 355 SER A O 1
ATOM 2607 N N . GLY A 1 356 ? -5.551 6.742 2.629 1 90.88 356 GLY A N 1
ATOM 2608 C CA . GLY A 1 356 ? -5.754 6.414 1.228 1 90.88 356 GLY A CA 1
ATOM 2609 C C . GLY A 1 356 ? -6.52 5.117 1.024 1 90.88 356 GLY A C 1
ATOM 2610 O O . GLY A 1 356 ? -7.402 5.043 0.17 1 90.88 356 GLY A O 1
ATOM 2611 N N . ILE A 1 357 ? -6.207 4.141 1.818 1 94.12 357 ILE A N 1
ATOM 2612 C CA . ILE A 1 357 ? -6.891 2.854 1.76 1 94.12 357 ILE A CA 1
ATOM 2613 C C . ILE A 1 357 ? -8.336 3.014 2.232 1 94.12 357 ILE A C 1
ATOM 2615 O O . ILE A 1 357 ? -9.25 2.396 1.68 1 94.12 357 ILE A O 1
ATOM 2619 N N . ARG A 1 358 ? -8.453 3.799 3.236 1 90.31 358 ARG A N 1
ATOM 2620 C CA . ARG A 1 358 ? -9.797 4.094 3.736 1 90.31 358 ARG A CA 1
ATOM 2621 C C . ARG A 1 358 ? -10.695 4.617 2.621 1 90.31 358 ARG A C 1
ATOM 2623 O O . ARG A 1 358 ? -11.875 4.27 2.557 1 90.31 358 ARG A O 1
ATOM 2630 N N . MET A 1 359 ? -10.164 5.422 1.775 1 87.38 359 MET A N 1
ATOM 2631 C CA . MET A 1 359 ? -10.93 5.957 0.653 1 87.38 359 MET A CA 1
ATOM 2632 C C . MET A 1 359 ? -11.445 4.828 -0.236 1 87.38 359 MET A C 1
ATOM 2634 O O . MET A 1 359 ? -12.57 4.902 -0.749 1 87.38 359 MET A O 1
ATOM 2638 N N . LEU A 1 360 ? -10.703 3.814 -0.407 1 93.5 360 LEU A N 1
ATOM 2639 C CA . LEU A 1 360 ? -11.086 2.672 -1.228 1 93.5 360 LEU A CA 1
ATOM 2640 C C . LEU A 1 360 ? -12.18 1.86 -0.547 1 93.5 360 LEU A C 1
ATOM 2642 O O . LEU A 1 360 ? -13.117 1.395 -1.206 1 93.5 360 LEU A O 1
ATOM 2646 N N . VAL A 1 361 ? -12.047 1.708 0.758 1 91.56 361 VAL A N 1
ATOM 2647 C CA . VAL A 1 361 ? -13.023 0.943 1.533 1 91.56 361 VAL A CA 1
ATOM 2648 C C . VAL A 1 361 ? -14.359 1.673 1.545 1 91.56 361 VAL A C 1
ATOM 2650 O O . VAL A 1 361 ? -15.406 1.065 1.306 1 91.56 361 VAL A O 1
ATOM 2653 N N . GLU A 1 362 ? -14.297 2.959 1.761 1 85.12 362 GLU A N 1
ATOM 2654 C CA . GLU A 1 362 ? -15.523 3.752 1.857 1 85.12 362 GLU A CA 1
ATOM 2655 C C . GLU A 1 362 ? -16.203 3.877 0.501 1 85.12 362 GLU A C 1
ATOM 2657 O O . GLU A 1 362 ? -17.438 3.926 0.424 1 85.12 362 GLU A O 1
ATOM 2662 N N . ALA A 1 363 ? -15.438 3.92 -0.56 1 88.12 363 ALA A N 1
ATOM 2663 C CA . ALA A 1 363 ? -15.992 3.998 -1.909 1 88.12 363 ALA A CA 1
ATOM 2664 C C . ALA A 1 363 ? -16.469 2.629 -2.385 1 88.12 363 ALA A C 1
ATOM 2666 O O . ALA A 1 363 ? -17.094 2.516 -3.439 1 88.12 363 ALA A O 1
ATOM 2667 N N . LYS A 1 364 ? -16.156 1.589 -1.631 1 91.88 364 LYS A N 1
ATOM 2668 C CA . LYS A 1 364 ? -16.531 0.22 -1.984 1 91.88 364 LYS A CA 1
ATOM 2669 C C . LYS A 1 364 ? -16.062 -0.127 -3.395 1 91.88 364 LYS A C 1
ATOM 2671 O O . LYS A 1 364 ? -16.859 -0.586 -4.223 1 91.88 364 LYS A O 1
ATOM 2676 N N . VAL A 1 365 ? -14.828 0.149 -3.652 1 93.31 365 VAL A N 1
ATOM 2677 C CA . VAL A 1 365 ? -14.266 -0.116 -4.973 1 93.31 365 VAL A CA 1
ATOM 2678 C C . VAL A 1 365 ? -14.406 -1.6 -5.305 1 93.31 365 VAL A C 1
ATOM 2680 O O . VAL A 1 365 ? -14.07 -2.459 -4.484 1 93.31 365 VAL A O 1
ATOM 2683 N N . ASP A 1 366 ? -14.906 -1.897 -6.488 1 92.19 366 ASP A N 1
ATOM 2684 C CA . ASP A 1 366 ? -15.102 -3.277 -6.926 1 92.19 366 ASP A CA 1
ATOM 2685 C C . ASP A 1 366 ? -13.852 -3.814 -7.613 1 92.19 366 ASP A C 1
ATOM 2687 O O . ASP A 1 366 ? -13.656 -3.605 -8.812 1 92.19 366 ASP A O 1
ATOM 2691 N N . TYR A 1 367 ? -13.141 -4.645 -6.965 1 89.62 367 TYR A N 1
ATOM 2692 C CA . TYR A 1 367 ? -11.883 -5.156 -7.5 1 89.62 367 TYR A CA 1
ATOM 2693 C C . TYR A 1 367 ? -12.109 -6.418 -8.32 1 89.62 367 TYR A C 1
ATOM 2695 O O . TYR A 1 367 ? -11.164 -7.012 -8.836 1 89.62 367 TYR A O 1
ATOM 2703 N N . SER A 1 368 ? -13.297 -6.816 -8.414 1 83 368 SER A N 1
ATOM 2704 C CA . SER A 1 368 ? -13.602 -7.871 -9.375 1 83 368 SER A CA 1
ATOM 2705 C C . SER A 1 368 ? -13.484 -7.367 -10.805 1 83 368 SER A C 1
ATOM 2707 O O . SER A 1 368 ? -13.352 -8.156 -11.742 1 83 368 SER A O 1
ATOM 2709 N N . LYS A 1 369 ? -13.578 -6.047 -10.922 1 88.44 369 LYS A N 1
ATOM 2710 C CA . LYS A 1 369 ? -13.344 -5.426 -12.219 1 88.44 369 LYS A CA 1
ATOM 2711 C C . LYS A 1 369 ? -11.852 -5.285 -12.508 1 88.44 369 LYS A C 1
ATOM 2713 O O . LYS A 1 369 ? -11.133 -4.605 -11.766 1 88.44 369 LYS A O 1
ATOM 2718 N N . PRO A 1 370 ? -11.438 -5.867 -13.602 1 89.5 370 PRO A N 1
ATOM 2719 C CA . PRO A 1 370 ? -10.008 -5.832 -13.914 1 89.5 370 PRO A CA 1
ATOM 2720 C C . PRO A 1 370 ? -9.461 -4.41 -14.016 1 89.5 370 PRO A C 1
ATOM 2722 O O .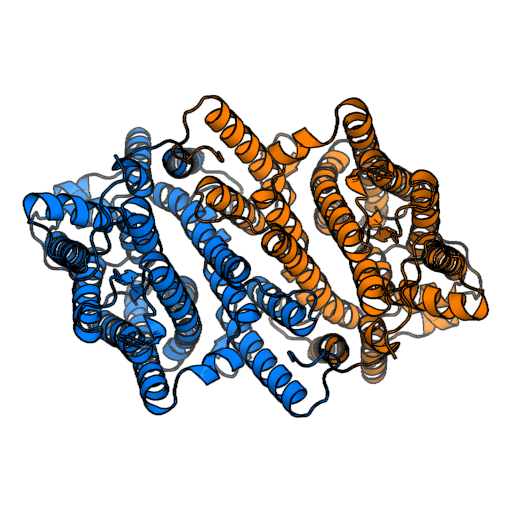 PRO A 1 370 ? -8.312 -4.156 -13.648 1 89.5 370 PRO A O 1
ATOM 2725 N N . ALA A 1 371 ? -10.266 -3.541 -14.5 1 93.19 371 ALA A N 1
ATOM 2726 C CA . ALA A 1 371 ? -9.812 -2.162 -14.664 1 93.19 371 ALA A CA 1
ATOM 2727 C C . ALA A 1 371 ? -9.398 -1.563 -13.32 1 93.19 371 ALA A C 1
ATOM 2729 O O . ALA A 1 371 ? -8.344 -0.933 -13.211 1 93.19 371 ALA A O 1
ATOM 2730 N N . ASN A 1 372 ? -10.242 -1.777 -12.289 1 94.81 372 ASN A N 1
ATOM 2731 C CA . ASN A 1 372 ? -9.938 -1.268 -10.961 1 94.81 372 ASN A CA 1
ATOM 2732 C C . ASN A 1 372 ? -8.695 -1.933 -10.375 1 94.81 372 ASN A C 1
ATOM 2734 O O . ASN A 1 372 ? -7.871 -1.269 -9.742 1 94.81 372 ASN A O 1
ATOM 2738 N N . LEU A 1 373 ? -8.617 -3.146 -10.672 1 93.31 373 LEU A N 1
ATOM 2739 C CA . LEU A 1 373 ? -7.484 -3.914 -10.156 1 93.31 373 LEU A CA 1
ATOM 2740 C C . LEU A 1 373 ? -6.176 -3.432 -10.773 1 93.31 373 LEU A C 1
ATOM 2742 O O . LEU A 1 373 ? -5.188 -3.227 -10.07 1 93.31 373 LEU A O 1
ATOM 2746 N N . ILE A 1 374 ? -6.176 -3.234 -12.039 1 94.69 374 ILE A N 1
ATOM 2747 C CA . ILE A 1 374 ? -4.973 -2.854 -12.766 1 94.69 374 ILE A CA 1
ATOM 2748 C C . ILE A 1 374 ? -4.574 -1.427 -12.398 1 94.69 374 ILE A C 1
ATOM 2750 O O . ILE A 1 374 ? -3.391 -1.134 -12.211 1 94.69 374 ILE A O 1
ATOM 2754 N N . LEU A 1 375 ? -5.547 -0.572 -12.289 1 96.12 375 LEU A N 1
ATOM 2755 C CA . LEU A 1 375 ? -5.262 0.812 -11.93 1 96.12 375 LEU A CA 1
ATOM 2756 C C . LEU A 1 375 ? -4.574 0.888 -10.57 1 96.12 375 LEU A C 1
ATOM 2758 O O . LEU A 1 375 ? -3.529 1.525 -10.43 1 96.12 375 LEU A O 1
ATOM 2762 N N . THR A 1 376 ? -5.125 0.211 -9.594 1 96.88 376 THR A N 1
ATOM 2763 C CA . THR A 1 376 ? -4.547 0.2 -8.25 1 96.88 376 THR A CA 1
ATOM 2764 C C . THR A 1 376 ? -3.17 -0.455 -8.266 1 96.88 376 THR A C 1
ATOM 2766 O O . THR A 1 376 ? -2.225 0.063 -7.664 1 96.88 376 THR A O 1
ATOM 2769 N N . ALA A 1 377 ? -3.059 -1.474 -8.992 1 95.88 377 ALA A N 1
ATOM 2770 C CA . ALA A 1 377 ? -1.834 -2.268 -9.047 1 95.88 377 ALA A CA 1
ATOM 2771 C C . ALA A 1 377 ? -0.685 -1.462 -9.648 1 95.88 377 ALA A C 1
ATOM 2773 O O . ALA A 1 377 ? 0.389 -1.36 -9.047 1 95.88 377 ALA A O 1
ATOM 2774 N N . VAL A 1 378 ? -0.934 -0.906 -10.75 1 95 378 VAL A N 1
ATOM 2775 C CA . VAL A 1 378 ? 0.117 -0.222 -11.5 1 95 378 VAL A CA 1
ATOM 2776 C C . VAL A 1 378 ? 0.545 1.038 -10.75 1 95 378 VAL A C 1
ATOM 2778 O O . VAL A 1 378 ? 1.737 1.344 -10.672 1 95 378 VAL A O 1
ATOM 2781 N N . VAL A 1 379 ? -0.377 1.727 -10.172 1 94.94 379 VAL A N 1
ATOM 2782 C CA . VAL A 1 379 ? -0.074 2.959 -9.453 1 94.94 379 VAL A CA 1
ATOM 2783 C C . VAL A 1 379 ? 0.833 2.654 -8.258 1 94.94 379 VAL A C 1
ATOM 2785 O O . VAL A 1 379 ? 1.854 3.32 -8.062 1 94.94 379 VAL A O 1
ATOM 2788 N N . LEU A 1 380 ? 0.519 1.652 -7.527 1 96.38 380 LEU A N 1
ATOM 2789 C CA . LEU A 1 380 ? 1.278 1.319 -6.324 1 96.38 380 LEU A CA 1
ATOM 2790 C C . LEU A 1 380 ? 2.676 0.827 -6.688 1 96.38 380 LEU A C 1
ATOM 2792 O O . LEU A 1 380 ? 3.664 1.249 -6.078 1 96.38 380 LEU A O 1
ATOM 2796 N N . ILE A 1 381 ? 2.771 0.025 -7.695 1 95.12 381 ILE A N 1
ATOM 2797 C CA . ILE A 1 381 ? 4.055 -0.582 -8.031 1 95.12 381 ILE A CA 1
ATOM 2798 C C . ILE A 1 381 ? 4.977 0.467 -8.648 1 95.12 381 ILE A C 1
ATOM 2800 O O . ILE A 1 381 ? 6.16 0.54 -8.312 1 95.12 381 ILE A O 1
ATOM 2804 N N . VAL A 1 382 ? 4.445 1.254 -9.531 1 92.94 382 VAL A N 1
ATOM 2805 C CA . VAL A 1 382 ? 5.246 2.295 -10.164 1 92.94 382 VAL A CA 1
ATOM 2806 C C . VAL A 1 382 ? 5.695 3.312 -9.117 1 92.94 382 VAL A C 1
ATOM 2808 O O . VAL A 1 382 ? 6.852 3.746 -9.117 1 92.94 382 VAL A O 1
ATOM 2811 N N . GLY A 1 383 ? 4.859 3.627 -8.266 1 92.44 383 GLY A N 1
ATOM 2812 C CA . GLY A 1 383 ? 5.156 4.625 -7.25 1 92.44 383 GLY A CA 1
ATOM 2813 C C . GLY A 1 383 ? 6.207 4.168 -6.254 1 92.44 383 GLY A C 1
ATOM 2814 O O . GLY A 1 383 ? 6.992 4.98 -5.758 1 92.44 383 GLY A O 1
ATOM 2815 N N . LEU A 1 384 ? 6.238 2.9 -5.965 1 94.06 384 LEU A N 1
ATOM 2816 C CA . LEU A 1 384 ? 7.129 2.404 -4.918 1 94.06 384 LEU A CA 1
ATOM 2817 C C . LEU A 1 384 ? 8.359 1.742 -5.523 1 94.06 384 LEU A C 1
ATOM 2819 O O . LEU A 1 384 ? 9.234 1.268 -4.797 1 94.06 384 LEU A O 1
ATOM 2823 N N . SER A 1 385 ? 8.469 1.653 -6.801 1 90.44 385 SER A N 1
ATOM 2824 C CA . SER A 1 385 ? 9.531 0.917 -7.473 1 90.44 385 SER A CA 1
ATOM 2825 C C . SER A 1 385 ? 10.852 1.674 -7.406 1 90.44 385 SER A C 1
ATOM 2827 O O . SER A 1 385 ? 11.922 1.09 -7.613 1 90.44 385 SER A O 1
ATOM 2829 N N . GLY A 1 386 ? 10.836 2.973 -7.207 1 84.31 386 GLY A N 1
ATOM 2830 C CA . GLY A 1 386 ? 12.047 3.787 -7.246 1 84.31 386 GLY A CA 1
ATOM 2831 C C . GLY A 1 386 ? 12.422 4.23 -8.648 1 84.31 386 GLY A C 1
ATOM 2832 O O . GLY A 1 386 ? 13.391 4.969 -8.836 1 84.31 386 GLY A O 1
ATOM 2833 N N . THR A 1 387 ? 11.578 3.85 -9.594 1 84.81 387 THR A N 1
ATOM 2834 C CA . THR A 1 387 ? 11.836 4.223 -10.977 1 84.81 387 THR A CA 1
ATOM 2835 C C . THR A 1 387 ? 11.617 5.719 -11.188 1 84.81 387 THR A C 1
ATOM 2837 O O . THR A 1 387 ? 10.703 6.305 -10.617 1 84.81 387 THR A O 1
ATOM 2840 N N . ALA A 1 388 ? 12.594 6.273 -11.977 1 82.81 388 ALA A N 1
ATOM 2841 C CA . ALA A 1 388 ? 12.469 7.684 -12.344 1 82.81 388 ALA A CA 1
ATOM 2842 C C . ALA A 1 388 ? 12.344 7.844 -13.852 1 82.81 388 ALA A C 1
ATOM 2844 O O . ALA A 1 388 ? 13.031 7.164 -14.617 1 82.81 388 ALA A O 1
ATOM 2845 N N . LEU A 1 389 ? 11.352 8.523 -14.258 1 79.75 389 LEU A N 1
ATOM 2846 C CA . LEU A 1 389 ? 11.18 8.859 -15.672 1 79.75 389 LEU A CA 1
ATOM 2847 C C . LEU A 1 389 ? 11.672 10.273 -15.953 1 79.75 389 LEU A C 1
ATOM 2849 O O . LEU A 1 389 ? 11.297 11.227 -15.266 1 79.75 389 LEU A O 1
ATOM 2853 N N . HIS A 1 390 ? 12.633 10.336 -16.844 1 77.81 390 HIS A N 1
ATOM 2854 C CA . HIS A 1 390 ? 13.172 11.641 -17.219 1 77.81 390 HIS A CA 1
ATOM 2855 C C . HIS A 1 390 ? 12.539 12.148 -18.5 1 77.81 390 HIS A C 1
ATOM 2857 O O . HIS A 1 390 ? 12.641 11.5 -19.547 1 77.81 390 HIS A O 1
ATOM 2863 N N . ILE A 1 391 ? 11.805 13.055 -18.406 1 73.88 391 ILE A N 1
ATOM 2864 C CA . ILE A 1 391 ? 11.266 13.734 -19.578 1 73.88 391 ILE A CA 1
ATOM 2865 C C . ILE A 1 391 ? 11.938 15.102 -19.734 1 73.88 391 ILE A C 1
ATOM 2867 O O . ILE A 1 391 ? 11.523 16.078 -19.109 1 73.88 391 ILE A O 1
ATOM 2871 N N . GLY A 1 392 ? 12.891 15.164 -20.578 1 73.12 392 GLY A N 1
ATOM 2872 C CA . GLY A 1 392 ? 13.688 16.375 -20.625 1 73.12 392 GLY A CA 1
ATOM 2873 C C . GLY A 1 392 ? 14.461 16.641 -19.344 1 73.12 392 GLY A C 1
ATOM 2874 O O . GLY A 1 392 ? 15.227 15.781 -18.891 1 73.12 392 GLY A O 1
ATOM 2875 N N . THR A 1 393 ? 14.102 17.719 -18.734 1 68.31 393 THR A N 1
ATOM 2876 C CA . THR A 1 393 ? 14.789 18.094 -17.5 1 68.31 393 THR A CA 1
ATOM 2877 C C . THR A 1 393 ? 13.961 17.703 -16.281 1 68.31 393 THR A C 1
ATOM 2879 O O . THR A 1 393 ? 14.422 17.812 -15.141 1 68.31 393 THR A O 1
ATOM 2882 N N . VAL A 1 394 ? 12.836 17.141 -16.641 1 71.38 394 VAL A N 1
ATOM 2883 C CA . VAL A 1 394 ? 11.914 16.859 -15.539 1 71.38 394 VAL A CA 1
ATOM 2884 C C . VAL A 1 394 ? 12.031 15.391 -15.133 1 71.38 394 VAL A C 1
ATOM 2886 O O . VAL A 1 394 ? 12.039 14.5 -15.992 1 71.38 394 VAL A O 1
ATOM 2889 N N . GLN A 1 395 ? 12.305 15.242 -13.852 1 76.44 395 GLN A N 1
ATOM 2890 C CA . GLN A 1 395 ? 12.359 13.883 -13.32 1 76.44 395 GLN A CA 1
ATOM 2891 C C . GLN A 1 395 ? 11.102 13.562 -12.516 1 76.44 395 GLN A C 1
ATOM 2893 O O . GLN A 1 395 ? 10.758 14.281 -11.578 1 76.44 395 GLN A O 1
ATOM 2898 N N . LEU A 1 396 ? 10.344 12.562 -13.008 1 79.19 396 LEU A N 1
ATOM 2899 C CA . LEU A 1 396 ? 9.18 12.078 -12.281 1 79.19 396 LEU A CA 1
ATOM 2900 C C . LEU A 1 396 ? 9.508 10.781 -11.539 1 79.19 396 LEU A C 1
ATOM 2902 O O . LEU A 1 396 ? 10.039 9.844 -12.125 1 79.19 396 LEU A O 1
ATOM 2906 N N . LYS A 1 397 ? 9.312 10.812 -10.188 1 83.56 397 LYS A N 1
ATOM 2907 C CA . LYS A 1 397 ? 9.578 9.633 -9.375 1 83.56 397 LYS A CA 1
ATOM 2908 C C . LYS A 1 397 ? 8.523 9.469 -8.281 1 83.56 397 LYS A C 1
ATOM 2910 O O . LYS A 1 397 ? 7.805 10.414 -7.961 1 83.56 397 LYS A O 1
ATOM 2915 N N . GLY A 1 398 ? 8.328 8.258 -7.844 1 86.62 398 GLY A N 1
ATOM 2916 C CA . GLY A 1 398 ? 7.477 8 -6.691 1 86.62 398 GLY A CA 1
ATOM 2917 C C . GLY A 1 398 ? 6.016 8.32 -6.941 1 86.62 398 GLY A C 1
ATOM 2918 O O . GLY A 1 398 ? 5.438 7.867 -7.934 1 86.62 398 GLY A O 1
ATOM 2919 N N . MET A 1 399 ? 5.496 9.094 -6.066 1 85 399 MET A N 1
ATOM 2920 C CA . MET A 1 399 ? 4.07 9.391 -6.129 1 85 399 MET A CA 1
ATOM 2921 C C . MET A 1 399 ? 3.736 10.195 -7.383 1 85 399 MET A C 1
ATOM 2923 O O . MET A 1 399 ? 2.662 10.031 -7.961 1 85 399 MET A O 1
ATOM 2927 N N . ALA A 1 400 ? 4.66 11.047 -7.816 1 83.5 400 ALA A N 1
ATOM 2928 C CA . ALA A 1 400 ? 4.422 11.844 -9.016 1 83.5 400 ALA A CA 1
ATOM 2929 C C . ALA A 1 400 ? 4.297 10.953 -10.25 1 83.5 400 ALA A C 1
ATOM 2931 O O . ALA A 1 400 ? 3.375 11.117 -11.055 1 83.5 400 ALA A O 1
ATOM 2932 N N . LEU A 1 401 ? 5.211 10.062 -10.375 1 87.62 401 LEU A N 1
ATOM 2933 C CA . LEU A 1 401 ? 5.172 9.133 -11.5 1 87.62 401 LEU A CA 1
ATOM 2934 C C . LEU A 1 401 ? 3.938 8.25 -11.43 1 87.62 401 LEU A C 1
ATOM 2936 O O . LEU A 1 401 ? 3.268 8.023 -12.445 1 87.62 401 LEU A O 1
ATOM 2940 N N . GLY A 1 402 ? 3.607 7.746 -10.25 1 90.38 402 GLY A N 1
ATOM 2941 C CA . GLY A 1 402 ? 2.408 6.941 -10.062 1 90.38 402 GLY A CA 1
ATOM 2942 C C . GLY A 1 402 ? 1.136 7.676 -10.445 1 90.38 402 GLY A C 1
ATOM 2943 O O . GLY A 1 402 ? 0.223 7.086 -11.023 1 90.38 402 GLY A O 1
ATOM 2944 N N . THR A 1 403 ? 1.096 8.922 -10.125 1 88.12 403 THR A N 1
ATOM 2945 C CA . THR A 1 403 ? -0.078 9.742 -10.414 1 88.12 403 THR A CA 1
ATOM 2946 C C . THR A 1 403 ? -0.247 9.93 -11.914 1 88.12 403 THR A C 1
ATOM 2948 O O . THR A 1 403 ? -1.343 9.75 -12.453 1 88.12 403 THR A O 1
ATOM 2951 N N . VAL A 1 404 ? 0.817 10.258 -12.586 1 87.69 404 VAL A N 1
ATOM 2952 C CA . VAL A 1 404 ? 0.757 10.508 -14.023 1 87.69 404 VAL A CA 1
ATOM 2953 C C . VAL A 1 404 ? 0.382 9.219 -14.758 1 87.69 404 VAL A C 1
ATOM 2955 O O . VAL A 1 404 ? -0.476 9.227 -15.641 1 87.69 404 VAL A O 1
ATOM 2958 N N . VAL A 1 405 ? 0.996 8.164 -14.383 1 91.88 405 VAL A N 1
ATOM 2959 C CA . VAL A 1 405 ? 0.723 6.883 -15.016 1 91.88 405 VAL A CA 1
ATOM 2960 C C . VAL A 1 405 ? -0.715 6.457 -14.727 1 91.88 405 VAL A C 1
ATOM 2962 O O . VAL A 1 405 ? -1.418 5.969 -15.617 1 91.88 405 VAL A O 1
ATOM 2965 N N . GLY A 1 406 ? -1.132 6.625 -13.477 1 92.88 406 GLY A N 1
ATOM 2966 C CA . GLY A 1 406 ? -2.496 6.289 -13.102 1 92.88 406 GLY A CA 1
ATOM 2967 C C . GLY A 1 406 ? -3.537 7.082 -13.867 1 92.88 406 GLY A C 1
ATOM 2968 O O . GLY A 1 406 ? -4.535 6.527 -14.336 1 92.88 406 GLY A O 1
ATOM 2969 N N . MET A 1 407 ? -3.299 8.359 -14.008 1 91.38 407 MET A N 1
ATOM 2970 C CA . MET A 1 407 ? -4.223 9.219 -14.742 1 91.38 407 MET A CA 1
ATOM 2971 C C . MET A 1 407 ? -4.277 8.828 -16.219 1 91.38 407 MET A C 1
ATOM 2973 O O . MET A 1 407 ? -5.359 8.75 -16.797 1 91.38 407 MET A O 1
ATOM 2977 N N . ALA A 1 408 ? -3.156 8.609 -16.781 1 93.31 408 ALA A N 1
ATOM 2978 C CA . ALA A 1 408 ? -3.094 8.211 -18.188 1 93.31 408 ALA A CA 1
ATOM 2979 C C . ALA A 1 408 ? -3.852 6.91 -18.422 1 93.31 408 ALA A C 1
ATOM 2981 O O . ALA A 1 408 ? -4.645 6.805 -19.359 1 93.31 408 ALA A O 1
ATOM 2982 N N . LEU A 1 409 ? -3.621 5.965 -17.609 1 95.06 409 LEU A N 1
ATOM 2983 C CA . LEU A 1 409 ? -4.281 4.672 -17.75 1 95.06 409 LEU A CA 1
ATOM 2984 C C . LEU A 1 409 ? -5.789 4.809 -17.562 1 95.06 409 LEU A C 1
ATOM 2986 O O . LEU A 1 409 ? -6.57 4.172 -18.266 1 95.06 409 LEU A O 1
ATOM 2990 N N . SER A 1 410 ? -6.141 5.613 -16.578 1 94.31 410 SER A N 1
ATOM 2991 C CA . SER A 1 410 ? -7.562 5.82 -16.312 1 94.31 410 SER A CA 1
ATOM 2992 C C . SER A 1 410 ? -8.266 6.418 -17.531 1 94.31 410 SER A C 1
ATOM 2994 O O . SER A 1 410 ? -9.375 5.996 -17.875 1 94.31 410 SER A O 1
ATOM 2996 N N . MET A 1 411 ? -7.648 7.348 -18.141 1 94.75 411 MET A N 1
ATOM 2997 C CA . MET A 1 411 ? -8.227 7.992 -19.328 1 94.75 411 MET A CA 1
ATOM 2998 C C . MET A 1 411 ? -8.32 7.012 -20.484 1 94.75 411 MET A C 1
ATOM 3000 O O . MET A 1 411 ? -9.32 6.98 -21.203 1 94.75 411 MET A O 1
ATOM 3004 N N . ILE A 1 412 ? -7.344 6.23 -20.641 1 95.44 412 ILE A N 1
ATOM 3005 C CA . ILE A 1 412 ? -7.328 5.246 -21.719 1 95.44 412 ILE A CA 1
ATOM 3006 C C . ILE A 1 412 ? -8.414 4.203 -21.469 1 95.44 412 ILE A C 1
ATOM 3008 O O . ILE A 1 412 ? -9.148 3.838 -22.406 1 95.44 412 ILE A O 1
ATOM 3012 N N . PHE A 1 413 ? -8.492 3.736 -20.266 1 93.69 413 PHE A N 1
ATOM 3013 C CA . PHE A 1 413 ? -9.508 2.738 -19.938 1 93.69 413 PHE A CA 1
ATOM 3014 C C . PHE A 1 413 ? -10.906 3.301 -20.156 1 93.69 413 PHE A C 1
ATOM 3016 O O . PHE A 1 413 ? -11.805 2.59 -20.609 1 93.69 413 PHE A O 1
ATOM 3023 N N . HIS A 1 414 ? -11.047 4.555 -19.812 1 91.75 414 HIS A N 1
ATOM 3024 C CA . HIS A 1 414 ? -12.336 5.195 -20.031 1 91.75 414 HIS A CA 1
ATOM 3025 C C . HIS A 1 414 ? -12.656 5.297 -21.531 1 91.75 414 HIS A C 1
ATOM 3027 O O . HIS A 1 414 ? -13.797 5.066 -21.938 1 91.75 414 HIS A O 1
ATOM 3033 N N . LEU A 1 415 ? -11.664 5.648 -22.266 1 92.25 415 LEU A N 1
ATOM 3034 C CA . LEU A 1 415 ? -11.844 5.746 -23.703 1 92.25 415 LEU A CA 1
ATOM 3035 C C . LEU A 1 415 ? -12.195 4.387 -24.312 1 92.25 415 LEU A C 1
ATOM 3037 O O . LEU A 1 415 ? -13.07 4.297 -25.172 1 92.25 415 LEU A O 1
ATOM 3041 N N . LEU A 1 416 ? -11.586 3.357 -23.875 1 92.31 416 LEU A N 1
ATOM 3042 C CA . LEU A 1 416 ? -11.867 2.012 -24.359 1 92.31 416 LEU A CA 1
ATOM 3043 C C . LEU A 1 416 ? -13.281 1.583 -23.984 1 92.31 416 LEU A C 1
ATOM 3045 O O . LEU A 1 416 ? -13.969 0.922 -24.766 1 92.31 416 LEU A O 1
ATOM 3049 N N . ASP A 1 417 ? -13.633 1.957 -22.797 1 89.06 417 ASP A N 1
ATOM 3050 C CA . ASP A 1 417 ? -14.984 1.632 -22.344 1 89.06 417 ASP A CA 1
ATOM 3051 C C . ASP A 1 417 ? -16.031 2.383 -23.156 1 89.06 417 ASP A C 1
ATOM 3053 O O . ASP A 1 417 ? -17.062 1.817 -23.516 1 89.06 417 ASP A O 1
ATOM 3057 N N . HIS A 1 418 ? -15.773 3.598 -23.422 1 88.62 418 HIS A N 1
ATOM 3058 C CA . HIS A 1 418 ? -16.688 4.418 -24.203 1 88.62 418 HIS A CA 1
ATOM 3059 C C . HIS A 1 418 ? -16.812 3.9 -25.641 1 88.62 418 HIS A C 1
ATOM 3061 O O . HIS A 1 418 ? -17.875 4.035 -26.266 1 88.62 418 HIS A O 1
ATOM 3067 N N . LEU A 1 419 ? -15.766 3.252 -26.125 1 90.44 419 LEU A N 1
ATOM 3068 C CA . LEU A 1 419 ? -15.773 2.703 -27.469 1 90.44 419 LEU A CA 1
ATOM 3069 C C . LEU A 1 419 ? -16.359 1.297 -27.484 1 90.44 419 LEU A C 1
ATOM 3071 O O . LEU A 1 419 ? -16.469 0.676 -28.547 1 90.44 419 LEU A O 1
ATOM 3075 N N . GLY A 1 420 ? -16.75 0.749 -26.344 1 84.56 420 GLY A N 1
ATOM 3076 C CA . GLY A 1 420 ? -17.375 -0.562 -26.234 1 84.56 420 GLY A CA 1
ATOM 3077 C C . GLY A 1 420 ? -16.375 -1.703 -26.406 1 84.56 420 GLY A C 1
ATOM 3078 O O . GLY A 1 420 ? -16.766 -2.799 -26.828 1 84.56 420 GLY A O 1
ATOM 3079 N N . LEU A 1 421 ? -15.172 -1.451 -26.094 1 86 421 LEU A N 1
ATOM 3080 C CA . LEU A 1 421 ? -14.133 -2.443 -26.359 1 86 421 LEU A CA 1
ATOM 3081 C C . LEU A 1 421 ? -13.773 -3.203 -25.078 1 86 421 LEU A C 1
ATOM 3083 O O . LEU A 1 421 ? -12.945 -4.121 -25.109 1 86 421 LEU A O 1
ATOM 3087 N N . THR A 1 422 ? -14.383 -2.902 -24.016 1 84.5 422 THR A N 1
ATOM 3088 C CA . THR A 1 422 ? -14.023 -3.549 -22.766 1 84.5 422 THR A CA 1
ATOM 3089 C C . THR A 1 422 ? -14.953 -4.73 -22.484 1 84.5 422 THR A C 1
ATOM 3091 O O . THR A 1 422 ? -16.062 -4.785 -23 1 84.5 422 THR A O 1
ATOM 3094 N N . ASN A 1 423 ? -14.406 -5.758 -21.781 1 76.62 423 ASN A N 1
ATOM 3095 C CA . ASN A 1 423 ? -15.164 -6.949 -21.438 1 76.62 423 ASN A CA 1
ATOM 3096 C C . ASN A 1 423 ? -15.961 -6.746 -20.141 1 76.62 423 ASN A C 1
ATOM 3098 O O . ASN A 1 423 ? -16.578 -7.684 -19.641 1 76.62 423 ASN A O 1
ATOM 3102 N N . GLN A 1 424 ? -15.922 -5.625 -19.578 1 67.62 424 GLN A N 1
ATOM 3103 C CA . GLN A 1 424 ? -16.609 -5.398 -18.312 1 67.62 424 GLN A CA 1
ATOM 3104 C C . GLN A 1 424 ? -18.078 -5.059 -18.531 1 67.62 424 GLN A C 1
ATOM 3106 O O . GLN A 1 424 ? -18.422 -4.371 -19.5 1 67.62 424 GLN A O 1
ATOM 3111 N N . PRO A 1 425 ? -18.953 -5.91 -17.891 1 52.94 425 PRO A N 1
ATOM 3112 C CA . PRO A 1 425 ? -20.359 -5.543 -18.062 1 52.94 425 PRO A CA 1
ATOM 3113 C C . PRO A 1 425 ? -20.641 -4.074 -17.75 1 52.94 425 PRO A C 1
ATOM 3115 O O . PRO A 1 425 ? -19.984 -3.498 -16.875 1 52.94 425 PRO A O 1
ATOM 3118 N N . ALA A 1 426 ? -21.234 -3.455 -18.688 1 43 426 ALA A N 1
ATOM 3119 C CA . ALA A 1 426 ? -21.672 -2.078 -18.484 1 43 426 ALA A CA 1
ATOM 3120 C C . ALA A 1 426 ? -22.406 -1.935 -17.156 1 43 426 ALA A C 1
ATOM 3122 O O . ALA A 1 426 ? -23.062 -2.875 -16.688 1 43 426 ALA A O 1
ATOM 3123 N N . GLU A 1 427 ? -21.844 -1.096 -16.219 1 39.44 427 GLU A N 1
ATOM 3124 C CA . GLU A 1 427 ? -22.672 -0.695 -15.094 1 39.44 427 GLU A CA 1
ATOM 3125 C C . GLU A 1 427 ? -24.109 -0.467 -15.516 1 39.44 427 GLU A C 1
ATOM 3127 O O . GLU A 1 427 ? -24.406 0.44 -16.297 1 39.44 427 GLU A O 1
ATOM 3132 N N . HIS A 1 428 ? -24.875 -1.402 -16.016 1 29.81 428 HIS A N 1
ATOM 3133 C CA . HIS A 1 428 ? -26.266 -0.976 -15.961 1 29.81 428 HIS A CA 1
ATOM 3134 C C . HIS A 1 428 ? -26.734 -0.82 -14.516 1 29.81 428 HIS A C 1
ATOM 3136 O O . HIS A 1 428 ? -26.344 -1.599 -13.641 1 29.81 428 HIS A O 1
ATOM 3142 N N . MET B 1 1 ? -27.781 -15.578 -22.906 1 32.06 1 MET B N 1
ATOM 3143 C CA . MET B 1 1 ? -28.188 -16.812 -22.219 1 32.06 1 MET B CA 1
ATOM 3144 C C . MET B 1 1 ? -27.328 -17.031 -20.984 1 32.06 1 MET B C 1
ATOM 3146 O O . MET B 1 1 ? -26.094 -16.969 -21.047 1 32.06 1 MET B O 1
ATOM 3150 N N . SER B 1 2 ? -27.797 -16.766 -19.812 1 46.84 2 SER B N 1
ATOM 3151 C CA . SER B 1 2 ? -27.141 -16.812 -18.516 1 46.84 2 SER B CA 1
ATOM 3152 C C . SER B 1 2 ? -26.297 -18.062 -18.359 1 46.84 2 SER B C 1
ATOM 3154 O O . SER B 1 2 ? -26.766 -19.172 -18.609 1 46.84 2 SER B O 1
ATOM 3156 N N . ARG B 1 3 ? -25.109 -18 -18.609 1 56.09 3 ARG B N 1
ATOM 3157 C CA . ARG B 1 3 ? -24.234 -19.172 -18.562 1 56.09 3 ARG B CA 1
ATOM 3158 C C . ARG B 1 3 ? -24.547 -20.031 -17.344 1 56.09 3 ARG B C 1
ATOM 3160 O O . ARG B 1 3 ? -24.656 -19.531 -16.234 1 56.09 3 ARG B O 1
ATOM 3167 N N . ARG B 1 4 ? -24.953 -21.156 -17.578 1 76.69 4 ARG B N 1
ATOM 3168 C CA . ARG B 1 4 ? -25.219 -22.156 -16.547 1 76.69 4 ARG B CA 1
ATOM 3169 C C . ARG B 1 4 ? -24.047 -22.266 -15.578 1 76.69 4 ARG B C 1
ATOM 3171 O O . ARG B 1 4 ? -22.891 -22.234 -15.992 1 76.69 4 ARG B O 1
ATOM 3178 N N . ILE B 1 5 ? -24.281 -22.188 -14.211 1 86.38 5 ILE B N 1
ATOM 3179 C CA . ILE B 1 5 ? -23.297 -22.344 -13.148 1 86.38 5 ILE B CA 1
ATOM 3180 C C . ILE B 1 5 ? -23 -23.828 -12.938 1 86.38 5 ILE B C 1
ATOM 3182 O O . ILE B 1 5 ? -23.922 -24.641 -12.797 1 86.38 5 ILE B O 1
ATOM 3186 N N . ILE B 1 6 ? -21.797 -24.266 -13.156 1 91.19 6 ILE B N 1
ATOM 3187 C CA . ILE B 1 6 ? -21.359 -25.625 -12.836 1 91.19 6 ILE B CA 1
ATOM 3188 C C . ILE B 1 6 ? -20.859 -25.672 -11.391 1 91.19 6 ILE B C 1
ATOM 3190 O O . ILE B 1 6 ? -19.891 -25 -11.031 1 91.19 6 ILE B O 1
ATOM 3194 N N . GLN B 1 7 ? -21.484 -26.516 -10.68 1 92.19 7 GLN B N 1
ATOM 3195 C CA . GLN B 1 7 ? -21.234 -26.531 -9.242 1 92.19 7 GLN B CA 1
ATOM 3196 C C . GLN B 1 7 ? -19.984 -27.344 -8.906 1 92.19 7 GLN B C 1
ATOM 3198 O O . GLN B 1 7 ? -19.453 -28.062 -9.75 1 92.19 7 GLN B O 1
ATOM 3203 N N . VAL B 1 8 ? -19.562 -27.328 -7.688 1 93.94 8 VAL B N 1
ATOM 3204 C CA . VAL B 1 8 ? -18.281 -27.828 -7.195 1 93.94 8 VAL B CA 1
ATOM 3205 C C . VAL B 1 8 ? -18.203 -29.344 -7.395 1 93.94 8 VAL B C 1
ATOM 3207 O O . VAL B 1 8 ? -17.172 -29.859 -7.816 1 93.94 8 VAL B O 1
ATOM 3210 N N . ASP B 1 9 ? -19.281 -30 -7.254 1 91.69 9 ASP B N 1
ATOM 3211 C CA . ASP B 1 9 ? -19.281 -31.469 -7.246 1 91.69 9 ASP B CA 1
ATOM 3212 C C . ASP B 1 9 ? -19.688 -32 -8.609 1 91.69 9 ASP B C 1
ATOM 3214 O O . ASP B 1 9 ? -19.656 -33.219 -8.828 1 91.69 9 ASP B O 1
ATOM 3218 N N . GLU B 1 10 ? -19.953 -31.141 -9.43 1 91.06 10 GLU B N 1
ATOM 3219 C CA . GLU B 1 10 ? -20.438 -31.578 -10.734 1 91.06 10 GLU B CA 1
ATOM 3220 C C . GLU B 1 10 ? -19.281 -32 -11.633 1 91.06 10 GLU B C 1
ATOM 3222 O O . GLU B 1 10 ? -18.281 -31.297 -11.75 1 91.06 10 GLU B O 1
ATOM 3227 N N . LYS B 1 11 ? -19.547 -33.156 -12.258 1 91 11 LYS B N 1
ATOM 3228 C CA . LYS B 1 11 ? -18.547 -33.656 -13.203 1 91 11 LYS B CA 1
ATOM 3229 C C . LYS B 1 11 ? -18.781 -33.094 -14.602 1 91 11 LYS B C 1
ATOM 3231 O O . LYS B 1 11 ? -19.922 -33 -15.062 1 91 11 LYS B O 1
ATOM 3236 N N . VAL B 1 12 ? -17.75 -32.656 -15.148 1 88.69 12 VAL B N 1
ATOM 3237 C CA . VAL B 1 12 ? -17.812 -32.094 -16.5 1 88.69 12 VAL B CA 1
ATOM 3238 C C . VAL B 1 12 ? -17.234 -33.125 -17.5 1 88.69 12 VAL B C 1
ATOM 3240 O O . VAL B 1 12 ? -16.219 -33.75 -17.234 1 88.69 12 VAL B O 1
ATOM 3243 N N . PRO B 1 13 ? -18 -33.281 -18.531 1 88.31 13 PRO B N 1
ATOM 3244 C CA . PRO B 1 13 ? -17.469 -34.188 -19.562 1 88.31 13 PRO B CA 1
ATOM 3245 C C . PRO B 1 13 ? -16.078 -33.781 -20.047 1 88.31 13 PRO B C 1
ATOM 3247 O O . PRO B 1 13 ? -15.758 -32.594 -20.047 1 88.31 13 PRO B O 1
ATOM 3250 N N . LEU B 1 14 ? -15.344 -34.75 -20.438 1 87.75 14 LEU B N 1
ATOM 3251 C CA . LEU B 1 14 ? -13.938 -34.531 -20.797 1 87.75 14 LEU B CA 1
ATOM 3252 C C . LEU B 1 14 ? -13.805 -33.531 -21.922 1 87.75 14 LEU B C 1
ATOM 3254 O O . LEU B 1 14 ? -12.867 -32.719 -21.922 1 87.75 14 LEU B O 1
ATOM 3258 N N . LEU B 1 15 ? -14.672 -33.562 -22.844 1 87.5 15 LEU B N 1
ATOM 3259 C CA . LEU B 1 15 ? -14.578 -32.688 -24 1 87.5 15 LEU B CA 1
ATOM 3260 C C . LEU B 1 15 ? -14.797 -31.219 -23.578 1 87.5 15 LEU B C 1
ATOM 3262 O O . LEU B 1 15 ? -14.172 -30.312 -24.141 1 87.5 15 LEU B O 1
ATOM 3266 N N . GLN B 1 16 ? -15.609 -31.094 -22.656 1 87.44 16 GLN B N 1
ATOM 3267 C CA . GLN B 1 16 ? -15.867 -29.75 -22.141 1 87.44 16 GLN B CA 1
ATOM 3268 C C . GLN B 1 1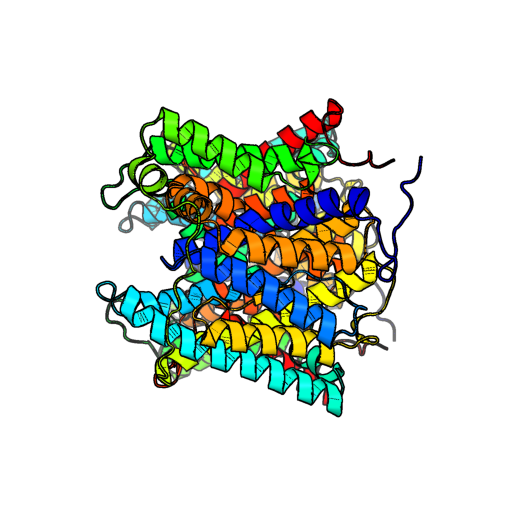6 ? -14.883 -29.375 -21.047 1 87.44 16 GLN B C 1
ATOM 3270 O O . GLN B 1 16 ? -14.531 -28.203 -20.875 1 87.44 16 GLN B O 1
ATOM 3275 N N . GLY B 1 17 ? -14.492 -30.375 -20.359 1 90.44 17 GLY B N 1
ATOM 3276 C CA . GLY B 1 17 ? -13.641 -30.172 -19.203 1 90.44 17 GLY B CA 1
ATOM 3277 C C . GLY B 1 17 ? -12.195 -29.859 -19.562 1 90.44 17 GLY B C 1
ATOM 3278 O O . GLY B 1 17 ? -11.531 -29.078 -18.875 1 90.44 17 GLY B O 1
ATOM 3279 N N . PHE B 1 18 ? -11.766 -30.406 -20.656 1 92.94 18 PHE B N 1
ATOM 3280 C CA . PHE B 1 18 ? -10.359 -30.297 -21.031 1 92.94 18 PHE B CA 1
ATOM 3281 C C . PHE B 1 18 ? -10 -28.844 -21.312 1 92.94 18 PHE B C 1
ATOM 3283 O O . PHE B 1 18 ? -9.039 -28.312 -20.75 1 92.94 18 PHE B O 1
ATOM 3290 N N . PRO B 1 19 ? -10.75 -28.156 -22.156 1 90.44 19 PRO B N 1
ATOM 3291 C CA . PRO B 1 19 ? -10.43 -26.734 -22.375 1 90.44 19 PRO B CA 1
ATOM 3292 C C . PRO B 1 19 ? -10.531 -25.906 -21.109 1 90.44 19 PRO B C 1
ATOM 3294 O O . PRO B 1 19 ? -9.773 -24.953 -20.922 1 90.44 19 PRO B O 1
ATOM 3297 N N . LEU B 1 20 ? -11.414 -26.25 -20.266 1 91.75 20 LEU B N 1
ATOM 3298 C CA . LEU B 1 20 ? -11.586 -25.531 -19.016 1 91.75 20 LEU B CA 1
ATOM 3299 C C . LEU B 1 20 ? -10.391 -25.75 -18.094 1 91.75 20 LEU B C 1
ATOM 3301 O O . LEU B 1 20 ? -9.93 -24.812 -17.438 1 91.75 20 LEU B O 1
ATOM 3305 N N . SER B 1 21 ? -9.953 -26.953 -18.094 1 95.12 21 SER B N 1
ATOM 3306 C CA . SER B 1 21 ? -8.758 -27.266 -17.312 1 95.12 21 SER B CA 1
ATOM 3307 C C . SER B 1 21 ? -7.535 -26.531 -17.859 1 95.12 21 SER B C 1
ATOM 3309 O O . SER B 1 21 ? -6.715 -26.016 -17.094 1 95.12 21 SER B O 1
ATOM 3311 N N . LEU B 1 22 ? -7.422 -26.484 -19.125 1 93 22 LEU B N 1
ATOM 3312 C CA . LEU B 1 22 ? -6.32 -25.781 -19.766 1 93 22 LEU B CA 1
ATOM 3313 C C . LEU B 1 22 ? -6.359 -24.297 -19.422 1 93 22 LEU B C 1
ATOM 3315 O O . LEU B 1 22 ? -5.312 -23.672 -19.234 1 93 22 LEU B O 1
ATOM 3319 N N . GLN B 1 23 ? -7.512 -23.844 -19.344 1 90.12 23 GLN B N 1
ATOM 3320 C CA . GLN B 1 23 ? -7.695 -22.438 -19.016 1 90.12 23 GLN B CA 1
ATOM 3321 C C . GLN B 1 23 ? -7.152 -22.125 -17.625 1 90.12 23 GLN B C 1
ATOM 3323 O O . GLN B 1 23 ? -6.477 -21.109 -17.422 1 90.12 23 GLN B O 1
ATOM 3328 N N . HIS B 1 24 ? -7.453 -22.953 -16.672 1 92.56 24 HIS B N 1
ATOM 3329 C CA . HIS B 1 24 ? -6.938 -22.781 -15.312 1 92.56 24 HIS B CA 1
ATOM 3330 C C . HIS B 1 24 ? -5.414 -22.859 -15.289 1 92.56 24 HIS B C 1
ATOM 3332 O O . HIS B 1 24 ? -4.762 -22.078 -14.602 1 92.56 24 HIS B O 1
ATOM 3338 N N . LEU B 1 25 ? -4.93 -23.766 -16.062 1 92.19 25 LEU B N 1
ATOM 3339 C CA . LEU B 1 25 ? -3.484 -23.938 -16.109 1 92.19 25 LEU B CA 1
ATOM 3340 C C . LEU B 1 25 ? -2.803 -22.719 -16.719 1 92.19 25 LEU B C 1
ATOM 3342 O O . LEU B 1 25 ? -1.799 -22.234 -16.188 1 92.19 25 LEU B O 1
ATOM 3346 N N . PHE B 1 26 ? -3.334 -22.203 -17.734 1 88.56 26 PHE B N 1
ATOM 3347 C CA . PHE B 1 26 ? -2.727 -21.078 -18.422 1 88.56 26 PHE B CA 1
ATOM 3348 C C . PHE B 1 26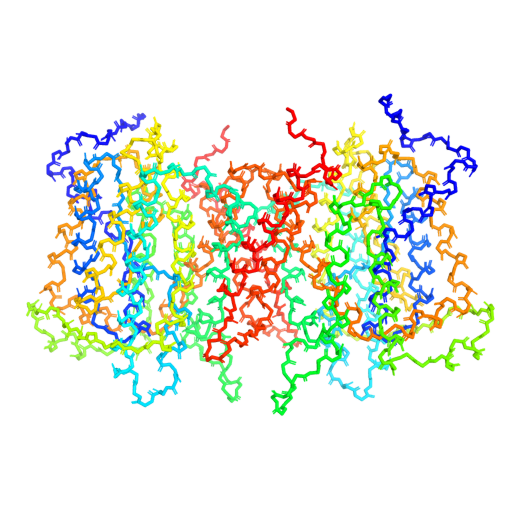 ? -2.877 -19.797 -17.594 1 88.56 26 PHE B C 1
ATOM 3350 O O . PHE B 1 26 ? -2.018 -18.906 -17.641 1 88.56 26 PHE B O 1
ATOM 3357 N N . ALA B 1 27 ? -3.936 -19.75 -16.797 1 85.69 27 ALA B N 1
ATOM 3358 C CA . ALA B 1 27 ? -4.152 -18.578 -15.945 1 85.69 27 ALA B CA 1
ATOM 3359 C C . ALA B 1 27 ? -3.062 -18.453 -14.891 1 85.69 27 ALA B C 1
ATOM 3361 O O . ALA B 1 27 ? -2.689 -17.344 -14.5 1 85.69 27 ALA B O 1
ATOM 3362 N N . MET B 1 28 ? -2.619 -19.578 -14.516 1 86.75 28 MET B N 1
ATOM 3363 C CA . MET B 1 28 ? -1.627 -19.547 -13.445 1 86.75 28 MET B CA 1
ATOM 3364 C C . MET B 1 28 ? -0.214 -19.656 -14.008 1 86.75 28 MET B C 1
ATOM 3366 O O . MET B 1 28 ? 0.759 -19.703 -13.25 1 86.75 28 MET B O 1
ATOM 3370 N N . PHE B 1 29 ? -0.012 -19.719 -15.289 1 81.31 29 PHE B N 1
ATOM 3371 C CA . PHE B 1 29 ? 1.253 -20.047 -15.938 1 81.31 29 PHE B CA 1
ATOM 3372 C C . PHE B 1 29 ? 2.305 -18.984 -15.641 1 81.31 29 PHE B C 1
ATOM 3374 O O . PHE B 1 29 ? 3.465 -19.312 -15.383 1 81.31 29 PHE B O 1
ATOM 3381 N N . GLY B 1 30 ? 1.922 -17.781 -15.68 1 78 30 GLY B N 1
ATOM 3382 C CA . GLY B 1 30 ? 2.863 -16.703 -15.398 1 78 30 GLY B CA 1
ATOM 3383 C C . GLY B 1 30 ? 3.551 -16.859 -14.055 1 78 30 GLY B C 1
ATOM 3384 O O . GLY B 1 30 ? 4.777 -16.781 -13.969 1 78 30 GLY B O 1
ATOM 3385 N N . ALA B 1 31 ? 2.768 -17.109 -13.07 1 79.75 31 ALA B N 1
ATOM 3386 C CA . ALA B 1 31 ? 3.303 -17.25 -11.719 1 79.75 31 ALA B CA 1
ATOM 3387 C C . ALA B 1 31 ? 4.156 -18.516 -11.602 1 79.75 31 ALA B C 1
ATOM 3389 O O . ALA B 1 31 ? 5.18 -18.516 -10.914 1 79.75 31 ALA B O 1
ATOM 3390 N N . SER B 1 32 ? 3.777 -19.578 -12.297 1 83.5 32 SER B N 1
ATOM 3391 C CA . SER B 1 32 ? 4.441 -20.875 -12.195 1 83.5 32 SER B CA 1
ATOM 3392 C C . SER B 1 32 ? 5.809 -20.844 -12.875 1 83.5 32 SER B C 1
ATOM 3394 O O . SER B 1 32 ? 6.684 -21.656 -12.555 1 83.5 32 SER B O 1
ATOM 3396 N N . VAL B 1 33 ? 5.938 -19.938 -13.742 1 85.75 33 VAL B N 1
ATOM 3397 C CA . VAL B 1 33 ? 7.199 -19.906 -14.477 1 85.75 33 VAL B CA 1
ATOM 3398 C C . VAL B 1 33 ? 8.125 -18.844 -13.875 1 85.75 33 VAL B C 1
ATOM 3400 O O . VAL B 1 33 ? 9.344 -18.938 -14.008 1 85.75 33 VAL B O 1
ATOM 3403 N N . LEU B 1 34 ? 7.574 -17.969 -13.195 1 88.06 34 LEU B N 1
ATOM 3404 C CA . LEU B 1 34 ? 8.352 -16.844 -12.695 1 88.06 34 LEU B CA 1
ATOM 3405 C C . LEU B 1 34 ? 9.227 -17.266 -11.523 1 88.06 34 LEU B C 1
ATOM 3407 O O . LEU B 1 34 ? 10.422 -16.953 -11.492 1 88.06 34 LEU B O 1
ATOM 3411 N N . VAL B 1 35 ? 8.688 -17.953 -10.594 1 91.38 35 VAL B N 1
ATOM 3412 C CA . VAL B 1 35 ? 9.383 -18.266 -9.344 1 91.38 35 VAL B CA 1
ATOM 3413 C C . VAL B 1 35 ? 10.602 -19.125 -9.633 1 91.38 35 VAL B C 1
ATOM 3415 O O . VAL B 1 35 ? 11.711 -18.828 -9.188 1 91.38 35 VAL B O 1
ATOM 3418 N N . PRO B 1 36 ? 10.453 -20.172 -10.461 1 91.94 36 PRO B N 1
ATOM 3419 C CA . PRO B 1 36 ? 11.648 -20.969 -10.758 1 91.94 36 PRO B CA 1
ATOM 3420 C C . PRO B 1 36 ? 12.703 -20.188 -11.539 1 91.94 36 PRO B C 1
ATOM 3422 O O . PRO B 1 36 ? 13.898 -20.438 -11.383 1 91.94 36 PRO B O 1
ATOM 3425 N N . THR B 1 37 ? 12.289 -19.312 -12.32 1 87.94 37 THR B N 1
ATOM 3426 C CA . THR B 1 37 ? 13.242 -18.484 -13.047 1 87.94 37 THR B CA 1
ATOM 3427 C C . THR B 1 37 ? 14.016 -17.578 -12.094 1 87.94 37 THR B C 1
ATOM 3429 O O . THR B 1 37 ? 15.234 -17.422 -12.234 1 87.94 37 THR B O 1
ATOM 3432 N N . LEU B 1 38 ? 13.328 -17.062 -11.133 1 88.31 38 LEU B N 1
ATOM 3433 C CA . LEU B 1 38 ? 13.969 -16.188 -10.164 1 88.31 38 LEU B CA 1
ATOM 3434 C C . LEU B 1 38 ? 14.938 -16.969 -9.281 1 88.31 38 LEU B C 1
ATOM 3436 O O . LEU B 1 38 ? 15.992 -16.438 -8.906 1 88.31 38 LEU B O 1
ATOM 3440 N N . PHE B 1 39 ? 14.602 -18.156 -8.984 1 91.88 39 PHE B N 1
ATOM 3441 C CA . PHE B 1 39 ? 15.445 -18.969 -8.117 1 91.88 39 PHE B CA 1
ATOM 3442 C C . PHE B 1 39 ? 16.469 -19.75 -8.93 1 91.88 39 PHE B C 1
ATOM 3444 O O . PHE B 1 39 ? 17.359 -20.375 -8.367 1 91.88 39 PHE B O 1
ATOM 3451 N N . LYS B 1 40 ? 16.391 -19.703 -10.273 1 89.69 40 LYS B N 1
ATOM 3452 C CA . LYS B 1 40 ? 17.281 -20.406 -11.188 1 89.69 40 LYS B CA 1
ATOM 3453 C C . LYS B 1 40 ? 17.203 -21.906 -10.977 1 89.69 40 LYS B C 1
ATOM 3455 O O . LYS B 1 40 ? 18.234 -22.578 -10.844 1 89.69 40 LYS B O 1
ATOM 3460 N N . ILE B 1 41 ? 16.016 -22.375 -10.898 1 93 41 ILE B N 1
ATOM 3461 C CA . ILE B 1 41 ? 15.812 -23.812 -10.781 1 93 41 ILE B CA 1
ATOM 3462 C C . ILE B 1 41 ? 14.984 -24.312 -11.969 1 93 41 ILE B C 1
ATOM 3464 O O . ILE B 1 41 ? 14.477 -23.516 -12.758 1 93 41 ILE B O 1
ATOM 3468 N N . ASP B 1 42 ? 14.875 -25.594 -12.023 1 93.81 42 ASP B N 1
ATOM 3469 C CA . ASP B 1 42 ? 14.133 -26.234 -13.109 1 93.81 42 ASP B CA 1
ATOM 3470 C C . ASP B 1 42 ? 12.633 -25.969 -12.984 1 93.81 42 ASP B C 1
ATOM 3472 O O . ASP B 1 42 ? 12.008 -26.406 -12.016 1 93.81 42 ASP B O 1
ATOM 3476 N N . PRO B 1 43 ? 12.039 -25.312 -14.008 1 94.69 43 PRO B N 1
ATOM 3477 C CA . PRO B 1 43 ? 10.602 -25.047 -13.914 1 94.69 43 PRO B CA 1
ATOM 3478 C C . PRO B 1 43 ? 9.758 -26.312 -13.922 1 94.69 43 PRO B C 1
ATOM 3480 O O . PRO B 1 43 ? 8.625 -26.312 -13.445 1 94.69 43 PRO B O 1
ATOM 3483 N N . ALA B 1 44 ? 10.375 -27.375 -14.391 1 95.56 44 ALA B N 1
ATOM 3484 C CA . ALA B 1 44 ? 9.641 -28.641 -14.492 1 95.56 44 ALA B CA 1
ATOM 3485 C C . ALA B 1 44 ? 9.258 -29.156 -13.109 1 95.56 44 ALA B C 1
ATOM 3487 O O . ALA B 1 44 ? 8.164 -29.703 -12.922 1 95.56 44 ALA B O 1
ATOM 3488 N N . ILE B 1 45 ? 10.109 -29.031 -12.172 1 96.56 45 ILE B N 1
ATOM 3489 C CA . ILE B 1 45 ? 9.836 -29.547 -10.836 1 96.56 45 ILE B CA 1
ATOM 3490 C C . ILE B 1 45 ? 8.719 -28.734 -10.188 1 96.56 45 ILE B C 1
ATOM 3492 O O . ILE B 1 45 ? 7.93 -29.266 -9.406 1 96.56 45 ILE B O 1
ATOM 3496 N N . VAL B 1 46 ? 8.664 -27.438 -10.492 1 96.5 46 VAL B N 1
ATOM 3497 C CA . VAL B 1 46 ? 7.633 -26.562 -9.961 1 96.5 46 VAL B CA 1
ATOM 3498 C C . VAL B 1 46 ? 6.273 -26.938 -10.539 1 96.5 46 VAL B C 1
ATOM 3500 O O . VAL B 1 46 ? 5.289 -27.047 -9.805 1 96.5 46 VAL B O 1
ATOM 3503 N N . LEU B 1 47 ? 6.254 -27.203 -11.836 1 95.81 47 LEU B N 1
ATOM 3504 C CA . LEU B 1 47 ? 5.016 -27.625 -12.484 1 95.81 47 LEU B CA 1
ATOM 3505 C C . LEU B 1 47 ? 4.535 -28.953 -11.914 1 95.81 47 LEU B C 1
ATOM 3507 O O . LEU B 1 47 ? 3.338 -29.141 -11.68 1 95.81 47 LEU B O 1
ATOM 3511 N N . LEU B 1 48 ? 5.469 -29.797 -11.719 1 97.06 48 LEU B N 1
ATOM 3512 C CA . LEU B 1 48 ? 5.145 -31.125 -11.172 1 97.06 48 LEU B CA 1
ATOM 3513 C C . LEU B 1 48 ? 4.496 -31 -9.805 1 97.06 48 LEU B C 1
ATOM 3515 O O . LEU B 1 48 ? 3.428 -31.562 -9.562 1 97.06 48 LEU B O 1
ATOM 3519 N N . MET B 1 49 ? 5.074 -30.219 -8.992 1 97.12 49 MET B N 1
ATOM 3520 C CA . MET B 1 49 ? 4.609 -30.141 -7.613 1 97.12 49 MET B CA 1
ATOM 3521 C C . MET B 1 49 ? 3.357 -29.281 -7.508 1 97.12 49 MET B C 1
ATOM 3523 O O . MET B 1 49 ? 2.549 -29.453 -6.598 1 97.12 49 MET B O 1
ATOM 3527 N N . ASN B 1 50 ? 3.166 -28.281 -8.406 1 96.62 50 ASN B N 1
ATOM 3528 C CA . ASN B 1 50 ? 1.889 -27.578 -8.477 1 96.62 50 ASN B CA 1
ATOM 3529 C C . ASN B 1 50 ? 0.729 -28.547 -8.703 1 96.62 50 ASN B C 1
ATOM 3531 O O . ASN B 1 50 ? -0.302 -28.453 -8.031 1 96.62 50 ASN B O 1
ATOM 3535 N N . GLY B 1 51 ? 0.993 -29.438 -9.656 1 97.5 51 GLY B N 1
ATOM 3536 C CA . GLY B 1 51 ? -0.034 -30.422 -9.953 1 97.5 51 GLY B CA 1
ATOM 3537 C C . GLY B 1 51 ? -0.281 -31.391 -8.812 1 97.5 51 GLY B C 1
ATOM 3538 O O . GLY B 1 51 ? -1.423 -31.578 -8.383 1 97.5 51 GLY B O 1
ATOM 3539 N N . ILE B 1 52 ? 0.778 -31.953 -8.281 1 98.19 52 ILE B N 1
ATOM 3540 C CA . ILE B 1 52 ? 0.667 -32.906 -7.188 1 98.19 52 ILE B CA 1
ATOM 3541 C C . ILE B 1 52 ? 0.056 -32.25 -5.965 1 98.19 52 ILE B C 1
ATOM 3543 O O . ILE B 1 52 ? -0.836 -32.781 -5.32 1 98.19 52 ILE B O 1
ATOM 3547 N N . GLY B 1 53 ? 0.591 -31.094 -5.656 1 98 53 GLY B N 1
ATOM 3548 C CA . GLY B 1 53 ? 0.059 -30.344 -4.527 1 98 53 GLY B CA 1
ATOM 3549 C C . GLY B 1 53 ? -1.428 -30.062 -4.645 1 98 53 GLY B C 1
ATOM 3550 O O . GLY B 1 53 ? -2.162 -30.172 -3.66 1 98 53 GLY B O 1
ATOM 3551 N N . THR B 1 54 ? -1.861 -29.688 -5.816 1 98 54 THR B N 1
ATOM 3552 C CA . THR B 1 54 ? -3.273 -29.422 -6.059 1 98 54 THR B CA 1
ATOM 3553 C C . THR B 1 54 ? -4.117 -30.656 -5.816 1 98 54 THR B C 1
ATOM 3555 O O . THR B 1 54 ? -5.18 -30.594 -5.195 1 98 54 THR B O 1
ATOM 3558 N N . LEU B 1 55 ? -3.637 -31.812 -6.316 1 98.38 55 LEU B N 1
ATOM 3559 C CA . LEU B 1 55 ? -4.371 -33.062 -6.133 1 98.38 55 LEU B CA 1
ATOM 3560 C C . LEU B 1 55 ? -4.453 -33.438 -4.656 1 98.38 55 LEU B C 1
ATOM 3562 O O . LEU B 1 55 ? -5.496 -33.875 -4.184 1 98.38 55 LEU B O 1
ATOM 3566 N N . ILE B 1 56 ? -3.393 -33.188 -3.93 1 98.31 56 ILE B N 1
ATOM 3567 C CA . ILE B 1 56 ? -3.381 -33.469 -2.494 1 98.31 56 ILE B CA 1
ATOM 3568 C C . ILE B 1 56 ? -4.387 -32.531 -1.797 1 98.31 56 ILE B C 1
ATOM 3570 O O . ILE B 1 56 ? -5.16 -33 -0.947 1 98.31 56 ILE B O 1
ATOM 3574 N N . TYR B 1 57 ? -4.336 -31.312 -2.131 1 98.06 57 TYR B N 1
ATOM 3575 C CA . TYR B 1 57 ? -5.254 -30.328 -1.565 1 98.06 57 TYR B CA 1
ATOM 3576 C C . TYR B 1 57 ? -6.703 -30.734 -1.791 1 98.06 57 TYR B C 1
ATOM 3578 O O . TYR B 1 57 ? -7.516 -30.703 -0.865 1 98.06 57 TYR B O 1
ATOM 3586 N N . LEU B 1 58 ? -7.035 -31.125 -3.041 1 98 58 LEU B N 1
ATOM 3587 C CA . LEU B 1 58 ? -8.391 -31.531 -3.379 1 98 58 LEU B CA 1
ATOM 3588 C C . LEU B 1 58 ? -8.805 -32.781 -2.594 1 98 58 LEU B C 1
ATOM 3590 O O . LEU B 1 58 ? -9.945 -32.875 -2.143 1 98 58 LEU B O 1
ATOM 3594 N N . PHE B 1 59 ? -7.898 -33.656 -2.455 1 98 59 PHE B N 1
ATOM 3595 C CA . PHE B 1 59 ? -8.172 -34.875 -1.73 1 98 59 PHE B CA 1
ATOM 3596 C C . PHE B 1 59 ? -8.43 -34.594 -0.256 1 98 59 PHE B C 1
ATOM 3598 O O . PHE B 1 59 ? -9.406 -35.094 0.315 1 98 59 PHE B O 1
ATOM 3605 N N . ILE B 1 60 ? -7.605 -33.812 0.372 1 97.88 60 ILE B N 1
ATOM 3606 C CA . ILE B 1 60 ? -7.695 -33.531 1.799 1 97.88 60 ILE B CA 1
ATOM 3607 C C . ILE B 1 60 ? -8.961 -32.719 2.084 1 97.88 60 ILE B C 1
ATOM 3609 O O . ILE B 1 60 ? -9.602 -32.906 3.121 1 97.88 60 ILE B O 1
ATOM 3613 N N . CYS B 1 61 ? -9.312 -31.859 1.161 1 97.56 61 CYS B N 1
ATOM 3614 C CA . CYS B 1 61 ? -10.516 -31.047 1.318 1 97.56 61 CYS B CA 1
ATOM 3615 C C . CYS B 1 61 ? -11.758 -31.812 0.89 1 97.56 61 CYS B C 1
ATOM 3617 O O . CYS B 1 61 ? -12.844 -31.234 0.785 1 97.56 61 CYS B O 1
ATOM 3619 N N . LYS B 1 62 ? -11.648 -33.094 0.532 1 97.06 62 LYS B N 1
ATOM 3620 C CA . LYS B 1 62 ? -12.742 -34 0.194 1 97.06 62 LYS B CA 1
ATOM 3621 C C . LYS B 1 62 ? -13.477 -33.531 -1.061 1 97.06 62 LYS B C 1
ATOM 3623 O O . LYS B 1 62 ? -14.695 -33.688 -1.169 1 97.06 62 LYS B O 1
ATOM 3628 N N . GLY B 1 63 ? -12.773 -32.844 -1.843 1 96.38 63 GLY B N 1
ATOM 3629 C CA . GLY B 1 63 ? -13.336 -32.375 -3.104 1 96.38 63 GLY B CA 1
ATOM 3630 C C . GLY B 1 63 ? -14.375 -31.281 -2.934 1 96.38 63 GLY B C 1
ATOM 3631 O O . GLY B 1 63 ? -15.258 -31.125 -3.773 1 96.38 63 GLY B O 1
ATOM 3632 N N . LYS B 1 64 ? -14.25 -30.516 -1.902 1 96.5 64 LYS B N 1
ATOM 3633 C CA . LYS B 1 64 ? -15.281 -29.516 -1.634 1 96.5 64 LYS B CA 1
ATOM 3634 C C . LYS B 1 64 ? -14.75 -28.109 -1.866 1 96.5 64 LYS B C 1
ATOM 3636 O O . LYS B 1 64 ? -15.531 -27.156 -1.99 1 96.5 64 LYS B O 1
ATOM 3641 N N . ALA B 1 65 ? -13.461 -28.016 -1.899 1 96.06 65 ALA B N 1
ATOM 3642 C CA . ALA B 1 65 ? -12.844 -26.703 -2.08 1 96.06 65 ALA B CA 1
ATOM 3643 C C . ALA B 1 65 ? -12.031 -26.656 -3.371 1 96.06 65 ALA B C 1
ATOM 3645 O O . ALA B 1 65 ? -10.867 -27.078 -3.396 1 96.06 65 ALA B O 1
ATOM 3646 N N . PRO B 1 66 ? -12.602 -26.062 -4.379 1 95.81 66 PRO B N 1
ATOM 3647 C CA . PRO B 1 66 ? -11.852 -25.969 -5.633 1 95.81 66 PRO B CA 1
ATOM 3648 C C . PRO B 1 66 ? -10.742 -24.906 -5.578 1 95.81 66 PRO B C 1
ATOM 3650 O O . PRO B 1 66 ? -11.031 -23.719 -5.469 1 95.81 66 PRO B O 1
ATOM 3653 N N . ALA B 1 67 ? -9.539 -25.328 -5.609 1 95.44 67 ALA B N 1
ATOM 3654 C CA . ALA B 1 67 ? -8.398 -24.422 -5.621 1 95.44 67 ALA B CA 1
ATOM 3655 C C . ALA B 1 67 ? -7.18 -25.078 -6.27 1 95.44 67 ALA B C 1
ATOM 3657 O O . ALA B 1 67 ? -6.934 -26.266 -6.086 1 95.44 67 ALA B O 1
ATOM 3658 N N . PHE B 1 68 ? -6.543 -24.281 -7.07 1 95.62 68 PHE B N 1
ATOM 3659 C CA . PHE B 1 68 ? -5.262 -24.688 -7.645 1 95.62 68 PHE B CA 1
ATOM 3660 C C . PHE B 1 68 ? -4.105 -24.156 -6.812 1 95.62 68 PHE B C 1
ATOM 3662 O O . PHE B 1 68 ? -4.125 -23 -6.383 1 95.62 68 PHE B O 1
ATOM 3669 N N . LEU B 1 69 ? -3.145 -25.016 -6.496 1 96.12 69 LEU B N 1
ATOM 3670 C CA . LEU B 1 69 ? -1.968 -24.609 -5.734 1 96.12 69 LEU B CA 1
ATOM 3671 C C . LEU B 1 69 ? -0.807 -24.281 -6.664 1 96.12 69 LEU B C 1
ATOM 3673 O O . LEU B 1 69 ? -0.546 -25 -7.625 1 96.12 69 LEU B O 1
ATOM 3677 N N . GLY B 1 70 ? -0.208 -23.156 -6.453 1 94.38 70 GLY B N 1
ATOM 3678 C CA . GLY B 1 70 ? 0.967 -22.734 -7.195 1 94.38 70 GLY B CA 1
ATOM 3679 C C . GLY B 1 70 ? 2.029 -22.094 -6.316 1 94.38 70 GLY B C 1
ATOM 3680 O O . GLY B 1 70 ? 1.918 -22.109 -5.09 1 94.38 70 GLY B O 1
ATOM 3681 N N . SER B 1 71 ? 3.064 -21.625 -6.938 1 93.94 71 SER B N 1
ATOM 3682 C CA . SER B 1 71 ? 4.207 -21.062 -6.223 1 93.94 71 SER B CA 1
ATOM 3683 C C . SER B 1 71 ? 3.793 -19.875 -5.363 1 93.94 71 SER B C 1
ATOM 3685 O O . SER B 1 71 ? 3.033 -19.016 -5.812 1 93.94 71 SER B O 1
ATOM 3687 N N . SER B 1 72 ? 4.238 -19.844 -4.176 1 93.25 72 SER B N 1
ATOM 3688 C CA . SER B 1 72 ? 3.926 -18.75 -3.266 1 93.25 72 SER B CA 1
ATOM 3689 C C . SER B 1 72 ? 4.945 -17.625 -3.387 1 93.25 72 SER B C 1
ATOM 3691 O O . SER B 1 72 ? 6.137 -17.828 -3.156 1 93.25 72 SER B O 1
ATOM 3693 N N . PHE B 1 73 ? 4.496 -16.469 -3.641 1 90.25 73 PHE B N 1
ATOM 3694 C CA . PHE B 1 73 ? 5.363 -15.312 -3.809 1 90.25 73 PHE B CA 1
ATOM 3695 C C . PHE B 1 73 ? 5.812 -14.773 -2.457 1 90.25 73 PHE B C 1
ATOM 3697 O O . PHE B 1 73 ? 6.762 -13.984 -2.381 1 90.25 73 PHE B O 1
ATOM 3704 N N . ALA B 1 74 ? 5.172 -15.227 -1.401 1 89.94 74 ALA B N 1
ATOM 3705 C CA . ALA B 1 74 ? 5.508 -14.766 -0.056 1 89.94 74 ALA B CA 1
ATOM 3706 C C . ALA B 1 74 ? 6.926 -15.18 0.325 1 89.94 74 ALA B C 1
ATOM 3708 O O . ALA B 1 74 ? 7.543 -14.57 1.202 1 89.94 74 ALA B O 1
ATOM 3709 N N . PHE B 1 75 ? 7.465 -16.078 -0.377 1 93.44 75 PHE B N 1
ATOM 3710 C CA . PHE B 1 75 ? 8.766 -16.625 -0.002 1 93.44 75 PHE B CA 1
ATOM 3711 C C . PHE B 1 75 ? 9.875 -16.016 -0.84 1 93.44 75 PHE B C 1
ATOM 3713 O O . PHE B 1 75 ? 11.055 -16.281 -0.606 1 93.44 75 PHE B O 1
ATOM 3720 N N . LEU B 1 76 ? 9.57 -15.211 -1.765 1 91.38 76 LEU B N 1
ATOM 3721 C CA . LEU B 1 76 ? 10.57 -14.633 -2.65 1 91.38 76 LEU B CA 1
ATOM 3722 C C . LEU B 1 76 ? 11.602 -13.836 -1.856 1 91.38 76 LEU B C 1
ATOM 3724 O O . LEU B 1 76 ? 12.797 -14.109 -1.931 1 91.38 76 LEU B O 1
ATOM 3728 N N . SER B 1 77 ? 11.109 -12.977 -1.026 1 87 77 SER B N 1
ATOM 3729 C CA . SER B 1 77 ? 12 -12.07 -0.316 1 87 77 SER B CA 1
ATOM 3730 C C . SER B 1 77 ? 12.93 -12.836 0.621 1 87 77 SER B C 1
ATOM 3732 O O . SER B 1 77 ? 14.156 -12.672 0.56 1 87 77 SER B O 1
ATOM 3734 N N . PRO B 1 78 ? 12.469 -13.672 1.437 1 88.19 78 PRO B N 1
ATOM 3735 C CA . PRO B 1 78 ? 13.383 -14.391 2.326 1 88.19 78 PRO B CA 1
ATOM 3736 C C . PRO B 1 78 ? 14.312 -15.336 1.573 1 88.19 78 PRO B C 1
ATOM 3738 O O . PRO B 1 78 ? 15.461 -15.539 1.991 1 88.19 78 PRO B O 1
ATOM 3741 N N . VAL B 1 79 ? 13.906 -15.898 0.499 1 92 79 VAL B N 1
ATOM 3742 C CA . VAL B 1 79 ? 14.75 -16.812 -0.264 1 92 79 VAL B CA 1
ATOM 3743 C C . VAL B 1 79 ? 15.883 -16.031 -0.924 1 92 79 VAL B C 1
ATOM 3745 O O . VAL B 1 79 ? 17.016 -16.531 -1.021 1 92 79 VAL B O 1
ATOM 3748 N N . PHE B 1 80 ? 15.57 -14.82 -1.365 1 87.94 80 PHE B N 1
ATOM 3749 C CA . PHE B 1 80 ? 16.625 -13.992 -1.935 1 87.94 80 PHE B CA 1
ATOM 3750 C C . PHE B 1 80 ? 17.719 -13.703 -0.896 1 87.94 80 PHE B C 1
ATOM 3752 O O . PHE B 1 80 ? 18.891 -13.617 -1.23 1 87.94 80 PHE B O 1
ATOM 3759 N N . VAL B 1 81 ? 17.312 -13.578 0.333 1 83.44 81 VAL B N 1
ATOM 3760 C CA . VAL B 1 81 ? 18.281 -13.359 1.41 1 83.44 81 VAL B CA 1
ATOM 3761 C C . VAL B 1 81 ? 19.156 -14.602 1.586 1 83.44 81 VAL B C 1
ATOM 3763 O O . VAL B 1 81 ? 20.375 -14.492 1.742 1 83.44 81 VAL B O 1
ATOM 3766 N N . VAL B 1 82 ? 18.594 -15.727 1.483 1 87.25 82 VAL B N 1
ATOM 3767 C CA . VAL B 1 82 ? 19.312 -16.984 1.668 1 87.25 82 VAL B CA 1
ATOM 3768 C C . VAL B 1 82 ? 20.219 -17.234 0.47 1 87.25 82 VAL B C 1
ATOM 3770 O O . VAL B 1 82 ? 21.391 -17.594 0.636 1 87.25 82 VAL B O 1
ATOM 3773 N N . LEU B 1 83 ? 19.672 -16.984 -0.718 1 88.25 83 LEU B N 1
ATOM 3774 C CA . LEU B 1 83 ? 20.438 -17.234 -1.935 1 88.25 83 LEU B CA 1
ATOM 3775 C C . LEU B 1 83 ? 21.578 -16.219 -2.088 1 88.25 83 LEU B C 1
ATOM 3777 O O . LEU B 1 83 ? 22.625 -16.547 -2.627 1 88.25 83 LEU B O 1
ATOM 3781 N N . GLY B 1 84 ? 21.344 -14.945 -1.651 1 77.19 84 GLY B N 1
ATOM 3782 C CA . GLY B 1 84 ? 22.297 -13.859 -1.81 1 77.19 84 GLY B CA 1
ATOM 3783 C C . GLY B 1 84 ? 23.375 -13.852 -0.747 1 77.19 84 GLY B C 1
ATOM 3784 O O . GLY B 1 84 ? 24.312 -13.055 -0.81 1 77.19 84 GLY B O 1
ATOM 3785 N N . ALA B 1 85 ? 23.203 -14.617 0.204 1 67.88 85 ALA B N 1
ATOM 3786 C CA . ALA B 1 85 ? 24.234 -14.68 1.228 1 67.88 85 ALA B CA 1
ATOM 3787 C C . ALA B 1 85 ? 25.594 -14.992 0.609 1 67.88 85 ALA B C 1
ATOM 3789 O O . ALA B 1 85 ? 26.625 -14.453 1.039 1 67.88 85 ALA B O 1
ATOM 3790 N N . ASP B 1 86 ? 25.594 -15.766 -0.434 1 68.62 86 ASP B N 1
ATOM 3791 C CA . ASP B 1 86 ? 26.766 -16.016 -1.266 1 68.62 86 ASP B CA 1
ATOM 3792 C C . ASP B 1 86 ? 26.375 -16.188 -2.732 1 68.62 86 ASP B C 1
ATOM 3794 O O . ASP B 1 86 ? 25.906 -17.25 -3.139 1 68.62 86 ASP B O 1
ATOM 3798 N N . GLN B 1 87 ? 26.609 -15.195 -3.385 1 67.56 87 GLN B N 1
ATOM 3799 C CA . GLN B 1 87 ? 26.188 -15.172 -4.781 1 67.56 87 GLN B CA 1
ATOM 3800 C C . GLN B 1 87 ? 26.875 -16.281 -5.582 1 67.56 87 GLN B C 1
ATOM 3802 O O . GLN B 1 87 ? 26.297 -16.828 -6.523 1 67.56 87 GLN B O 1
ATOM 3807 N N . ALA B 1 88 ? 28.062 -16.594 -5.207 1 68.94 88 ALA B N 1
ATOM 3808 C CA . ALA B 1 88 ? 28.844 -17.594 -5.91 1 68.94 88 ALA B CA 1
ATOM 3809 C C . ALA B 1 88 ? 28.266 -19 -5.703 1 68.94 88 ALA B C 1
ATOM 3811 O O . ALA B 1 88 ? 28.484 -19.891 -6.52 1 68.94 88 ALA B O 1
ATOM 3812 N N . LEU B 1 89 ? 27.438 -19.078 -4.723 1 74.25 89 LEU B N 1
ATOM 3813 C CA . LEU B 1 89 ? 26.891 -20.391 -4.391 1 74.25 89 LEU B CA 1
ATOM 3814 C C . LEU B 1 89 ? 25.375 -20.391 -4.477 1 74.25 89 LEU B C 1
ATOM 3816 O O . LEU B 1 89 ? 24.688 -20.969 -3.625 1 74.25 89 LEU B O 1
ATOM 3820 N N . TRP B 1 90 ? 24.859 -19.781 -5.395 1 74.81 90 TRP B N 1
ATOM 3821 C CA . TRP B 1 90 ? 23.406 -19.688 -5.566 1 74.81 90 TRP B CA 1
ATOM 3822 C C . TRP B 1 90 ? 22.766 -21.062 -5.559 1 74.81 90 TRP B C 1
ATOM 3824 O O . TRP B 1 90 ? 21.891 -21.344 -4.727 1 74.81 90 TRP B O 1
ATOM 3834 N N . GLY B 1 91 ? 23.281 -21.953 -6.348 1 75.62 91 GLY B N 1
ATOM 3835 C CA . GLY B 1 91 ? 22.75 -23.297 -6.434 1 75.62 91 GLY B CA 1
ATOM 3836 C C . GLY B 1 91 ? 22.891 -24.078 -5.137 1 75.62 91 GLY B C 1
ATOM 3837 O O . GLY B 1 91 ? 21.953 -24.766 -4.715 1 75.62 91 GLY B O 1
ATOM 3838 N N . GLY B 1 92 ? 23.984 -23.906 -4.512 1 82.19 92 GLY B N 1
ATOM 3839 C CA . GLY B 1 92 ? 24.219 -24.578 -3.24 1 82.19 92 GLY B CA 1
ATOM 3840 C C . GLY B 1 92 ? 23.359 -24.047 -2.117 1 82.19 92 GLY B C 1
ATOM 3841 O O . GLY B 1 92 ? 22.906 -24.797 -1.256 1 82.19 92 GLY B O 1
ATOM 3842 N N . ASN B 1 93 ? 23.047 -22.844 -2.225 1 91 93 ASN B N 1
ATOM 3843 C CA . ASN B 1 93 ? 22.266 -22.203 -1.18 1 91 93 ASN B CA 1
ATOM 3844 C C . ASN B 1 93 ? 20.781 -22.531 -1.305 1 91 93 ASN B C 1
ATOM 3846 O O . ASN B 1 93 ? 20.016 -22.391 -0.343 1 91 93 ASN B O 1
ATOM 3850 N N . TYR B 1 94 ? 20.422 -23.016 -2.479 1 94.69 94 TYR B N 1
ATOM 3851 C CA . TYR B 1 94 ? 19.016 -23.328 -2.67 1 94.69 94 TYR B CA 1
ATOM 3852 C C . TYR B 1 94 ? 18.594 -24.516 -1.799 1 94.69 94 TYR B C 1
ATOM 3854 O O . TYR B 1 94 ? 17.469 -24.562 -1.308 1 94.69 94 TYR B O 1
ATOM 3862 N N . SER B 1 95 ? 19.562 -25.375 -1.554 1 95.25 95 SER B N 1
ATOM 3863 C CA . SER B 1 95 ? 19.281 -26.531 -0.705 1 95.25 95 SER B CA 1
ATOM 3864 C C . SER B 1 95 ? 18.922 -26.094 0.713 1 95.25 95 SER B C 1
ATOM 3866 O O . SER B 1 95 ? 18.125 -26.75 1.379 1 95.25 95 SER B O 1
ATOM 3868 N N . TYR B 1 96 ? 19.484 -25.016 1.132 1 93.81 96 TYR B N 1
ATOM 3869 C CA . TYR B 1 96 ? 19.188 -24.5 2.461 1 93.81 96 TYR B CA 1
ATOM 3870 C C . TYR B 1 96 ? 17.797 -23.859 2.49 1 93.81 96 TYR B C 1
ATOM 3872 O O . TYR B 1 96 ? 17.109 -23.891 3.516 1 93.81 96 TYR B O 1
ATOM 3880 N N . ALA B 1 97 ? 17.422 -23.266 1.377 1 95.69 97 ALA B N 1
ATOM 3881 C CA . ALA B 1 97 ? 16.078 -22.719 1.29 1 95.69 97 ALA B CA 1
ATOM 3882 C C . ALA B 1 97 ? 15.016 -23.812 1.407 1 95.69 97 ALA B C 1
ATOM 3884 O O . ALA B 1 97 ? 13.953 -23.609 1.998 1 95.69 97 ALA B O 1
ATOM 3885 N N . LEU B 1 98 ? 15.406 -24.969 0.893 1 97.44 98 LEU B N 1
ATOM 3886 C CA . LEU B 1 98 ? 14.484 -26.094 0.917 1 97.44 98 LEU B CA 1
ATOM 3887 C C . LEU B 1 98 ? 14.188 -26.516 2.352 1 97.44 98 LEU B C 1
ATOM 3889 O O . LEU B 1 98 ? 13.055 -26.906 2.666 1 97.44 98 LEU B O 1
ATOM 3893 N N . GLY B 1 99 ? 15.195 -26.469 3.156 1 97 99 GLY B N 1
ATOM 3894 C CA . GLY B 1 99 ? 14.953 -26.734 4.562 1 97 99 GLY B CA 1
ATOM 3895 C C . GLY B 1 99 ? 13.938 -25.797 5.188 1 97 99 GLY B C 1
ATOM 3896 O O . GLY B 1 99 ? 13.125 -26.219 6.016 1 97 99 GLY B O 1
ATOM 3897 N N . GLY B 1 100 ? 14.008 -24.578 4.801 1 96.06 100 GLY B N 1
ATOM 3898 C CA . GLY B 1 100 ? 13.039 -23.594 5.266 1 96.06 100 GLY B CA 1
ATOM 3899 C C . GLY B 1 100 ? 11.641 -23.844 4.738 1 96.06 100 GLY B C 1
ATOM 3900 O O . GLY B 1 100 ? 10.656 -23.609 5.441 1 96.06 100 GLY B O 1
ATOM 3901 N N . PHE B 1 101 ? 11.578 -24.359 3.494 1 97.81 101 PHE B N 1
ATOM 3902 C CA . PHE B 1 101 ? 10.281 -24.656 2.904 1 97.81 101 PHE B CA 1
ATOM 3903 C C . PHE B 1 101 ? 9.594 -25.797 3.664 1 97.81 101 PHE B C 1
ATOM 3905 O O . PHE B 1 101 ? 8.398 -25.703 3.959 1 97.81 101 PHE B O 1
ATOM 3912 N N . ILE B 1 102 ? 10.367 -26.766 3.965 1 98.31 102 ILE B N 1
ATOM 3913 C CA . ILE B 1 102 ? 9.844 -27.922 4.688 1 98.31 102 ILE B CA 1
ATOM 3914 C C . ILE B 1 102 ? 9.352 -27.484 6.066 1 98.31 102 ILE B C 1
ATOM 3916 O O . ILE B 1 102 ? 8.25 -27.844 6.488 1 98.31 102 ILE B O 1
ATOM 3920 N N . ALA B 1 103 ? 10.148 -26.688 6.707 1 97.75 103 ALA B N 1
ATOM 3921 C CA . ALA B 1 103 ? 9.758 -26.156 8.016 1 97.75 103 ALA B CA 1
ATOM 3922 C C . ALA B 1 103 ? 8.469 -25.344 7.914 1 97.75 103 ALA B C 1
ATOM 3924 O O . ALA B 1 103 ? 7.602 -25.438 8.789 1 97.75 103 ALA B O 1
ATOM 3925 N N . SER B 1 104 ? 8.352 -24.562 6.906 1 97.06 104 SER B N 1
ATOM 3926 C CA . SER B 1 104 ? 7.156 -23.75 6.703 1 97.06 104 SER B CA 1
ATOM 3927 C C . SER B 1 104 ? 5.926 -24.625 6.488 1 97.06 104 SER B C 1
ATOM 3929 O O . SER B 1 104 ? 4.855 -24.344 7.031 1 97.06 104 SER B O 1
ATOM 3931 N N . GLY B 1 105 ? 6.113 -25.656 5.641 1 98 105 GLY B N 1
ATOM 3932 C CA . GLY B 1 105 ? 5.02 -26.594 5.449 1 98 105 GLY B CA 1
ATOM 3933 C C . GLY B 1 105 ? 4.559 -27.25 6.738 1 98 105 GLY B C 1
ATOM 3934 O O . GLY B 1 105 ? 3.355 -27.391 6.973 1 98 105 GLY B O 1
ATOM 3935 N N . LEU B 1 106 ? 5.48 -27.547 7.559 1 98 106 LEU B N 1
ATOM 3936 C CA . LEU B 1 106 ? 5.164 -28.156 8.844 1 98 106 LEU B CA 1
ATOM 3937 C C . LEU B 1 106 ? 4.457 -27.172 9.766 1 98 106 LEU B C 1
ATOM 3939 O O . LEU B 1 106 ? 3.598 -27.562 10.555 1 98 106 LEU B O 1
ATOM 3943 N N . ILE B 1 107 ? 4.84 -26 9.641 1 96.75 107 ILE B N 1
ATOM 3944 C CA . ILE B 1 107 ? 4.156 -24.969 10.414 1 96.75 107 ILE B CA 1
ATOM 3945 C C . ILE B 1 107 ? 2.697 -24.875 9.969 1 96.75 107 ILE B C 1
ATOM 3947 O O . ILE B 1 107 ? 1.793 -24.781 10.805 1 96.75 107 ILE B O 1
ATOM 3951 N N . PHE B 1 108 ? 2.471 -24.875 8.656 1 97 108 PHE B N 1
ATOM 3952 C CA . PHE B 1 108 ? 1.105 -24.891 8.148 1 97 108 PHE B CA 1
ATOM 3953 C C . PHE B 1 108 ? 0.316 -26.047 8.742 1 97 108 PHE B C 1
ATOM 3955 O O . PHE B 1 108 ? -0.812 -25.875 9.203 1 97 108 PHE B O 1
ATOM 3962 N N . CYS B 1 109 ? 0.935 -27.188 8.734 1 97.69 109 CYS B N 1
ATOM 3963 C CA . CYS B 1 109 ? 0.282 -28.391 9.242 1 97.69 109 CYS B CA 1
ATOM 3964 C C . CYS B 1 109 ? -0.027 -28.25 10.734 1 97.69 109 CYS B C 1
ATOM 3966 O O . CYS B 1 109 ? -1.113 -28.609 11.18 1 97.69 109 CYS B O 1
ATOM 3968 N N . THR B 1 110 ? 0.887 -27.719 11.43 1 97.19 110 THR B N 1
ATOM 3969 C CA . THR B 1 110 ? 0.703 -27.547 12.867 1 97.19 110 THR B CA 1
ATOM 3970 C C . THR B 1 110 ? -0.438 -26.578 13.148 1 97.19 110 THR B C 1
ATOM 3972 O O . THR B 1 110 ? -1.298 -26.844 13.992 1 97.19 110 THR B O 1
ATOM 3975 N N . VAL B 1 111 ? -0.439 -25.484 12.438 1 95 111 VAL B N 1
ATOM 3976 C CA . VAL B 1 111 ? -1.495 -24.5 12.625 1 95 111 VAL B CA 1
ATOM 3977 C C . VAL B 1 111 ? -2.842 -25.094 12.227 1 95 111 VAL B C 1
ATOM 3979 O O . VAL B 1 111 ? -3.855 -24.859 12.883 1 95 111 VAL B O 1
ATOM 3982 N N . ALA B 1 112 ? -2.828 -25.859 11.164 1 96.81 112 ALA B N 1
ATOM 3983 C CA . ALA B 1 112 ? -4.047 -26.531 10.727 1 96.81 112 ALA B CA 1
ATOM 3984 C C . ALA B 1 112 ? -4.59 -27.453 11.812 1 96.81 112 ALA B C 1
ATOM 3986 O O . ALA B 1 112 ? -5.797 -27.484 12.062 1 96.81 112 ALA B O 1
ATOM 3987 N N . LEU B 1 113 ? -3.732 -28.141 12.445 1 96.69 113 LEU B N 1
ATOM 3988 C CA . LEU B 1 113 ? -4.137 -29.062 13.508 1 96.69 113 LEU B CA 1
ATOM 3989 C C . LEU B 1 113 ? -4.672 -28.281 14.711 1 96.69 113 LEU B C 1
ATOM 3991 O O . LEU B 1 113 ? -5.645 -28.703 15.344 1 96.69 113 LEU B O 1
ATOM 3995 N N . ILE B 1 114 ? -4.082 -27.219 14.984 1 95.38 114 ILE B N 1
ATOM 3996 C CA . ILE B 1 114 ? -4.539 -26.375 16.078 1 95.38 114 ILE B CA 1
ATOM 3997 C C . ILE B 1 114 ? -5.938 -25.844 15.773 1 95.38 114 ILE B C 1
ATOM 3999 O O . ILE B 1 114 ? -6.816 -25.844 16.641 1 95.38 114 ILE B O 1
ATOM 4003 N N . ILE B 1 115 ? -6.141 -25.438 14.555 1 94.56 115 ILE B N 1
ATOM 4004 C CA . ILE B 1 115 ? -7.441 -24.938 14.141 1 94.56 115 ILE B CA 1
ATOM 4005 C C . ILE B 1 115 ? -8.477 -26.047 14.219 1 94.56 115 ILE B C 1
ATOM 4007 O O . ILE B 1 115 ? -9.617 -25.828 14.625 1 94.56 115 ILE B O 1
ATOM 4011 N N . GLY B 1 116 ? -8.086 -27.219 13.844 1 94.31 116 GLY B N 1
ATOM 4012 C CA . GLY B 1 116 ? -8.984 -28.359 13.906 1 94.31 116 GLY B CA 1
ATOM 4013 C C . GLY B 1 116 ? -9.43 -28.688 15.312 1 94.31 116 GLY B C 1
ATOM 4014 O O . GLY B 1 116 ? -10.57 -29.094 15.531 1 94.31 116 GLY B O 1
ATOM 4015 N N . ARG B 1 117 ? -8.594 -28.469 16.266 1 94.06 117 ARG B N 1
ATOM 4016 C CA . ARG B 1 117 ? -8.875 -28.844 17.641 1 94.06 117 ARG B CA 1
ATOM 4017 C C . ARG B 1 117 ? -9.531 -27.703 18.406 1 94.06 117 ARG B C 1
ATOM 4019 O O . ARG B 1 117 ? -10.43 -27.922 19.219 1 94.06 117 ARG B O 1
ATOM 4026 N N . PHE B 1 118 ? -9.055 -26.438 18.125 1 92.62 118 PHE B N 1
ATOM 4027 C CA . PHE B 1 118 ? -9.453 -25.328 18.984 1 92.62 118 PHE B CA 1
ATOM 4028 C C . PHE B 1 118 ? -10.32 -24.328 18.219 1 92.62 118 PHE B C 1
ATOM 4030 O O . PHE B 1 118 ? -10.805 -23.359 18.797 1 92.62 118 PHE B O 1
ATOM 4037 N N . GLY B 1 119 ? -10.516 -24.578 17.031 1 89.25 119 GLY B N 1
ATOM 4038 C CA . GLY B 1 119 ? -11.281 -23.641 16.234 1 89.25 119 GLY B CA 1
ATOM 4039 C C . GLY B 1 119 ? -10.43 -22.531 15.625 1 89.25 119 GLY B C 1
ATOM 4040 O O . GLY B 1 119 ? -9.227 -22.469 15.891 1 89.25 119 GLY B O 1
ATOM 4041 N N . SER B 1 120 ? -11 -21.703 14.781 1 87.94 120 SER B N 1
ATOM 4042 C CA . SER B 1 120 ? -10.242 -20.703 14.039 1 87.94 120 SER B CA 1
ATOM 4043 C C . SER B 1 120 ? -10.508 -19.297 14.578 1 87.94 120 SER B C 1
ATOM 4045 O O . SER B 1 120 ? -9.992 -18.312 14.047 1 87.94 120 SER B O 1
ATOM 4047 N N . ASP B 1 121 ? -11.195 -19.062 15.648 1 87.38 121 ASP B N 1
ATOM 4048 C CA . ASP B 1 121 ? -11.594 -17.75 16.156 1 87.38 121 ASP B CA 1
ATOM 4049 C C . ASP B 1 121 ? -10.383 -16.953 16.641 1 87.38 121 ASP B C 1
ATOM 4051 O O . ASP B 1 121 ? -10.367 -15.727 16.578 1 87.38 121 ASP B O 1
ATOM 4055 N N . TRP B 1 122 ? -9.414 -17.688 17.125 1 87.31 122 TRP B N 1
ATOM 4056 C CA . TRP B 1 122 ? -8.219 -17.016 17.641 1 87.31 122 TRP B CA 1
ATOM 4057 C C . TRP B 1 122 ? -7.465 -16.297 16.531 1 87.31 122 TRP B C 1
ATOM 4059 O O . TRP B 1 122 ? -6.703 -15.367 16.781 1 87.31 122 TRP B O 1
ATOM 4069 N N . ILE B 1 123 ? -7.641 -16.719 15.289 1 85 123 ILE B N 1
ATOM 4070 C CA . ILE B 1 123 ? -6.953 -16.078 14.164 1 85 123 ILE B CA 1
ATOM 4071 C C . ILE B 1 123 ? -7.441 -14.648 14 1 85 123 ILE B C 1
ATOM 4073 O O . ILE B 1 123 ? -6.668 -13.758 13.633 1 85 123 ILE B O 1
ATOM 4077 N N . LYS B 1 124 ? -8.695 -14.422 14.281 1 85.44 124 LYS B N 1
ATOM 4078 C CA . LYS B 1 124 ? -9.273 -13.086 14.164 1 85.44 124 LYS B CA 1
ATOM 4079 C C . LYS B 1 124 ? -8.641 -12.125 15.156 1 85.44 124 LYS B C 1
ATOM 4081 O O . LYS B 1 124 ? -8.625 -10.914 14.938 1 85.44 124 LYS B O 1
ATOM 4086 N N . ILE B 1 125 ? -8.117 -12.711 16.219 1 90.25 125 ILE B N 1
ATOM 4087 C CA . ILE B 1 125 ? -7.484 -11.906 17.25 1 90.25 125 ILE B CA 1
ATOM 4088 C C . ILE B 1 125 ? -6.031 -11.625 16.875 1 90.25 125 ILE B C 1
ATOM 4090 O O . ILE B 1 125 ? -5.551 -10.5 17 1 90.25 125 ILE B O 1
ATOM 4094 N N . VAL B 1 126 ? -5.371 -12.602 16.344 1 89.56 126 VAL B N 1
ATOM 4095 C CA . VAL B 1 126 ? -3.949 -12.5 16.031 1 89.56 126 VAL B CA 1
ATOM 4096 C C . VAL B 1 126 ? -3.754 -11.75 14.719 1 89.56 126 VAL B C 1
ATOM 4098 O O . VAL B 1 126 ? -2.816 -10.961 14.578 1 89.56 126 VAL B O 1
ATOM 4101 N N . LEU B 1 127 ? -4.672 -12.016 13.742 1 90.06 127 LEU B N 1
ATOM 4102 C CA . LEU B 1 127 ? -4.57 -11.438 12.406 1 90.06 127 LEU B CA 1
ATOM 4103 C C . LEU B 1 127 ? -5.918 -10.906 11.938 1 90.06 127 LEU B C 1
ATOM 4105 O O . LEU B 1 127 ? -6.477 -11.398 10.961 1 90.06 127 LEU B O 1
ATOM 4109 N N . PRO B 1 128 ? -6.371 -9.875 12.57 1 91.94 128 PRO B N 1
ATOM 4110 C CA . PRO B 1 128 ? -7.613 -9.281 12.07 1 91.94 128 PRO B CA 1
ATOM 4111 C C . PRO B 1 128 ? -7.477 -8.742 10.648 1 91.94 128 PRO B C 1
ATOM 4113 O O . PRO B 1 128 ? -6.355 -8.57 10.156 1 91.94 128 PRO B O 1
ATOM 4116 N N . PRO B 1 129 ? -8.547 -8.492 10.008 1 91.75 129 PRO B N 1
ATOM 4117 C CA . PRO B 1 129 ? -8.484 -8.016 8.625 1 91.75 129 PRO B CA 1
ATOM 4118 C C . PRO B 1 129 ? -7.617 -6.766 8.469 1 91.75 129 PRO B C 1
ATOM 4120 O O . PRO B 1 129 ? -6.898 -6.629 7.477 1 91.75 129 PRO B O 1
ATOM 4123 N N . ALA B 1 130 ? -7.605 -5.891 9.484 1 95.25 130 ALA B N 1
ATOM 4124 C CA . ALA B 1 130 ? -6.844 -4.648 9.445 1 95.25 130 ALA B CA 1
ATOM 4125 C C . ALA B 1 130 ? -5.344 -4.926 9.438 1 95.25 130 ALA B C 1
ATOM 4127 O O . ALA B 1 130 ? -4.543 -4.047 9.109 1 95.25 130 ALA B O 1
ATOM 4128 N N . THR B 1 131 ? -4.977 -6.109 9.836 1 93.56 131 THR B N 1
ATOM 4129 C CA . THR B 1 131 ? -3.58 -6.535 9.812 1 93.56 131 THR B CA 1
ATOM 4130 C C . THR B 1 131 ? -3.311 -7.445 8.617 1 93.56 131 THR B C 1
ATOM 4132 O O . THR B 1 131 ? -2.277 -7.32 7.957 1 93.56 131 THR B O 1
ATOM 4135 N N . MET B 1 132 ? -4.227 -8.297 8.273 1 91.38 132 MET B N 1
ATOM 4136 C CA . MET B 1 132 ? -4.055 -9.281 7.207 1 91.38 132 MET B CA 1
ATOM 4137 C C . MET B 1 132 ? -3.926 -8.602 5.848 1 91.38 132 MET B C 1
ATOM 4139 O O . MET B 1 132 ? -3.033 -8.938 5.066 1 91.38 132 MET B O 1
ATOM 4143 N N . GLY B 1 133 ? -4.828 -7.715 5.602 1 92.44 133 GLY B N 1
ATOM 4144 C CA . GLY B 1 133 ? -4.824 -7.023 4.324 1 92.44 133 GLY B CA 1
ATOM 4145 C C . GLY B 1 133 ? -3.492 -6.371 4.004 1 92.44 133 GLY B C 1
ATOM 4146 O O . GLY B 1 133 ? -2.875 -6.672 2.98 1 92.44 133 GLY B O 1
ATOM 4147 N N . PRO B 1 134 ? -3.01 -5.543 4.953 1 95.44 134 PRO B N 1
ATOM 4148 C CA . PRO B 1 134 ? -1.727 -4.875 4.719 1 95.44 134 PRO B CA 1
ATOM 4149 C C . PRO B 1 134 ? -0.566 -5.859 4.578 1 95.44 134 PRO B C 1
ATOM 4151 O O . PRO B 1 134 ? 0.362 -5.617 3.803 1 95.44 134 PRO B O 1
ATOM 4154 N N . ILE B 1 135 ? -0.597 -6.883 5.285 1 91.62 135 ILE B N 1
ATOM 4155 C CA . ILE B 1 135 ? 0.476 -7.871 5.207 1 91.62 135 ILE B CA 1
ATOM 4156 C C . ILE B 1 135 ? 0.501 -8.492 3.811 1 91.62 135 ILE B C 1
ATOM 4158 O O . ILE B 1 135 ? 1.567 -8.633 3.209 1 91.62 135 ILE B O 1
ATOM 4162 N N . VAL B 1 136 ? -0.638 -8.867 3.338 1 90.5 136 VAL B N 1
ATOM 4163 C CA . VAL B 1 136 ? -0.723 -9.453 2.002 1 90.5 136 VAL B CA 1
ATOM 4164 C C . VAL B 1 136 ? -0.305 -8.422 0.959 1 90.5 136 VAL B C 1
ATOM 4166 O O . VAL B 1 136 ? 0.394 -8.75 -0.003 1 90.5 136 VAL B O 1
ATOM 4169 N N . ALA B 1 137 ? -0.7 -7.203 1.161 1 94.12 137 ALA B N 1
ATOM 4170 C CA . ALA B 1 137 ? -0.303 -6.137 0.244 1 94.12 137 ALA B CA 1
ATOM 4171 C C . ALA B 1 137 ? 1.213 -5.969 0.22 1 94.12 137 ALA B C 1
ATOM 4173 O O . ALA B 1 137 ? 1.801 -5.727 -0.836 1 94.12 137 ALA B O 1
ATOM 4174 N N . LEU B 1 138 ? 1.827 -6.137 1.326 1 93.5 138 LEU B N 1
ATOM 4175 C CA . LEU B 1 138 ? 3.27 -5.953 1.456 1 93.5 138 LEU B CA 1
ATOM 4176 C C . LEU B 1 138 ? 4.023 -6.977 0.618 1 93.5 138 LEU B C 1
ATOM 4178 O O . LEU B 1 138 ? 5.137 -6.707 0.154 1 93.5 138 LEU B O 1
ATOM 4182 N N . ILE B 1 139 ? 3.432 -8.141 0.407 1 90 139 ILE B N 1
ATOM 4183 C CA . ILE B 1 139 ? 4.082 -9.172 -0.395 1 90 139 ILE B CA 1
ATOM 4184 C C . ILE B 1 139 ? 4.395 -8.625 -1.784 1 90 139 ILE B C 1
ATOM 4186 O O . ILE B 1 139 ? 5.523 -8.75 -2.268 1 90 139 ILE B O 1
ATOM 4190 N N . GLY B 1 140 ? 3.439 -7.996 -2.334 1 92 140 GLY B N 1
ATOM 4191 C CA . GLY B 1 140 ? 3.633 -7.438 -3.662 1 92 140 GLY B CA 1
ATOM 4192 C C . GLY B 1 140 ? 4.449 -6.156 -3.656 1 92 140 GLY B C 1
ATOM 4193 O O . GLY B 1 140 ? 5.312 -5.965 -4.512 1 92 140 GLY B O 1
ATOM 4194 N N . LEU B 1 141 ? 4.211 -5.297 -2.703 1 94.94 141 LEU B N 1
ATOM 4195 C CA . LEU B 1 141 ? 4.816 -3.971 -2.678 1 94.94 141 LEU B CA 1
ATOM 4196 C C . LEU B 1 141 ? 6.32 -4.066 -2.455 1 94.94 141 LEU B C 1
ATOM 4198 O O . LEU B 1 141 ? 7.086 -3.266 -3 1 94.94 141 LEU B O 1
ATOM 4202 N N . GLU B 1 142 ? 6.719 -4.973 -1.67 1 91 142 GLU B N 1
ATOM 4203 C CA . GLU B 1 142 ? 8.133 -5.113 -1.346 1 91 142 GLU B CA 1
ATOM 4204 C C . GLU B 1 142 ? 8.938 -5.535 -2.57 1 91 142 GLU B C 1
ATOM 4206 O O . GLU B 1 142 ? 10.148 -5.309 -2.633 1 91 142 GLU B O 1
ATOM 4211 N N . LEU B 1 143 ? 8.25 -6.129 -3.527 1 90.19 143 LEU B N 1
ATOM 4212 C CA . LEU B 1 143 ? 8.953 -6.676 -4.684 1 90.19 143 LEU B CA 1
ATOM 4213 C C . LEU B 1 143 ? 8.898 -5.707 -5.859 1 90.19 143 LEU B C 1
ATOM 4215 O O . LEU B 1 143 ? 9.328 -6.039 -6.965 1 90.19 143 LEU B O 1
ATOM 4219 N N . ALA B 1 144 ? 8.422 -4.535 -5.633 1 92.75 144 ALA B N 1
ATOM 4220 C CA . ALA B 1 144 ? 8.297 -3.543 -6.699 1 92.75 144 ALA B CA 1
ATOM 4221 C C . ALA B 1 144 ? 9.648 -3.254 -7.344 1 92.75 144 ALA B C 1
ATOM 4223 O O . ALA B 1 144 ? 9.758 -3.201 -8.57 1 92.75 144 ALA B O 1
ATOM 4224 N N . GLY B 1 145 ? 10.727 -3.119 -6.539 1 89.62 145 GLY B N 1
ATOM 4225 C CA . GLY B 1 145 ? 12.055 -2.838 -7.062 1 89.62 145 GLY B CA 1
ATOM 4226 C C . GLY B 1 145 ? 12.617 -3.967 -7.906 1 89.62 145 GLY B C 1
ATOM 4227 O O . GLY B 1 145 ? 13.281 -3.723 -8.922 1 89.62 145 GLY B O 1
ATOM 4228 N N . VAL B 1 146 ? 12.297 -5.16 -7.52 1 87.56 146 VAL B N 1
ATOM 4229 C CA . VAL B 1 146 ? 12.742 -6.34 -8.25 1 87.56 146 VAL B CA 1
ATOM 4230 C C . VAL B 1 146 ? 12.094 -6.367 -9.633 1 87.56 146 VAL B C 1
ATOM 4232 O O . VAL B 1 146 ? 12.766 -6.617 -10.641 1 87.56 146 VAL B O 1
ATOM 4235 N N . ALA B 1 147 ? 10.828 -6.086 -9.664 1 92 147 ALA B N 1
ATOM 4236 C CA . ALA B 1 147 ? 10.094 -6.109 -10.922 1 92 147 ALA B CA 1
ATOM 4237 C C . ALA B 1 147 ? 10.641 -5.074 -11.898 1 92 147 ALA B C 1
ATOM 4239 O O . ALA B 1 147 ? 10.898 -5.383 -13.062 1 92 147 ALA B O 1
ATOM 4240 N N . THR B 1 148 ? 10.852 -3.881 -11.453 1 91.31 148 THR B N 1
ATOM 4241 C CA . THR B 1 148 ? 11.305 -2.818 -12.344 1 91.31 148 THR B CA 1
ATOM 4242 C C . THR B 1 148 ? 12.766 -3.021 -12.727 1 91.31 148 THR B C 1
ATOM 4244 O O . THR B 1 148 ? 13.18 -2.66 -13.828 1 91.31 148 THR B O 1
ATOM 4247 N N . GLY B 1 149 ? 13.586 -3.594 -11.836 1 89.06 149 GLY B N 1
ATOM 4248 C CA . GLY B 1 149 ? 14.945 -3.969 -12.188 1 89.06 149 GLY B CA 1
ATOM 4249 C C . GLY B 1 149 ? 15.008 -4.984 -13.312 1 89.06 149 GLY B C 1
ATOM 4250 O O . GLY B 1 149 ? 15.789 -4.824 -14.258 1 89.06 149 GLY B O 1
ATOM 4251 N N . MET B 1 150 ? 14.133 -5.949 -13.234 1 90.38 150 MET B N 1
ATOM 4252 C CA . MET B 1 150 ? 14.078 -6.984 -14.266 1 90.38 150 MET B CA 1
ATOM 4253 C C . MET B 1 150 ? 13.562 -6.418 -15.578 1 90.38 150 MET B C 1
ATOM 4255 O O . MET B 1 150 ? 13.953 -6.875 -16.656 1 90.38 150 MET B O 1
ATOM 4259 N N . ALA B 1 151 ? 12.75 -5.387 -15.461 1 93.38 151 ALA B N 1
ATOM 4260 C CA . ALA B 1 151 ? 12.148 -4.777 -16.641 1 93.38 151 ALA B CA 1
ATOM 4261 C C . ALA B 1 151 ? 13.133 -3.854 -17.344 1 93.38 151 ALA B C 1
ATOM 4263 O O . ALA B 1 151 ? 12.906 -3.447 -18.484 1 93.38 151 ALA B O 1
ATOM 4264 N N . GLY B 1 152 ? 14.227 -3.51 -16.703 1 90.06 152 GLY B N 1
ATOM 4265 C CA . GLY B 1 152 ? 15.227 -2.646 -17.297 1 90.06 152 GLY B CA 1
ATOM 4266 C C . GLY B 1 152 ? 14.906 -1.17 -17.156 1 90.06 152 GLY B C 1
ATOM 4267 O O . GLY B 1 152 ? 15.523 -0.329 -17.812 1 90.06 152 GLY B O 1
ATOM 4268 N N . ILE B 1 153 ? 13.953 -0.867 -16.344 1 86.56 153 ILE B N 1
ATOM 4269 C CA . ILE B 1 153 ? 13.523 0.521 -16.203 1 86.56 153 ILE B CA 1
ATOM 4270 C C . ILE B 1 153 ? 14.406 1.231 -15.18 1 86.56 153 ILE B C 1
ATOM 4272 O O . ILE B 1 153 ? 14.352 2.457 -15.047 1 86.56 153 ILE B O 1
ATOM 4276 N N . MET B 1 154 ? 15.297 0.605 -14.484 1 81.94 154 MET B N 1
ATOM 4277 C CA . MET B 1 154 ? 16.297 1.204 -13.602 1 81.94 154 MET B CA 1
ATOM 4278 C C . MET B 1 154 ? 17.641 1.294 -14.289 1 81.94 154 MET B C 1
ATOM 4280 O O . MET B 1 154 ? 18.047 0.375 -15.008 1 81.94 154 MET B O 1
ATOM 4284 N N . PRO B 1 155 ? 18.234 2.447 -14.156 1 77 155 PRO B N 1
ATOM 4285 C CA . PRO B 1 155 ? 19.547 2.578 -14.797 1 77 155 PRO B CA 1
ATOM 4286 C C . PRO B 1 155 ? 20.594 1.645 -14.195 1 77 155 PRO B C 1
ATOM 4288 O O . PRO B 1 155 ? 20.469 1.235 -13.039 1 77 155 PRO B O 1
ATOM 4291 N N . ASP B 1 156 ? 21.422 1.235 -15.047 1 73.12 156 ASP B N 1
ATOM 4292 C CA . ASP B 1 156 ? 22.531 0.424 -14.547 1 73.12 156 ASP B CA 1
ATOM 4293 C C . ASP B 1 156 ? 23.516 1.269 -13.734 1 73.12 156 ASP B C 1
ATOM 4295 O O . ASP B 1 156 ? 23.25 2.443 -13.461 1 73.12 156 ASP B O 1
ATOM 4299 N N . ASP B 1 157 ? 24.516 0.642 -13.211 1 68.12 157 ASP B N 1
ATOM 4300 C CA . ASP B 1 157 ? 25.5 1.299 -12.352 1 68.12 157 ASP B CA 1
ATOM 4301 C C . ASP B 1 157 ? 26.125 2.506 -13.055 1 68.12 157 ASP B C 1
ATOM 4303 O O . ASP B 1 157 ? 26.562 3.451 -12.398 1 68.12 157 ASP B O 1
ATOM 4307 N N . SER B 1 158 ? 26.109 2.443 -14.375 1 71.88 158 SER B N 1
ATOM 4308 C CA . SER B 1 158 ? 26.688 3.529 -15.156 1 71.88 158 SER B CA 1
ATOM 4309 C C . SER B 1 158 ? 25.656 4.605 -15.461 1 71.88 158 SER B C 1
ATOM 4311 O O . SER B 1 158 ? 25.984 5.633 -16.062 1 71.88 158 SER B O 1
ATOM 4313 N N . GLY B 1 159 ? 24.453 4.324 -15.039 1 72.88 159 GLY B N 1
ATOM 4314 C CA . GLY B 1 159 ? 23.406 5.297 -15.281 1 72.88 159 GLY B CA 1
ATOM 4315 C C . GLY B 1 159 ? 22.719 5.113 -16.625 1 72.88 159 GLY B C 1
ATOM 4316 O O . GLY B 1 159 ? 21.859 5.906 -17 1 72.88 159 GLY B O 1
ATOM 4317 N N . ALA B 1 160 ? 23.125 4.09 -17.391 1 80.44 160 ALA B N 1
ATOM 4318 C CA . ALA B 1 160 ? 22.594 3.873 -18.734 1 80.44 160 ALA B CA 1
ATOM 4319 C C . ALA B 1 160 ? 21.344 3.004 -18.688 1 80.44 160 ALA B C 1
ATOM 4321 O O . ALA B 1 160 ? 21.234 2.088 -17.875 1 80.44 160 ALA B O 1
ATOM 4322 N N . TYR B 1 161 ? 20.391 3.348 -19.578 1 85.69 161 TYR B N 1
ATOM 4323 C CA . TYR B 1 161 ? 19.156 2.584 -19.719 1 85.69 161 TYR B CA 1
ATOM 4324 C C . TYR B 1 161 ? 19.25 1.599 -20.875 1 85.69 161 TYR B C 1
ATOM 4326 O O . TYR B 1 161 ? 19.828 1.912 -21.922 1 85.69 161 TYR B O 1
ATOM 4334 N N . ASN B 1 162 ? 18.844 0.37 -20.672 1 88.94 162 ASN B N 1
ATOM 4335 C CA . ASN B 1 162 ? 18.703 -0.616 -21.734 1 88.94 162 ASN B CA 1
ATOM 4336 C C . ASN B 1 162 ? 17.375 -0.48 -22.469 1 88.94 162 ASN B C 1
ATOM 4338 O O . ASN B 1 162 ? 16.375 -1.076 -22.047 1 88.94 162 ASN B O 1
ATOM 4342 N N . MET B 1 163 ? 17.391 0.145 -23.5 1 91.38 163 MET B N 1
ATOM 4343 C CA . MET B 1 163 ? 16.172 0.484 -24.219 1 91.38 163 MET B CA 1
ATOM 4344 C C . MET B 1 163 ? 15.484 -0.772 -24.75 1 91.38 163 MET B C 1
ATOM 4346 O O . MET B 1 163 ? 14.25 -0.844 -24.781 1 91.38 163 MET B O 1
ATOM 4350 N N . ASP B 1 164 ? 16.281 -1.705 -25.156 1 94.44 164 ASP B N 1
ATOM 4351 C CA . ASP B 1 164 ? 15.695 -2.953 -25.641 1 94.44 164 ASP B CA 1
ATOM 4352 C C . ASP B 1 164 ? 14.906 -3.656 -24.531 1 94.44 164 ASP B C 1
ATOM 4354 O O . ASP B 1 164 ? 13.797 -4.137 -24.766 1 94.44 164 ASP B O 1
ATOM 4358 N N . ALA B 1 165 ? 15.523 -3.689 -23.359 1 94.62 165 ALA B N 1
ATOM 4359 C CA . ALA B 1 165 ? 14.852 -4.316 -22.234 1 94.62 165 ALA B CA 1
ATOM 4360 C C . ALA B 1 165 ? 13.57 -3.566 -21.875 1 94.62 165 ALA B C 1
ATOM 4362 O O . ALA B 1 165 ? 12.547 -4.184 -21.547 1 94.62 165 ALA B O 1
ATOM 4363 N N . ILE B 1 166 ? 13.656 -2.299 -22.016 1 94.25 166 ILE B N 1
ATOM 4364 C CA . ILE B 1 166 ? 12.516 -1.463 -21.672 1 94.25 166 ILE B CA 1
ATOM 4365 C C . ILE B 1 166 ? 11.383 -1.69 -22.672 1 94.25 166 ILE B C 1
ATOM 4367 O O . ILE B 1 166 ? 10.219 -1.832 -22.281 1 94.25 166 ILE B O 1
ATOM 4371 N N . ILE B 1 167 ? 11.68 -1.768 -23.859 1 96.44 167 ILE B N 1
ATOM 4372 C CA . ILE B 1 167 ? 10.68 -1.969 -24.891 1 96.44 167 ILE B CA 1
ATOM 4373 C C . ILE B 1 167 ? 9.992 -3.32 -24.703 1 96.44 167 ILE B C 1
ATOM 4375 O O . ILE B 1 167 ? 8.758 -3.404 -24.688 1 96.44 167 ILE B O 1
ATOM 4379 N N . VAL B 1 168 ? 10.781 -4.328 -24.5 1 97.38 168 VAL B N 1
ATOM 4380 C CA . VAL B 1 168 ? 10.25 -5.676 -24.344 1 97.38 168 VAL B CA 1
ATOM 4381 C C . VAL B 1 168 ? 9.359 -5.738 -23.109 1 97.38 168 VAL B C 1
ATOM 4383 O O . VAL B 1 168 ? 8.258 -6.289 -23.156 1 97.38 168 VAL B O 1
ATOM 4386 N N . SER B 1 169 ? 9.828 -5.219 -22 1 96.94 169 SER B N 1
ATOM 4387 C CA . SER B 1 169 ? 9.078 -5.281 -20.75 1 96.94 169 SER B CA 1
ATOM 4388 C C . SER B 1 169 ? 7.801 -4.461 -20.844 1 96.94 169 SER B C 1
ATOM 4390 O O . SER B 1 169 ? 6.746 -4.895 -20.359 1 96.94 169 SER B O 1
ATOM 4392 N N . MET B 1 170 ? 7.875 -3.303 -21.484 1 95.94 170 MET B N 1
ATOM 4393 C CA . MET B 1 170 ? 6.703 -2.439 -21.578 1 95.94 170 MET B CA 1
ATOM 4394 C C . MET B 1 170 ? 5.652 -3.049 -22.5 1 95.94 170 MET B C 1
ATOM 4396 O O . MET B 1 170 ? 4.457 -2.979 -22.219 1 95.94 170 MET B O 1
ATOM 4400 N N . VAL B 1 171 ? 6.094 -3.586 -23.562 1 97.69 171 VAL B N 1
ATOM 4401 C CA . VAL B 1 171 ? 5.16 -4.246 -24.469 1 97.69 171 VAL B CA 1
ATOM 4402 C C . VAL B 1 171 ? 4.457 -5.391 -23.734 1 97.69 171 VAL B C 1
ATOM 4404 O O . VAL B 1 171 ? 3.238 -5.539 -23.828 1 97.69 171 VAL B O 1
ATOM 4407 N N . THR B 1 172 ? 5.25 -6.18 -23.062 1 97.06 172 THR B N 1
ATOM 4408 C CA . THR B 1 172 ? 4.684 -7.289 -22.297 1 97.06 172 THR B CA 1
ATOM 4409 C C . THR B 1 172 ? 3.658 -6.789 -21.297 1 97.06 172 THR B C 1
ATOM 4411 O O . THR B 1 172 ? 2.541 -7.305 -21.219 1 97.06 172 THR B O 1
ATOM 4414 N N . LEU B 1 173 ? 4.031 -5.777 -20.531 1 96.44 173 LEU B N 1
ATOM 4415 C CA . LEU B 1 173 ? 3.172 -5.199 -19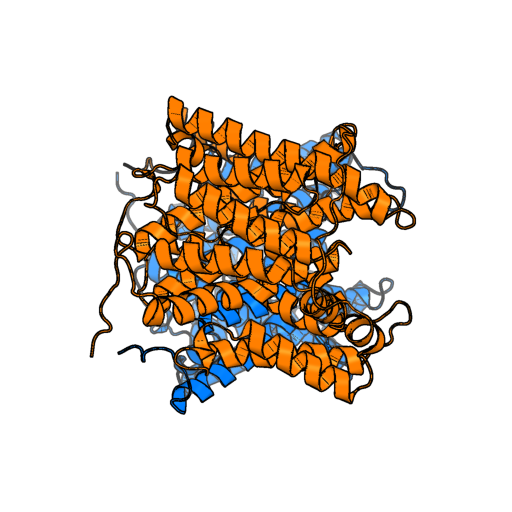.516 1 96.44 173 LEU B CA 1
ATOM 4416 C C . LEU B 1 173 ? 1.876 -4.676 -20.125 1 96.44 173 LEU B C 1
ATOM 4418 O O . LEU B 1 173 ? 0.788 -4.957 -19.609 1 96.44 173 LEU B O 1
ATOM 4422 N N . LEU B 1 174 ? 1.986 -3.949 -21.156 1 96.75 174 LEU B N 1
ATOM 4423 C CA . LEU B 1 174 ? 0.828 -3.303 -21.766 1 96.75 174 LEU B CA 1
ATOM 4424 C C . LEU B 1 174 ? -0.107 -4.332 -22.391 1 96.75 174 LEU B C 1
ATOM 4426 O O . LEU B 1 174 ? -1.328 -4.168 -22.359 1 96.75 174 LEU B O 1
ATOM 4430 N N . VAL B 1 175 ? 0.44 -5.395 -22.922 1 96.56 175 VAL B N 1
ATOM 4431 C CA . VAL B 1 175 ? -0.387 -6.453 -23.5 1 96.56 175 VAL B CA 1
ATOM 4432 C C . VAL B 1 175 ? -1.197 -7.129 -22.391 1 96.56 175 VAL B C 1
ATOM 4434 O O . VAL B 1 175 ? -2.387 -7.398 -22.562 1 96.56 175 VAL B O 1
ATOM 4437 N N . VAL B 1 176 ? -0.573 -7.398 -21.328 1 94.25 176 VAL B N 1
ATOM 4438 C CA . VAL B 1 176 ? -1.277 -8.047 -20.234 1 94.25 176 VAL B CA 1
ATOM 4439 C C . VAL B 1 176 ? -2.33 -7.098 -19.672 1 94.25 176 VAL B C 1
ATOM 4441 O O . VAL B 1 176 ? -3.477 -7.496 -19.438 1 94.25 176 VAL B O 1
ATOM 4444 N N . ALA B 1 177 ? -1.926 -5.879 -19.438 1 93.88 177 ALA B N 1
ATOM 4445 C CA . ALA B 1 177 ? -2.824 -4.895 -18.828 1 93.88 177 ALA B CA 1
ATOM 4446 C C . ALA B 1 177 ? -4.027 -4.633 -19.734 1 93.88 177 ALA B C 1
ATOM 4448 O O . ALA B 1 177 ? -5.172 -4.688 -19.281 1 93.88 177 ALA B O 1
ATOM 4449 N N . PHE B 1 178 ? -3.791 -4.383 -20.984 1 94.94 178 PHE B N 1
ATOM 4450 C CA . PHE B 1 178 ? -4.875 -4.074 -21.906 1 94.94 178 PHE B CA 1
ATOM 4451 C C . PHE B 1 178 ? -5.652 -5.336 -22.266 1 94.94 178 PHE B C 1
ATOM 4453 O O . PHE B 1 178 ? -6.867 -5.285 -22.469 1 94.94 178 PHE B O 1
ATOM 4460 N N . GLY B 1 179 ? -4.98 -6.414 -22.375 1 93.5 179 GLY B N 1
ATOM 4461 C CA . GLY B 1 179 ? -5.66 -7.676 -22.625 1 93.5 179 GLY B CA 1
ATOM 4462 C C . GLY B 1 179 ? -6.66 -8.047 -21.547 1 93.5 179 GLY B C 1
ATOM 4463 O O . GLY B 1 179 ? -7.734 -8.578 -21.844 1 93.5 179 GLY B O 1
ATOM 4464 N N . SER B 1 180 ? -6.285 -7.766 -20.344 1 89.75 180 SER B N 1
ATOM 4465 C CA . SER B 1 180 ? -7.164 -8.07 -19.219 1 89.75 180 SER B CA 1
ATOM 4466 C C . SER B 1 180 ? -8.477 -7.297 -19.312 1 89.75 180 SER B C 1
ATOM 4468 O O . SER B 1 180 ? -9.484 -7.707 -18.75 1 89.75 180 SER B O 1
ATOM 4470 N N . ILE B 1 181 ? -8.438 -6.219 -20.062 1 90.38 181 ILE B N 1
ATOM 4471 C CA . ILE B 1 181 ? -9.609 -5.348 -20.125 1 90.38 181 ILE B CA 1
ATOM 4472 C C . ILE B 1 181 ? -10.344 -5.562 -21.453 1 90.38 181 ILE B C 1
ATOM 4474 O O . ILE B 1 181 ? -11.57 -5.449 -21.516 1 90.38 181 ILE B O 1
ATOM 4478 N N . VAL B 1 182 ? -9.586 -5.883 -22.469 1 92.69 182 VAL B N 1
ATOM 4479 C CA . VAL B 1 182 ? -10.164 -5.852 -23.812 1 92.69 182 VAL B CA 1
ATOM 4480 C C . VAL B 1 182 ? -10.484 -7.27 -24.266 1 92.69 182 VAL B C 1
ATOM 4482 O O . VAL B 1 182 ? -11.438 -7.488 -25.031 1 92.69 182 VAL B O 1
ATOM 4485 N N . PHE B 1 183 ? -9.711 -8.242 -23.812 1 91.25 183 PHE B N 1
ATOM 4486 C CA . PHE B 1 183 ? -9.914 -9.609 -24.281 1 91.25 183 PHE B CA 1
ATOM 4487 C C . PHE B 1 183 ? -11.273 -10.133 -23.844 1 91.25 183 PHE B C 1
ATOM 4489 O O . PHE B 1 183 ? -11.82 -9.695 -22.828 1 91.25 183 PHE B O 1
ATOM 4496 N N . ARG B 1 184 ? -11.867 -10.992 -24.688 1 87.75 184 ARG B N 1
ATOM 4497 C CA . ARG B 1 184 ? -13.18 -11.562 -24.406 1 87.75 184 ARG B CA 1
ATOM 4498 C C . ARG B 1 184 ? -13.141 -13.086 -24.438 1 87.75 184 ARG B C 1
ATOM 4500 O O . ARG B 1 184 ? -12.195 -13.68 -24.969 1 87.75 184 ARG B O 1
ATOM 4507 N N . GLY B 1 185 ? -14.133 -13.688 -23.719 1 80.5 185 GLY B N 1
ATOM 4508 C CA . GLY B 1 185 ? -14.242 -15.141 -23.734 1 80.5 185 GLY B CA 1
ATOM 4509 C C . GLY B 1 185 ? -13.039 -15.828 -23.125 1 80.5 185 GLY B C 1
ATOM 4510 O O . GLY B 1 185 ? -12.594 -15.469 -22.031 1 80.5 185 GLY B O 1
ATOM 4511 N N . PHE B 1 186 ? -12.484 -16.828 -23.859 1 81.06 186 PHE B N 1
ATOM 4512 C CA . PHE B 1 186 ? -11.344 -17.609 -23.391 1 81.06 186 PHE B CA 1
ATOM 4513 C C . PHE B 1 186 ? -10.109 -16.734 -23.234 1 81.06 186 PHE B C 1
ATOM 4515 O O . PHE B 1 186 ? -9.328 -16.922 -22.297 1 81.06 186 PHE B O 1
ATOM 4522 N N . MET B 1 187 ? -9.93 -15.805 -24.016 1 86.81 187 MET B N 1
ATOM 4523 C CA . MET B 1 187 ? -8.75 -14.945 -24 1 86.81 187 MET B CA 1
ATOM 4524 C C . MET B 1 187 ? -8.75 -14.031 -22.781 1 86.81 187 MET B C 1
ATOM 4526 O O . MET B 1 187 ? -7.695 -13.555 -22.359 1 86.81 187 MET B O 1
ATOM 4530 N N . ALA B 1 188 ? -9.859 -13.836 -22.188 1 85.56 188 ALA B N 1
ATOM 4531 C CA . ALA B 1 188 ? -10 -12.93 -21.047 1 85.56 188 ALA B CA 1
ATOM 4532 C C . ALA B 1 188 ? -9.32 -13.508 -19.812 1 85.56 188 ALA B C 1
ATOM 4534 O O . ALA B 1 188 ? -8.977 -12.766 -18.891 1 85.56 188 ALA B O 1
ATOM 4535 N N . VAL B 1 189 ? -9.086 -14.828 -19.906 1 82.38 189 VAL B N 1
ATOM 4536 C CA . VAL B 1 189 ? -8.578 -15.477 -18.703 1 82.38 189 VAL B CA 1
ATOM 4537 C C . VAL B 1 189 ? -7.074 -15.711 -18.844 1 82.38 189 VAL B C 1
ATOM 4539 O O . VAL B 1 189 ? -6.402 -16.047 -17.859 1 82.38 189 VAL B O 1
ATOM 4542 N N . ILE B 1 190 ? -6.496 -15.391 -20.047 1 88.62 190 ILE B N 1
ATOM 4543 C CA . ILE B 1 190 ? -5.09 -15.75 -20.219 1 88.62 190 ILE B CA 1
ATOM 4544 C C . ILE B 1 190 ? -4.301 -14.531 -20.688 1 88.62 190 ILE B C 1
ATOM 4546 O O . ILE B 1 190 ? -3.479 -14.641 -21.609 1 88.62 190 ILE B O 1
ATOM 4550 N N . PRO B 1 191 ? -4.574 -13.414 -20.234 1 89.94 191 PRO B N 1
ATOM 4551 C CA . PRO B 1 191 ? -3.805 -12.25 -20.688 1 89.94 191 PRO B CA 1
ATOM 4552 C C . PRO B 1 191 ? -2.318 -12.367 -20.359 1 89.94 191 PRO B C 1
ATOM 4554 O O . PRO B 1 191 ? -1.476 -11.898 -21.141 1 89.94 191 PRO B O 1
ATOM 4557 N N . VAL B 1 192 ? -2.014 -12.969 -19.328 1 89.88 192 VAL B N 1
ATOM 4558 C CA . VAL B 1 192 ? -0.622 -13.094 -18.922 1 89.88 192 VAL B CA 1
ATOM 4559 C C . VAL B 1 192 ? 0.136 -13.984 -19.891 1 89.88 192 VAL B C 1
ATOM 4561 O O . VAL B 1 192 ? 1.252 -13.656 -20.312 1 89.88 192 VAL B O 1
ATOM 4564 N N . LEU B 1 193 ? -0.469 -15.078 -20.234 1 90.69 193 LEU B N 1
ATOM 4565 C CA . LEU B 1 193 ? 0.16 -15.961 -21.219 1 90.69 193 LEU B CA 1
ATOM 4566 C C . LEU B 1 193 ? 0.361 -15.25 -22.547 1 90.69 193 LEU B C 1
ATOM 4568 O O . LEU B 1 193 ? 1.418 -15.375 -23.172 1 90.69 193 LEU B O 1
ATOM 4572 N N . VAL B 1 194 ? -0.632 -14.555 -23 1 94 194 VAL B N 1
ATOM 4573 C CA . VAL B 1 194 ? -0.525 -13.797 -24.234 1 94 194 VAL B CA 1
ATOM 4574 C C . VAL B 1 194 ? 0.597 -12.773 -24.125 1 94 194 VAL B C 1
ATOM 4576 O O . VAL B 1 194 ? 1.352 -12.555 -25.078 1 94 194 VAL B O 1
ATOM 4579 N N . GLY B 1 195 ? 0.662 -12.156 -22.984 1 94.88 195 GLY B N 1
ATOM 4580 C CA . GLY B 1 195 ? 1.746 -11.219 -22.734 1 94.88 195 GLY B CA 1
ATOM 4581 C C . GLY B 1 195 ? 3.119 -11.859 -22.844 1 94.88 195 GLY B C 1
ATOM 4582 O O . GLY B 1 195 ? 4.031 -11.281 -23.453 1 94.88 195 GLY B O 1
ATOM 4583 N N . ILE B 1 196 ? 3.264 -13.016 -22.328 1 93.44 196 ILE B N 1
ATOM 4584 C CA . ILE B 1 196 ? 4.527 -13.734 -22.406 1 93.44 196 ILE B CA 1
ATOM 4585 C C . ILE B 1 196 ? 4.855 -14.047 -23.875 1 93.44 196 ILE B C 1
ATOM 4587 O O . ILE B 1 196 ? 5.988 -13.836 -24.312 1 93.44 196 ILE B O 1
ATOM 4591 N N . ILE B 1 197 ? 3.887 -14.484 -24.609 1 95.06 197 ILE B N 1
ATOM 4592 C CA . ILE B 1 197 ? 4.086 -14.859 -26 1 95.06 197 ILE B CA 1
ATOM 4593 C C . ILE B 1 197 ? 4.465 -13.633 -26.812 1 95.06 197 ILE B C 1
ATOM 4595 O O . ILE B 1 197 ? 5.418 -13.664 -27.594 1 95.06 197 ILE B O 1
ATOM 4599 N N . VAL B 1 198 ? 3.758 -12.57 -26.641 1 97.5 198 VAL B N 1
ATOM 4600 C CA . VAL B 1 198 ? 4.02 -11.352 -27.391 1 97.5 198 VAL B CA 1
ATOM 4601 C C . VAL B 1 198 ? 5.367 -10.766 -26.984 1 97.5 198 VAL B C 1
ATOM 4603 O O . VAL B 1 198 ? 6.152 -10.336 -27.844 1 97.5 198 VAL B O 1
ATOM 4606 N N . GLY B 1 199 ? 5.609 -10.695 -25.688 1 97.19 199 GLY B N 1
ATOM 4607 C CA . GLY B 1 199 ? 6.906 -10.227 -25.234 1 97.19 199 GLY B CA 1
ATOM 4608 C C . GLY B 1 199 ? 8.062 -11.055 -25.75 1 97.19 199 GLY B C 1
ATOM 4609 O O . GLY B 1 199 ? 9.102 -10.516 -26.125 1 97.19 199 GLY B O 1
ATOM 4610 N N . TYR B 1 200 ? 7.855 -12.32 -25.812 1 96.19 200 TYR B N 1
ATOM 4611 C CA . TYR B 1 200 ? 8.859 -13.242 -26.344 1 96.19 200 TYR B CA 1
ATOM 4612 C C . TYR B 1 200 ? 9.094 -12.984 -27.828 1 96.19 200 TYR B C 1
ATOM 4614 O O . TYR B 1 200 ? 10.242 -12.977 -28.281 1 96.19 200 TYR B O 1
ATOM 4622 N N . ALA B 1 201 ? 8.047 -12.742 -28.5 1 97.69 201 ALA B N 1
ATOM 4623 C CA . ALA B 1 201 ? 8.148 -12.461 -29.938 1 97.69 201 ALA B CA 1
ATOM 4624 C C . ALA B 1 201 ? 8.938 -11.172 -30.188 1 97.69 201 ALA B C 1
ATOM 4626 O O . ALA B 1 201 ? 9.789 -11.125 -31.078 1 97.69 201 ALA B O 1
ATOM 4627 N N . VAL B 1 202 ? 8.625 -10.18 -29.438 1 97.94 202 VAL B N 1
ATOM 4628 C CA . VAL B 1 202 ? 9.352 -8.922 -29.562 1 97.94 202 VAL B CA 1
ATOM 4629 C C . VAL B 1 202 ? 10.82 -9.125 -29.219 1 97.94 202 VAL B C 1
ATOM 4631 O O . VAL B 1 202 ? 11.711 -8.586 -29.891 1 97.94 202 VAL B O 1
ATOM 4634 N N . ALA B 1 203 ? 11.07 -9.914 -28.219 1 97.31 203 ALA B N 1
ATOM 4635 C CA . ALA B 1 203 ? 12.438 -10.203 -27.797 1 97.31 203 ALA B CA 1
ATOM 4636 C C . ALA B 1 203 ? 13.195 -10.953 -28.875 1 97.31 203 ALA B C 1
ATOM 4638 O O . ALA B 1 203 ? 14.406 -10.758 -29.047 1 97.31 203 ALA B O 1
ATOM 4639 N N . ILE B 1 204 ? 12.523 -11.836 -29.578 1 96.5 204 ILE B N 1
ATOM 4640 C CA . ILE B 1 204 ? 13.133 -12.539 -30.719 1 96.5 204 ILE B CA 1
ATOM 4641 C C . ILE B 1 204 ? 13.562 -11.531 -31.781 1 96.5 204 ILE B C 1
ATOM 4643 O O . ILE B 1 204 ? 14.68 -11.602 -32.281 1 96.5 204 ILE B O 1
ATOM 4647 N N . GLY B 1 205 ? 12.672 -10.602 -32.031 1 96.38 205 GLY B N 1
ATOM 4648 C CA . GLY B 1 205 ? 12.969 -9.57 -33 1 96.38 205 GLY B CA 1
ATOM 4649 C C . GLY B 1 205 ? 14.164 -8.711 -32.625 1 96.38 205 GLY B C 1
ATOM 4650 O O . GLY B 1 205 ? 14.875 -8.211 -33.5 1 96.38 205 GLY B O 1
ATOM 4651 N N . MET B 1 206 ? 14.398 -8.656 -31.391 1 95.75 206 MET B N 1
ATOM 4652 C CA . MET B 1 206 ? 15.484 -7.809 -30.922 1 95.75 206 MET B CA 1
ATOM 4653 C C . MET B 1 206 ? 16.75 -8.633 -30.656 1 95.75 206 MET B C 1
ATOM 4655 O O . MET B 1 206 ? 17.734 -8.117 -30.156 1 95.75 206 MET B O 1
ATOM 4659 N N . GLY B 1 207 ? 16.75 -9.898 -30.812 1 93.25 207 GLY B N 1
ATOM 4660 C CA . GLY B 1 207 ? 17.906 -10.766 -30.719 1 93.25 207 GLY B CA 1
ATOM 4661 C C . GLY B 1 207 ? 18.234 -11.172 -29.297 1 93.25 207 GLY B C 1
ATOM 4662 O O . GLY B 1 207 ? 19.391 -11.484 -28.984 1 93.25 207 GLY B O 1
ATOM 4663 N N . MET B 1 208 ? 17.219 -11.203 -28.5 1 94.06 208 MET B N 1
ATOM 4664 C CA . MET B 1 208 ? 17.469 -11.461 -27.094 1 94.06 208 MET B CA 1
ATOM 4665 C C . MET B 1 208 ? 17.281 -12.938 -26.766 1 94.06 208 MET B C 1
ATOM 4667 O O . MET B 1 208 ? 17.531 -13.359 -25.625 1 94.06 208 MET B O 1
ATOM 4671 N N . VAL B 1 209 ? 16.859 -13.766 -27.719 1 94.06 209 VAL B N 1
ATOM 4672 C CA . VAL B 1 209 ? 16.5 -15.148 -27.406 1 94.06 209 VAL B CA 1
ATOM 4673 C C . VAL B 1 209 ? 17.516 -16.094 -28.062 1 94.06 209 VAL B C 1
ATOM 4675 O O . VAL B 1 209 ? 17.844 -15.945 -29.25 1 94.06 209 VAL B O 1
ATOM 4678 N N . ASP B 1 210 ? 18.031 -16.969 -27.234 1 89.81 210 ASP B N 1
ATOM 4679 C CA . ASP B 1 210 ? 18.891 -18.031 -27.719 1 89.81 210 ASP B CA 1
ATOM 4680 C C . ASP B 1 210 ? 18.109 -19.312 -27.953 1 89.81 210 ASP B C 1
ATOM 4682 O O . ASP B 1 210 ? 17.703 -19.984 -27.016 1 89.81 210 ASP B O 1
ATOM 4686 N N . PHE B 1 211 ? 18.062 -19.781 -29.109 1 90.62 211 PHE B N 1
ATOM 4687 C CA . PHE B 1 211 ? 17.25 -20.938 -29.469 1 90.62 211 PHE B CA 1
ATOM 4688 C C . PHE B 1 211 ? 18.016 -22.234 -29.297 1 90.62 211 PHE B C 1
ATOM 4690 O O . PHE B 1 211 ? 17.422 -23.312 -29.312 1 90.62 211 PHE B O 1
ATOM 4697 N N . ALA B 1 212 ? 19.281 -22.141 -29.078 1 88.88 212 ALA B N 1
ATOM 4698 C CA . ALA B 1 212 ? 20.094 -23.344 -28.953 1 88.88 212 ALA B CA 1
ATOM 4699 C C . ALA B 1 212 ? 19.641 -24.188 -27.766 1 88.88 212 ALA B C 1
ATOM 4701 O O . ALA B 1 212 ? 19.625 -25.422 -27.844 1 88.88 212 ALA B O 1
ATOM 4702 N N . THR B 1 213 ? 19.234 -23.609 -26.797 1 85 213 THR B N 1
ATOM 4703 C CA . THR B 1 213 ? 18.797 -24.312 -25.594 1 85 213 THR B CA 1
ATOM 4704 C C . THR B 1 213 ? 17.516 -25.094 -25.859 1 85 213 THR B C 1
ATOM 4706 O O . THR B 1 213 ? 17.328 -26.188 -25.328 1 85 213 THR B O 1
ATOM 4709 N N . ILE B 1 214 ? 16.703 -24.609 -26.703 1 89.56 214 ILE B N 1
ATOM 4710 C CA . ILE B 1 214 ? 15.422 -25.234 -27 1 89.56 214 ILE B CA 1
ATOM 4711 C C . ILE B 1 214 ? 15.633 -26.391 -27.984 1 89.56 214 ILE B C 1
ATOM 4713 O O . ILE B 1 214 ? 15.047 -27.453 -27.828 1 89.56 214 ILE B O 1
ATOM 4717 N N . THR B 1 215 ? 16.484 -26.125 -28.922 1 89.31 215 THR B N 1
ATOM 4718 C CA . THR B 1 215 ? 16.703 -27.109 -29.969 1 89.31 215 THR B CA 1
ATOM 4719 C C . THR B 1 215 ? 17.406 -28.359 -29.422 1 89.31 215 THR B C 1
ATOM 4721 O O . THR B 1 215 ? 17.109 -29.469 -29.859 1 89.31 215 THR B O 1
ATOM 4724 N N . THR B 1 216 ? 18.219 -28.188 -28.484 1 90.62 216 THR B N 1
ATOM 4725 C CA . THR B 1 216 ? 19.016 -29.297 -27.984 1 90.62 216 THR B CA 1
ATOM 4726 C C . THR B 1 216 ? 18.281 -30 -26.828 1 90.62 216 THR B C 1
ATOM 4728 O O . THR B 1 216 ? 18.656 -31.094 -26.438 1 90.62 216 THR B O 1
ATOM 4731 N N . ALA B 1 217 ? 17.234 -29.422 -26.406 1 90.81 217 ALA B N 1
ATOM 4732 C CA . ALA B 1 217 ? 16.5 -30 -25.266 1 90.81 217 ALA B CA 1
ATOM 4733 C C . ALA B 1 217 ? 15.75 -31.25 -25.688 1 90.81 217 ALA B C 1
ATOM 4735 O O . ALA B 1 217 ? 15.195 -31.312 -26.781 1 90.81 217 ALA B O 1
ATOM 4736 N N . PRO B 1 218 ? 15.773 -32.281 -24.891 1 92.25 218 PRO B N 1
ATOM 4737 C CA . PRO B 1 218 ? 14.992 -33.469 -25.188 1 92.25 218 PRO B CA 1
ATOM 4738 C C . PRO B 1 218 ? 13.484 -33.25 -25.125 1 92.25 218 PRO B C 1
ATOM 4740 O O . PRO B 1 218 ? 13.031 -32.281 -24.484 1 92.25 218 PRO B O 1
ATOM 4743 N N . VAL B 1 219 ? 12.758 -34.062 -25.828 1 92.38 219 VAL B N 1
ATOM 4744 C CA . VAL B 1 219 ? 11.305 -33.938 -25.844 1 92.38 219 VAL B CA 1
ATOM 4745 C C . VAL B 1 219 ? 10.734 -34.375 -24.5 1 92.38 219 VAL B C 1
ATOM 4747 O O . VAL B 1 219 ? 9.859 -33.688 -23.938 1 92.38 219 VAL B O 1
ATOM 4750 N N . ILE B 1 220 ? 11.234 -35.438 -23.984 1 94.44 220 ILE B N 1
ATOM 4751 C CA . ILE B 1 220 ? 10.836 -35.938 -22.672 1 94.44 220 ILE B CA 1
ATOM 4752 C C . ILE B 1 220 ? 12.016 -35.812 -21.703 1 94.44 220 ILE B C 1
ATOM 4754 O O . ILE B 1 220 ? 13.141 -36.188 -22.047 1 94.44 220 ILE B O 1
ATOM 4758 N N . SER B 1 221 ? 11.797 -35.219 -20.625 1 92.56 221 SER B N 1
ATOM 4759 C CA . SER B 1 221 ? 12.836 -35.062 -19.609 1 92.56 221 SER B CA 1
ATOM 4760 C C . SER B 1 221 ? 12.25 -35.156 -18.203 1 92.56 221 SER B C 1
ATOM 4762 O O . SER B 1 221 ? 11.117 -34.719 -17.969 1 92.56 221 SER B O 1
ATOM 4764 N N . PHE B 1 222 ? 12.984 -35.75 -17.312 1 94.31 222 PHE B N 1
ATOM 4765 C CA . PHE B 1 222 ? 12.57 -35.812 -15.906 1 94.31 222 PHE B CA 1
ATOM 4766 C C . PHE B 1 222 ? 12.93 -34.531 -15.172 1 94.31 222 PHE B C 1
ATOM 4768 O O . PHE B 1 222 ? 14.008 -34 -15.375 1 94.31 222 PHE B O 1
ATOM 4775 N N . PRO B 1 223 ? 11.992 -34.062 -14.359 1 95 223 PRO B N 1
ATOM 4776 C CA . PRO B 1 223 ? 12.289 -32.844 -13.578 1 95 223 PRO B CA 1
ATOM 4777 C C . PRO B 1 223 ? 13.492 -33.031 -12.648 1 95 223 PRO B C 1
ATOM 4779 O O . PRO B 1 223 ? 13.68 -34.094 -12.086 1 95 223 PRO B O 1
ATOM 4782 N N . THR B 1 224 ? 14.289 -31.984 -12.492 1 93.69 224 THR B N 1
ATOM 4783 C CA . THR B 1 224 ? 15.453 -32 -11.617 1 93.69 224 THR B CA 1
ATOM 4784 C C . THR B 1 224 ? 15.031 -31.906 -10.148 1 93.69 224 THR B C 1
ATOM 4786 O O . THR B 1 224 ? 14.305 -30.984 -9.773 1 93.69 224 THR B O 1
ATOM 4789 N N . VAL B 1 225 ? 15.5 -32.844 -9.352 1 94.44 225 VAL B N 1
ATOM 4790 C CA . VAL B 1 225 ? 15.203 -32.844 -7.922 1 94.44 225 VAL B CA 1
ATOM 4791 C C . VAL B 1 225 ? 16.391 -32.25 -7.148 1 94.44 225 VAL B C 1
ATOM 4793 O O . VAL B 1 225 ? 17.531 -32.594 -7.43 1 94.44 225 VAL B O 1
ATOM 4796 N N . TYR B 1 226 ? 16.062 -31.344 -6.242 1 95.19 226 TYR B N 1
ATOM 4797 C CA . TYR B 1 226 ? 17.078 -30.766 -5.363 1 95.19 226 TYR B CA 1
ATOM 4798 C C . TYR B 1 226 ? 16.906 -31.266 -3.936 1 95.19 226 TYR B C 1
ATOM 4800 O O . TYR B 1 226 ? 15.805 -31.266 -3.389 1 95.19 226 TYR B O 1
ATOM 4808 N N . LEU B 1 227 ? 17.984 -31.672 -3.312 1 95.62 227 LEU B N 1
ATOM 4809 C CA . LEU B 1 227 ? 17.922 -32.25 -1.975 1 95.62 227 LEU B CA 1
ATOM 4810 C C . LEU B 1 227 ? 18.016 -31.156 -0.908 1 95.62 227 LEU B C 1
ATOM 4812 O O . LEU B 1 227 ? 18.859 -30.25 -1.018 1 95.62 227 LEU B O 1
ATOM 4816 N N . PRO B 1 228 ? 17.234 -31.25 0.075 1 96.94 228 PRO B N 1
ATOM 4817 C CA . PRO B 1 228 ? 17.234 -30.219 1.114 1 96.94 228 PRO B CA 1
ATOM 4818 C C . PRO B 1 228 ? 18.391 -30.359 2.096 1 96.94 228 PRO B C 1
ATOM 4820 O O . PRO B 1 228 ? 18.891 -31.469 2.314 1 96.94 228 PRO B O 1
ATOM 4823 N N . LYS B 1 229 ? 18.812 -29.25 2.588 1 96.12 229 LYS B N 1
ATOM 4824 C CA . LYS B 1 229 ? 19.719 -29.125 3.725 1 96.12 229 LYS B CA 1
ATOM 4825 C C . LYS B 1 229 ? 19.078 -28.312 4.852 1 96.12 229 LYS B C 1
ATOM 4827 O O . LYS B 1 229 ? 18.234 -27.453 4.602 1 96.12 229 LYS B O 1
ATOM 4832 N N . PHE B 1 230 ? 19.516 -28.703 6.066 1 95.94 230 PHE B N 1
ATOM 4833 C CA . PHE B 1 230 ? 18.859 -28.078 7.207 1 95.94 230 PHE B CA 1
ATOM 4834 C C . PHE B 1 230 ? 19.859 -27.234 8 1 95.94 230 PHE B C 1
ATOM 4836 O O . PHE B 1 230 ? 20.844 -27.75 8.508 1 95.94 230 PHE B O 1
ATOM 4843 N N . ASP B 1 231 ? 19.625 -25.969 7.926 1 92.69 231 ASP B N 1
ATOM 4844 C CA . ASP B 1 231 ? 20.344 -24.984 8.727 1 92.69 231 ASP B CA 1
ATOM 4845 C C . ASP B 1 231 ? 19.375 -24.078 9.492 1 92.69 231 ASP B C 1
ATOM 4847 O O . ASP B 1 231 ? 18.547 -23.406 8.883 1 92.69 231 ASP B O 1
ATOM 4851 N N . ILE B 1 232 ? 19.531 -24.031 10.734 1 91.69 232 ILE B N 1
ATOM 4852 C CA . ILE B 1 232 ? 18.578 -23.375 11.609 1 91.69 232 ILE B CA 1
ATOM 4853 C C . ILE B 1 232 ? 18.531 -21.875 11.297 1 91.69 232 ILE B C 1
ATOM 4855 O O . ILE B 1 232 ? 17.469 -21.25 11.359 1 91.69 232 ILE B O 1
ATOM 4859 N N . ASN B 1 233 ? 19.641 -21.281 11.008 1 86.12 233 ASN B N 1
ATOM 4860 C CA . ASN B 1 233 ? 19.688 -19.859 10.711 1 86.12 233 ASN B CA 1
ATOM 4861 C C . ASN B 1 233 ? 18.922 -19.531 9.438 1 86.12 233 ASN B C 1
ATOM 4863 O O . ASN B 1 233 ? 18.188 -18.531 9.391 1 86.12 233 ASN B O 1
ATOM 4867 N N . MET B 1 234 ? 19.109 -20.344 8.438 1 89 234 MET B N 1
ATOM 4868 C CA . MET B 1 234 ? 18.406 -20.125 7.176 1 89 234 MET B CA 1
ATOM 4869 C C . MET B 1 234 ? 16.906 -20.391 7.324 1 89 234 MET B C 1
ATOM 4871 O O . MET B 1 234 ? 16.094 -19.688 6.738 1 89 234 MET B O 1
ATOM 4875 N N . ILE B 1 235 ? 16.625 -21.375 8.117 1 93.19 235 ILE B N 1
ATOM 4876 C CA . ILE B 1 235 ? 15.234 -21.719 8.367 1 93.19 235 ILE B CA 1
ATOM 4877 C C . ILE B 1 235 ? 14.523 -20.562 9.055 1 93.19 235 ILE B C 1
ATOM 4879 O O . ILE B 1 235 ? 13.398 -20.219 8.695 1 93.19 235 ILE B O 1
ATOM 4883 N N . LEU B 1 236 ? 15.164 -19.922 9.906 1 87.75 236 LEU B N 1
ATOM 4884 C CA . LEU B 1 236 ? 14.57 -18.828 10.672 1 87.75 236 LEU B CA 1
ATOM 4885 C C . LEU B 1 236 ? 14.312 -17.625 9.789 1 87.75 236 LEU B C 1
ATOM 4887 O O . LEU B 1 236 ? 13.406 -16.828 10.047 1 87.75 236 LEU B O 1
ATOM 4891 N N . ILE B 1 237 ? 15.062 -17.516 8.727 1 83.88 237 ILE B N 1
ATOM 4892 C CA . ILE B 1 237 ? 14.883 -16.406 7.785 1 83.88 237 ILE B CA 1
ATOM 4893 C C . ILE B 1 237 ? 13.609 -16.641 6.973 1 83.88 237 ILE B C 1
ATOM 4895 O O . ILE B 1 237 ? 12.906 -15.688 6.625 1 83.88 237 ILE B O 1
ATOM 4899 N N . ILE B 1 238 ? 13.258 -17.891 6.82 1 91.19 238 ILE B N 1
ATOM 4900 C CA . ILE B 1 238 ? 12.203 -18.234 5.871 1 91.19 238 ILE B CA 1
ATOM 4901 C C . ILE B 1 238 ? 10.875 -18.406 6.609 1 91.19 238 ILE B C 1
ATOM 4903 O O . ILE B 1 238 ? 9.812 -18.078 6.074 1 91.19 238 ILE B O 1
ATOM 4907 N N . ILE B 1 239 ? 10.883 -18.719 7.84 1 90.38 239 ILE B N 1
ATOM 4908 C CA . ILE B 1 239 ? 9.719 -19.172 8.594 1 90.38 239 ILE B CA 1
ATOM 4909 C C . ILE B 1 239 ? 8.719 -18.031 8.742 1 90.38 239 ILE B C 1
ATOM 4911 O O . ILE B 1 239 ? 7.504 -18.25 8.727 1 90.38 239 ILE B O 1
ATOM 4915 N N . PRO B 1 240 ? 9.086 -16.812 8.828 1 84.06 240 PRO B N 1
ATOM 4916 C CA . PRO B 1 240 ? 8.094 -15.75 8.969 1 84.06 240 PRO B CA 1
ATOM 4917 C C . PRO B 1 240 ? 7.168 -15.641 7.754 1 84.06 240 PRO B C 1
ATOM 4919 O O . PRO B 1 240 ? 6.023 -15.195 7.883 1 84.06 240 PRO B O 1
ATOM 4922 N N . ALA B 1 241 ? 7.652 -16.031 6.625 1 88.88 241 ALA B N 1
ATOM 4923 C CA . ALA B 1 241 ? 6.832 -16.016 5.418 1 88.88 241 ALA B CA 1
ATOM 4924 C C . ALA B 1 241 ? 5.617 -16.938 5.57 1 88.88 241 ALA B C 1
ATOM 4926 O O . ALA B 1 241 ? 4.574 -16.688 4.957 1 88.88 241 ALA B O 1
ATOM 4927 N N . SER B 1 242 ? 5.754 -17.938 6.441 1 91.56 242 SER B N 1
ATOM 4928 C CA . SER B 1 242 ? 4.656 -18.875 6.656 1 91.56 242 SER B CA 1
ATOM 4929 C C . SER B 1 242 ? 3.449 -18.188 7.277 1 91.56 242 SER B C 1
ATOM 4931 O O . SER B 1 242 ? 2.305 -18.5 6.945 1 91.56 242 SER B O 1
ATOM 4933 N N . LEU B 1 243 ? 3.684 -17.25 8.094 1 81.94 243 LEU B N 1
ATOM 4934 C CA . LEU B 1 243 ? 2.59 -16.531 8.742 1 81.94 243 LEU B CA 1
ATOM 4935 C C . LEU B 1 243 ? 1.819 -15.68 7.73 1 81.94 243 LEU B C 1
ATOM 4937 O O . LEU B 1 243 ? 0.593 -15.578 7.809 1 81.94 243 LEU B O 1
ATOM 4941 N N . VAL B 1 244 ? 2.553 -15.234 6.82 1 82.12 244 VAL B N 1
ATOM 4942 C CA . VAL B 1 244 ? 1.949 -14.414 5.773 1 82.12 244 VAL B CA 1
ATOM 4943 C C . VAL B 1 244 ? 1.091 -15.289 4.863 1 82.12 244 VAL B C 1
ATOM 4945 O O . VAL B 1 244 ? -0.024 -14.906 4.496 1 82.12 244 VAL B O 1
ATOM 4948 N N . VAL B 1 245 ? 1.594 -16.391 4.551 1 91.19 245 VAL B N 1
ATOM 4949 C CA . VAL B 1 245 ? 0.907 -17.297 3.633 1 91.19 245 VAL B CA 1
ATOM 4950 C C . VAL B 1 245 ? -0.387 -17.797 4.27 1 91.19 245 VAL B C 1
ATOM 4952 O O . VAL B 1 245 ? -1.394 -17.984 3.584 1 91.19 245 VAL B O 1
ATOM 4955 N N . ILE B 1 246 ? -0.365 -18 5.555 1 89.69 246 ILE B N 1
ATOM 4956 C CA . ILE B 1 246 ? -1.564 -18.438 6.258 1 89.69 246 ILE B CA 1
ATOM 4957 C C . ILE B 1 246 ? -2.674 -17.406 6.082 1 89.69 246 ILE B C 1
ATOM 4959 O O . ILE B 1 246 ? -3.816 -17.766 5.781 1 89.69 246 ILE B O 1
ATOM 4963 N N . SER B 1 247 ? -2.344 -16.188 6.254 1 80.81 247 SER B N 1
ATOM 4964 C CA . SER B 1 247 ? -3.305 -15.109 6.074 1 80.81 247 SER B CA 1
ATOM 4965 C C . SER B 1 247 ? -3.834 -15.07 4.645 1 80.81 247 SER B C 1
ATOM 4967 O O . SER B 1 247 ? -5.035 -14.906 4.426 1 80.81 247 SER B O 1
ATOM 4969 N N . GLU B 1 248 ? -2.947 -15.148 3.748 1 83.38 248 GLU B N 1
ATOM 4970 C CA . GLU B 1 248 ? -3.309 -15.148 2.332 1 83.38 248 GLU B CA 1
ATOM 4971 C C . GLU B 1 248 ? -4.238 -16.312 2.002 1 83.38 248 GLU B C 1
ATOM 4973 O O . GLU B 1 248 ? -5.219 -16.141 1.275 1 83.38 248 GLU B O 1
ATOM 4978 N N . HIS B 1 249 ? -3.91 -17.469 2.551 1 91.88 249 HIS B N 1
ATOM 4979 C CA . HIS B 1 249 ? -4.711 -18.672 2.344 1 91.88 249 HIS B CA 1
ATOM 4980 C C . HIS B 1 249 ? -6.129 -18.484 2.869 1 91.88 249 HIS B C 1
ATOM 4982 O O . HIS B 1 249 ? -7.098 -18.875 2.209 1 91.88 249 HIS B O 1
ATOM 4988 N N . ILE B 1 250 ? -6.273 -17.953 3.992 1 87.38 250 ILE B N 1
ATOM 4989 C CA . ILE B 1 250 ? -7.582 -17.703 4.586 1 87.38 250 ILE B CA 1
ATOM 4990 C C . ILE B 1 250 ? -8.391 -16.766 3.678 1 87.38 250 ILE B C 1
ATOM 4992 O O . ILE B 1 250 ? -9.57 -17.031 3.416 1 87.38 250 ILE 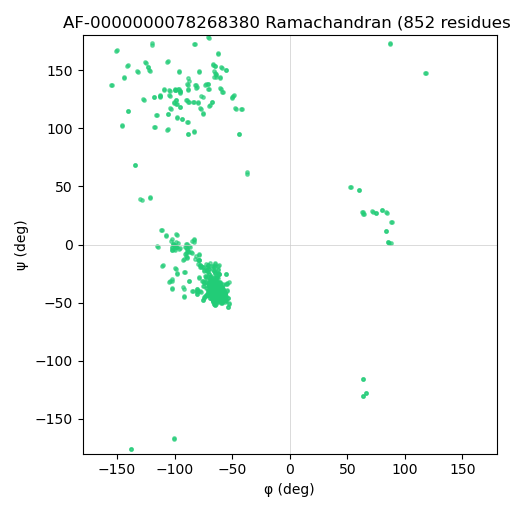B O 1
ATOM 4996 N N . GLY B 1 251 ? -7.766 -15.742 3.248 1 82.69 251 GLY B N 1
ATOM 4997 C CA . GLY B 1 251 ? -8.43 -14.836 2.33 1 82.69 251 GLY B CA 1
ATOM 4998 C C . GLY B 1 251 ? -8.938 -15.516 1.076 1 82.69 251 GLY B C 1
ATOM 4999 O O . GLY B 1 251 ? -10.078 -15.297 0.66 1 82.69 251 GLY B O 1
ATOM 5000 N N . HIS B 1 252 ? -8.125 -16.312 0.503 1 88.62 252 HIS B N 1
ATOM 5001 C CA . HIS B 1 252 ? -8.516 -17.031 -0.703 1 88.62 252 HIS B CA 1
ATOM 5002 C C . HIS B 1 252 ? -9.688 -17.969 -0.433 1 88.62 252 HIS B C 1
ATOM 5004 O O . HIS B 1 252 ? -10.586 -18.094 -1.267 1 88.62 252 HIS B O 1
ATOM 5010 N N . LEU B 1 253 ? -9.641 -18.578 0.713 1 92.12 253 LEU B N 1
ATOM 5011 C CA . LEU B 1 253 ? -10.703 -19.516 1.06 1 92.12 253 LEU B CA 1
ATOM 5012 C C . LEU B 1 253 ? -12.031 -18.797 1.221 1 92.12 253 LEU B C 1
ATOM 5014 O O . LEU B 1 253 ? -13.062 -19.266 0.732 1 92.12 253 LEU B O 1
ATOM 5018 N N . VAL B 1 254 ? -12.016 -17.734 1.847 1 85.31 254 VAL B N 1
ATOM 5019 C CA . VAL B 1 254 ? -13.227 -16.953 2.084 1 85.31 254 VAL B CA 1
ATOM 5020 C C . VAL B 1 254 ? -13.766 -16.422 0.76 1 85.31 254 VAL B C 1
ATOM 5022 O O . VAL B 1 254 ? -14.961 -16.516 0.489 1 85.31 254 VAL B O 1
ATOM 5025 N N . VAL B 1 255 ? -12.93 -15.906 -0.026 1 82.25 255 VAL B N 1
ATOM 5026 C CA . VAL B 1 255 ? -13.344 -15.336 -1.304 1 82.25 255 VAL B CA 1
ATOM 5027 C C . VAL B 1 255 ? -13.906 -16.438 -2.203 1 82.25 255 VAL B C 1
ATOM 5029 O O . VAL B 1 255 ? -14.906 -16.234 -2.895 1 82.25 255 VAL B O 1
ATOM 5032 N N . THR B 1 256 ? -13.227 -17.547 -2.234 1 90.5 256 THR B N 1
ATOM 5033 C CA . THR B 1 256 ? -13.719 -18.688 -3.006 1 90.5 256 THR B CA 1
ATOM 5034 C C . THR B 1 256 ? -15.102 -19.109 -2.527 1 90.5 256 THR B C 1
ATOM 5036 O O . THR B 1 256 ? -16 -19.359 -3.338 1 90.5 256 THR B O 1
ATOM 5039 N N . GLY B 1 257 ? -15.234 -19.141 -1.228 1 92.44 257 GLY B N 1
ATOM 5040 C CA . GLY B 1 257 ? -16.531 -19.469 -0.664 1 92.44 257 GLY B CA 1
ATOM 5041 C C . GLY B 1 257 ? -17.641 -18.516 -1.083 1 92.44 257 GLY B C 1
ATOM 5042 O O . GLY B 1 257 ? -18.75 -18.938 -1.41 1 92.44 257 GLY B O 1
ATOM 5043 N N . ASN B 1 258 ? -17.359 -17.328 -1.061 1 84.56 258 ASN B N 1
ATOM 5044 C CA . ASN B 1 258 ? -18.312 -16.312 -1.456 1 84.56 258 ASN B CA 1
ATOM 5045 C C . ASN B 1 258 ? -18.703 -16.453 -2.924 1 84.56 258 ASN B C 1
ATOM 5047 O O . ASN B 1 258 ? -19.875 -16.234 -3.283 1 84.56 258 ASN B O 1
ATOM 5051 N N . ILE B 1 259 ? -17.797 -16.797 -3.725 1 84.12 259 ILE B N 1
ATOM 5052 C CA . ILE B 1 259 ? -18.031 -16.906 -5.16 1 84.12 259 ILE B CA 1
ATOM 5053 C C . ILE B 1 259 ? -18.891 -18.141 -5.453 1 84.12 259 ILE B C 1
ATOM 5055 O O . ILE B 1 259 ? -19.812 -18.078 -6.281 1 84.12 259 ILE B O 1
ATOM 5059 N N . ILE B 1 260 ? -18.625 -19.141 -4.711 1 91.94 260 ILE B N 1
ATOM 5060 C CA . ILE B 1 260 ? -19.344 -20.391 -5.012 1 91.94 260 ILE B CA 1
ATOM 5061 C C . ILE B 1 260 ? -20.609 -20.469 -4.18 1 91.94 260 ILE B C 1
ATOM 5063 O O . ILE B 1 260 ? -21.469 -21.312 -4.426 1 91.94 260 ILE B O 1
ATOM 5067 N N . GLY B 1 261 ? -20.75 -19.594 -3.145 1 90.75 261 GLY B N 1
ATOM 5068 C CA . GLY B 1 261 ? -21.938 -19.562 -2.305 1 90.75 261 GLY B CA 1
ATOM 5069 C C . GLY B 1 261 ? -21.938 -20.641 -1.237 1 90.75 261 GLY B C 1
ATOM 5070 O O . GLY B 1 261 ? -22.984 -21.219 -0.935 1 90.75 261 GLY B O 1
ATOM 5071 N N . ARG B 1 262 ? -20.75 -20.984 -0.828 1 93.94 262 ARG B N 1
ATOM 5072 C CA . ARG B 1 262 ? -20.594 -21.984 0.228 1 93.94 262 ARG B CA 1
ATOM 5073 C C . ARG B 1 262 ? -19.609 -21.5 1.287 1 93.94 262 ARG B C 1
ATOM 5075 O O . ARG B 1 262 ? -18.641 -20.812 0.972 1 93.94 262 ARG B O 1
ATOM 5082 N N . ASP B 1 263 ? -19.812 -21.922 2.52 1 93.62 263 ASP B N 1
ATOM 5083 C CA . ASP B 1 263 ? -18.875 -21.594 3.586 1 93.62 263 ASP B CA 1
ATOM 5084 C C . ASP B 1 263 ? -17.75 -22.625 3.682 1 93.62 263 ASP B C 1
ATOM 5086 O O . ASP B 1 263 ? -17.828 -23.562 4.473 1 93.62 263 ASP B O 1
ATOM 5090 N N . LEU B 1 264 ? -16.688 -22.359 3.066 1 94.62 264 LEU B N 1
ATOM 5091 C CA . LEU B 1 264 ? -15.586 -23.297 2.986 1 94.62 264 LEU B CA 1
ATOM 5092 C C . LEU B 1 264 ? -14.781 -23.328 4.285 1 94.62 264 LEU B C 1
ATOM 5094 O O . LEU B 1 264 ? -14.016 -24.25 4.535 1 94.62 264 LEU B O 1
ATOM 5098 N N . VAL B 1 265 ? -14.945 -22.297 5.043 1 91.56 265 VAL B N 1
ATOM 5099 C CA . VAL B 1 265 ? -14.242 -22.234 6.32 1 91.56 265 VAL B CA 1
ATOM 5100 C C . VAL B 1 265 ? -14.828 -23.266 7.281 1 91.56 265 VAL B C 1
ATOM 5102 O O . VAL B 1 265 ? -14.125 -23.781 8.156 1 91.56 265 VAL B O 1
ATOM 5105 N N . LYS B 1 266 ? -16.078 -23.516 7.094 1 91.94 266 LYS B N 1
ATOM 5106 C CA . LYS B 1 266 ? -16.781 -24.469 7.93 1 91.94 266 LYS B CA 1
ATOM 5107 C C . LYS B 1 266 ? -16.75 -25.875 7.316 1 91.94 266 LYS B C 1
ATOM 5109 O O . LYS B 1 266 ? -16.5 -26.859 8.016 1 91.94 266 LYS B O 1
ATOM 5114 N N . ASP B 1 267 ? -17 -25.938 6.023 1 94.62 267 ASP B N 1
ATOM 5115 C CA . ASP B 1 267 ? -17.016 -27.188 5.281 1 94.62 267 ASP B CA 1
ATOM 5116 C C . ASP B 1 267 ? -16.375 -27.031 3.906 1 94.62 267 ASP B C 1
ATOM 5118 O O . ASP B 1 267 ? -16.938 -26.375 3.025 1 94.62 267 ASP B O 1
ATOM 5122 N N . PRO B 1 268 ? -15.266 -27.734 3.744 1 95.5 268 PRO B N 1
ATOM 5123 C CA . PRO B 1 268 ? -14.602 -28.828 4.449 1 95.5 268 PRO B CA 1
ATOM 5124 C C . PRO B 1 268 ? -13.883 -28.359 5.715 1 95.5 268 PRO B C 1
ATOM 5126 O O . PRO B 1 268 ? -13.508 -29.188 6.555 1 95.5 268 PRO B O 1
ATOM 5129 N N . GLY B 1 269 ? -13.656 -27.062 5.754 1 95.06 269 GLY B N 1
ATOM 5130 C CA . GLY B 1 269 ? -13.008 -26.531 6.945 1 95.06 269 GLY B CA 1
ATOM 5131 C C . GLY B 1 269 ? -11.672 -25.875 6.656 1 95.06 269 GLY B C 1
ATOM 5132 O O . GLY B 1 269 ? -10.914 -26.359 5.812 1 95.06 269 GLY B O 1
ATOM 5133 N N . LEU B 1 270 ? -11.383 -24.875 7.441 1 95.19 270 LEU B N 1
ATOM 5134 C CA . LEU B 1 270 ? -10.102 -24.188 7.309 1 95.19 270 LEU B CA 1
ATOM 5135 C C . LEU B 1 270 ? -8.945 -25.109 7.668 1 95.19 270 LEU B C 1
ATOM 5137 O O . LEU B 1 270 ? -7.875 -25.047 7.066 1 95.19 270 LEU B O 1
ATOM 5141 N N . HIS B 1 271 ? -9.172 -25.953 8.641 1 96.81 271 HIS B N 1
ATOM 5142 C CA . HIS B 1 271 ? -8.133 -26.875 9.078 1 96.81 271 HIS B CA 1
ATOM 5143 C C . HIS B 1 271 ? -7.734 -27.844 7.957 1 96.81 271 HIS B C 1
ATOM 5145 O O . HIS B 1 271 ? -6.551 -28.125 7.773 1 96.81 271 HIS B O 1
ATOM 5151 N N . ARG B 1 272 ? -8.641 -28.281 7.168 1 97.69 272 ARG B N 1
ATOM 5152 C CA . ARG B 1 272 ? -8.344 -29.203 6.078 1 97.69 272 ARG B CA 1
ATOM 5153 C C . ARG B 1 272 ? -7.645 -28.5 4.93 1 97.69 272 ARG B C 1
ATOM 5155 O O . ARG B 1 272 ? -6.699 -29.031 4.344 1 97.69 272 ARG B O 1
ATOM 5162 N N . SER B 1 273 ? -8.234 -27.328 4.625 1 97.25 273 SER B N 1
ATOM 5163 C CA . SER B 1 273 ? -7.641 -26.578 3.525 1 97.25 273 SER B CA 1
ATOM 5164 C C . SER B 1 273 ? -6.195 -26.203 3.832 1 97.25 273 SER B C 1
ATOM 5166 O O . SER B 1 273 ? -5.312 -26.359 2.984 1 97.25 273 SER B O 1
ATOM 5168 N N . LEU B 1 274 ? -5.957 -25.734 5.02 1 97.06 274 LEU B N 1
ATOM 5169 C CA . LEU B 1 274 ? -4.609 -25.344 5.414 1 97.06 274 LEU B CA 1
ATOM 5170 C C . LEU B 1 274 ? -3.701 -26.562 5.512 1 97.06 274 LEU B C 1
ATOM 5172 O O . LEU B 1 274 ? -2.508 -26.484 5.215 1 97.06 274 LEU B O 1
ATOM 5176 N N . LEU B 1 275 ? -4.238 -27.656 5.977 1 97.94 275 LEU B N 1
ATOM 5177 C CA . LEU B 1 275 ? -3.473 -28.891 6.031 1 97.94 275 LEU B CA 1
ATOM 5178 C C . LEU B 1 275 ? -3.043 -29.328 4.633 1 97.94 275 LEU B C 1
ATOM 5180 O O . LEU B 1 275 ? -1.91 -29.781 4.441 1 97.94 275 LEU B O 1
ATOM 5184 N N . GLY B 1 276 ? -3.979 -29.266 3.717 1 97.88 276 GLY B N 1
ATOM 5185 C CA . GLY B 1 276 ? -3.631 -29.562 2.336 1 97.88 276 GLY B CA 1
ATOM 5186 C C . GLY B 1 276 ? -2.5 -28.688 1.81 1 97.88 276 GLY B C 1
ATOM 5187 O O . GLY B 1 276 ? -1.567 -29.203 1.18 1 97.88 276 GLY B O 1
ATOM 5188 N N . ASP B 1 277 ? -2.555 -27.422 2.086 1 97.56 277 ASP B N 1
ATOM 5189 C CA . ASP B 1 277 ? -1.505 -26.484 1.7 1 97.56 277 ASP B CA 1
ATOM 5190 C C . ASP B 1 277 ? -0.178 -26.828 2.365 1 97.56 277 ASP B C 1
ATOM 5192 O O . ASP B 1 277 ? 0.875 -26.797 1.725 1 97.56 277 ASP B O 1
ATOM 5196 N N . GLY B 1 278 ? -0.258 -27.172 3.629 1 98.06 278 GLY B N 1
ATOM 5197 C CA . GLY B 1 278 ? 0.934 -27.5 4.395 1 98.06 278 GLY B CA 1
ATOM 5198 C C . GLY B 1 278 ? 1.627 -28.75 3.904 1 98.06 278 GLY B C 1
ATOM 5199 O O . GLY B 1 278 ? 2.846 -28.766 3.723 1 98.06 278 GLY B O 1
ATOM 5200 N N . ILE B 1 279 ? 0.87 -29.781 3.678 1 98.5 279 ILE B N 1
ATOM 5201 C CA . ILE B 1 279 ? 1.42 -31.047 3.203 1 98.5 279 ILE B CA 1
ATOM 5202 C C . ILE B 1 279 ? 2.035 -30.859 1.818 1 98.5 279 ILE B C 1
ATOM 5204 O O . ILE B 1 279 ? 3.131 -31.344 1.545 1 98.5 279 ILE B O 1
ATOM 5208 N N . ALA B 1 280 ? 1.313 -30.172 1.001 1 98.25 280 ALA B N 1
ATOM 5209 C CA . ALA B 1 280 ? 1.824 -29.891 -0.34 1 98.25 280 ALA B CA 1
ATOM 5210 C C . ALA B 1 280 ? 3.141 -29.125 -0.276 1 98.25 280 ALA B C 1
ATOM 5212 O O . ALA B 1 280 ? 4.086 -29.438 -1.005 1 98.25 280 ALA B O 1
ATOM 5213 N N . THR B 1 281 ? 3.225 -28.125 0.577 1 98.19 281 THR B N 1
ATOM 5214 C CA . THR B 1 281 ? 4.434 -27.328 0.728 1 98.19 281 THR B CA 1
ATOM 5215 C C . THR B 1 281 ? 5.578 -28.172 1.273 1 98.19 281 THR B C 1
ATOM 5217 O O . THR B 1 281 ? 6.719 -28.047 0.814 1 98.19 281 THR B O 1
ATOM 5220 N N . THR B 1 282 ? 5.266 -29 2.238 1 98.44 282 THR B N 1
ATOM 5221 C CA . THR B 1 282 ? 6.281 -29.875 2.814 1 98.44 282 THR B CA 1
ATOM 5222 C C . THR B 1 282 ? 6.848 -30.828 1.758 1 98.44 282 THR B C 1
ATOM 5224 O O . THR B 1 282 ? 8.062 -30.953 1.621 1 98.44 282 THR B O 1
ATOM 5227 N N . LEU B 1 283 ? 5.969 -31.422 1.021 1 98.31 283 LEU B N 1
ATOM 5228 C CA . LEU B 1 283 ? 6.387 -32.344 -0.022 1 98.31 283 LEU B CA 1
ATOM 5229 C C . LEU B 1 283 ? 7.164 -31.625 -1.116 1 98.31 283 LEU B C 1
ATOM 5231 O O . LEU B 1 283 ? 8.125 -32.188 -1.666 1 98.31 283 LEU B O 1
ATOM 5235 N N . SER B 1 284 ? 6.691 -30.453 -1.458 1 97.69 284 SER B N 1
ATOM 5236 C CA . SER B 1 284 ? 7.395 -29.656 -2.451 1 97.69 284 SER B CA 1
ATOM 5237 C C . SER B 1 284 ? 8.828 -29.359 -2.02 1 97.69 284 SER B C 1
ATOM 5239 O O . SER B 1 284 ? 9.742 -29.375 -2.846 1 97.69 284 SER B O 1
ATOM 5241 N N . GLY B 1 285 ? 8.961 -29.062 -0.75 1 97.56 285 GLY B N 1
ATOM 5242 C CA . GLY B 1 285 ? 10.305 -28.844 -0.221 1 97.56 285 GLY B CA 1
ATOM 5243 C C . GLY B 1 285 ? 11.188 -30.078 -0.314 1 97.56 285 GLY B C 1
ATOM 5244 O O . GLY B 1 285 ? 12.359 -29.969 -0.674 1 97.56 285 GLY B O 1
ATOM 5245 N N . PHE B 1 286 ? 10.656 -31.219 -0.048 1 97.81 286 PHE B N 1
ATOM 5246 C CA . PHE B 1 286 ? 11.422 -32.469 -0.101 1 97.81 286 PHE B CA 1
ATOM 5247 C C . PHE B 1 286 ? 11.82 -32.781 -1.534 1 97.81 286 PHE B C 1
ATOM 5249 O O . PHE B 1 286 ? 12.883 -33.375 -1.772 1 97.81 286 PHE B O 1
ATOM 5256 N N . MET B 1 287 ? 10.984 -32.375 -2.48 1 97 287 MET B N 1
ATOM 5257 C CA . MET B 1 287 ? 11.227 -32.719 -3.881 1 97 287 MET B CA 1
ATOM 5258 C C . MET B 1 287 ? 12.062 -31.641 -4.562 1 97 287 MET B C 1
ATOM 5260 O O . MET B 1 287 ? 12.43 -31.781 -5.73 1 97 287 MET B O 1
ATOM 5264 N N . GLY B 1 288 ? 12.375 -30.609 -3.85 1 96.62 288 GLY B N 1
ATOM 5265 C CA . GLY B 1 288 ? 13.234 -29.578 -4.402 1 96.62 288 GLY B CA 1
ATOM 5266 C C . GLY B 1 288 ? 12.477 -28.5 -5.148 1 96.62 288 GLY B C 1
ATOM 5267 O O . GLY B 1 288 ? 13.039 -27.812 -6.008 1 96.62 288 GLY B O 1
ATOM 5268 N N . SER B 1 289 ? 11.227 -28.391 -4.902 1 96.94 289 SER B N 1
ATOM 5269 C CA . SER B 1 289 ? 10.391 -27.359 -5.508 1 96.94 289 SER B CA 1
ATOM 5270 C C . SER B 1 289 ? 10.148 -26.203 -4.539 1 96.94 289 SER B C 1
ATOM 5272 O O . SER B 1 289 ? 10.914 -26.016 -3.588 1 96.94 289 SER B O 1
ATOM 5274 N N . VAL B 1 290 ? 9.227 -25.344 -4.84 1 96.56 290 VAL B N 1
ATOM 5275 C CA . VAL B 1 290 ? 8.961 -24.141 -4.066 1 96.56 290 VAL B CA 1
ATOM 5276 C C . VAL B 1 290 ? 7.668 -24.312 -3.268 1 96.56 290 VAL B C 1
ATOM 5278 O O . VAL B 1 290 ? 6.852 -25.172 -3.572 1 96.56 290 VAL B O 1
ATOM 5281 N N . PRO B 1 291 ? 7.578 -23.516 -2.213 1 96.62 291 PRO B N 1
ATOM 5282 C CA . PRO B 1 291 ? 6.312 -23.578 -1.476 1 96.62 291 PRO B CA 1
ATOM 5283 C C . PRO B 1 291 ? 5.105 -23.234 -2.34 1 96.62 291 PRO B C 1
ATOM 5285 O O . PRO B 1 291 ? 5.227 -22.453 -3.287 1 96.62 291 PRO B O 1
ATOM 5288 N N . VAL B 1 292 ? 3.963 -23.812 -1.941 1 95.81 292 VAL B N 1
ATOM 5289 C CA . VAL B 1 292 ? 2.766 -23.625 -2.756 1 95.81 292 VAL B CA 1
ATOM 5290 C C . VAL B 1 292 ? 1.653 -23.016 -1.91 1 95.81 292 VAL B C 1
ATOM 5292 O O . VAL B 1 292 ? 1.678 -23.109 -0.681 1 95.81 292 VAL B O 1
ATOM 5295 N N . THR B 1 293 ? 0.797 -22.328 -2.553 1 93.75 293 THR B N 1
ATOM 5296 C CA . THR B 1 293 ? -0.409 -21.781 -1.945 1 93.75 293 THR B CA 1
ATOM 5297 C C . THR B 1 293 ? -1.53 -21.672 -2.975 1 93.75 293 THR B C 1
ATOM 5299 O O . THR B 1 293 ? -1.316 -21.922 -4.164 1 93.75 293 THR B O 1
ATOM 5302 N N . THR B 1 294 ? -2.729 -21.438 -2.469 1 93.31 294 THR B N 1
ATOM 5303 C CA . THR B 1 294 ? -3.877 -21.281 -3.355 1 93.31 294 THR B CA 1
ATOM 5304 C C . THR B 1 294 ? -3.725 -20.031 -4.211 1 93.31 294 THR B C 1
ATOM 5306 O O . THR B 1 294 ? -3.217 -19 -3.744 1 93.31 294 THR B O 1
ATOM 5309 N N . TYR B 1 295 ? -4.18 -20.109 -5.422 1 89.81 295 TYR B N 1
ATOM 5310 C CA . TYR B 1 295 ? -3.963 -19.016 -6.363 1 89.81 295 TYR B CA 1
ATOM 5311 C C . TYR B 1 295 ? -5.242 -18.203 -6.566 1 89.81 295 TYR B C 1
ATOM 5313 O O . TYR B 1 295 ? -6.277 -18.766 -6.949 1 89.81 295 TYR B O 1
ATOM 5321 N N . GLY B 1 296 ? -5.105 -17 -6.418 1 83.5 296 GLY B N 1
ATOM 5322 C CA . GLY B 1 296 ? -6.207 -16.094 -6.668 1 83.5 296 GLY B CA 1
ATOM 5323 C C . GLY B 1 296 ? -6.59 -16 -8.133 1 83.5 296 GLY B C 1
ATOM 5324 O O . GLY B 1 296 ? -7.754 -15.766 -8.469 1 83.5 296 GLY B O 1
ATOM 5325 N N . GLU B 1 297 ? -5.645 -16.172 -9.031 1 81.75 297 GLU B N 1
ATOM 5326 C CA . GLU B 1 297 ? -5.926 -16.156 -10.461 1 81.75 297 GLU B CA 1
ATOM 5327 C C . GLU B 1 297 ? -6.988 -17.188 -10.828 1 81.75 297 GLU B C 1
ATOM 5329 O O . GLU B 1 297 ? -7.863 -16.922 -11.656 1 81.75 297 GLU B O 1
ATOM 5334 N N . ASN B 1 298 ? -6.836 -18.312 -10.234 1 90.06 298 ASN B N 1
ATOM 5335 C CA . ASN B 1 298 ? -7.805 -19.359 -10.516 1 90.06 298 ASN B CA 1
ATOM 5336 C C . ASN B 1 298 ? -9.18 -19.031 -9.938 1 90.06 298 ASN B C 1
ATOM 5338 O O . ASN B 1 298 ? -10.203 -19.438 -10.484 1 90.06 298 ASN B O 1
ATOM 5342 N N . ILE B 1 299 ? -9.188 -18.344 -8.844 1 87.62 299 ILE B N 1
ATOM 5343 C CA . ILE B 1 299 ? -10.445 -17.859 -8.297 1 87.62 299 ILE B CA 1
ATOM 5344 C C . ILE B 1 299 ? -11.102 -16.891 -9.289 1 87.62 299 ILE B C 1
ATOM 5346 O O . ILE B 1 299 ? -12.312 -16.938 -9.5 1 87.62 299 ILE B O 1
ATOM 5350 N N . GLY B 1 300 ? -10.312 -16.125 -9.852 1 81.69 300 GLY B N 1
ATOM 5351 C CA . GLY B 1 300 ? -10.82 -15.211 -10.867 1 81.69 300 GLY B CA 1
ATOM 5352 C C . GLY B 1 300 ? -11.414 -15.93 -12.062 1 81.69 300 GLY B C 1
ATOM 5353 O O . GLY B 1 300 ? -12.461 -15.516 -12.586 1 81.69 300 GLY B O 1
ATOM 5354 N N . VAL B 1 301 ? -10.727 -16.938 -12.477 1 86.38 301 VAL B N 1
ATOM 5355 C CA . VAL B 1 301 ? -11.219 -17.734 -13.594 1 86.38 301 VAL B CA 1
ATOM 5356 C C . VAL B 1 301 ? -12.594 -18.312 -13.25 1 86.38 301 VAL B C 1
ATOM 5358 O O . VAL B 1 301 ? -13.508 -18.281 -14.078 1 86.38 301 VAL B O 1
ATOM 5361 N N . MET B 1 302 ? -12.719 -18.797 -12.062 1 89 302 MET B N 1
ATOM 5362 C CA . MET B 1 302 ? -13.984 -19.359 -11.617 1 89 302 MET B CA 1
ATOM 5363 C C . MET B 1 302 ? -15.078 -18.297 -11.602 1 89 302 MET B C 1
ATOM 5365 O O . MET B 1 302 ? -16.203 -18.547 -12.016 1 89 302 MET B O 1
ATOM 5369 N N . ALA B 1 303 ? -14.727 -17.188 -11.164 1 82.25 303 ALA B N 1
ATOM 5370 C CA . ALA B 1 303 ? -15.703 -16.094 -11.078 1 82.25 303 ALA B CA 1
ATOM 5371 C C . ALA B 1 303 ? -16.188 -15.688 -12.461 1 82.25 303 ALA B C 1
ATOM 5373 O O . ALA B 1 303 ? -17.375 -15.367 -12.641 1 82.25 303 ALA B O 1
ATOM 5374 N N . ILE B 1 304 ? -15.32 -15.719 -13.414 1 77.81 304 ILE B N 1
ATOM 5375 C CA . ILE B 1 304 ? -15.648 -15.273 -14.766 1 77.81 304 ILE B CA 1
ATOM 5376 C C . ILE B 1 304 ? -16.406 -16.375 -15.5 1 77.81 304 ILE B C 1
ATOM 5378 O O . ILE B 1 304 ? -17.391 -16.094 -16.203 1 77.81 304 ILE B O 1
ATOM 5382 N N . THR B 1 305 ? -16.016 -17.562 -15.32 1 84.25 305 THR B N 1
ATOM 5383 C CA . THR B 1 305 ? -16.578 -18.656 -16.109 1 84.25 305 THR B CA 1
ATOM 5384 C C . THR B 1 305 ? -17.781 -19.266 -15.398 1 84.25 305 THR B C 1
ATOM 5386 O O . THR B 1 305 ? -18.578 -19.969 -16.016 1 84.25 305 THR B O 1
ATOM 5389 N N . ARG B 1 306 ? -17.859 -19.109 -14.078 1 88.31 306 ARG B N 1
ATOM 5390 C CA . ARG B 1 306 ? -18.875 -19.703 -13.227 1 88.31 306 ARG B CA 1
ATOM 5391 C C . ARG B 1 306 ? -18.797 -21.219 -13.258 1 88.31 306 ARG B C 1
ATOM 5393 O O . ARG B 1 306 ? -19.828 -21.906 -13.297 1 88.31 306 ARG B O 1
ATOM 5400 N N . VAL B 1 307 ? -17.641 -21.688 -13.5 1 91.19 307 VAL B N 1
ATOM 5401 C CA . VAL B 1 307 ? -17.359 -23.109 -13.406 1 91.19 307 VAL B CA 1
ATOM 5402 C C . VAL B 1 307 ? -16.547 -23.391 -12.133 1 91.19 307 VAL B C 1
ATOM 5404 O O . VAL B 1 307 ? -15.359 -23.078 -12.07 1 91.19 307 VAL B O 1
ATOM 5407 N N . TYR B 1 308 ? -17.188 -24.094 -11.203 1 94.69 308 TYR B N 1
ATOM 5408 C CA . TYR B 1 308 ? -16.594 -24.266 -9.883 1 94.69 308 TYR B CA 1
ATOM 5409 C C . TYR B 1 308 ? -16.188 -25.719 -9.648 1 94.69 308 TYR B C 1
ATOM 5411 O O . TYR B 1 308 ? -15.773 -26.078 -8.547 1 94.69 308 TYR B O 1
ATOM 5419 N N . SER B 1 309 ? -16.188 -26.5 -10.664 1 95.38 309 SER B N 1
ATOM 5420 C CA . SER B 1 309 ? -16.031 -27.953 -10.531 1 95.38 309 SER B CA 1
ATOM 5421 C C . SER B 1 309 ? -14.602 -28.312 -10.117 1 95.38 309 SER B C 1
ATOM 5423 O O . SER B 1 309 ? -13.641 -27.891 -10.758 1 95.38 309 SER B O 1
ATOM 5425 N N . VAL B 1 310 ? -14.469 -29.203 -9.141 1 96.06 310 VAL B N 1
ATOM 5426 C CA . VAL B 1 310 ? -13.18 -29.672 -8.672 1 96.06 310 VAL B CA 1
ATOM 5427 C C . VAL B 1 310 ? -12.547 -30.578 -9.727 1 96.06 310 VAL B C 1
ATOM 5429 O O . VAL B 1 310 ? -11.32 -30.719 -9.781 1 96.06 310 VAL B O 1
ATOM 5432 N N . TRP B 1 311 ? -13.312 -31.141 -10.555 1 95.56 311 TRP B N 1
ATOM 5433 C CA . TRP B 1 311 ? -12.805 -32.031 -11.609 1 95.56 311 TRP B CA 1
ATOM 5434 C C . TRP B 1 311 ? -12.047 -31.219 -12.664 1 95.56 311 TRP B C 1
ATOM 5436 O O . TRP B 1 311 ? -11.07 -31.719 -13.234 1 95.56 311 TRP B O 1
ATOM 5446 N N . VAL B 1 312 ? -12.523 -30.062 -12.852 1 95.75 312 VAL B N 1
ATOM 5447 C CA . VAL B 1 312 ? -11.836 -29.188 -13.797 1 95.75 312 VAL B CA 1
ATOM 5448 C C . VAL B 1 312 ? -10.484 -28.781 -13.227 1 95.75 312 VAL B C 1
ATOM 5450 O O . VAL B 1 312 ? -9.477 -28.766 -13.938 1 95.75 312 VAL B O 1
ATOM 5453 N N . ILE B 1 313 ? -10.461 -28.484 -11.961 1 96.5 313 ILE B N 1
ATOM 5454 C CA . ILE B 1 313 ? -9.219 -28.109 -11.289 1 96.5 313 ILE B CA 1
ATOM 5455 C C . ILE B 1 313 ? -8.281 -29.312 -11.242 1 96.5 313 ILE B C 1
ATOM 5457 O O . ILE B 1 313 ? -7.078 -29.172 -11.469 1 96.5 313 ILE B O 1
ATOM 5461 N N . GLY B 1 314 ? -8.883 -30.453 -10.945 1 96.81 314 GLY B N 1
ATOM 5462 C CA . GLY B 1 314 ? -8.094 -31.672 -10.977 1 96.81 314 GLY B CA 1
ATOM 5463 C C . GLY B 1 314 ? -7.5 -31.969 -12.344 1 96.81 314 GLY B C 1
ATOM 5464 O O . GLY B 1 314 ? -6.367 -32.438 -12.445 1 96.81 314 GLY B O 1
ATOM 5465 N N . GLY B 1 315 ? -8.312 -31.719 -13.336 1 96.31 315 GLY B N 1
ATOM 5466 C CA . GLY B 1 315 ? -7.797 -31.844 -14.688 1 96.31 315 GLY B CA 1
ATOM 5467 C C . GLY B 1 315 ? -6.617 -30.938 -14.969 1 96.31 315 GLY B C 1
ATOM 5468 O O . GLY B 1 315 ? -5.656 -31.344 -15.625 1 96.31 315 GLY B O 1
ATOM 5469 N N . ALA B 1 316 ? -6.727 -29.703 -14.5 1 96.44 316 ALA B N 1
ATOM 5470 C CA . ALA B 1 316 ? -5.613 -28.766 -14.656 1 96.44 316 ALA B CA 1
ATOM 5471 C C . ALA B 1 316 ? -4.363 -29.297 -13.953 1 96.44 316 ALA B C 1
ATOM 5473 O O . ALA B 1 316 ? -3.25 -29.141 -14.461 1 96.44 316 ALA B O 1
ATOM 5474 N N . ALA B 1 317 ? -4.543 -29.906 -12.812 1 97.56 317 ALA B N 1
ATOM 5475 C CA . ALA B 1 317 ? -3.436 -30.484 -12.047 1 97.56 317 ALA B CA 1
ATOM 5476 C C . ALA B 1 317 ? -2.76 -31.609 -12.812 1 97.56 317 ALA B C 1
ATOM 5478 O O . ALA B 1 317 ? -1.53 -31.688 -12.867 1 97.56 317 ALA B O 1
ATOM 5479 N N . VAL B 1 318 ? -3.523 -32.438 -13.375 1 97.62 318 VAL B N 1
ATOM 5480 C CA . VAL B 1 318 ? -2.998 -33.594 -14.125 1 97.62 318 VAL B CA 1
ATOM 5481 C C . VAL B 1 318 ? -2.232 -33.094 -15.352 1 97.62 318 VAL B C 1
ATOM 5483 O O . VAL B 1 318 ? -1.157 -33.594 -15.664 1 97.62 318 VAL B O 1
ATOM 5486 N N . ILE B 1 319 ? -2.773 -32.125 -15.969 1 96.62 319 ILE B N 1
ATOM 5487 C CA . ILE B 1 319 ? -2.104 -31.562 -17.141 1 96.62 319 ILE B CA 1
ATOM 5488 C C . ILE B 1 319 ? -0.773 -30.938 -16.719 1 96.62 319 ILE B C 1
ATOM 5490 O O . ILE B 1 319 ? 0.231 -31.062 -17.422 1 96.62 319 ILE B O 1
ATOM 5494 N N . SER B 1 320 ? -0.813 -30.234 -15.625 1 96.31 320 SER B N 1
ATOM 5495 C CA . SER B 1 320 ? 0.417 -29.641 -15.109 1 96.31 320 SER B CA 1
ATOM 5496 C C . SER B 1 320 ? 1.484 -30.703 -14.875 1 96.31 320 SER B C 1
ATOM 5498 O O . SER B 1 320 ? 2.652 -30.5 -15.219 1 96.31 320 SER B O 1
ATOM 5500 N N . ILE B 1 321 ? 1.116 -31.859 -14.336 1 97.31 321 ILE B N 1
ATOM 5501 C CA . ILE B 1 321 ? 2.029 -32.969 -14.086 1 97.31 321 ILE B CA 1
ATOM 5502 C C . ILE B 1 321 ? 2.58 -33.5 -15.406 1 97.31 321 ILE B C 1
ATOM 5504 O O . ILE B 1 321 ? 3.783 -33.75 -15.531 1 97.31 321 ILE B O 1
ATOM 5508 N N . CYS B 1 322 ? 1.755 -33.594 -16.375 1 96.81 322 CYS B N 1
ATOM 5509 C CA . CYS B 1 322 ? 2.172 -34.094 -17.688 1 96.81 322 CYS B CA 1
ATOM 5510 C C . CYS B 1 322 ? 3.152 -33.125 -18.344 1 96.81 322 CYS B C 1
ATOM 5512 O O . CYS B 1 322 ? 4.148 -33.562 -18.922 1 96.81 322 CYS B O 1
ATOM 5514 N N . LEU B 1 323 ? 2.91 -31.922 -18.219 1 94.69 323 LEU B N 1
ATOM 5515 C CA . LEU B 1 323 ? 3.758 -30.906 -18.844 1 94.69 323 LEU B CA 1
ATOM 5516 C C . LEU B 1 323 ? 5.133 -30.859 -18.188 1 94.69 323 LEU B C 1
ATOM 5518 O O . LEU B 1 323 ? 6.117 -30.469 -18.812 1 94.69 323 LEU B O 1
ATOM 5522 N N . ALA B 1 324 ? 5.168 -31.234 -16.922 1 95.94 324 ALA B N 1
ATOM 5523 C CA . ALA B 1 324 ? 6.426 -31.234 -16.188 1 95.94 324 ALA B CA 1
ATOM 5524 C C . ALA B 1 324 ? 7.441 -32.188 -16.812 1 95.94 324 ALA B C 1
ATOM 5526 O O . ALA B 1 324 ? 8.648 -32.031 -16.625 1 95.94 324 ALA B O 1
ATOM 5527 N N . PHE B 1 325 ? 6.945 -33.094 -17.625 1 96.81 325 PHE B N 1
ATOM 5528 C CA . PHE B 1 325 ? 7.828 -34.125 -18.203 1 96.81 325 PHE B CA 1
ATOM 5529 C C . PHE B 1 325 ? 8.156 -33.781 -19.656 1 96.81 325 PHE B C 1
ATOM 5531 O O . PHE B 1 325 ? 8.875 -34.531 -20.328 1 96.81 325 PHE B O 1
ATOM 5538 N N . ILE B 1 326 ? 7.684 -32.656 -20.094 1 94.81 326 ILE B N 1
ATOM 5539 C CA . ILE B 1 326 ? 8.008 -32.219 -21.438 1 94.81 326 ILE B CA 1
ATOM 5540 C C . ILE B 1 326 ? 9.242 -31.312 -21.391 1 94.81 326 ILE B C 1
ATOM 5542 O O . ILE B 1 326 ? 9.148 -30.125 -21.047 1 94.81 326 ILE B O 1
ATOM 5546 N N . GLY B 1 327 ? 10.344 -31.844 -21.875 1 92.44 327 GLY B N 1
ATOM 5547 C CA . GLY B 1 327 ? 11.617 -31.141 -21.812 1 92.44 327 GLY B CA 1
ATOM 5548 C C . GLY B 1 327 ? 11.656 -29.875 -22.641 1 92.44 327 GLY B C 1
ATOM 5549 O O . GLY B 1 327 ? 12.258 -28.891 -22.234 1 92.44 327 GLY B O 1
ATOM 5550 N N . LYS B 1 328 ? 11.039 -29.844 -23.75 1 92.19 328 LYS B N 1
ATOM 5551 C CA . LYS B 1 328 ? 11.016 -28.688 -24.641 1 92.19 328 LYS B CA 1
ATOM 5552 C C . LYS B 1 328 ? 10.289 -27.516 -23.984 1 92.19 328 LYS B C 1
ATOM 5554 O O . LYS B 1 328 ? 10.648 -26.359 -24.219 1 92.19 328 LYS B O 1
ATOM 5559 N N . LEU B 1 329 ? 9.336 -27.859 -23.203 1 90.19 329 LEU B N 1
ATOM 5560 C CA . LEU B 1 329 ? 8.617 -26.797 -22.5 1 90.19 329 LEU B CA 1
ATOM 5561 C C . LEU B 1 329 ? 9.508 -26.141 -21.453 1 90.19 329 LEU B C 1
ATOM 5563 O O . LEU B 1 329 ? 9.523 -24.922 -21.312 1 90.19 329 LEU B O 1
ATOM 5567 N N . SER B 1 330 ? 10.148 -26.938 -20.75 1 89.88 330 SER B N 1
ATOM 5568 C CA . SER B 1 330 ? 11.062 -26.422 -19.734 1 89.88 330 SER B CA 1
ATOM 5569 C C . SER B 1 330 ? 12.141 -25.547 -20.359 1 89.88 330 SER B C 1
ATOM 5571 O O . SER B 1 330 ? 12.477 -24.484 -19.828 1 89.88 330 SER B O 1
ATOM 5573 N N . ALA B 1 331 ? 12.648 -26 -21.5 1 91 331 ALA B N 1
ATOM 5574 C CA . ALA B 1 331 ? 13.672 -25.234 -22.203 1 91 331 ALA B CA 1
ATOM 5575 C C . ALA B 1 331 ? 13.109 -23.922 -22.734 1 91 331 ALA B C 1
ATOM 5577 O O . ALA B 1 331 ? 13.797 -22.891 -22.719 1 91 331 ALA B O 1
ATOM 5578 N N . PHE B 1 332 ? 11.93 -23.969 -23.203 1 90.69 332 PHE B N 1
ATOM 5579 C CA . PHE B 1 332 ? 11.258 -22.75 -23.656 1 90.69 332 PHE B CA 1
ATOM 5580 C C . PHE B 1 332 ? 11.148 -21.734 -22.516 1 90.69 332 PHE B C 1
ATOM 5582 O O . PHE B 1 332 ? 11.484 -20.562 -22.688 1 90.69 332 PHE B O 1
ATOM 5589 N N . ILE B 1 333 ? 10.672 -22.172 -21.344 1 89.44 333 ILE B N 1
ATOM 5590 C CA . ILE B 1 333 ? 10.492 -21.312 -20.188 1 89.44 333 ILE B CA 1
ATOM 5591 C C . ILE B 1 333 ? 11.828 -20.688 -19.781 1 89.44 333 ILE B C 1
ATOM 5593 O O . ILE B 1 333 ? 11.906 -19.5 -19.484 1 89.44 333 ILE B O 1
ATOM 5597 N N . GLN B 1 334 ? 12.859 -21.438 -19.891 1 89.94 334 GLN B N 1
ATOM 5598 C CA . GLN B 1 334 ? 14.18 -20.969 -19.484 1 89.94 334 GLN B CA 1
ATOM 5599 C C . GLN B 1 334 ? 14.75 -19.984 -20.5 1 89.94 334 GLN B C 1
ATOM 5601 O O . GLN B 1 334 ? 15.641 -19.188 -20.172 1 89.94 334 GLN B O 1
ATOM 5606 N N . SER B 1 335 ? 14.203 -20.016 -21.703 1 92.12 335 SER B N 1
ATOM 5607 C CA . SER B 1 335 ? 14.711 -19.156 -22.75 1 92.12 335 SER B CA 1
ATOM 5608 C C . SER B 1 335 ? 14.023 -17.797 -22.719 1 92.12 335 SER B C 1
ATOM 5610 O O . SER B 1 335 ? 14.422 -16.875 -23.453 1 92.12 335 SER B O 1
ATOM 5612 N N . ILE B 1 336 ? 13.031 -17.625 -21.891 1 93.06 336 ILE B N 1
ATOM 5613 C CA . ILE B 1 336 ? 12.32 -16.344 -21.812 1 93.06 336 ILE B CA 1
ATOM 5614 C C . ILE B 1 336 ? 13.25 -15.281 -21.234 1 93.06 336 ILE B C 1
ATOM 5616 O O . ILE B 1 336 ? 13.766 -15.43 -20.125 1 93.06 336 ILE B O 1
ATOM 5620 N N . PRO B 1 337 ? 13.438 -14.227 -21.969 1 94.31 337 PRO B N 1
ATOM 5621 C CA . PRO B 1 337 ? 14.336 -13.172 -21.484 1 94.31 337 PRO B CA 1
ATOM 5622 C C . PRO B 1 337 ? 13.812 -12.492 -20.219 1 94.31 337 PRO B C 1
ATOM 5624 O O . PRO B 1 337 ? 12.602 -12.344 -20.047 1 94.31 337 PRO B O 1
ATOM 5627 N N . THR B 1 338 ? 14.742 -11.977 -19.453 1 93 338 THR B N 1
ATOM 5628 C CA . THR B 1 338 ? 14.453 -11.359 -18.156 1 93 338 THR B CA 1
ATOM 5629 C C . THR B 1 338 ? 13.508 -10.18 -18.328 1 93 338 THR B C 1
ATOM 5631 O O . THR B 1 338 ? 12.578 -10.008 -17.531 1 93 338 THR B O 1
ATOM 5634 N N . PRO B 1 339 ? 13.625 -9.406 -19.359 1 95.44 339 PRO B N 1
ATOM 5635 C CA . PRO B 1 339 ? 12.734 -8.25 -19.484 1 95.44 339 PRO B CA 1
ATOM 5636 C C . PRO B 1 339 ? 11.273 -8.648 -19.688 1 95.44 339 PRO B C 1
ATOM 5638 O O . PRO B 1 339 ? 10.367 -7.934 -19.266 1 95.44 339 PRO B O 1
ATOM 5641 N N . VAL B 1 340 ? 11.047 -9.758 -20.328 1 95.31 340 VAL B N 1
ATOM 5642 C CA . VAL B 1 340 ? 9.68 -10.258 -20.5 1 95.31 340 VAL B CA 1
ATOM 5643 C C . VAL B 1 340 ? 9.078 -10.555 -19.125 1 95.31 340 VAL B C 1
ATOM 5645 O O . VAL B 1 340 ? 7.957 -10.125 -18.828 1 95.31 340 VAL B O 1
ATOM 5648 N N . MET B 1 341 ? 9.906 -11.18 -18.328 1 93.19 341 MET B N 1
ATOM 5649 C CA . MET B 1 341 ? 9.453 -11.508 -16.984 1 93.19 341 MET B CA 1
ATOM 5650 C C . MET B 1 341 ? 9.266 -10.242 -16.141 1 93.19 341 MET B C 1
ATOM 5652 O O . MET B 1 341 ? 8.359 -10.172 -15.312 1 93.19 341 MET B O 1
ATOM 5656 N N . GLY B 1 342 ? 10.133 -9.336 -16.406 1 92.94 342 GLY B N 1
ATOM 5657 C CA . GLY B 1 342 ? 10 -8.07 -15.719 1 92.94 342 GLY B CA 1
ATOM 5658 C C . GLY B 1 342 ? 8.664 -7.391 -15.953 1 92.94 342 GLY B C 1
ATOM 5659 O O . GLY B 1 342 ? 8.047 -6.879 -15.023 1 92.94 342 GLY B O 1
ATOM 5660 N N . GLY B 1 343 ? 8.234 -7.383 -17.203 1 94.12 343 GLY B N 1
ATOM 5661 C CA . GLY B 1 343 ? 6.938 -6.812 -17.531 1 94.12 343 GLY B CA 1
ATOM 5662 C C . GLY B 1 343 ? 5.789 -7.504 -16.828 1 94.12 343 GLY B C 1
ATOM 5663 O O . GLY B 1 343 ? 4.875 -6.844 -16.328 1 94.12 343 GLY B O 1
ATOM 5664 N N . ILE B 1 344 ? 5.879 -8.742 -16.719 1 93.19 344 ILE B N 1
ATOM 5665 C CA . ILE B 1 344 ? 4.84 -9.531 -16.062 1 93.19 344 ILE B CA 1
ATOM 5666 C C . ILE B 1 344 ? 4.855 -9.258 -14.562 1 93.19 344 ILE B C 1
ATOM 5668 O O . ILE B 1 344 ? 3.799 -9.133 -13.938 1 93.19 344 ILE B O 1
ATOM 5672 N N . CYS B 1 345 ? 6.016 -9.18 -13.992 1 92.56 345 CYS B N 1
ATOM 5673 C CA . CYS B 1 345 ? 6.172 -9.023 -12.547 1 92.56 345 CYS B CA 1
ATOM 5674 C C . CYS B 1 345 ? 5.617 -7.688 -12.078 1 92.56 345 CYS B C 1
ATOM 5676 O O . CYS B 1 345 ? 5.059 -7.59 -10.984 1 92.56 345 CYS B O 1
ATOM 5678 N N . ILE B 1 346 ? 5.742 -6.703 -12.906 1 93.75 346 ILE B N 1
ATOM 5679 C CA . ILE B 1 346 ? 5.215 -5.391 -12.539 1 93.75 346 ILE B CA 1
ATOM 5680 C C . ILE B 1 346 ? 3.715 -5.496 -12.273 1 93.75 346 ILE B C 1
ATOM 5682 O O . ILE B 1 346 ? 3.221 -5.008 -11.258 1 93.75 346 ILE B O 1
ATOM 5686 N N . LEU B 1 347 ? 3.064 -6.18 -13.109 1 93.44 347 LEU B N 1
ATOM 5687 C CA . LEU B 1 347 ? 1.617 -6.281 -12.953 1 93.44 347 LEU B CA 1
ATOM 5688 C C . LEU B 1 347 ? 1.252 -7.324 -11.906 1 93.44 347 LEU B C 1
ATOM 5690 O O . LEU B 1 347 ? 0.348 -7.105 -11.094 1 93.44 347 LEU B O 1
ATOM 5694 N N . LEU B 1 348 ? 1.93 -8.398 -11.961 1 90 348 LEU B N 1
ATOM 5695 C CA . LEU B 1 348 ? 1.6 -9.484 -11.047 1 90 348 LEU B CA 1
ATOM 5696 C C . LEU B 1 348 ? 1.787 -9.055 -9.602 1 90 348 LEU B C 1
ATOM 5698 O O . LEU B 1 348 ? 0.931 -9.32 -8.75 1 90 348 LEU B O 1
ATOM 5702 N N . PHE B 1 349 ? 2.908 -8.422 -9.25 1 92.81 349 PHE B N 1
ATOM 5703 C CA . PHE B 1 349 ? 3.152 -7.98 -7.883 1 92.81 349 PHE B CA 1
ATOM 5704 C C . PHE B 1 349 ? 2.174 -6.883 -7.488 1 92.81 349 PHE B C 1
ATOM 5706 O O . PHE B 1 349 ? 1.734 -6.816 -6.336 1 92.81 349 PHE B O 1
ATOM 5713 N N . GLY B 1 350 ? 1.864 -6.113 -8.438 1 94.12 350 GLY B N 1
ATOM 5714 C CA . GLY B 1 350 ? 0.834 -5.117 -8.195 1 94.12 350 GLY B CA 1
ATOM 5715 C C . GLY B 1 350 ? -0.519 -5.723 -7.867 1 94.12 350 GLY B C 1
ATOM 5716 O O . GLY B 1 350 ? -1.201 -5.273 -6.945 1 94.12 350 GLY B O 1
ATOM 5717 N N . VAL B 1 351 ? -0.857 -6.707 -8.602 1 90.38 351 VAL B N 1
ATOM 5718 C CA . VAL B 1 351 ? -2.146 -7.359 -8.398 1 90.38 351 VAL B CA 1
ATOM 5719 C C . VAL B 1 351 ? -2.17 -8.055 -7.035 1 90.38 351 VAL B C 1
ATOM 5721 O O . VAL B 1 351 ? -3.203 -8.078 -6.363 1 90.38 351 VAL B O 1
ATOM 5724 N N . ILE B 1 352 ? -1.113 -8.602 -6.68 1 89 352 ILE B N 1
ATOM 5725 C CA . ILE B 1 352 ? -1.029 -9.211 -5.355 1 89 352 ILE B CA 1
ATOM 5726 C C . ILE B 1 352 ? -1.258 -8.141 -4.285 1 89 352 ILE B C 1
ATOM 5728 O O . ILE B 1 352 ? -2.012 -8.359 -3.336 1 89 352 ILE B O 1
ATOM 5732 N N . ALA B 1 353 ? -0.586 -7.047 -4.449 1 94.12 353 ALA B N 1
ATOM 5733 C CA . ALA B 1 353 ? -0.772 -5.941 -3.514 1 94.12 353 ALA B CA 1
ATOM 5734 C C . ALA B 1 353 ? -2.23 -5.492 -3.477 1 94.12 353 ALA B C 1
ATOM 5736 O O . ALA B 1 353 ? -2.799 -5.297 -2.4 1 94.12 353 ALA B O 1
ATOM 5737 N N . ALA B 1 354 ? -2.795 -5.363 -4.621 1 93.25 354 ALA B N 1
ATOM 5738 C CA . ALA B 1 354 ? -4.191 -4.938 -4.719 1 93.25 354 ALA B CA 1
ATOM 5739 C C . ALA B 1 354 ? -5.121 -5.969 -4.082 1 93.25 354 ALA B C 1
ATOM 5741 O O . ALA B 1 354 ? -6.16 -5.609 -3.523 1 93.25 354 ALA B O 1
ATOM 5742 N N . SER B 1 355 ? -4.793 -7.152 -4.156 1 87.75 355 SER B N 1
ATOM 5743 C CA . SER B 1 355 ? -5.605 -8.195 -3.545 1 87.75 355 SER B CA 1
ATOM 5744 C C . SER B 1 355 ? -5.617 -8.07 -2.025 1 87.75 355 SER B C 1
ATOM 5746 O O . SER B 1 355 ? -6.613 -8.398 -1.377 1 87.75 355 SER B O 1
ATOM 5748 N N . GLY B 1 356 ? -4.469 -7.703 -1.509 1 90.81 356 GLY B N 1
ATOM 5749 C CA . GLY B 1 356 ? -4.477 -7.391 -0.088 1 90.81 356 GLY B CA 1
ATOM 5750 C C . GLY B 1 356 ? -5.438 -6.273 0.275 1 90.81 356 GLY B C 1
ATOM 5751 O O . GLY B 1 356 ? -6.148 -6.359 1.278 1 90.81 356 GLY B O 1
ATOM 5752 N N . ILE B 1 357 ? -5.477 -5.273 -0.548 1 94.06 357 ILE B N 1
ATOM 5753 C CA . ILE B 1 357 ? -6.383 -4.148 -0.342 1 94.06 357 ILE B CA 1
ATOM 5754 C C . ILE B 1 357 ? -7.824 -4.605 -0.543 1 94.06 357 ILE B C 1
ATOM 5756 O O . ILE B 1 357 ? -8.727 -4.172 0.178 1 94.06 357 ILE B O 1
ATOM 5760 N N . ARG B 1 358 ? -7.965 -5.422 -1.513 1 90.25 358 ARG B N 1
ATOM 5761 C CA . ARG B 1 358 ? -9.289 -5.988 -1.763 1 90.25 358 ARG B CA 1
ATOM 5762 C C . ARG B 1 358 ? -9.836 -6.656 -0.509 1 90.25 358 ARG B C 1
ATOM 5764 O O . ARG B 1 358 ? -11.031 -6.555 -0.221 1 90.25 358 ARG B O 1
ATOM 5771 N N . MET B 1 359 ? -9.008 -7.324 0.208 1 87.44 359 MET B N 1
ATOM 5772 C CA . MET B 1 359 ? -9.43 -7.98 1.443 1 87.44 359 MET B CA 1
ATOM 5773 C C . MET B 1 359 ? -9.992 -6.961 2.434 1 87.44 359 MET B C 1
ATOM 5775 O O . MET B 1 359 ? -10.953 -7.246 3.145 1 87.44 359 MET B O 1
ATOM 5779 N N . LEU B 1 360 ? -9.438 -5.809 2.482 1 93.44 360 LEU B N 1
ATOM 5780 C CA . LEU B 1 360 ? -9.891 -4.75 3.381 1 93.44 360 LEU B CA 1
ATOM 5781 C C . LEU B 1 360 ? -11.234 -4.191 2.93 1 93.44 360 LEU B C 1
ATOM 5783 O O . LEU B 1 360 ? -12.102 -3.912 3.76 1 93.44 360 LEU B O 1
ATOM 5787 N N . VAL B 1 361 ? -11.383 -4.047 1.628 1 91.62 361 VAL B N 1
ATOM 5788 C CA . VAL B 1 361 ? -12.617 -3.508 1.062 1 91.62 361 VAL B CA 1
ATOM 5789 C C . VAL B 1 361 ? -13.758 -4.492 1.288 1 91.62 361 VAL B C 1
ATOM 5791 O O . VAL B 1 361 ? -14.844 -4.105 1.729 1 91.62 361 VAL B O 1
ATOM 5794 N N . GLU B 1 362 ? -13.484 -5.738 1.044 1 85.25 362 GLU B N 1
ATOM 5795 C CA . GLU B 1 362 ? -14.516 -6.766 1.163 1 85.25 362 GLU B CA 1
ATOM 5796 C C . GLU B 1 362 ? -14.898 -6.996 2.621 1 85.25 362 GLU B C 1
ATOM 5798 O O . GLU B 1 362 ? -16.062 -7.289 2.926 1 85.25 362 GLU B O 1
ATOM 5803 N N . ALA B 1 363 ? -13.945 -6.863 3.516 1 88.25 363 ALA B N 1
ATOM 5804 C CA . ALA B 1 363 ? -14.211 -7.023 4.945 1 88.25 363 ALA B CA 1
ATOM 5805 C C . ALA B 1 363 ? -14.859 -5.77 5.523 1 88.25 363 ALA B C 1
ATOM 5807 O O . ALA B 1 363 ? -15.289 -5.762 6.68 1 88.25 363 ALA B O 1
ATOM 5808 N N . LYS B 1 364 ? -14.922 -4.711 4.746 1 91.94 364 LYS B N 1
ATOM 5809 C CA . LYS B 1 364 ? -15.484 -3.438 5.184 1 91.94 364 LYS B CA 1
ATOM 5810 C C . LYS B 1 364 ? -14.844 -2.975 6.488 1 91.94 364 LYS B C 1
ATOM 5812 O O . LYS B 1 364 ? -15.539 -2.668 7.457 1 91.94 364 LYS B O 1
ATOM 5817 N N . VAL B 1 365 ? -13.555 -2.992 6.508 1 93.38 365 VAL B N 1
ATOM 5818 C CA . VAL B 1 365 ? -12.82 -2.594 7.707 1 93.38 365 VAL B CA 1
ATOM 5819 C C . VAL B 1 365 ? -13.188 -1.161 8.086 1 93.38 365 VAL B C 1
ATOM 5821 O O . VAL B 1 365 ? -13.188 -0.268 7.234 1 93.38 365 VAL B O 1
ATOM 5824 N N . ASP B 1 366 ? -13.508 -0.945 9.344 1 92.19 366 ASP B N 1
ATOM 5825 C CA . ASP B 1 366 ? -13.891 0.375 9.836 1 92.19 366 ASP B CA 1
ATOM 5826 C C . ASP B 1 366 ? -12.664 1.166 10.297 1 92.19 366 ASP B C 1
ATOM 5828 O O . ASP B 1 366 ? -12.211 1.018 11.43 1 92.19 366 ASP B O 1
ATOM 5832 N N . TYR B 1 367 ? -12.266 2.109 9.539 1 89.62 367 TYR B N 1
ATOM 5833 C CA . TYR B 1 367 ? -11.062 2.869 9.844 1 89.62 367 TYR B CA 1
ATOM 5834 C C . TYR B 1 367 ? -11.383 4.074 10.719 1 89.62 367 TYR B C 1
ATOM 5836 O O . TYR B 1 367 ? -10.492 4.863 11.055 1 89.62 367 TYR B O 1
ATOM 5844 N N . SER B 1 368 ? -12.578 4.234 11.039 1 83.06 368 SER B N 1
ATOM 5845 C CA . SER B 1 368 ? -12.906 5.227 12.062 1 83.06 368 SER B CA 1
ATOM 5846 C C . SER B 1 368 ? -12.422 4.777 13.438 1 83.06 368 SER B C 1
ATOM 5848 O O . SER B 1 368 ? -12.281 5.598 14.352 1 83.06 368 SER B O 1
ATOM 5850 N N . LYS B 1 369 ? -12.227 3.467 13.547 1 88.44 369 LYS B N 1
ATOM 5851 C CA . LYS B 1 369 ? -11.641 2.926 14.766 1 88.44 369 LYS B CA 1
ATOM 5852 C C . LYS B 1 369 ? -10.125 3.09 14.773 1 88.44 369 LYS B C 1
ATOM 5854 O O . LYS B 1 369 ? -9.438 2.553 13.898 1 88.44 369 LYS B O 1
ATOM 5859 N N . PRO B 1 370 ? -9.641 3.764 15.773 1 89.56 370 PRO B N 1
ATOM 5860 C CA . PRO B 1 370 ? -8.203 4.02 15.812 1 89.56 370 PRO B CA 1
ATOM 5861 C C . PRO B 1 370 ? -7.371 2.736 15.789 1 89.56 370 PRO B C 1
ATOM 5863 O O . PRO B 1 370 ? -6.285 2.711 15.211 1 89.56 370 PRO B O 1
ATOM 5866 N N . ALA B 1 371 ? -7.895 1.737 16.391 1 93.25 371 ALA B N 1
ATOM 5867 C CA . ALA B 1 371 ? -7.148 0.48 16.438 1 93.25 371 ALA B CA 1
ATOM 5868 C C . ALA B 1 371 ? -6.883 -0.047 15.031 1 93.25 371 ALA B C 1
ATOM 5870 O O . ALA B 1 371 ? -5.762 -0.454 14.719 1 93.25 371 ALA B O 1
ATOM 5871 N N . ASN B 1 372 ? -7.926 -0.03 14.18 1 94.81 372 ASN B N 1
ATOM 5872 C CA . ASN B 1 372 ? -7.777 -0.493 12.805 1 94.81 372 ASN B CA 1
ATOM 5873 C C . ASN B 1 372 ? -6.824 0.396 12.016 1 94.81 372 ASN B C 1
ATOM 5875 O O . ASN B 1 372 ? -6.012 -0.1 11.234 1 94.81 372 ASN B O 1
ATOM 5879 N N . LEU B 1 373 ? -6.934 1.611 12.312 1 93.38 373 LEU B N 1
ATOM 5880 C CA . LEU B 1 373 ? -6.094 2.582 11.609 1 93.38 373 LEU B CA 1
ATOM 5881 C C . LEU B 1 373 ? -4.625 2.385 11.969 1 93.38 373 LEU B C 1
ATOM 5883 O O . LEU B 1 373 ? -3.766 2.371 11.086 1 93.38 373 LEU B O 1
ATOM 5887 N N . ILE B 1 374 ? -4.355 2.215 13.203 1 94.75 374 ILE B N 1
ATOM 5888 C CA . ILE B 1 374 ? -2.984 2.1 13.688 1 94.75 374 ILE B CA 1
ATOM 5889 C C . ILE B 1 374 ? -2.381 0.774 13.234 1 94.75 374 ILE B C 1
ATOM 5891 O O . ILE B 1 374 ? -1.218 0.723 12.82 1 94.75 374 ILE B O 1
ATOM 5895 N N . LEU B 1 375 ? -3.168 -0.256 13.289 1 96.19 375 LEU B N 1
ATOM 5896 C CA . LEU B 1 375 ? -2.68 -1.561 12.852 1 96.19 375 LEU B CA 1
ATOM 5897 C C . LEU B 1 375 ? -2.254 -1.521 11.391 1 96.19 375 LEU B C 1
ATOM 5899 O O . LEU B 1 375 ? -1.142 -1.933 11.047 1 96.19 375 LEU B O 1
ATOM 5903 N N . THR B 1 376 ? -3.107 -0.993 10.547 1 96.94 376 THR B N 1
ATOM 5904 C CA . THR B 1 376 ? -2.801 -0.889 9.117 1 96.94 376 THR B CA 1
ATOM 5905 C C . THR B 1 376 ? -1.604 0.031 8.891 1 96.94 376 THR B C 1
ATOM 5907 O O . THR B 1 376 ? -0.702 -0.297 8.117 1 96.94 376 THR B O 1
ATOM 5910 N N . ALA B 1 377 ? -1.565 1.063 9.602 1 96 377 ALA B N 1
ATOM 5911 C CA . ALA B 1 377 ? -0.537 2.088 9.445 1 96 377 ALA B CA 1
ATOM 5912 C C . ALA B 1 377 ? 0.842 1.543 9.805 1 96 377 ALA B C 1
ATOM 5914 O O . ALA B 1 377 ? 1.784 1.646 9.016 1 96 377 ALA B O 1
ATOM 5915 N N . VAL B 1 378 ? 0.916 0.966 10.93 1 95.06 378 VAL B N 1
ATOM 5916 C CA . VAL B 1 378 ? 2.203 0.522 11.461 1 95.06 378 VAL B CA 1
ATOM 5917 C C . VAL B 1 378 ? 2.73 -0.64 10.625 1 95.06 378 VAL B C 1
ATOM 5919 O O . VAL B 1 378 ? 3.922 -0.701 10.312 1 95.06 378 VAL B O 1
ATOM 5922 N N . VAL B 1 379 ? 1.874 -1.508 10.203 1 95.06 379 VAL B N 1
ATOM 5923 C CA . VAL B 1 379 ? 2.281 -2.668 9.414 1 95.06 379 VAL B CA 1
ATOM 5924 C C . VAL B 1 379 ? 2.873 -2.211 8.086 1 95.06 379 VAL B C 1
ATOM 5926 O O . VAL B 1 379 ? 3.951 -2.66 7.691 1 95.06 379 VAL B O 1
ATOM 5929 N N . LEU B 1 380 ? 2.238 -1.305 7.441 1 96.44 380 LEU B N 1
ATOM 5930 C CA . LEU B 1 380 ? 2.682 -0.848 6.129 1 96.44 380 LEU B CA 1
ATOM 5931 C C . LEU B 1 380 ? 3.994 -0.08 6.234 1 96.44 380 LEU B C 1
ATOM 5933 O O . LEU B 1 380 ? 4.914 -0.307 5.445 1 96.44 380 LEU B O 1
ATOM 5937 N N . ILE B 1 381 ? 4.109 0.741 7.227 1 95.25 381 ILE B N 1
ATOM 5938 C CA . ILE B 1 381 ? 5.285 1.598 7.332 1 95.25 381 ILE B CA 1
ATOM 5939 C C . ILE B 1 381 ? 6.492 0.765 7.75 1 95.25 381 ILE B C 1
ATOM 5941 O O . ILE B 1 381 ? 7.582 0.919 7.195 1 95.25 381 ILE B O 1
ATOM 5945 N N . VAL B 1 382 ? 6.305 -0.09 8.695 1 92.94 382 VAL B N 1
ATOM 5946 C CA . VAL B 1 382 ? 7.398 -0.939 9.148 1 92.94 382 VAL B CA 1
ATOM 5947 C C . VAL B 1 382 ? 7.84 -1.866 8.023 1 92.94 382 VAL B C 1
ATOM 5949 O O . VAL B 1 382 ? 9.039 -2.062 7.805 1 92.94 382 VAL B O 1
ATOM 5952 N N . GLY B 1 383 ? 6.938 -2.354 7.324 1 92.56 383 GLY B N 1
ATOM 5953 C CA . GLY B 1 383 ? 7.234 -3.289 6.254 1 92.56 383 GLY B CA 1
ATOM 5954 C C . GLY B 1 383 ? 7.973 -2.652 5.094 1 92.56 383 GLY B C 1
ATOM 5955 O O . GLY B 1 383 ? 8.797 -3.299 4.441 1 92.56 383 GLY B O 1
ATOM 5956 N N . LEU B 1 384 ? 7.703 -1.406 4.824 1 94.12 384 LEU B N 1
ATOM 5957 C CA . LEU B 1 384 ? 8.266 -0.764 3.643 1 94.12 384 LEU B CA 1
ATOM 5958 C C . LEU B 1 384 ? 9.438 0.141 4.023 1 94.12 384 LEU B C 1
ATOM 5960 O O . LEU B 1 384 ? 10.055 0.76 3.154 1 94.12 384 LEU B O 1
ATOM 5964 N N . SER B 1 385 ? 9.75 0.276 5.262 1 90.5 385 SER B N 1
ATOM 5965 C CA . SER B 1 385 ? 10.75 1.222 5.742 1 90.5 385 SER B CA 1
ATOM 5966 C C . SER B 1 385 ? 12.164 0.744 5.418 1 90.5 385 SER B C 1
ATOM 5968 O O . SER B 1 385 ? 13.109 1.533 5.434 1 90.5 385 SER B O 1
ATOM 5970 N N . GLY B 1 386 ? 12.375 -0.534 5.203 1 84.38 386 GLY B N 1
ATOM 5971 C CA . GLY B 1 386 ? 13.703 -1.089 5.008 1 84.38 386 GLY B CA 1
ATOM 5972 C C . GLY B 1 386 ? 14.406 -1.422 6.309 1 84.38 386 GLY B C 1
ATOM 5973 O O . GLY B 1 386 ? 15.523 -1.949 6.301 1 84.38 386 GLY B O 1
ATOM 5974 N N . THR B 1 387 ? 13.688 -1.204 7.395 1 84.88 387 THR B N 1
ATOM 5975 C CA . THR B 1 387 ? 14.266 -1.492 8.703 1 84.88 387 THR B CA 1
ATOM 5976 C C . THR B 1 387 ? 14.398 -2.996 8.914 1 84.88 387 THR B C 1
ATOM 5978 O O . THR B 1 387 ? 13.531 -3.768 8.508 1 84.88 387 THR B O 1
ATOM 5981 N N . ALA B 1 388 ? 15.594 -3.328 9.5 1 82.75 388 ALA B N 1
ATOM 5982 C CA . ALA B 1 388 ? 15.828 -4.727 9.852 1 82.75 388 ALA B CA 1
ATOM 5983 C C . ALA B 1 388 ? 16.016 -4.883 11.359 1 82.75 388 ALA B C 1
ATOM 5985 O O . ALA B 1 388 ? 16.688 -4.066 11.992 1 82.75 388 ALA B O 1
ATOM 5986 N N . LEU B 1 389 ? 15.273 -5.738 11.93 1 79.62 389 LEU B N 1
ATOM 5987 C CA . LEU B 1 389 ? 15.43 -6.078 13.336 1 79.62 389 LEU B CA 1
ATOM 5988 C C . LEU B 1 389 ? 16.25 -7.359 13.5 1 79.62 389 LEU B C 1
ATOM 5990 O O . LEU B 1 389 ? 15.945 -8.375 12.867 1 79.62 389 LEU B O 1
ATOM 5994 N N . HIS B 1 390 ? 17.328 -7.215 14.188 1 77.88 390 HIS B N 1
ATOM 5995 C CA . HIS B 1 390 ? 18.188 -8.375 14.422 1 77.88 390 HIS B CA 1
ATOM 5996 C C . HIS B 1 390 ? 17.922 -8.984 15.797 1 77.88 390 HIS B C 1
ATOM 5998 O O . HIS B 1 390 ? 18.078 -8.305 16.812 1 77.88 390 HIS B O 1
ATOM 6004 N N . ILE B 1 391 ? 17.375 -10.016 15.82 1 74.06 391 ILE B N 1
ATOM 6005 C CA . ILE B 1 391 ? 17.219 -10.766 17.062 1 74.06 391 ILE B CA 1
ATOM 6006 C C . ILE B 1 391 ? 18.172 -11.961 17.062 1 74.06 391 ILE B C 1
ATOM 6008 O O . ILE B 1 391 ? 17.859 -13.016 16.484 1 74.06 391 ILE B O 1
ATOM 6012 N N . GLY B 1 392 ? 19.25 -11.82 17.719 1 73.31 392 GLY B N 1
ATOM 6013 C CA . GLY B 1 392 ? 20.266 -12.844 17.594 1 73.31 392 GLY B CA 1
ATOM 6014 C C . GLY B 1 392 ? 20.828 -12.969 16.188 1 73.31 392 GLY B C 1
ATOM 6015 O O . GLY B 1 392 ? 21.312 -11.984 15.617 1 73.31 392 GLY B O 1
ATOM 6016 N N . THR B 1 393 ? 20.578 -14.125 15.617 1 68.38 393 THR B N 1
ATOM 6017 C CA . THR B 1 393 ? 21.094 -14.367 14.273 1 68.38 393 THR B CA 1
ATOM 6018 C C . THR B 1 393 ? 19.984 -14.172 13.234 1 68.38 393 THR B C 1
ATOM 6020 O O . THR B 1 393 ? 20.25 -14.211 12.031 1 68.38 393 THR B O 1
ATOM 6023 N N . VAL B 1 394 ? 18.844 -13.844 13.805 1 71.56 394 VAL B N 1
ATOM 6024 C CA . VAL B 1 394 ? 17.703 -13.766 12.906 1 71.56 394 VAL B CA 1
ATOM 6025 C C . VAL B 1 394 ? 17.453 -12.312 12.516 1 71.56 394 VAL B C 1
ATOM 6027 O O . VAL B 1 394 ? 17.422 -11.43 13.375 1 71.56 394 VAL B O 1
ATOM 6030 N N . GLN B 1 395 ? 17.453 -12.141 11.219 1 76.75 395 GLN B N 1
ATOM 6031 C CA . GLN B 1 395 ? 17.141 -10.805 10.711 1 76.75 395 GLN B CA 1
ATOM 6032 C C . GLN B 1 395 ? 15.711 -10.75 10.164 1 76.75 395 GLN B C 1
ATOM 6034 O O . GLN B 1 395 ? 15.344 -11.547 9.297 1 76.75 395 GLN B O 1
ATOM 6039 N N . LEU B 1 396 ? 14.875 -9.93 10.797 1 79.38 396 LEU B N 1
ATOM 6040 C CA . LEU B 1 396 ? 13.516 -9.695 10.312 1 79.38 396 LEU B CA 1
ATOM 6041 C C . LEU B 1 396 ? 13.438 -8.375 9.547 1 79.38 396 LEU B C 1
ATOM 6043 O O . LEU B 1 396 ? 13.867 -7.336 10.047 1 79.38 396 LEU B O 1
ATOM 6047 N N . LYS B 1 397 ? 13 -8.453 8.273 1 83.69 397 LYS B N 1
ATOM 6048 C CA . LYS B 1 397 ? 12.875 -7.262 7.438 1 83.69 397 LYS B CA 1
ATOM 6049 C C . LYS B 1 397 ? 11.625 -7.336 6.562 1 83.69 397 LYS B C 1
ATOM 6051 O O . LYS B 1 397 ? 11.062 -8.414 6.367 1 83.69 397 LYS B O 1
ATOM 6056 N N . GLY B 1 398 ? 11.117 -6.203 6.191 1 86.81 398 GLY B N 1
ATOM 6057 C CA . GLY B 1 398 ? 10.031 -6.148 5.219 1 86.81 398 GLY B CA 1
ATOM 6058 C C . GLY B 1 398 ? 8.742 -6.75 5.734 1 86.81 398 GLY B C 1
ATOM 6059 O O . GLY B 1 398 ? 8.273 -6.402 6.82 1 86.81 398 GLY B O 1
ATOM 6060 N N . MET B 1 399 ? 8.234 -7.629 4.949 1 85.19 399 MET B N 1
ATOM 6061 C CA . MET B 1 399 ? 6.938 -8.211 5.27 1 85.19 399 MET B CA 1
ATOM 6062 C C . MET B 1 399 ? 7.012 -9.039 6.551 1 85.19 399 MET B C 1
ATOM 6064 O O . MET B 1 399 ? 6.051 -9.086 7.32 1 85.19 399 MET B O 1
ATOM 6068 N N . ALA B 1 400 ? 8.141 -9.68 6.785 1 83.69 400 ALA B N 1
ATOM 6069 C CA . ALA B 1 400 ? 8.297 -10.484 7.996 1 83.69 400 ALA B CA 1
ATOM 6070 C C . ALA B 1 400 ? 8.227 -9.609 9.242 1 83.69 400 ALA B C 1
ATOM 6072 O O . ALA B 1 400 ? 7.516 -9.945 10.203 1 83.69 400 ALA B O 1
ATOM 6073 N N . LEU B 1 401 ? 8.953 -8.555 9.219 1 87.69 401 LEU B N 1
ATOM 6074 C CA . LEU B 1 401 ? 8.93 -7.633 10.352 1 87.69 401 LEU B CA 1
ATOM 6075 C C . LEU B 1 401 ? 7.551 -7.008 10.523 1 87.69 401 LEU B C 1
ATOM 6077 O O . LEU B 1 401 ? 7.051 -6.902 11.641 1 87.69 401 LEU B O 1
ATOM 6081 N N . GLY B 1 402 ? 6.918 -6.609 9.43 1 90.5 402 GLY B N 1
ATOM 6082 C CA . GLY B 1 402 ? 5.566 -6.07 9.484 1 90.5 402 GLY B CA 1
ATOM 6083 C C . GLY B 1 402 ? 4.562 -7.035 10.078 1 90.5 402 GLY B C 1
ATOM 6084 O O . GLY B 1 402 ? 3.672 -6.629 10.828 1 90.5 402 GLY B O 1
ATOM 6085 N N . THR B 1 403 ? 4.719 -8.273 9.75 1 88.25 403 THR B N 1
ATOM 6086 C CA . THR B 1 403 ? 3.807 -9.305 10.234 1 88.25 403 THR B CA 1
ATOM 6087 C C . THR B 1 403 ? 3.959 -9.492 11.742 1 88.25 403 THR B C 1
ATOM 6089 O O . THR B 1 403 ? 2.969 -9.523 12.469 1 88.25 403 THR B O 1
ATOM 6092 N N . VAL B 1 404 ? 5.176 -9.586 12.203 1 87.81 404 VAL B N 1
ATOM 6093 C CA . VAL B 1 404 ? 5.434 -9.812 13.617 1 87.81 404 VAL B CA 1
ATOM 6094 C C . VAL B 1 404 ? 4.945 -8.609 14.43 1 87.81 404 VAL B C 1
ATOM 6096 O O . VAL B 1 404 ? 4.285 -8.773 15.461 1 87.81 404 VAL B O 1
ATOM 6099 N N . VAL B 1 405 ? 5.254 -7.469 13.969 1 91.94 405 VAL B N 1
ATOM 6100 C CA . VAL B 1 405 ? 4.848 -6.25 14.664 1 91.94 405 VAL B CA 1
ATOM 6101 C C . VAL B 1 405 ? 3.324 -6.129 14.656 1 91.94 405 VAL B C 1
ATOM 6103 O O . VAL B 1 405 ? 2.715 -5.777 15.664 1 91.94 405 VAL B O 1
ATOM 6106 N N . GLY B 1 406 ? 2.732 -6.402 13.5 1 92.94 406 GLY B N 1
ATOM 6107 C CA . GLY B 1 406 ? 1.284 -6.355 13.391 1 92.94 406 GLY B CA 1
ATOM 6108 C C . GLY B 1 406 ? 0.583 -7.328 14.32 1 92.94 406 GLY B C 1
ATOM 6109 O O . GLY B 1 406 ? -0.402 -6.973 14.969 1 92.94 406 GLY B O 1
ATOM 6110 N N . MET B 1 407 ? 1.092 -8.523 14.383 1 91.5 407 MET B N 1
ATOM 6111 C CA . MET B 1 407 ? 0.51 -9.539 15.258 1 91.5 407 MET B CA 1
ATOM 6112 C C . MET B 1 407 ? 0.647 -9.133 16.719 1 91.5 407 MET B C 1
ATOM 6114 O O . MET B 1 407 ? -0.304 -9.258 17.5 1 91.5 407 MET B O 1
ATOM 6118 N N . ALA B 1 408 ? 1.796 -8.695 17.078 1 93.31 408 ALA B N 1
ATOM 6119 C CA . ALA B 1 408 ? 2.033 -8.266 18.453 1 93.31 408 ALA B CA 1
ATOM 6120 C C . ALA B 1 408 ? 1.086 -7.137 18.844 1 93.31 408 ALA B C 1
ATOM 6122 O O . ALA B 1 408 ? 0.476 -7.172 19.922 1 93.31 408 ALA B O 1
ATOM 6123 N N . LEU B 1 409 ? 0.964 -6.184 18.031 1 95.06 409 LEU B N 1
ATOM 6124 C CA . LEU B 1 409 ? 0.095 -5.047 18.312 1 95.06 409 LEU B CA 1
ATOM 6125 C C . LEU B 1 409 ? -1.363 -5.484 18.391 1 95.06 409 LEU B C 1
ATOM 6127 O O . LEU B 1 409 ? -2.111 -5.004 19.25 1 95.06 409 LEU B O 1
ATOM 6131 N N . SER B 1 410 ? -1.719 -6.359 17.484 1 94.31 410 SER B N 1
ATOM 6132 C CA . SER B 1 410 ? -3.094 -6.852 17.484 1 94.31 410 SER B CA 1
ATOM 6133 C C . SER B 1 410 ? -3.432 -7.555 18.797 1 94.31 410 SER B C 1
ATOM 6135 O O . SER B 1 410 ? -4.512 -7.352 19.359 1 94.31 410 SER B O 1
ATOM 6137 N N . MET B 1 411 ? -2.543 -8.336 19.266 1 94.75 411 MET B N 1
ATOM 6138 C CA . MET B 1 411 ? -2.756 -9.055 20.516 1 94.75 411 MET B CA 1
ATOM 6139 C C . MET B 1 411 ? -2.822 -8.094 21.703 1 94.75 411 MET B C 1
ATOM 6141 O O . MET B 1 411 ? -3.662 -8.25 22.594 1 94.75 411 MET B O 1
ATOM 6145 N N . ILE B 1 412 ? -2.012 -7.129 21.688 1 95.44 412 ILE B N 1
ATOM 6146 C CA . ILE B 1 412 ? -1.993 -6.145 22.75 1 95.44 412 ILE B CA 1
ATOM 6147 C C . ILE B 1 412 ? -3.293 -5.344 22.75 1 95.44 412 ILE B C 1
ATOM 6149 O O . ILE B 1 412 ? -3.896 -5.113 23.797 1 95.44 412 ILE B O 1
ATOM 6153 N N . PHE B 1 413 ? -3.68 -4.922 21.578 1 93.69 413 PHE B N 1
ATOM 6154 C CA . PHE B 1 413 ? -4.914 -4.152 21.469 1 93.69 413 PHE B CA 1
ATOM 6155 C C . PHE B 1 413 ? -6.109 -4.977 21.922 1 93.69 413 PHE B C 1
ATOM 6157 O O . PHE B 1 413 ? -7.023 -4.449 22.562 1 93.69 413 PHE B O 1
ATOM 6164 N N . HIS B 1 414 ? -6.066 -6.234 21.594 1 91.75 414 HIS B N 1
ATOM 6165 C CA . HIS B 1 414 ? -7.141 -7.117 22.047 1 91.75 414 HIS B CA 1
ATOM 6166 C C . HIS B 1 414 ? -7.152 -7.254 23.562 1 91.75 414 HIS B C 1
ATOM 6168 O O . HIS B 1 414 ? -8.219 -7.246 24.188 1 91.75 414 HIS B O 1
ATOM 6174 N N . LEU B 1 415 ? -5.984 -7.387 24.094 1 92.19 415 LEU B N 1
ATOM 6175 C CA . LEU B 1 415 ? -5.867 -7.492 25.547 1 92.19 415 LEU B CA 1
ATOM 6176 C C . LEU B 1 415 ? -6.367 -6.223 26.219 1 92.19 415 LEU B C 1
ATOM 6178 O O . LEU B 1 415 ? -7.066 -6.293 27.234 1 92.19 415 LEU B O 1
ATOM 6182 N N . LEU B 1 416 ? -6.07 -5.105 25.703 1 92.25 416 LEU B N 1
ATOM 6183 C CA . LEU B 1 416 ? -6.52 -3.832 26.25 1 92.25 416 LEU B CA 1
ATOM 6184 C C . LEU B 1 416 ? -8.039 -3.701 26.156 1 92.25 416 LEU B C 1
ATOM 6186 O O . LEU B 1 416 ? -8.68 -3.174 27.062 1 92.25 416 LEU B O 1
ATOM 6190 N N . ASP B 1 417 ? -8.516 -4.156 25.047 1 89 417 ASP B N 1
ATOM 6191 C CA . ASP B 1 417 ? -9.969 -4.113 24.859 1 89 417 ASP B CA 1
ATOM 6192 C C . ASP B 1 417 ? -10.68 -5.043 25.844 1 89 417 ASP B C 1
ATOM 6194 O O . ASP B 1 417 ? -11.719 -4.688 26.391 1 89 417 ASP B O 1
ATOM 6198 N N . HIS B 1 418 ? -10.125 -6.18 26.016 1 88.69 418 HIS B N 1
ATOM 6199 C CA . HIS B 1 418 ? -10.711 -7.152 26.938 1 88.69 418 HIS B CA 1
ATOM 6200 C C . HIS B 1 418 ? -10.672 -6.648 28.375 1 88.69 418 HIS B C 1
ATOM 6202 O O . HIS B 1 418 ? -11.539 -6.98 29.188 1 88.69 418 HIS B O 1
ATOM 6208 N N . LEU B 1 419 ? -9.695 -5.805 28.672 1 90.38 419 LEU B N 1
ATOM 6209 C CA . LEU B 1 419 ? -9.562 -5.242 30.016 1 90.38 419 LEU B CA 1
ATOM 6210 C C . LEU B 1 419 ? -10.414 -3.984 30.172 1 90.38 419 LEU B C 1
ATOM 6212 O O . LEU B 1 419 ? -10.453 -3.383 31.25 1 90.38 419 LEU B O 1
ATOM 6216 N N . GLY B 1 420 ? -11.109 -3.539 29.125 1 84.56 420 GLY B N 1
ATOM 6217 C CA . GLY B 1 420 ? -11.992 -2.381 29.156 1 84.56 420 GLY B CA 1
ATOM 6218 C C . GLY B 1 420 ? -11.242 -1.063 29.172 1 84.56 420 GLY B C 1
ATOM 6219 O O . GLY B 1 420 ? -11.742 -0.061 29.688 1 84.56 420 GLY B O 1
ATOM 6220 N N . LEU B 1 421 ? -10.07 -1.068 28.625 1 86.12 421 LEU B N 1
ATOM 6221 C CA . LEU B 1 421 ? -9.227 0.117 28.719 1 86.12 421 LEU B CA 1
ATOM 6222 C C . LEU B 1 421 ? -9.266 0.912 27.422 1 86.12 421 LEU B C 1
ATOM 6224 O O . LEU B 1 421 ? -8.648 1.976 27.312 1 86.12 421 LEU B O 1
ATOM 6228 N N . THR B 1 422 ? -9.992 0.467 26.484 1 84.31 422 THR B N 1
ATOM 6229 C CA . THR B 1 422 ? -10 1.149 25.188 1 84.31 422 THR B CA 1
ATOM 6230 C C . THR B 1 422 ? -11.18 2.117 25.094 1 84.31 422 THR B C 1
ATOM 6232 O O . THR B 1 422 ? -12.172 1.962 25.812 1 84.31 422 THR B O 1
ATOM 6235 N N . ASN B 1 423 ? -10.977 3.227 24.344 1 76.38 423 ASN B N 1
ATOM 6236 C CA . ASN B 1 423 ? -12.008 4.238 24.156 1 76.38 423 ASN B CA 1
ATOM 6237 C C . ASN B 1 423 ? -12.977 3.859 23.047 1 76.38 423 ASN B C 1
ATOM 6239 O O . ASN B 1 423 ? -13.844 4.648 22.672 1 76.38 423 ASN B O 1
ATOM 6243 N N . GLN B 1 424 ? -12.828 2.752 22.453 1 67.44 424 GLN B N 1
ATOM 6244 C CA . GLN B 1 424 ? -13.68 2.371 21.344 1 67.44 424 GLN B CA 1
ATOM 6245 C C . GLN B 1 424 ? -14.992 1.763 21.828 1 67.44 424 GLN B C 1
ATOM 6247 O O . GLN B 1 424 ? -15.016 1.064 22.844 1 67.44 424 GLN B O 1
ATOM 6252 N N . PRO B 1 425 ? -16.125 2.426 21.375 1 53.06 425 PRO B N 1
ATOM 6253 C CA . PRO B 1 425 ? -17.375 1.792 21.812 1 53.06 425 PRO B CA 1
ATOM 6254 C C . PRO B 1 425 ? -17.391 0.291 21.531 1 53.06 425 PRO B C 1
ATOM 6256 O O . PRO B 1 425 ? -16.812 -0.17 20.547 1 53.06 425 PRO B O 1
ATOM 6259 N N . ALA B 1 426 ? -17.672 -0.412 22.562 1 42.5 426 ALA B N 1
ATOM 6260 C CA . ALA B 1 426 ? -17.859 -1.854 22.422 1 42.5 426 ALA B CA 1
ATOM 6261 C C . ALA B 1 426 ? -18.766 -2.174 21.234 1 42.5 426 ALA B C 1
ATOM 6263 O O . ALA B 1 426 ? -19.672 -1.397 20.922 1 42.5 426 ALA B O 1
ATOM 6264 N N . GLU B 1 427 ? -18.203 -2.883 20.203 1 39.25 427 GLU B N 1
ATOM 6265 C CA . GLU B 1 427 ? -19.125 -3.469 19.234 1 39.25 427 GLU B CA 1
ATOM 6266 C C . GLU B 1 427 ? -20.391 -3.988 19.922 1 39.25 427 GLU B C 1
ATOM 6268 O O . GLU B 1 427 ? -20.328 -4.914 20.734 1 39.25 427 GLU B O 1
ATOM 6273 N N . HIS B 1 428 ? -21.188 -3.223 20.578 1 29.66 428 HIS B N 1
ATOM 6274 C CA . HIS B 1 428 ? -22.453 -3.928 20.781 1 29.66 428 HIS B CA 1
ATOM 6275 C C . HIS B 1 428 ? -23.125 -4.246 19.453 1 29.66 428 HIS B C 1
ATOM 6277 O O . HIS B 1 428 ? -23.047 -3.459 18.5 1 29.66 428 HIS B O 1
#

Organism: Desulfomicrobium norvegicum (strain DSM 1741 / NCIMB 8310) (NCBI:txid52561)

Secondary structure (DSSP, 8-state):
---PPBPTT----HHHHHHHHHHHHHHTHHHHHHHHHHHT--HHHHHHHHHHHHHHHHHHTTT-S---EEE-GGGHHHHHHHHHTTGGGHHHHHHHHHHHHHHHHHHHHHHHHHHHHH-SHHHHHHS-HHHHHHHHHHHHHTTHHHHHHHHT-S--TTS---HHHHHHHHHHHHHHHHHHHH--GGGGG-HHHHHHHHHHHHHHHTT---THHHHHS-SB-PPPP------HHHHHHHTHHHHHHHHHHHHHHHHHHHHHTS-TIIIIIHHHHHHHHHHHHHHHHHHT---EEE-HHHHHHHHHH-B--HHHHHHHHHHHHHHTTBHHHHHHHHHS-HHHHHHHHHHHHHHHHHHHHHHHHHTT--TTSHHHHHHHHHHHHHHHS--EEEETTEEEEHHHHHHHHHHHHHHHHHHHHHTT---SPP--/---PPBPTTPPPPHHHHHHHHHHHHHHTHHHHHHHHHHHT--HHHHHHHHHHHHHHHHHHTTT-S---EEE-GGGHHHHHHHHHTTGGGHHHHHHHHHHHHHHHHHHHHHHHHHHHHH-SHHHHHHS-HHHHHHHHHHHHHTTHHHHHHHHT-S--TTS---HHHHHHHHHHHHHHHHHHHH--GGGGG-HHHHHHHHHHHHHHHTT---THHHHHS-SB-PPPP------HHHHHHHTHHHHHHHHHHHHHHHHHHHHHTS-TIIIIIHHHHHHHHHHHHHHHHHHT---EEE-HHHHHHHHHH-B--HHHHHHHHHHHHHHTTBHHHHHHHHHS-HHHHHHHHHHHHHHHHHHHHHHHHHTT--TTSHHHHHHHHHHHHHHHS--EEEETTEEEEHHHHHHHHHHHHHHHHHHHHHTT---SPP--

Nearest PDB structures (foldseek):
  8omz-assembly1_C  TM=9.513E-01  e=2.899E-40  Escherichia coli O157:H7
  5xls-assembly1_A-2  TM=8.997E-01  e=2.536E-41  Escherichia coli O157:H7
  3qe7-assembly1_A  TM=8.247E-01  e=3.610E-35  Escherichia coli K-12
  5i6c-assembly1_B  TM=8.134E-01  e=3.376E-18  Aspergillus nidulans FGSC A4
  7ch1-assembly1_B  TM=7.502E-01  e=3.182E-07  Homo sapiens

pLDDT: mean 90.23, std 8.79, range [29.66, 98.56]